Protein AF-0000000079577811 (afdb_homodimer)

Solvent-accessible surface area (backbone atoms only — not comparable to full-atom values): 55862 Å² total; per-residue (Å²): 125,81,58,55,40,40,35,63,62,43,53,41,36,73,71,44,50,74,67,53,28,61,52,52,49,64,52,37,44,44,54,39,81,89,76,44,30,31,45,31,40,34,39,44,51,80,65,70,75,74,71,61,54,90,79,41,47,75,33,75,42,78,91,44,27,31,43,36,37,31,42,59,88,42,51,70,65,54,53,67,38,86,37,43,50,36,36,37,56,31,44,69,38,28,72,26,69,38,92,63,82,84,59,81,75,65,59,61,61,78,60,49,88,80,84,55,35,6,49,80,18,35,40,33,38,52,35,51,27,41,40,75,80,33,52,30,45,34,43,96,87,63,39,57,39,43,52,37,39,35,32,41,65,44,74,87,45,36,49,91,76,51,90,59,5,25,51,41,46,34,69,54,50,34,51,17,58,72,57,34,70,77,59,9,37,71,74,49,65,76,62,19,86,80,22,58,19,24,22,32,48,21,38,16,29,10,42,9,57,75,54,79,48,57,57,20,14,42,10,34,50,28,39,32,36,41,25,17,51,26,42,91,44,91,95,46,55,34,35,46,63,44,50,55,51,38,52,43,49,52,54,50,49,30,58,75,67,70,40,39,32,16,31,37,36,40,45,26,28,52,86,70,88,63,63,32,75,49,70,68,21,44,48,52,38,54,51,42,52,49,73,50,23,38,48,25,22,12,14,22,57,42,16,70,43,37,41,26,36,68,53,70,45,49,55,72,38,71,48,78,44,47,34,32,35,26,82,80,29,46,48,53,48,40,41,38,36,32,51,63,48,37,39,60,44,40,31,43,29,42,60,86,65,55,69,49,64,63,62,67,92,44,79,52,78,42,80,48,77,56,89,49,21,33,36,46,30,35,37,48,63,47,17,32,82,33,52,55,19,44,38,38,39,34,41,24,30,63,74,71,32,29,69,51,38,53,29,33,44,34,40,33,25,58,52,38,56,64,25,50,38,39,36,35,33,72,52,73,78,70,58,53,82,71,42,28,38,72,74,44,37,45,62,59,24,45,13,45,53,32,43,16,79,67,49,42,15,18,11,20,21,28,69,90,74,49,35,80,36,64,38,28,12,13,21,37,89,85,31,57,58,85,26,24,42,24,18,26,58,13,49,31,34,61,24,37,35,54,95,52,61,69,44,73,45,25,18,10,26,56,5,19,19,48,53,22,9,33,48,20,28,49,27,20,50,12,42,69,68,58,74,32,76,53,40,23,21,32,21,40,50,36,50,49,40,43,48,24,38,80,50,73,94,63,90,65,40,60,36,40,64,40,12,39,14,31,61,51,64,55,86,67,140,126,82,59,55,42,39,34,64,62,44,52,39,37,73,71,44,51,74,66,53,28,62,51,53,49,64,52,37,45,46,51,39,80,90,77,43,30,31,43,32,39,36,40,44,52,82,66,69,76,76,72,60,53,90,78,40,46,76,33,74,42,78,93,45,27,30,45,36,38,29,43,61,89,42,50,69,65,56,54,67,38,84,37,43,48,36,36,37,57,33,44,69,39,29,71,25,70,36,93,64,82,84,60,81,76,64,60,62,61,79,60,48,89,79,85,56,35,7,50,79,18,35,40,33,37,53,36,51,27,41,38,75,80,32,50,30,46,35,42,97,88,63,38,60,38,42,54,36,39,35,31,41,66,44,75,85,45,35,49,93,76,50,89,59,5,26,52,42,45,35,71,54,50,34,51,19,58,73,57,33,72,78,59,10,38,72,75,49,62,74,62,18,85,78,22,56,19,24,22,32,48,21,38,15,30,10,42,9,57,74,54,78,48,57,57,21,14,43,10,35,52,29,41,32,37,41,26,16,52,25,41,91,44,91,95,47,55,34,34,46,64,44,50,54,50,39,53,46,50,50,54,51,48,30,58,75,68,71,39,40,32,16,31,36,36,39,45,26,28,50,87,68,87,66,63,32,76,48,71,66,21,45,50,51,37,55,51,41,52,49,71,51,22,39,48,25,22,10,13,22,57,39,17,70,44,38,41,28,36,68,52,70,44,47,56,73,39,71,47,78,44,47,33,31,34,28,81,79,30,46,48,54,48,40,41,37,36,32,52,62,47,36,39,60,43,40,32,43,29,42,59,87,64,55,69,50,64,64,61,69,90,42,77,53,78,42,79,46,76,54,90,50,20,32,37,45,28,35,36,48,63,47,16,33,84,32,52,56,19,42,37,39,40,34,41,24,31,63,72,72,32,29,69,51,40,54,29,34,44,34,40,33,25,58,52,39,56,64,26,49,39,38,35,35,33,72,51,75,79,71,56,53,82,71,42,27,38,73,73,45,39,44,61,59,25,45,13,46,54,31,44,16,80,66,47,41,14,18,11,20,21,28,66,91,74,48,35,79,36,65,39,27,11,12,22,40,89,83,32,55,58,86,26,24,44,24,18,25,58,12,51,32,34,63,23,37,34,54,95,52,64,67,43,75,44,26,18,10,26,54,5,19,18,48,53,24,10,31,50,20,28,48,27,20,49,12,40,69,69,58,73,31,76,53,41,21,21,32,21,41,50,36,51,50,41,45,52,24,38,80,48,74,94,62,91,64,39,61,38,40,62,39,11,39,14,32,63,54,62,52,94,67,139

Nearest PDB structures (foldseek):
  4i0w-assembly2_D  TM=9.413E-01  e=2.186E-52  Clostridium perfringens
  4i0w-assembly1_B  TM=9.505E-01  e=6.531E-51  Clostridium perfringens
  6mw4-assembly1_A  TM=8.827E-01  e=2.215E-47  Clostridioides difficile R20291
  7bj3-assembly1_A  TM=4.393E-01  e=8.704E-12  Streptococcus pyogenes
  7yzx-assembly1_A  TM=4.176E-01  e=1.179E-11  Streptococcus pyogenes

Sequence (1146 aa):
MPDQKIDNLLNLAMDATPQERRKSGNLNIGYDPATRLWDVIIKYSGPESGLAGNGIQVVPLLGSYAVVTLPESEIDEYSHRVQVEFMEKPKRLYFELFQAKGASCIRTVQTGRNGLTGKGILTGVVDSGVDYFHPDFRNADGSSRILRLWDQSIQGNPPQGYVTGTEYTKEQIDEALALGENQGRRLVPSSDYSGHGTSVLGIAAGNGRASDGVNQGVAYESDLLVVKMGIPRENSFPRTTELIQGIDYLVRQALTMGRPMAINLSFGNNYGSHKGDSLLETYIDMVSSTGRLAICTGTGNNGNQPLHEGGTLKQGQTRQIELSVSSREPTLNVQLWKSYEDEMSIYIENPSGNRIGPLDEKLGPQRYRLGNTDLLIYYGKPGPYHLTQEIYIDFLPGKTYVDSGDWKIILSGKKVRGGEYYLWLPGGNTLNRGTGFYEPRAYGTLTIPATARRVIAVGAYDSLVDSYADFSGRGSRMLPYLKPDLVAPGVNIVAPVPGGGYRTVTGTSFATPFVSGSAALLMQWGIVNGNDPYLYGEKVKAYLRKGARPLPGYEEYPNEEVGWGEDVIIRLHMPDQKIDNLLNLAMDATPQERRKSGNLNIGYDPATRLWDVIIKYSGPESGLAGNGIQVVPLLGSYAVVTLPESEIDEYSHRVQVEFMEKPKRLYFELFQAKGASCIRTVQTGRNGLTGKGILTGVVDSGVDYFHPDFRNADGSSRILRLWDQSIQGNPPQGYVTGTEYTKEQIDEALALGENQGRRLVPSSDYSGHGTSVLGIAAGNGRASDGVNQGVAYESDLLVVKMGIPRENSFPRTTELIQGIDYLVRQALTMGRPMAINLSFGNNYGSHKGDSLLETYIDMVSSTGRLAICTGTGNNGNQPLHEGGTLKQGQTRQIELSVSSREPTLNVQLWKSYEDEMSIYIENPSGNRIGPLDEKLGPQRYRLGNTDLLIYYGKPGPYHLTQEIYIDFLPGKTYVDSGDWKIILSGKKVRGGEYYLWLPGGNTLNRGTGFYEPRAYGTLTIPATARRVIAVGAYDSLVDSYADFSGRGSRMLPYLKPDLVAPGVNIVAPVPGGGYRTVTGTSFATPFVSGSAALLMQWGIVNGNDPYLYGEKVKAYLRKGARPLPGYEEYPNEEVGWGEDVIIRLH

Organism: NCBI:txid418240

pLDDT: mean 91.26, std 11.41, range [27.91, 98.88]

Radius of gyration: 29.78 Å; Cα contacts (8 Å, |Δi|>4): 3255; chains: 2; bounding box: 72×90×72 Å

Secondary structure (DSSP, 8-state):
---TTB-HHHHHHHHS-HHHHHHHSGGGTTEETTTTEEEEEEEE-S-GGGG-BTTBEEEEETTTEEEEEEEGGGHHHHHTSTTEEEEE---B-EE-----------B-----SSS---TT-EEEEEES---TTSGGGB-TTS-BSEEEEEETTS-SBPPTT--SSEEEEHHHHHHHHHH-HHHHHHHS----SS-HHHHHHHHHH---GGGTTTT--TTTT-EEEEEE---SSTT---BHHHHHHHHHHHHHHHHHHT--EEEEE-EEB--S-SSS-SHHHHHHHHHTTSSSEEEEEE--S-TTSS-EEEEE--TT-EEEEEEEE-TT---EEEEEEEETTS-EEEEEE-TTS-EE-SPP-SSSEEEEEETTEEEEEEE---BTTB-EEEEEEEEEESSSSPPPEEEEEEEEESS-SS-EEEEE---TT-S-TT-EESS--SBT-PPBTTT-SSSEEEEEEETTTTEE-TTS-B--TTSSS----EEEE-SSEEEE-TTSSEEEE-SHHHHHHHHHHHHHHHHIIIIISSS-TT-SHHHHHHHHHHH-BPPTT--SSSBTTTBT-B---S---/---TTB-HHHHHHHHS-HHHHHHHSGGGTTEETTTTEEEEEEEE-S-GGGG-BTTBEEEEETTTEEEEEEEGGGHHHHHTSTTEEEEE---B-EE--------S--B-----SSS---TT-EEEEEES---TTSGGGB-TTS-BSEEEEEETTS-SBPPTT--SSEEEEHHHHHHHHHH-HHHHHHHS----SS-HHHHHHHHHH---GGGTTTT--TTTT-EEEEEE---SSTT---BHHHHHHHHHHHHHHHHHHT--EEEEE-EEB--S-SSS-SHHHHHHHHHTTSSSEEEEEE--S-TTSS-EEEEE--TT-EEEEEEEE-TT---EEEEEEEETTS-EEEEEE-TTS-EE-SPP-SSSEEEEEETTEEEEEEE---BTTB-EEEEEEEEEESSSSPPPEEEEEEEEESS-SS-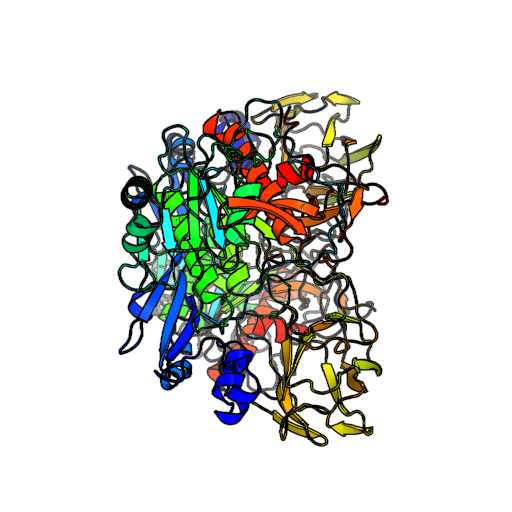EEEEE---TT-S-TT-EESS--SBT-PPBTTT-SSSEEEEEEETTTTEE-TTS-B--TTSSS----EEEE-SSEEEE-TTSSEEEE-SHHHHHHHHHHHHHHHHIIIIISSS-TT-STHHHHHHHHHH-BPPTT--SSSBTTTBT-B---S---

Structure (mmCIF, N/CA/C/O backbone):
data_AF-0000000079577811-model_v1
#
loop_
_entity.id
_entity.type
_entity.pdbx_description
1 polymer 'S8 family serine peptidase'
#
loop_
_atom_site.group_PDB
_atom_site.id
_atom_site.type_symbol
_atom_site.label_atom_id
_atom_site.label_alt_id
_atom_site.label_comp_id
_atom_site.label_asym_id
_atom_site.label_entity_id
_atom_site.label_seq_id
_atom_site.pdbx_PDB_ins_code
_atom_site.Cartn_x
_atom_site.Cartn_y
_atom_site.Cartn_z
_atom_site.occupancy
_atom_site.B_iso_or_equiv
_atom_site.auth_seq_id
_atom_site.auth_comp_id
_atom_site.auth_asym_id
_atom_site.auth_atom_id
_atom_site.pdbx_PDB_model_num
ATOM 1 N N . MET A 1 1 ? 30.406 -0.569 1.021 1 59.19 1 MET A N 1
ATOM 2 C CA . MET A 1 1 ? 29.328 -0.281 0.086 1 59.19 1 MET A CA 1
ATOM 3 C C . MET A 1 1 ? 28.141 0.345 0.808 1 59.19 1 MET A C 1
ATOM 5 O O . MET A 1 1 ? 27.828 -0.029 1.939 1 59.19 1 MET A O 1
ATOM 9 N N . PRO A 1 2 ? 27.703 1.404 0.211 1 72.06 2 PRO A N 1
ATOM 10 C CA . PRO A 1 2 ? 26.562 2.021 0.877 1 72.06 2 PRO A CA 1
ATOM 11 C C . PRO A 1 2 ? 25.406 1.045 1.088 1 72.06 2 PRO A C 1
ATOM 13 O O . PRO A 1 2 ? 25.141 0.199 0.229 1 72.06 2 PRO A O 1
ATOM 16 N N . ASP A 1 3 ? 24.906 1.1 2.258 1 79.81 3 ASP A N 1
ATOM 17 C CA . ASP A 1 3 ? 23.812 0.221 2.678 1 79.81 3 ASP A CA 1
ATOM 18 C C . ASP A 1 3 ? 22.484 0.662 2.066 1 79.81 3 ASP A C 1
ATOM 20 O O . ASP A 1 3 ? 22.016 1.774 2.322 1 79.81 3 ASP A O 1
ATOM 24 N N . GLN A 1 4 ? 21.938 -0.196 1.231 1 85.38 4 GLN A N 1
ATOM 25 C CA . GLN A 1 4 ? 20.734 0.181 0.492 1 85.38 4 GLN A CA 1
ATOM 26 C C . GLN A 1 4 ? 19.469 -0.095 1.309 1 85.38 4 GLN A C 1
ATOM 28 O O . GLN A 1 4 ? 18.359 0.061 0.81 1 85.38 4 GLN A O 1
ATOM 33 N N . LYS A 1 5 ? 19.688 -0.459 2.611 1 88.56 5 LYS A N 1
ATOM 34 C CA . LYS A 1 5 ? 18.578 -0.432 3.568 1 88.56 5 LYS A CA 1
ATOM 35 C C . LYS A 1 5 ? 18.453 0.942 4.219 1 88.56 5 LYS A C 1
ATOM 37 O O . LYS A 1 5 ? 17.484 1.205 4.941 1 88.56 5 LYS A O 1
ATOM 42 N N . ILE A 1 6 ? 19.469 1.737 3.979 1 91.06 6 ILE A N 1
ATOM 43 C CA . ILE A 1 6 ? 19.469 3.113 4.465 1 91.06 6 ILE A CA 1
ATOM 44 C C . ILE A 1 6 ? 19.078 4.062 3.332 1 91.06 6 ILE A C 1
ATOM 46 O O . ILE A 1 6 ? 19.531 3.9 2.197 1 91.06 6 ILE A O 1
ATOM 50 N N . ASP A 1 7 ? 18.203 5.027 3.662 1 90 7 ASP A N 1
ATOM 51 C CA . ASP A 1 7 ? 17.781 5.938 2.6 1 90 7 ASP A CA 1
ATOM 52 C C . ASP A 1 7 ? 18.969 6.758 2.088 1 90 7 ASP A C 1
ATOM 54 O O . ASP A 1 7 ? 20 6.852 2.754 1 90 7 ASP A O 1
ATOM 58 N N . ASN A 1 8 ? 18.875 7.336 0.952 1 89.81 8 ASN A N 1
ATOM 59 C CA . ASN A 1 8 ? 19.953 8 0.229 1 89.81 8 ASN A CA 1
ATOM 60 C C . ASN A 1 8 ? 20.5 9.188 1.01 1 89.81 8 ASN A C 1
ATOM 62 O O . ASN A 1 8 ? 21.719 9.391 1.073 1 89.81 8 ASN A O 1
ATOM 66 N N . LEU A 1 9 ? 19.625 9.945 1.602 1 92.19 9 LEU A N 1
ATOM 67 C CA . LEU A 1 9 ? 20.062 11.156 2.291 1 92.19 9 LEU A CA 1
ATOM 68 C C . LEU A 1 9 ? 20.859 10.797 3.549 1 92.19 9 LEU A C 1
ATOM 70 O O . LEU A 1 9 ? 21.812 11.492 3.898 1 92.19 9 LEU A O 1
ATOM 74 N N . LEU A 1 10 ? 20.391 9.789 4.234 1 92.38 10 LEU A N 1
ATOM 75 C CA . LEU A 1 10 ? 21.141 9.344 5.402 1 92.38 10 LEU A CA 1
ATOM 76 C C . LEU A 1 10 ? 22.5 8.789 4.996 1 92.38 10 LEU A C 1
ATOM 78 O O . LEU A 1 10 ? 23.516 9.062 5.652 1 92.38 10 LEU A O 1
ATOM 82 N N . ASN A 1 11 ? 22.578 7.969 3.914 1 91.94 11 ASN A N 1
ATOM 83 C CA . ASN A 1 11 ? 23.844 7.492 3.387 1 91.94 11 ASN A CA 1
ATOM 84 C C . ASN A 1 11 ? 24.797 8.648 3.066 1 91.94 11 ASN A C 1
ATOM 86 O O . ASN A 1 11 ? 25.969 8.609 3.424 1 91.94 11 ASN A O 1
ATOM 90 N N . LEU A 1 12 ? 24.234 9.648 2.406 1 92.06 12 LEU A N 1
ATOM 91 C CA . LEU A 1 12 ? 25.047 10.797 2.041 1 92.06 12 LEU A CA 1
ATOM 92 C C . LEU A 1 12 ? 25.516 11.555 3.285 1 92.06 12 LEU A C 1
ATOM 94 O O . LEU A 1 12 ? 26.656 12.008 3.35 1 92.06 12 LEU A O 1
ATOM 98 N N . ALA A 1 13 ? 24.641 11.734 4.234 1 93.38 13 ALA A N 1
ATOM 99 C CA . ALA A 1 13 ? 24.984 12.398 5.48 1 93.38 13 ALA A CA 1
ATOM 100 C C . ALA A 1 13 ? 26.125 11.672 6.195 1 93.38 13 ALA A C 1
ATOM 102 O O . ALA A 1 13 ? 27.031 12.305 6.742 1 93.38 13 ALA A O 1
ATOM 103 N N . MET A 1 14 ? 26.062 10.367 6.203 1 92.19 14 MET A N 1
ATOM 104 C CA . MET A 1 14 ? 27.078 9.555 6.875 1 92.19 14 MET A CA 1
ATOM 105 C C . MET A 1 14 ? 28.422 9.68 6.184 1 92.19 14 MET A C 1
ATOM 107 O O . MET A 1 14 ? 29.469 9.586 6.832 1 92.19 14 MET A O 1
ATOM 111 N N . ASP A 1 15 ? 28.406 9.969 4.902 1 92.06 15 ASP A N 1
ATOM 112 C CA . ASP A 1 15 ? 29.641 10.062 4.129 1 92.06 15 ASP A CA 1
ATOM 113 C C . ASP A 1 15 ? 30.156 11.5 4.07 1 92.06 15 ASP A C 1
ATOM 115 O O . ASP A 1 15 ? 31.312 11.742 3.715 1 92.06 15 ASP A O 1
ATOM 119 N N . ALA A 1 16 ? 29.297 12.453 4.383 1 92.81 16 ALA A N 1
ATOM 120 C CA . ALA A 1 16 ? 29.656 13.867 4.328 1 92.81 16 ALA A CA 1
ATOM 121 C C . ALA A 1 16 ? 30.562 14.25 5.492 1 92.81 16 ALA A C 1
ATOM 123 O O . ALA A 1 16 ? 30.484 13.664 6.574 1 92.81 16 ALA A O 1
ATOM 124 N N . THR A 1 17 ? 31.469 15.258 5.27 1 92.88 17 THR A N 1
ATOM 125 C CA . THR A 1 17 ? 32.25 15.828 6.371 1 92.88 17 THR A CA 1
ATOM 126 C C . THR A 1 17 ? 31.359 16.672 7.277 1 92.88 17 THR A C 1
ATOM 128 O O . THR A 1 17 ? 30.281 17.125 6.867 1 92.88 17 THR A O 1
ATOM 131 N N . PRO A 1 18 ? 31.812 16.828 8.516 1 90.25 18 PRO A N 1
ATOM 132 C CA . PRO A 1 18 ? 31.031 17.703 9.398 1 90.25 18 PRO A CA 1
ATOM 133 C C . PRO A 1 18 ? 30.797 19.094 8.789 1 90.25 18 PRO A C 1
ATOM 135 O O . PRO A 1 18 ? 29.734 19.672 8.977 1 90.25 18 PRO A O 1
ATOM 138 N N . GLN A 1 19 ? 31.781 19.578 8.062 1 91 19 GLN A N 1
ATOM 139 C CA . GLN A 1 19 ? 31.641 20.891 7.438 1 91 19 GLN A CA 1
ATOM 140 C C . GLN A 1 19 ? 30.594 20.875 6.328 1 91 19 GLN A C 1
ATOM 142 O O . GLN A 1 19 ? 29.781 21.797 6.211 1 91 19 GLN A O 1
ATOM 147 N N . GLU A 1 20 ? 30.594 19.859 5.562 1 92.12 20 GLU A N 1
ATOM 148 C CA . GLU A 1 20 ? 29.609 19.703 4.504 1 92.12 20 GLU A CA 1
ATOM 149 C C . GLU A 1 20 ? 28.188 19.641 5.074 1 92.12 20 GLU A C 1
ATOM 151 O O . GLU A 1 20 ? 27.266 20.266 4.539 1 92.12 20 GLU A O 1
ATOM 156 N N . ARG A 1 21 ? 28 18.906 6.109 1 91.06 21 ARG A N 1
ATOM 157 C CA . ARG A 1 21 ? 26.688 18.75 6.719 1 91.06 21 ARG A CA 1
ATOM 158 C C . ARG A 1 21 ? 26.188 20.078 7.277 1 91.06 21 ARG A C 1
ATOM 160 O O . ARG A 1 21 ? 25 20.391 7.168 1 91.06 21 ARG A O 1
ATOM 167 N N . ARG A 1 22 ? 27.109 20.781 7.898 1 87.44 22 ARG A N 1
ATOM 168 C CA . ARG A 1 22 ? 26.734 22.078 8.445 1 87.44 22 ARG A CA 1
ATOM 169 C C . ARG A 1 22 ? 26.297 23.031 7.34 1 87.44 22 ARG A C 1
ATOM 171 O O . ARG A 1 22 ? 25.312 23.75 7.488 1 87.44 22 ARG A O 1
ATOM 178 N N . LYS A 1 23 ? 27.031 23 6.262 1 88.81 23 LYS A N 1
ATOM 179 C CA . LYS A 1 23 ? 26.703 23.875 5.133 1 88.81 23 LYS A CA 1
ATOM 180 C C . LYS A 1 23 ? 25.391 23.453 4.48 1 88.81 23 LYS A C 1
ATOM 182 O O . LYS A 1 23 ? 24.625 24.312 4.012 1 88.81 23 LYS A O 1
ATOM 187 N N . SER A 1 24 ? 25.109 22.172 4.422 1 89.25 24 SER A N 1
ATOM 188 C CA . SER A 1 24 ? 23.891 21.656 3.832 1 89.25 24 SER A CA 1
ATOM 189 C C . SER A 1 24 ? 22.672 22.016 4.676 1 89.25 24 SER A C 1
ATOM 191 O O . SER A 1 24 ? 21.609 22.375 4.137 1 89.25 24 SER A O 1
ATOM 193 N N . GLY A 1 25 ? 22.797 21.922 5.93 1 81.56 25 GLY A N 1
ATOM 194 C CA . GLY A 1 25 ? 21.688 22.062 6.844 1 81.56 25 GLY A CA 1
ATOM 195 C C . GLY A 1 25 ? 20.734 20.891 6.805 1 81.56 25 GLY A C 1
ATOM 196 O O . GLY A 1 25 ? 20.406 20.312 7.844 1 81.56 25 GLY A O 1
ATOM 197 N N . ASN A 1 26 ? 20.297 20.469 5.594 1 87.94 26 ASN A N 1
ATOM 198 C CA . ASN A 1 26 ? 19.344 19.375 5.441 1 87.94 26 ASN A CA 1
ATOM 199 C C . ASN A 1 26 ? 19.953 18.047 5.867 1 87.94 26 ASN A C 1
ATOM 201 O O . ASN A 1 26 ? 19.266 17.219 6.465 1 87.94 26 ASN A O 1
ATOM 205 N N . LEU A 1 27 ? 21.219 17.828 5.566 1 91.94 27 LEU A N 1
ATOM 206 C CA . LEU A 1 27 ? 21.859 16.531 5.832 1 91.94 27 LEU A CA 1
ATOM 207 C C . LEU A 1 27 ? 22.031 16.328 7.332 1 91.94 27 LEU A C 1
ATOM 209 O O . LEU A 1 27 ? 22.281 15.195 7.773 1 91.94 27 LEU A O 1
ATOM 213 N N . ASN A 1 28 ? 21.844 17.359 8.102 1 89 28 ASN A N 1
ATOM 214 C CA . ASN A 1 28 ? 22.016 17.25 9.547 1 89 28 ASN A CA 1
ATOM 215 C C . ASN A 1 28 ? 20.688 17.047 10.25 1 89 28 ASN A C 1
ATOM 217 O O . ASN A 1 28 ? 20.641 16.875 11.469 1 89 28 ASN A O 1
ATOM 221 N N . ILE A 1 29 ? 19.656 17.125 9.5 1 87.88 29 ILE A N 1
ATOM 222 C CA . ILE A 1 29 ? 18.359 16.984 10.141 1 87.88 29 ILE A CA 1
ATOM 223 C C . ILE A 1 29 ? 18.234 15.586 10.758 1 87.88 29 ILE A C 1
ATOM 225 O O . ILE A 1 29 ? 18.375 14.578 10.055 1 87.88 29 ILE A O 1
ATOM 229 N N . GLY A 1 30 ? 17.969 15.531 12.086 1 89.56 30 GLY A N 1
ATOM 230 C CA . GLY A 1 30 ? 17.859 14.281 12.82 1 89.56 30 GLY A CA 1
ATOM 231 C C . GLY A 1 30 ? 19.094 13.953 13.633 1 89.56 30 GLY A C 1
ATOM 232 O O . GLY A 1 30 ? 19.094 13.023 14.438 1 89.56 30 GLY A O 1
ATOM 233 N N . TYR A 1 31 ? 20.188 14.781 13.422 1 91.62 31 TYR A N 1
ATOM 234 C CA . TYR A 1 31 ? 21.453 14.57 14.117 1 91.62 31 TYR A CA 1
ATOM 235 C C . TYR A 1 31 ? 21.641 15.594 15.227 1 91.62 31 TYR A C 1
ATOM 237 O O . TYR A 1 31 ? 21.344 16.781 15.047 1 91.62 31 TYR A O 1
ATOM 245 N N . ASP A 1 32 ? 22.062 15.172 16.359 1 88.38 32 ASP A N 1
ATOM 246 C CA . ASP A 1 32 ? 22.484 16.031 17.453 1 88.38 32 ASP A CA 1
ATOM 247 C C . ASP A 1 32 ? 24 16.047 17.594 1 88.38 32 ASP A C 1
ATOM 249 O O . ASP A 1 32 ? 24.594 15.117 18.141 1 88.38 32 ASP A O 1
ATOM 253 N N . PRO A 1 33 ? 24.641 17.125 17.219 1 88.12 33 PRO A N 1
ATOM 254 C CA . PRO A 1 33 ? 26.109 17.156 17.234 1 88.12 33 PRO A CA 1
ATOM 255 C C . PRO A 1 33 ? 26.688 17.094 18.641 1 88.12 33 PRO A C 1
ATOM 257 O O . PRO A 1 33 ? 27.812 16.656 18.828 1 88.12 33 PRO A O 1
ATOM 260 N N . ALA A 1 34 ? 25.922 17.531 19.562 1 87.94 34 ALA A N 1
ATOM 261 C CA . ALA A 1 34 ? 26.406 17.531 20.938 1 87.94 34 ALA A CA 1
ATOM 262 C C . ALA A 1 34 ? 26.547 16.109 21.484 1 87.94 34 ALA A C 1
ATOM 264 O O . ALA A 1 34 ? 27.531 15.805 22.172 1 87.94 34 ALA A O 1
ATOM 265 N N . THR A 1 35 ? 25.609 15.289 21.109 1 90.5 35 THR A N 1
ATOM 266 C CA . THR A 1 35 ? 25.609 13.93 21.641 1 90.5 35 THR A CA 1
ATOM 267 C C . THR A 1 35 ? 26.078 12.93 20.594 1 90.5 35 THR A C 1
ATOM 269 O O . THR A 1 35 ? 26.375 11.773 20.906 1 90.5 35 THR A O 1
ATOM 272 N N . ARG A 1 36 ? 26.219 13.367 19.375 1 93.5 36 ARG A N 1
ATOM 273 C CA . ARG A 1 36 ? 26.594 12.555 18.234 1 93.5 36 ARG A CA 1
ATOM 274 C C . ARG A 1 36 ? 25.609 11.406 18.031 1 93.5 36 ARG A C 1
ATOM 276 O O . ARG A 1 36 ? 26 10.281 17.719 1 93.5 36 ARG A O 1
ATOM 283 N N . LEU A 1 37 ? 24.297 11.75 18.328 1 94.5 37 LEU A N 1
ATOM 284 C CA . LEU A 1 37 ? 23.219 10.773 18.141 1 94.5 37 LEU A CA 1
ATOM 285 C C . LEU A 1 37 ? 22.359 11.125 16.938 1 94.5 37 LEU A C 1
ATOM 287 O O . LEU A 1 37 ? 22.188 12.297 16.609 1 94.5 37 LEU A O 1
ATOM 291 N N . TRP A 1 38 ? 21.906 10.07 16.266 1 94.38 38 TRP A N 1
ATOM 292 C CA . TRP A 1 38 ? 20.906 10.195 15.219 1 94.38 38 TRP A CA 1
ATOM 293 C C . TRP A 1 38 ? 19.547 9.727 15.719 1 94.38 38 TRP A C 1
ATOM 295 O O . TRP A 1 38 ? 19.453 8.727 16.438 1 94.38 38 TRP A O 1
ATOM 305 N N . ASP A 1 39 ? 18.484 10.453 15.414 1 94.12 39 ASP A N 1
ATOM 306 C CA . ASP A 1 39 ? 17.125 9.914 15.398 1 94.12 39 ASP A CA 1
ATOM 307 C C . ASP A 1 39 ? 16.75 9.445 14 1 94.12 39 ASP A C 1
ATOM 309 O O . ASP A 1 39 ? 16.812 10.211 13.031 1 94.12 39 ASP A O 1
ATOM 313 N N . VAL A 1 40 ? 16.375 8.203 13.859 1 95.81 40 VAL A N 1
ATOM 314 C CA . VAL A 1 40 ? 15.977 7.695 12.555 1 95.81 40 VAL A CA 1
ATOM 315 C C . VAL A 1 40 ? 14.648 6.949 12.672 1 95.81 40 VAL A C 1
ATOM 317 O O . VAL A 1 40 ? 14.234 6.582 13.773 1 95.81 40 VAL A O 1
ATOM 320 N N . ILE A 1 41 ? 13.93 6.809 11.633 1 95.81 41 ILE A N 1
ATOM 321 C CA . ILE A 1 41 ? 12.734 5.984 11.547 1 95.81 41 ILE A CA 1
ATOM 322 C C . ILE A 1 41 ? 13.062 4.656 10.867 1 95.81 41 ILE A C 1
ATOM 324 O O . ILE A 1 41 ? 13.758 4.633 9.852 1 95.81 41 ILE A O 1
ATOM 328 N N . ILE A 1 42 ? 12.578 3.547 11.422 1 95.69 42 ILE A N 1
ATOM 329 C CA . ILE A 1 42 ? 12.852 2.266 10.781 1 95.69 42 ILE A CA 1
ATOM 330 C C . ILE A 1 42 ? 11.555 1.475 10.633 1 95.69 42 ILE A C 1
ATOM 332 O O . ILE A 1 42 ? 10.602 1.687 11.383 1 95.69 42 ILE A O 1
ATOM 336 N N . LYS A 1 43 ? 11.422 0.711 9.609 1 93.44 43 LYS A N 1
ATOM 337 C CA . LYS A 1 43 ? 10.516 -0.426 9.484 1 93.44 43 LYS A CA 1
ATOM 338 C C . LYS A 1 43 ? 11.234 -1.736 9.805 1 93.44 43 LYS A C 1
ATOM 340 O O . LYS A 1 43 ? 12.375 -1.938 9.398 1 93.44 43 LYS A O 1
ATOM 345 N N . TYR A 1 44 ? 10.617 -2.6 10.656 1 91.44 44 TYR A N 1
ATOM 346 C CA . TYR A 1 44 ? 11.305 -3.824 11.07 1 91.44 44 TYR A CA 1
ATOM 347 C C . TYR A 1 44 ? 10.344 -5.008 11.078 1 91.44 44 TYR A C 1
ATOM 349 O O . TYR A 1 44 ? 9.133 -4.836 10.875 1 91.44 44 TYR A O 1
ATOM 357 N N . SER A 1 45 ? 10.891 -6.184 11.102 1 85.69 45 SER A N 1
ATOM 358 C CA . SER A 1 45 ? 10.148 -7.422 11.297 1 85.69 45 SER A CA 1
ATOM 359 C C . SER A 1 45 ? 10.734 -8.25 12.43 1 85.69 45 SER A C 1
ATOM 361 O O . SER A 1 45 ? 11.883 -8.047 12.82 1 85.69 45 SER A O 1
ATOM 363 N N . GLY A 1 46 ? 9.891 -9.109 13.023 1 80.56 46 GLY A N 1
ATOM 364 C CA . GLY A 1 46 ? 10.375 -9.945 14.109 1 80.56 46 GLY A CA 1
ATOM 365 C C . GLY A 1 46 ? 10.227 -9.289 15.469 1 80.56 46 GLY A C 1
ATOM 366 O O . GLY A 1 46 ? 9.531 -8.281 15.609 1 80.56 46 GLY A O 1
ATOM 367 N N . PRO A 1 47 ? 10.898 -9.914 16.422 1 83.69 47 PRO A N 1
ATOM 368 C CA . PRO A 1 47 ? 10.734 -9.398 17.781 1 83.69 47 PRO A CA 1
ATOM 369 C C . PRO A 1 47 ? 11.484 -8.094 18.016 1 83.69 47 PRO A C 1
ATOM 371 O O . PRO A 1 47 ? 12.578 -7.902 17.484 1 83.69 47 PRO A O 1
ATOM 374 N N . GLU A 1 48 ? 10.953 -7.258 18.812 1 87.81 48 GLU A N 1
ATOM 375 C CA . GLU A 1 48 ? 11.523 -5.957 19.141 1 87.81 48 GLU A CA 1
ATOM 376 C C . GLU A 1 48 ? 12.859 -6.102 19.859 1 87.81 48 GLU A C 1
ATOM 378 O O . GLU A 1 48 ? 13.695 -5.195 19.828 1 87.81 48 GLU A O 1
ATOM 383 N N . SER A 1 49 ? 13.023 -7.207 20.562 1 89.38 49 SER A N 1
ATOM 384 C CA . SER A 1 49 ? 14.25 -7.438 21.312 1 89.38 49 SER A CA 1
ATOM 385 C C . SER A 1 49 ? 15.469 -7.398 20.406 1 89.38 49 SER A C 1
ATOM 387 O O . SER A 1 49 ? 16.578 -7.059 20.844 1 89.38 49 SER A O 1
ATOM 389 N N . GLY A 1 50 ? 15.258 -7.652 19.203 1 90.44 50 GLY A N 1
ATOM 390 C CA . GLY A 1 50 ? 16.359 -7.625 18.25 1 90.44 50 GLY A CA 1
ATOM 391 C C . GLY A 1 50 ? 16.797 -6.223 17.891 1 90.44 50 GLY A C 1
ATOM 392 O O . GLY A 1 50 ? 17.859 -6.031 17.297 1 90.44 50 GLY A O 1
ATOM 393 N N . LEU A 1 51 ? 16.078 -5.238 18.281 1 94.12 51 LEU A N 1
ATOM 394 C CA . LEU A 1 51 ? 16.391 -3.848 17.953 1 94.12 51 LEU A CA 1
ATOM 395 C C . LEU A 1 51 ? 17.188 -3.189 19.062 1 94.12 51 LEU A C 1
ATOM 397 O O . LEU A 1 51 ? 17.781 -2.125 18.859 1 94.12 51 LEU A O 1
ATOM 401 N N . ALA A 1 52 ? 17.25 -3.816 20.234 1 92.75 52 ALA A N 1
ATOM 402 C CA . ALA A 1 52 ? 17.891 -3.223 21.406 1 92.75 52 ALA A CA 1
ATOM 403 C C . ALA A 1 52 ? 19.406 -3.285 21.312 1 92.75 52 ALA A C 1
ATOM 405 O O . ALA A 1 52 ? 19.953 -4.035 20.5 1 92.75 52 ALA A O 1
ATOM 406 N N . GLY A 1 53 ? 20.109 -2.41 22.031 1 91.88 53 GLY A N 1
ATOM 407 C CA . GLY A 1 53 ? 21.562 -2.342 22.094 1 91.88 53 GLY A CA 1
ATOM 408 C C . GLY A 1 53 ? 22.062 -1.253 23.031 1 91.88 53 GLY A C 1
ATOM 409 O O . GLY A 1 53 ? 21.281 -0.396 23.469 1 91.88 53 GLY A O 1
ATOM 410 N N . ASN A 1 54 ? 23.375 -1.298 23.312 1 89.75 54 ASN A N 1
ATOM 411 C CA . ASN A 1 54 ? 23.969 -0.291 24.172 1 89.75 54 ASN A CA 1
ATOM 412 C C . ASN A 1 54 ? 23.922 1.098 23.547 1 89.75 54 ASN A C 1
ATOM 414 O O . ASN A 1 54 ? 24.375 1.287 22.422 1 89.75 54 ASN A O 1
ATOM 418 N N . GLY A 1 55 ? 23.375 1.995 24.297 1 92.88 55 GLY A N 1
ATOM 419 C CA . GLY A 1 55 ? 23.297 3.367 23.812 1 92.88 55 GLY A CA 1
ATOM 420 C C . GLY A 1 55 ? 22.234 3.574 22.766 1 92.88 55 GLY A C 1
ATOM 421 O O . GLY A 1 55 ? 22.188 4.625 22.125 1 92.88 55 GLY A O 1
ATOM 422 N N . ILE A 1 56 ? 21.484 2.531 22.562 1 96.12 56 ILE A N 1
ATOM 423 C CA . ILE A 1 56 ? 20.422 2.604 21.562 1 96.12 56 ILE A CA 1
ATOM 424 C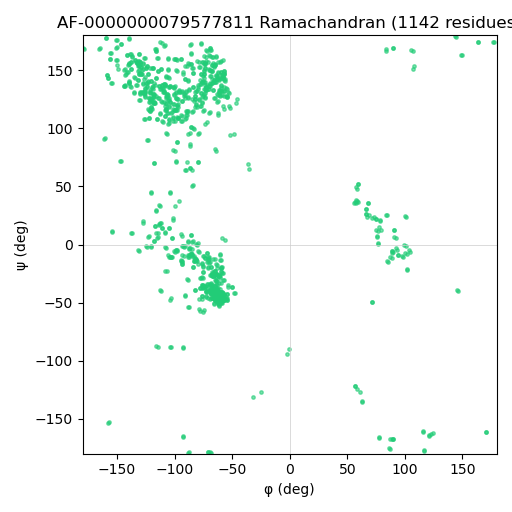 C . ILE A 1 56 ? 19.062 2.666 22.234 1 96.12 56 ILE A C 1
ATOM 426 O O . ILE A 1 56 ? 18.75 1.832 23.094 1 96.12 56 ILE A O 1
ATOM 430 N N . GLN A 1 57 ? 18.344 3.711 21.938 1 95.31 57 GLN A N 1
ATOM 431 C CA . GLN A 1 57 ? 16.984 3.869 22.438 1 95.31 57 GLN A CA 1
ATOM 432 C C . GLN A 1 57 ? 15.961 3.609 21.344 1 95.31 57 GLN A C 1
ATOM 434 O O . GLN A 1 57 ? 16.031 4.199 20.25 1 95.31 57 GLN A O 1
ATOM 439 N N . VAL A 1 58 ? 15.039 2.666 21.594 1 96.38 58 VAL A N 1
ATOM 440 C CA . VAL A 1 58 ? 14.031 2.293 20.609 1 96.38 58 VAL A CA 1
ATOM 441 C C . VAL A 1 58 ? 12.641 2.691 21.109 1 96.38 58 VAL A C 1
ATOM 443 O O . VAL A 1 58 ? 12.258 2.361 22.234 1 96.38 58 VAL A O 1
ATOM 446 N N . VAL A 1 59 ? 11.906 3.424 20.359 1 96.25 59 VAL A N 1
ATOM 447 C CA . VAL A 1 59 ? 10.484 3.689 20.578 1 96.25 59 VAL A CA 1
ATOM 448 C C . VAL A 1 59 ? 9.648 2.924 19.562 1 96.25 59 VAL A C 1
ATOM 450 O O . VAL A 1 59 ? 9.445 3.395 18.438 1 96.25 59 VAL A O 1
ATOM 453 N N . PRO A 1 60 ? 9.172 1.748 19.953 1 94.75 60 PRO A N 1
ATOM 454 C CA . PRO A 1 60 ? 8.344 0.974 19.031 1 94.75 60 PRO A CA 1
ATOM 455 C C . PRO A 1 60 ? 7.004 1.648 18.734 1 94.75 60 PRO A C 1
ATOM 457 O O . PRO A 1 60 ? 6.367 2.189 19.641 1 94.75 60 PRO A O 1
ATOM 460 N N . LEU A 1 61 ? 6.668 1.714 17.516 1 95 61 LEU A N 1
ATOM 461 C CA . LEU A 1 61 ? 5.383 2.238 17.062 1 95 61 LEU A CA 1
ATOM 462 C C . LEU A 1 61 ? 4.492 1.115 16.547 1 95 61 LEU A C 1
ATOM 464 O O . LEU A 1 61 ? 4.934 -0.031 16.438 1 95 61 LEU A O 1
ATOM 468 N N . LEU A 1 62 ? 3.277 1.42 16.281 1 91.06 62 LEU A N 1
ATOM 469 C CA . LEU A 1 62 ? 2.35 0.444 15.727 1 91.06 62 LEU A CA 1
ATOM 470 C C . LEU A 1 62 ? 2.852 -0.078 14.391 1 91.06 62 LEU A C 1
ATOM 472 O O . LEU A 1 62 ? 3.49 0.657 13.633 1 91.06 62 LEU A O 1
ATOM 476 N N . GLY A 1 63 ? 2.549 -1.359 14.062 1 88.06 63 GLY A N 1
ATOM 477 C CA . GLY A 1 63 ? 2.789 -1.922 12.742 1 88.06 63 GLY A CA 1
ATOM 478 C C . GLY A 1 63 ? 4.254 -2.227 12.477 1 88.06 63 GLY A C 1
ATOM 479 O O . GLY A 1 63 ? 4.707 -2.178 11.336 1 88.06 63 GLY A O 1
ATOM 480 N N . SER A 1 64 ? 5.098 -2.395 13.484 1 91.06 64 SER A N 1
ATOM 481 C CA . SER A 1 64 ? 6.512 -2.734 13.383 1 91.06 64 SER A CA 1
ATOM 482 C C . SER A 1 64 ? 7.312 -1.591 12.766 1 91.06 64 SER A C 1
ATOM 484 O O . SER A 1 64 ? 8.172 -1.817 11.914 1 91.06 64 SER A O 1
ATOM 486 N N . TYR A 1 65 ? 6.934 -0.433 13.062 1 93.5 65 TYR A N 1
ATOM 487 C CA . TYR A 1 65 ? 7.734 0.771 12.875 1 93.5 65 TYR A CA 1
ATOM 488 C C . TYR A 1 65 ? 8.383 1.204 14.18 1 93.5 65 TYR A C 1
ATOM 490 O O . TYR A 1 65 ? 7.949 0.798 15.266 1 93.5 65 TYR A O 1
ATOM 498 N N . ALA A 1 66 ? 9.445 2.01 14.109 1 96.75 66 ALA A N 1
ATOM 499 C CA . ALA A 1 66 ? 10.07 2.512 15.336 1 96.75 66 ALA A CA 1
ATOM 500 C C . ALA A 1 66 ? 10.883 3.775 15.055 1 96.75 66 ALA A C 1
ATOM 502 O O . ALA A 1 66 ? 11.328 4 13.93 1 96.75 66 ALA A O 1
ATOM 503 N N . VAL A 1 67 ? 10.914 4.637 15.961 1 96.06 67 VAL A N 1
ATOM 504 C CA . VAL A 1 67 ? 11.945 5.676 16.016 1 96.06 67 VAL A CA 1
ATOM 505 C C . VAL A 1 67 ? 13.117 5.195 16.859 1 96.06 67 VAL A C 1
ATOM 507 O O . VAL A 1 67 ? 12.93 4.742 18 1 96.06 67 VAL A O 1
ATOM 510 N N . VAL A 1 68 ? 14.312 5.254 16.359 1 96.75 68 VAL A N 1
ATOM 511 C CA . VAL A 1 68 ? 15.5 4.762 17.047 1 96.75 68 VAL A CA 1
ATOM 512 C C . VAL A 1 68 ? 16.516 5.891 17.203 1 96.75 68 VAL A C 1
ATOM 514 O O . VAL A 1 68 ? 16.828 6.59 16.234 1 96.75 68 VAL A O 1
ATOM 517 N N . THR A 1 69 ? 16.891 6.16 18.359 1 95.88 69 THR A N 1
ATOM 518 C CA . THR A 1 69 ? 18 7.051 18.656 1 95.88 69 THR A CA 1
ATOM 519 C C . THR A 1 69 ? 19.281 6.258 18.922 1 95.88 69 THR A C 1
ATOM 521 O O . THR A 1 69 ? 19.328 5.41 19.812 1 95.88 69 THR A O 1
ATOM 524 N N . LEU A 1 70 ? 20.312 6.48 18.141 1 96.88 70 LEU A N 1
ATOM 525 C CA . LEU A 1 70 ? 21.531 5.672 18.25 1 96.88 70 LEU A CA 1
ATOM 526 C C . LEU A 1 70 ? 22.766 6.48 17.859 1 96.88 70 LEU A C 1
ATOM 528 O O . LEU A 1 70 ? 22.641 7.469 17.125 1 96.88 70 LEU A O 1
ATOM 532 N N . PRO A 1 71 ? 23.922 6.047 18.297 1 96.31 71 PRO A N 1
ATOM 533 C CA . PRO A 1 71 ? 25.156 6.742 17.906 1 96.31 71 PRO A CA 1
ATOM 534 C C . PRO A 1 71 ? 25.422 6.684 16.406 1 96.31 71 PRO A C 1
ATOM 536 O O . PRO A 1 71 ? 25.156 5.66 15.773 1 96.31 71 PRO A O 1
ATOM 539 N N . GLU A 1 72 ? 25.922 7.777 15.922 1 95.12 72 GLU A N 1
ATOM 540 C CA . GLU A 1 72 ? 26.266 7.863 14.516 1 95.12 72 GLU A CA 1
ATOM 541 C C . GLU A 1 72 ? 27.125 6.676 14.086 1 95.12 72 GLU A C 1
ATOM 543 O O . GLU A 1 72 ? 26.953 6.137 12.992 1 95.12 72 GLU A O 1
ATOM 548 N N . SER A 1 73 ? 28.016 6.195 14.945 1 94.19 73 SER A N 1
ATOM 549 C CA . SER A 1 73 ? 28.953 5.125 14.641 1 94.19 73 SER A CA 1
ATOM 550 C C . SER A 1 73 ? 28.25 3.785 14.484 1 94.19 73 SER A C 1
ATOM 552 O O . SER A 1 73 ? 28.797 2.836 13.93 1 94.19 73 SER A O 1
ATOM 554 N N . GLU A 1 74 ? 27.016 3.732 14.93 1 94.94 74 GLU A N 1
ATOM 555 C CA . GLU A 1 74 ? 26.297 2.459 14.945 1 94.94 74 GLU A CA 1
ATOM 556 C C . GLU A 1 74 ? 25.359 2.34 13.758 1 94.94 74 GLU A C 1
ATOM 558 O O . GLU A 1 74 ? 24.797 1.267 13.5 1 94.94 74 GLU A O 1
ATOM 563 N N . ILE A 1 75 ? 25.188 3.33 12.977 1 94.69 75 ILE A N 1
ATOM 564 C CA . ILE A 1 75 ? 24.156 3.391 11.938 1 94.69 75 ILE A CA 1
ATOM 565 C C . ILE A 1 75 ? 24.359 2.242 10.953 1 94.69 75 ILE A C 1
ATOM 567 O O . ILE A 1 75 ? 23.422 1.51 10.641 1 94.69 75 ILE A O 1
ATOM 571 N N . ASP A 1 76 ? 25.562 2.086 10.477 1 91.56 76 ASP A N 1
ATOM 572 C CA . ASP A 1 76 ? 25.844 1.065 9.477 1 91.56 76 ASP A CA 1
ATOM 573 C C . ASP A 1 76 ? 25.578 -0.334 10.023 1 91.56 76 ASP A C 1
ATOM 575 O O . ASP A 1 76 ? 24.828 -1.105 9.422 1 91.56 76 ASP A O 1
ATOM 579 N N . GLU A 1 77 ? 26.125 -0.633 11.172 1 92.12 77 GLU A N 1
ATOM 580 C CA . GLU A 1 77 ? 25.953 -1.951 11.773 1 92.12 77 GLU A CA 1
ATOM 581 C C . GLU A 1 77 ? 24.484 -2.217 12.102 1 92.12 77 GLU A C 1
ATOM 583 O O . GLU A 1 77 ? 24 -3.336 11.93 1 92.12 77 GLU A O 1
ATOM 588 N N . TYR A 1 78 ? 23.797 -1.226 12.602 1 94.38 78 TYR A N 1
ATOM 589 C CA . TYR A 1 78 ? 22.406 -1.357 12.984 1 94.38 78 TYR A CA 1
ATOM 590 C C . TYR A 1 78 ? 21.531 -1.706 11.781 1 94.38 78 TYR A C 1
ATOM 592 O O . TYR A 1 78 ? 20.609 -2.523 11.883 1 94.38 78 TYR A O 1
ATOM 600 N N . SER A 1 79 ? 21.844 -1.141 10.625 1 91.56 79 SER A N 1
ATOM 601 C CA . SER A 1 79 ? 21.062 -1.381 9.422 1 91.56 79 SER A CA 1
ATOM 602 C C . SER A 1 79 ? 21.219 -2.818 8.938 1 91.56 79 SER A C 1
ATOM 604 O O . SER A 1 79 ? 20.375 -3.33 8.203 1 91.56 79 SER A O 1
ATOM 606 N N . HIS A 1 80 ? 22.234 -3.514 9.344 1 88.19 80 HIS A N 1
ATOM 607 C CA . HIS A 1 80 ? 22.516 -4.871 8.883 1 88.19 80 HIS A CA 1
ATOM 608 C C . HIS A 1 80 ? 21.781 -5.902 9.742 1 88.19 80 HIS A C 1
ATOM 610 O O . HIS A 1 80 ? 21.766 -7.086 9.406 1 88.19 80 HIS A O 1
ATOM 616 N N . ARG A 1 81 ? 21.203 -5.441 10.812 1 89.12 81 ARG A N 1
ATOM 617 C CA . ARG A 1 81 ? 20.406 -6.367 11.609 1 89.12 81 ARG A CA 1
ATOM 618 C C . ARG A 1 81 ? 19.281 -6.98 10.766 1 89.12 81 ARG A C 1
ATOM 620 O O . ARG A 1 81 ? 18.672 -6.297 9.945 1 89.12 81 ARG A O 1
ATOM 627 N N . VAL A 1 82 ? 18.984 -8.25 11.023 1 83.31 82 VAL A N 1
ATOM 628 C CA . VAL A 1 82 ? 18.031 -9.008 10.227 1 83.31 82 VAL A CA 1
ATOM 629 C C . VAL A 1 82 ? 16.625 -8.422 10.398 1 83.31 82 VAL A C 1
ATOM 631 O O . VAL A 1 82 ? 15.82 -8.43 9.469 1 83.31 82 VAL A O 1
ATOM 634 N N . GLN A 1 83 ? 16.406 -7.801 11.508 1 87.94 83 GLN A N 1
ATOM 635 C CA . GLN A 1 83 ? 15.078 -7.262 11.812 1 87.94 83 GLN A CA 1
ATOM 636 C C . GLN A 1 83 ? 14.812 -5.98 11.023 1 87.94 83 GLN A C 1
ATOM 638 O O . GLN A 1 83 ? 13.656 -5.648 10.734 1 87.94 83 GLN A O 1
ATOM 643 N N . VAL A 1 84 ? 15.883 -5.289 10.719 1 91.25 84 VAL A N 1
ATOM 644 C CA . VAL A 1 84 ? 15.695 -3.977 10.109 1 91.25 84 VAL A CA 1
ATOM 645 C C . VAL A 1 84 ? 15.438 -4.133 8.609 1 91.25 84 VAL A C 1
ATOM 647 O O . VAL A 1 84 ? 16.266 -4.676 7.883 1 91.25 84 VAL A O 1
ATOM 650 N N . GLU A 1 85 ? 14.312 -3.662 8.148 1 89.19 85 GLU A N 1
ATOM 651 C CA . GLU A 1 85 ? 13.945 -3.713 6.738 1 89.19 85 GLU A CA 1
ATOM 652 C C . GLU A 1 85 ? 14.391 -2.453 6.004 1 89.19 85 GLU A C 1
ATOM 654 O O . GLU A 1 85 ? 14.844 -2.523 4.859 1 89.19 85 GLU A O 1
ATOM 659 N N . PHE A 1 86 ? 14.195 -1.342 6.562 1 92.38 86 PHE A N 1
ATOM 660 C CA . PHE A 1 86 ? 14.531 -0.06 5.953 1 92.38 86 PHE A CA 1
ATOM 661 C C . PHE A 1 86 ? 14.703 1.017 7.02 1 92.38 86 PHE A C 1
ATOM 663 O O . PHE A 1 86 ? 14 1.008 8.039 1 92.38 86 PHE A O 1
ATOM 670 N N . MET A 1 87 ? 15.625 1.882 6.812 1 93.81 87 MET A N 1
ATOM 671 C CA . MET A 1 87 ? 15.938 2.986 7.719 1 93.81 87 MET A CA 1
ATOM 672 C C . MET A 1 87 ? 15.906 4.32 6.977 1 93.81 87 MET A C 1
ATOM 674 O O . MET A 1 87 ? 16.516 4.457 5.914 1 93.81 87 MET A O 1
ATOM 678 N N . GLU A 1 88 ? 15.219 5.297 7.547 1 94.19 88 GLU A N 1
ATOM 679 C CA . GLU A 1 88 ? 15.047 6.582 6.875 1 94.19 88 GLU A CA 1
ATOM 680 C C . GLU A 1 88 ? 15.461 7.738 7.781 1 94.19 88 GLU A C 1
ATOM 682 O O . GLU A 1 88 ? 15.156 7.742 8.977 1 94.19 88 GLU A O 1
ATOM 687 N N . LYS A 1 89 ? 16.156 8.695 7.145 1 93.75 89 LYS A N 1
ATOM 688 C CA . LYS A 1 89 ? 16.484 9.953 7.805 1 93.75 89 LYS A CA 1
ATOM 689 C C . LYS A 1 89 ? 15.219 10.781 8.07 1 93.75 89 LYS A C 1
ATOM 691 O O . LYS A 1 89 ? 14.32 10.836 7.227 1 93.75 89 LYS A O 1
ATOM 696 N N . PRO A 1 90 ? 15.195 11.391 9.258 1 91.31 90 PRO A N 1
ATOM 697 C CA . PRO A 1 90 ? 14.086 12.328 9.445 1 91.31 90 PRO A CA 1
ATOM 698 C C . PRO A 1 90 ? 14.125 13.492 8.469 1 91.31 90 PRO A C 1
ATOM 700 O O . PRO A 1 90 ? 15.211 13.898 8.023 1 91.31 90 PRO A O 1
ATOM 703 N N . LYS A 1 91 ? 12.992 13.938 8.133 1 90.62 91 LYS A N 1
ATOM 704 C CA . LYS A 1 91 ? 12.852 15.102 7.262 1 90.62 91 LYS A CA 1
ATOM 705 C C . LYS A 1 91 ? 12.211 16.266 8 1 90.62 91 LYS A C 1
ATOM 707 O O . LYS A 1 91 ? 11.359 16.062 8.867 1 90.62 91 LYS A O 1
ATOM 712 N N . ARG A 1 92 ? 12.609 17.406 7.578 1 86.38 92 ARG A N 1
ATOM 713 C CA . ARG A 1 92 ? 12.023 18.625 8.141 1 86.38 92 ARG A CA 1
ATOM 714 C C . ARG A 1 92 ? 10.609 18.844 7.617 1 86.38 92 ARG A C 1
ATOM 716 O O . ARG A 1 92 ? 10.336 18.594 6.438 1 86.38 92 ARG A O 1
ATOM 723 N N . LEU A 1 93 ? 9.766 19.281 8.539 1 85.31 93 LEU A N 1
ATOM 724 C CA . LEU A 1 93 ? 8.383 19.594 8.188 1 85.31 93 LEU A CA 1
ATOM 725 C C . LEU A 1 93 ? 8.117 21.094 8.289 1 85.31 93 LEU A C 1
ATOM 727 O O . LEU A 1 93 ? 8.766 21.781 9.078 1 85.31 93 LEU A O 1
ATOM 731 N N . TYR A 1 94 ? 7.195 21.516 7.488 1 81.38 94 TYR A N 1
ATOM 732 C CA . TYR A 1 94 ? 6.789 22.906 7.535 1 81.38 94 TYR A CA 1
ATOM 733 C C . TYR A 1 94 ? 5.273 23.031 7.637 1 81.38 94 TYR A C 1
ATOM 735 O O . TYR A 1 94 ? 4.539 22.203 7.094 1 81.38 94 TYR A O 1
ATOM 743 N N . PHE A 1 95 ? 4.863 24.094 8.367 1 75.75 95 PHE A N 1
ATOM 744 C CA . PHE A 1 95 ? 3.439 24.406 8.414 1 75.75 95 PHE A CA 1
ATOM 745 C C . PHE A 1 95 ? 2.943 24.906 7.066 1 75.75 95 PHE A C 1
ATOM 747 O O . PHE A 1 95 ? 3.639 25.656 6.383 1 75.75 95 PHE A O 1
ATOM 754 N N . GLU A 1 96 ? 1.857 24.516 6.66 1 76.56 96 GLU A N 1
ATOM 755 C CA . GLU A 1 96 ? 1.3 24.875 5.359 1 76.56 96 GLU A CA 1
ATOM 756 C C . GLU A 1 96 ? 0.449 26.141 5.449 1 76.56 96 GLU A C 1
ATOM 758 O O . GLU A 1 96 ? -0.743 26.109 5.137 1 76.56 96 GLU A O 1
ATOM 763 N N . LEU A 1 97 ? 1.145 27.219 5.793 1 70.44 97 LEU A N 1
ATOM 764 C CA . LEU A 1 97 ? 0.536 28.547 5.906 1 70.44 97 LEU A CA 1
ATOM 765 C C . LEU A 1 97 ? 0.792 29.375 4.652 1 70.44 97 LEU A C 1
ATOM 767 O O . LEU A 1 97 ? 1.864 29.266 4.047 1 70.44 97 LEU A O 1
ATOM 771 N N . PHE A 1 98 ? -0.332 29.922 4.18 1 66.25 98 PHE A N 1
ATOM 772 C CA . PHE A 1 98 ? -0.162 30.844 3.062 1 66.25 98 PHE A CA 1
ATOM 773 C C . PHE A 1 98 ? -0.331 32.281 3.52 1 66.25 98 PHE A C 1
ATOM 775 O O . PHE A 1 98 ? -1.361 32.656 4.094 1 66.25 98 PHE A O 1
ATOM 782 N N . GLN A 1 99 ? 0.687 33.031 3.652 1 48.25 99 GLN A N 1
ATOM 783 C CA . GLN A 1 99 ? 0.616 34.438 4.078 1 48.25 99 GLN A CA 1
ATOM 784 C C . GLN A 1 99 ? -0.121 35.281 3.053 1 48.25 99 GLN A C 1
ATOM 786 O O . GLN A 1 99 ? 0.363 35.5 1.935 1 48.25 99 GLN A O 1
ATOM 791 N N . ALA A 1 100 ? -1.619 35.219 3.18 1 48.34 100 ALA A N 1
ATOM 792 C CA . ALA A 1 100 ? -2.393 36.094 2.299 1 48.34 100 ALA A CA 1
ATOM 793 C C . ALA A 1 100 ? -2.441 37.5 2.84 1 48.34 100 ALA A C 1
ATOM 795 O O . ALA A 1 100 ? -2.383 37.719 4.055 1 48.34 100 ALA A O 1
ATOM 796 N N . LYS A 1 101 ? -2.158 38.469 1.973 1 39.06 101 LYS A N 1
ATOM 797 C CA . LYS A 1 101 ? -2.6 39.844 2.273 1 39.06 101 LYS A CA 1
ATOM 798 C C . LYS A 1 101 ? -4.09 39.875 2.594 1 39.06 101 LYS A C 1
ATOM 800 O O . LYS A 1 101 ? -4.879 39.125 1.99 1 39.06 101 LYS A O 1
ATOM 805 N N . GLY A 1 102 ? -4.496 40.25 3.725 1 35.19 102 GLY A N 1
ATOM 806 C CA . GLY A 1 102 ? -5.719 40.375 4.504 1 35.19 102 GLY A CA 1
ATOM 807 C C . GLY A 1 102 ? -6.926 40.75 3.664 1 35.19 102 GLY A C 1
ATOM 808 O O . GLY A 1 102 ? -7 41.844 3.125 1 35.19 102 GLY A O 1
ATOM 809 N N . ALA A 1 103 ? -7.402 39.938 2.748 1 33.78 103 ALA A N 1
ATOM 810 C CA . ALA A 1 103 ? -8.703 40.469 2.324 1 33.78 103 ALA A CA 1
ATOM 811 C C . ALA A 1 103 ? -9.789 40.094 3.336 1 33.78 103 ALA A C 1
ATOM 813 O O . ALA A 1 103 ? -9.711 39.094 4.016 1 33.78 103 ALA A O 1
ATOM 814 N N . SER A 1 104 ? -10.641 41.094 3.662 1 33.56 104 SER A N 1
ATOM 815 C CA . SER A 1 104 ? -11.656 41.281 4.688 1 33.56 104 SER A CA 1
ATOM 816 C C . SER A 1 104 ? -12.797 40.281 4.543 1 33.56 104 SER A C 1
ATOM 818 O O . SER A 1 104 ? -13.781 40.344 5.281 1 33.56 104 SER A O 1
ATOM 820 N N . CYS A 1 105 ? -13.047 39.656 3.461 1 34.75 105 CYS A N 1
ATOM 821 C CA . CYS A 1 105 ? -14.359 39.031 3.529 1 34.75 105 CYS A CA 1
ATOM 822 C C . CYS A 1 105 ? -14.258 37.656 4.176 1 34.75 105 CYS A C 1
ATOM 824 O O . CYS A 1 105 ? -13.609 36.75 3.643 1 34.75 105 CYS A O 1
ATOM 826 N N . ILE A 1 106 ? -14.531 37.562 5.562 1 42.94 106 ILE A N 1
ATOM 827 C CA . ILE A 1 106 ? -14.359 36.531 6.57 1 42.94 106 ILE A CA 1
ATOM 828 C C . ILE A 1 106 ? -15.539 35.562 6.516 1 42.94 106 ILE A C 1
ATOM 830 O O . ILE A 1 106 ? -16.703 35.969 6.559 1 42.94 106 ILE A O 1
ATOM 834 N N . ARG A 1 107 ? -15.445 34.406 5.891 1 45.16 107 ARG A N 1
ATOM 835 C CA . ARG A 1 107 ? -16.562 33.438 5.996 1 45.16 107 ARG A CA 1
ATOM 836 C C . ARG A 1 107 ? -16.453 32.625 7.266 1 45.16 107 ARG A C 1
ATOM 838 O O . ARG A 1 107 ? -15.367 32.125 7.602 1 45.16 107 ARG A O 1
ATOM 845 N N . THR A 1 108 ? -17.516 32.656 8.094 1 42.72 108 THR A N 1
ATOM 846 C CA . THR A 1 108 ? -17.672 31.844 9.297 1 42.72 108 THR A CA 1
ATOM 847 C C . THR A 1 108 ? -18.062 30.406 8.922 1 42.72 108 THR A C 1
ATOM 849 O O . THR A 1 108 ? -18.766 30.188 7.938 1 42.72 108 THR A O 1
ATOM 852 N N . VAL A 1 109 ? -17.438 29.375 9.414 1 45.41 109 VAL A N 1
ATOM 853 C CA . VAL A 1 109 ? -17.703 27.953 9.281 1 45.41 109 VAL A CA 1
ATOM 854 C C . VAL A 1 109 ? -19.172 27.672 9.633 1 45.41 109 VAL A C 1
ATOM 856 O O . VAL A 1 109 ? -19.641 28.047 10.719 1 45.41 109 VAL A O 1
ATOM 859 N N . GLN A 1 110 ? -20.125 27.609 8.695 1 44.5 110 GLN A N 1
ATOM 860 C CA . GLN A 1 110 ? -21.516 27.312 9.008 1 44.5 110 GLN A CA 1
ATOM 861 C C . GLN A 1 110 ? -21.688 25.844 9.398 1 44.5 110 GLN A C 1
ATOM 863 O O . GLN A 1 110 ? -21.188 24.953 8.719 1 44.5 110 GLN A O 1
ATOM 868 N N . THR A 1 111 ? -21.875 25.516 10.695 1 48.69 111 THR A N 1
ATOM 869 C CA . THR A 1 111 ? -22.141 24.25 11.344 1 48.69 111 THR A CA 1
ATOM 870 C C . THR A 1 111 ? -23.406 23.609 10.805 1 48.69 111 THR A C 1
ATOM 872 O O . THR A 1 111 ? -24.344 24.312 10.398 1 48.69 111 THR A O 1
ATOM 875 N N . GLY A 1 112 ? -23.266 22.531 10.281 1 48.91 112 GLY A N 1
ATOM 876 C CA . GLY A 1 112 ? -24.312 21.688 9.742 1 48.91 112 GLY A CA 1
ATOM 877 C C . GLY A 1 112 ? -25.5 21.531 10.664 1 48.91 112 GLY A C 1
ATOM 878 O O . GLY A 1 112 ? -25.359 21.594 11.891 1 48.91 112 GLY A O 1
ATOM 879 N N . ARG A 1 113 ? -26.812 21.891 10.273 1 51.5 113 ARG A N 1
ATOM 880 C CA . ARG A 1 113 ? -28.203 21.922 10.742 1 51.5 113 ARG A CA 1
ATOM 881 C C . ARG A 1 113 ? -28.672 20.547 11.172 1 51.5 113 ARG A C 1
ATOM 883 O O . ARG A 1 113 ? -29.797 20.391 11.664 1 51.5 113 ARG A O 1
ATOM 890 N N . ASN A 1 114 ? -27.875 19.422 11.211 1 63.31 114 ASN A N 1
ATOM 891 C CA . ASN A 1 114 ? -28.641 18.188 11.422 1 63.31 114 ASN A CA 1
ATOM 892 C C . ASN A 1 114 ? -28.312 17.547 12.773 1 63.31 114 ASN A C 1
ATOM 894 O O . ASN A 1 114 ? -28.359 16.328 12.914 1 63.31 114 ASN A O 1
ATOM 898 N N . GLY A 1 115 ? -28.016 18.453 13.805 1 81.94 115 GLY A N 1
ATOM 899 C CA . GLY A 1 115 ? -27.812 17.906 15.141 1 81.94 115 GLY A CA 1
ATOM 900 C C . GLY A 1 115 ? -26.453 17.25 15.32 1 81.94 115 GLY A C 1
ATOM 901 O O . GLY A 1 115 ? -26.156 16.688 16.375 1 81.94 115 GLY A O 1
ATOM 902 N N . LEU A 1 116 ? -25.656 17.234 14.391 1 90.31 116 LEU A N 1
ATOM 903 C CA . LEU A 1 116 ? -24.312 16.688 14.516 1 90.31 116 LEU A CA 1
ATOM 904 C C . LEU A 1 116 ? -23.344 17.75 15 1 90.31 116 LEU A C 1
ATOM 906 O O . LEU A 1 116 ? -23.234 18.828 14.398 1 90.31 116 LEU A O 1
ATOM 910 N N . THR A 1 117 ? -22.641 17.438 16.062 1 93.38 117 THR A N 1
ATOM 911 C CA . THR A 1 117 ? -21.797 18.422 16.719 1 93.38 117 THR A CA 1
ATOM 912 C C . THR A 1 117 ? -20.391 17.875 16.969 1 93.38 117 THR A C 1
ATOM 914 O O . THR A 1 117 ? -19.531 18.562 17.516 1 93.38 117 THR A O 1
ATOM 917 N N . GLY A 1 118 ? -20.188 16.641 16.688 1 95.56 118 GLY A N 1
ATOM 918 C CA . GLY A 1 118 ? -18.938 15.953 16.969 1 95.56 118 GLY A CA 1
ATOM 919 C C . GLY A 1 118 ? -18.938 15.266 18.328 1 95.56 118 GLY A C 1
ATOM 920 O O . GLY A 1 118 ? -17.906 14.727 18.75 1 95.56 118 GLY A O 1
ATOM 921 N N . LYS A 1 119 ? -20.141 15.32 18.953 1 96 119 LYS A N 1
ATOM 922 C CA . LYS A 1 119 ? -20.266 14.688 20.266 1 96 119 LYS A CA 1
ATOM 923 C C . LYS A 1 119 ? -19.922 13.203 20.203 1 96 119 LYS A C 1
ATOM 925 O O . LYS A 1 119 ? -20.406 12.492 19.312 1 96 119 LYS A O 1
ATOM 930 N N . GLY A 1 120 ? -19.125 12.797 21.109 1 97.56 120 GLY A N 1
ATOM 931 C CA . GLY A 1 120 ? -18.766 11.391 21.188 1 97.56 120 GLY A CA 1
ATOM 932 C C . GLY A 1 120 ? -17.562 11.039 20.344 1 97.56 120 GLY A C 1
ATOM 933 O O . GLY A 1 120 ? -17.062 9.914 20.391 1 97.56 120 GLY A O 1
ATOM 934 N N . ILE A 1 121 ? -17.062 11.961 19.578 1 98.12 121 ILE A N 1
ATOM 935 C CA . ILE A 1 121 ? -15.914 11.742 18.719 1 98.12 121 ILE A CA 1
ATOM 936 C C . ILE A 1 121 ? -14.703 12.5 19.266 1 98.12 121 ILE A C 1
ATOM 938 O O . ILE A 1 121 ? -14.836 13.633 19.734 1 98.12 121 ILE A O 1
ATOM 942 N N . LEU A 1 122 ? -13.547 11.836 19.219 1 98.81 122 LEU A N 1
ATOM 943 C CA . LEU A 1 122 ? -12.305 12.523 19.547 1 98.81 122 LEU A CA 1
ATOM 944 C C . LEU A 1 122 ? -11.766 13.273 18.328 1 98.81 122 LEU A C 1
ATOM 946 O O . LEU A 1 122 ? -11.844 12.781 17.203 1 98.81 122 LEU A O 1
ATOM 950 N N . THR A 1 123 ? -11.344 14.477 18.516 1 98.69 123 THR A N 1
ATOM 951 C CA . THR A 1 123 ? -10.562 15.203 17.531 1 98.69 123 THR A CA 1
ATOM 952 C C . THR A 1 123 ? -9.109 15.336 17.969 1 98.69 123 THR A C 1
ATOM 954 O O . THR A 1 123 ? -8.828 15.898 19.031 1 98.69 123 THR A O 1
ATOM 957 N N . GLY A 1 124 ? -8.203 14.734 17.219 1 98.81 124 GLY A N 1
ATOM 958 C CA . GLY A 1 124 ? -6.777 14.781 17.5 1 98.81 124 GLY A CA 1
ATOM 959 C C . GLY A 1 124 ? -6.004 15.641 16.516 1 98.81 124 GLY A C 1
ATOM 960 O O . GLY A 1 124 ? -6.258 15.594 15.312 1 98.81 124 GLY A O 1
ATOM 961 N N . VAL A 1 125 ? -5.043 16.469 17.062 1 98.31 125 VAL A N 1
ATOM 962 C CA . VAL A 1 125 ? -4.188 17.281 16.203 1 98.31 125 VAL A CA 1
ATOM 963 C C . VAL A 1 125 ? -2.727 17.094 16.594 1 98.31 125 VAL A C 1
ATOM 965 O O . VAL A 1 125 ? -2.406 17 17.781 1 98.31 125 VAL A O 1
ATOM 968 N N . VAL A 1 126 ? -1.864 16.844 15.68 1 97.81 126 VAL A N 1
ATOM 969 C CA . VAL A 1 126 ? -0.419 16.984 15.82 1 97.81 126 VAL A CA 1
ATOM 970 C C . VAL A 1 126 ? 0.049 18.281 15.156 1 97.81 126 VAL A C 1
ATOM 972 O O . VAL A 1 126 ? -0.001 18.406 13.93 1 97.81 126 VAL A O 1
ATOM 975 N N . ASP A 1 127 ? 0.447 19.203 15.969 1 96.5 127 ASP A N 1
ATOM 976 C CA . ASP A 1 127 ? 0.677 20.562 15.453 1 96.5 127 ASP A CA 1
ATOM 977 C C . ASP A 1 127 ? 1.626 21.344 16.359 1 96.5 127 ASP A C 1
ATOM 979 O O . ASP A 1 127 ? 2.535 20.766 16.953 1 96.5 127 ASP A O 1
ATOM 983 N N . SER A 1 128 ? 1.467 22.688 16.312 1 94.31 128 SER A N 1
ATOM 984 C CA . SER A 1 128 ? 2.363 23.562 17.062 1 94.31 128 SER A CA 1
ATOM 985 C C . SER A 1 128 ? 1.904 23.719 18.5 1 94.31 128 SER A C 1
ATOM 987 O O . SER A 1 128 ? 2.543 24.422 19.281 1 94.31 128 SER A O 1
ATOM 989 N N . GLY A 1 129 ? 0.861 23.047 18.875 1 96.31 129 GLY A N 1
ATOM 990 C CA . GLY A 1 129 ? 0.332 23.141 20.219 1 96.31 129 GLY A CA 1
ATOM 991 C C . GLY A 1 129 ? -1.062 23.734 20.281 1 96.31 129 GLY A C 1
ATOM 992 O O . GLY A 1 129 ? -1.839 23.594 19.328 1 96.31 129 GLY A O 1
ATOM 993 N N . VAL A 1 130 ? -1.41 24.203 21.453 1 98.19 130 VAL A N 1
ATOM 994 C CA . VAL A 1 130 ? -2.711 24.828 21.672 1 98.19 130 VAL A CA 1
ATOM 995 C C . VAL A 1 130 ? -2.629 25.781 22.844 1 98.19 130 VAL A C 1
ATOM 997 O O . VAL A 1 130 ? -1.892 25.547 23.812 1 98.19 130 VAL A O 1
ATOM 1000 N N . ASP A 1 131 ? -3.279 26.922 22.672 1 98.19 131 ASP A N 1
ATOM 1001 C CA . ASP A 1 131 ? -3.533 27.75 23.844 1 98.19 131 ASP A CA 1
ATOM 1002 C C . ASP A 1 131 ? -4.723 27.234 24.641 1 98.19 131 ASP A C 1
ATOM 1004 O O . ASP A 1 131 ? -5.855 27.656 24.438 1 98.19 131 ASP A O 1
ATOM 1008 N N . TYR A 1 132 ? -4.379 26.406 25.688 1 98.31 132 TYR A N 1
ATOM 1009 C CA . TYR A 1 132 ? -5.441 25.734 26.422 1 98.31 132 TYR A CA 1
ATOM 1010 C C . TYR A 1 132 ? -6.215 26.719 27.281 1 98.31 132 TYR A C 1
ATOM 1012 O O . TYR A 1 132 ? -7.277 26.375 27.812 1 98.31 132 TYR A O 1
ATOM 1020 N N . PHE A 1 133 ? -5.801 27.984 27.406 1 97.81 133 PHE A N 1
ATOM 1021 C CA . PHE A 1 133 ? -6.543 29.016 28.141 1 97.81 133 PHE A CA 1
ATOM 1022 C C . PHE A 1 133 ? -7.609 29.641 27.25 1 97.81 133 PHE A C 1
ATOM 1024 O O . PHE A 1 133 ? -8.5 30.344 27.734 1 97.81 133 PHE A O 1
ATOM 1031 N N . HIS A 1 134 ? -7.488 29.516 25.953 1 97.81 134 HIS A N 1
ATOM 1032 C CA . HIS A 1 134 ? -8.469 30.109 25.047 1 97.81 134 HIS A CA 1
ATOM 1033 C C . HIS A 1 134 ? -9.867 29.594 25.344 1 97.81 134 HIS A C 1
ATOM 1035 O O . HIS A 1 134 ? -10.078 28.375 25.406 1 97.81 134 HIS A O 1
ATOM 1041 N N . PRO A 1 135 ? -10.914 30.406 25.391 1 97.56 135 PRO A N 1
ATOM 1042 C CA . PRO A 1 135 ? -12.258 29.969 25.781 1 97.56 135 PRO A CA 1
ATOM 1043 C C . PRO A 1 135 ? -12.844 28.938 24.812 1 97.56 135 PRO A C 1
ATOM 1045 O O . PRO A 1 135 ? -13.664 28.109 25.203 1 97.56 135 PRO A O 1
ATOM 1048 N N . ASP A 1 136 ? -12.414 28.938 23.578 1 97.69 136 ASP A N 1
ATOM 1049 C CA . ASP A 1 136 ? -12.961 28.047 22.562 1 97.69 136 ASP A CA 1
ATOM 1050 C C . ASP A 1 136 ? -12.672 26.578 22.906 1 97.69 136 ASP A C 1
ATOM 1052 O O . ASP A 1 136 ? -13.273 25.672 22.328 1 97.69 136 ASP A O 1
ATOM 1056 N N . PHE A 1 137 ? -11.727 26.312 23.812 1 98.56 137 PHE A N 1
ATOM 1057 C CA . PHE A 1 137 ? -11.328 24.938 24.125 1 98.56 137 PHE A CA 1
ATOM 1058 C C . PHE A 1 137 ? -11.719 24.578 25.547 1 98.56 137 PHE A C 1
ATOM 1060 O O . PHE A 1 137 ? -11.188 23.625 26.125 1 98.56 137 PHE A O 1
ATOM 1067 N N . ARG A 1 138 ? -12.609 25.359 26.109 1 97.94 138 ARG A N 1
ATOM 1068 C CA . ARG A 1 138 ? -13.094 25.156 27.469 1 97.94 138 ARG A CA 1
ATOM 1069 C C . ARG A 1 138 ? -14.602 24.891 27.484 1 97.94 138 ARG A C 1
ATOM 1071 O O . ARG A 1 138 ? -15.328 25.391 26.609 1 97.94 138 ARG A O 1
ATOM 1078 N N . ASN A 1 139 ? -15 24.156 28.484 1 97.25 139 ASN A N 1
ATOM 1079 C CA . ASN A 1 139 ? -16.422 23.938 28.688 1 97.25 139 ASN A CA 1
ATOM 1080 C C . ASN A 1 139 ? -17.094 25.172 29.312 1 97.25 139 ASN A C 1
ATOM 1082 O O . ASN A 1 139 ? -16.406 26.125 29.703 1 97.25 139 ASN A O 1
ATOM 1086 N N . ALA A 1 140 ? -18.438 25.078 29.391 1 94.81 140 ALA A N 1
ATOM 1087 C CA . ALA A 1 140 ? -19.203 26.188 29.953 1 94.81 140 ALA A CA 1
ATOM 1088 C C . ALA A 1 140 ? -18.828 26.438 31.406 1 94.81 140 ALA A C 1
ATOM 1090 O O . ALA A 1 140 ? -18.844 27.594 31.859 1 94.81 140 ALA A O 1
ATOM 1091 N N . ASP A 1 141 ? -18.375 25.422 32.125 1 96.62 141 ASP A N 1
ATOM 1092 C CA . ASP A 1 141 ? -18.031 25.547 33.531 1 96.62 141 ASP A CA 1
ATOM 1093 C C . ASP A 1 141 ? -16.578 25.969 33.688 1 96.62 141 ASP A C 1
ATOM 1095 O O . ASP A 1 141 ? -16.078 26.031 34.812 1 96.62 141 ASP A O 1
ATOM 1099 N N . GLY A 1 142 ? -15.922 26.203 32.625 1 95.62 142 GLY A N 1
ATOM 1100 C CA . GLY A 1 142 ? -14.547 26.672 32.656 1 95.62 142 GLY A CA 1
ATOM 1101 C C . GLY A 1 142 ? -13.523 25.562 32.562 1 95.62 142 GLY A C 1
ATOM 1102 O O . GLY A 1 142 ? -12.344 25.812 32.344 1 95.62 142 GLY A O 1
ATOM 1103 N N . SER A 1 143 ? -14 24.344 32.656 1 97.81 143 SER A N 1
ATOM 1104 C CA . SER A 1 143 ? -13.086 23.219 32.594 1 97.81 143 SER A CA 1
ATOM 1105 C C . SER A 1 143 ? -12.602 23 31.156 1 97.81 143 SER A C 1
ATOM 1107 O O . SER A 1 143 ? -13.203 23.516 30.203 1 97.81 143 SER A O 1
ATOM 1109 N N . SER A 1 144 ? -11.547 22.281 31.031 1 98.5 144 SER A N 1
ATOM 1110 C CA . SER A 1 144 ? -10.93 22.047 29.719 1 98.5 144 SER A CA 1
ATOM 1111 C C . SER A 1 144 ? -11.711 21.016 28.922 1 98.5 144 SER A C 1
ATOM 1113 O O . SER A 1 144 ? -12.234 20.062 29.469 1 98.5 144 SER A O 1
ATOM 1115 N N . ARG A 1 145 ? -11.727 21.203 27.625 1 98.44 145 ARG A N 1
ATOM 1116 C CA . ARG A 1 145 ? -12.195 20.172 26.703 1 98.44 145 ARG A CA 1
ATOM 1117 C C . ARG A 1 145 ? -11.039 19.297 26.219 1 98.44 145 ARG A C 1
ATOM 1119 O O . ARG A 1 145 ? -11.258 18.297 25.531 1 98.44 145 ARG A O 1
ATOM 1126 N N . ILE A 1 146 ? -9.844 19.672 26.5 1 98.81 146 ILE A N 1
ATOM 1127 C CA . ILE A 1 146 ? -8.656 18.906 26.141 1 98.81 146 ILE A CA 1
ATOM 1128 C C . ILE A 1 146 ? -8.438 17.766 27.141 1 98.81 146 ILE A C 1
ATOM 1130 O O . ILE A 1 146 ? -8.172 18.016 28.312 1 98.81 146 ILE A O 1
ATOM 1134 N N . LEU A 1 147 ? -8.492 16.562 26.625 1 98.81 147 LEU A N 1
ATOM 1135 C CA . LEU A 1 147 ? -8.359 15.383 27.469 1 98.81 147 LEU A CA 1
ATOM 1136 C C . LEU A 1 147 ? -6.891 15.078 27.75 1 98.81 147 LEU A C 1
ATOM 1138 O O . LEU A 1 147 ? -6.547 14.57 28.812 1 98.81 147 LEU A O 1
ATOM 1142 N N . ARG A 1 148 ? -6.066 15.25 26.734 1 98.75 148 ARG A N 1
ATOM 1143 C CA . ARG A 1 148 ? -4.625 15.039 26.828 1 98.75 148 ARG A CA 1
ATOM 1144 C C . ARG A 1 148 ? -3.871 16.047 25.969 1 98.75 148 ARG A C 1
ATOM 1146 O O . ARG A 1 148 ? -4.305 16.391 24.859 1 98.75 148 ARG A O 1
ATOM 1153 N N . LEU A 1 149 ? -2.838 16.562 26.531 1 98.75 149 LEU A N 1
ATOM 1154 C CA . LEU A 1 149 ? -1.886 17.422 25.828 1 98.75 149 LEU A CA 1
ATOM 1155 C C . LEU A 1 149 ? -0.465 16.891 25.984 1 98.75 149 LEU A C 1
ATOM 1157 O O . LEU A 1 149 ? 0.091 16.891 27.078 1 98.75 149 LEU A O 1
ATOM 1161 N N . TRP A 1 150 ? 0.079 16.344 24.922 1 98.75 150 TRP A N 1
ATOM 1162 C CA . TRP A 1 150 ? 1.479 15.938 24.906 1 98.75 150 TRP A CA 1
ATOM 1163 C C . TRP A 1 150 ? 2.355 17 24.266 1 98.75 150 TRP A C 1
ATOM 1165 O O . TRP A 1 150 ? 2.26 17.25 23.062 1 98.75 150 TRP A O 1
ATOM 1175 N N . ASP A 1 151 ? 3.145 17.672 25.031 1 98 151 ASP A N 1
ATOM 1176 C CA . ASP A 1 151 ? 4.133 18.625 24.531 1 98 151 ASP A CA 1
ATOM 1177 C C . ASP A 1 151 ? 5.512 17.969 24.422 1 98 151 ASP A C 1
ATOM 1179 O O . ASP A 1 151 ? 6.188 17.766 25.438 1 98 151 ASP A O 1
ATOM 1183 N N . GLN A 1 152 ? 5.93 17.75 23.203 1 96.06 152 GLN A N 1
ATOM 1184 C CA . GLN A 1 152 ? 7.18 17.047 22.969 1 96.06 152 GLN A CA 1
ATOM 1185 C C . GLN A 1 152 ? 8.383 17.922 23.281 1 96.06 152 GLN A C 1
ATOM 1187 O O . GLN A 1 152 ? 9.508 17.438 23.391 1 96.06 152 GLN A O 1
ATOM 1192 N N . SER A 1 153 ? 8.148 19.219 23.484 1 93.25 153 SER A N 1
ATOM 1193 C CA . SER A 1 153 ? 9.25 20.172 23.641 1 93.25 153 SER A CA 1
ATOM 1194 C C . SER A 1 153 ? 9.594 20.375 25.109 1 93.25 153 SER A C 1
ATOM 1196 O O . SER A 1 153 ? 10.641 20.938 25.438 1 93.25 153 SER A O 1
ATOM 1198 N N . ILE A 1 154 ? 8.742 19.953 25.969 1 94.44 154 ILE A N 1
ATOM 1199 C CA . ILE A 1 154 ? 8.977 20.078 27.406 1 94.44 154 ILE A CA 1
ATOM 1200 C C . ILE A 1 154 ? 9.312 18.703 28 1 94.44 154 ILE A C 1
ATOM 1202 O O . ILE A 1 154 ? 8.43 17.844 28.125 1 94.44 154 ILE A O 1
ATOM 1206 N N . GLN A 1 155 ? 10.555 18.578 28.453 1 92.62 155 GLN A N 1
ATOM 1207 C CA . GLN A 1 155 ? 11 17.281 28.922 1 92.62 155 GLN A CA 1
ATOM 1208 C C . GLN A 1 155 ? 10.617 17.062 30.391 1 92.62 155 GLN A C 1
ATOM 1210 O O . GLN A 1 155 ? 10.484 18.031 31.141 1 92.62 155 GLN A O 1
ATOM 1215 N N . GLY A 1 156 ? 10.43 15.75 30.719 1 92.56 156 GLY A N 1
ATOM 1216 C CA . GLY A 1 156 ? 10.273 15.484 32.156 1 92.56 156 GLY A CA 1
ATOM 1217 C C . GLY A 1 156 ? 9.328 14.336 32.438 1 92.56 156 GLY A C 1
ATOM 1218 O O . GLY A 1 156 ? 9.562 13.539 33.344 1 92.56 156 GLY A O 1
ATOM 1219 N N . ASN A 1 157 ? 8.281 14.266 31.719 1 96.62 157 ASN A N 1
ATOM 1220 C CA . ASN A 1 157 ? 7.273 13.25 31.984 1 96.62 157 ASN A CA 1
ATOM 1221 C C . ASN A 1 157 ? 6.598 12.773 30.703 1 96.62 157 ASN A C 1
ATOM 1223 O O . ASN A 1 157 ? 5.402 12.992 30.516 1 96.62 157 ASN A O 1
ATOM 1227 N N . PRO A 1 158 ? 7.293 12.016 29.875 1 97.12 158 PRO A N 1
ATOM 1228 C CA . PRO A 1 158 ? 6.711 11.539 28.609 1 97.12 158 PRO A CA 1
ATOM 1229 C C . PRO A 1 158 ? 5.555 10.562 28.828 1 97.12 158 PRO A C 1
ATOM 1231 O O . PRO A 1 158 ? 5.465 9.938 29.891 1 97.12 158 PRO A O 1
ATOM 1234 N N . PRO A 1 159 ? 4.602 10.484 27.844 1 97.56 159 PRO A N 1
ATOM 1235 C CA . PRO A 1 159 ? 3.58 9.438 27.953 1 97.56 159 PRO A CA 1
ATOM 1236 C C . PRO A 1 159 ? 4.176 8.039 27.984 1 97.56 159 PRO A C 1
ATOM 1238 O O . PRO A 1 159 ? 5.316 7.832 27.562 1 97.56 159 PRO A O 1
ATOM 1241 N N . GLN A 1 160 ? 3.414 7.051 28.531 1 95.38 160 GLN A N 1
ATOM 1242 C CA . GLN A 1 160 ? 3.863 5.66 28.578 1 95.38 160 GLN A CA 1
ATOM 1243 C C . GLN A 1 160 ? 4.254 5.168 27.188 1 95.38 160 GLN A C 1
ATOM 1245 O O . GLN A 1 160 ? 3.506 5.348 26.219 1 95.38 160 GLN A O 1
ATOM 1250 N N . GLY A 1 161 ? 5.406 4.645 27.062 1 93.88 161 GLY A N 1
ATOM 1251 C CA . GLY A 1 161 ? 5.863 4.078 25.812 1 93.88 161 GLY A CA 1
ATOM 1252 C C . GLY A 1 161 ? 6.73 5.027 25 1 93.88 161 GLY A C 1
ATOM 1253 O O . GLY A 1 161 ? 7.332 4.633 24 1 93.88 161 GLY A O 1
ATOM 1254 N N . TYR A 1 162 ? 6.75 6.254 25.453 1 96.25 162 TYR A N 1
ATOM 1255 C CA . TYR A 1 162 ? 7.566 7.258 24.781 1 96.25 162 TYR A CA 1
ATOM 1256 C C . TYR A 1 162 ? 8.672 7.77 25.688 1 96.25 162 TYR A C 1
ATOM 1258 O O . TYR A 1 162 ? 8.672 7.488 26.891 1 96.25 162 TYR A O 1
ATOM 1266 N N . VAL A 1 163 ? 9.695 8.516 25.094 1 94.5 163 VAL A N 1
ATOM 1267 C CA . VAL A 1 163 ? 10.875 8.828 25.906 1 94.5 163 VAL A CA 1
ATOM 1268 C C . VAL A 1 163 ? 11.102 10.336 25.922 1 94.5 163 VAL A C 1
ATOM 1270 O O . VAL A 1 163 ? 11.992 10.828 26.625 1 94.5 163 VAL A O 1
ATOM 1273 N N . THR A 1 164 ? 10.273 11.094 25.219 1 92.69 164 THR A N 1
ATOM 1274 C CA . THR A 1 164 ? 10.461 12.539 25.156 1 92.69 164 THR A CA 1
ATOM 1275 C C . THR A 1 164 ? 9.164 13.273 25.484 1 92.69 164 THR A C 1
ATOM 1277 O O . THR A 1 164 ? 8.078 12.711 25.344 1 92.69 164 THR A O 1
ATOM 1280 N N . GLY A 1 165 ? 9.336 14.469 25.984 1 96.25 165 GLY A N 1
ATOM 1281 C CA . GLY A 1 165 ? 8.188 15.344 26.188 1 96.25 165 GLY A CA 1
ATOM 1282 C C . GLY A 1 165 ? 7.492 15.125 27.516 1 96.25 165 GLY A C 1
ATOM 1283 O O . GLY A 1 165 ? 8.023 14.445 28.391 1 96.25 165 GLY A O 1
ATOM 1284 N N . THR A 1 166 ? 6.453 15.812 27.656 1 97.81 166 THR A N 1
ATOM 1285 C CA . THR A 1 166 ? 5.605 15.727 28.844 1 97.81 166 THR A CA 1
ATOM 1286 C C . THR A 1 166 ? 4.133 15.672 28.453 1 97.81 166 THR A C 1
ATOM 1288 O O . THR A 1 166 ? 3.674 16.453 27.625 1 97.81 166 THR A O 1
ATOM 1291 N N . GLU A 1 167 ? 3.447 14.727 29.031 1 98.56 167 GLU A N 1
ATOM 1292 C CA . GLU A 1 167 ? 2.002 14.625 28.844 1 98.56 167 GLU A CA 1
ATOM 1293 C C . GLU A 1 167 ? 1.25 15.289 29.984 1 98.56 167 GLU A C 1
ATOM 1295 O O . GLU A 1 167 ? 1.559 15.055 31.156 1 98.56 167 GLU A O 1
ATOM 1300 N N . TYR A 1 168 ? 0.331 16.094 29.719 1 98.69 168 TYR A N 1
ATOM 1301 C CA . TYR A 1 168 ? -0.56 16.719 30.688 1 98.69 168 TYR A CA 1
ATOM 1302 C C . TYR A 1 168 ? -1.971 16.156 30.578 1 98.69 168 TYR A C 1
ATOM 1304 O O . TYR A 1 168 ? -2.521 16.062 29.469 1 98.69 168 TYR A O 1
ATOM 1312 N N . THR A 1 169 ? -2.557 15.773 31.734 1 98.25 169 THR A N 1
ATOM 1313 C CA . THR A 1 169 ? -3.912 15.234 31.781 1 98.25 169 THR A CA 1
ATOM 1314 C C . THR A 1 169 ? -4.938 16.359 31.875 1 98.25 169 THR A C 1
ATOM 1316 O O . THR A 1 169 ? -4.586 17.5 32.156 1 98.25 169 THR A O 1
ATOM 1319 N N . LYS A 1 170 ? -6.16 15.992 31.609 1 98.56 170 LYS A N 1
ATOM 1320 C CA . LYS A 1 170 ? -7.242 16.969 31.766 1 98.56 170 LYS A CA 1
ATOM 1321 C C . LYS A 1 170 ? -7.25 17.562 33.156 1 98.56 170 LYS A C 1
ATOM 1323 O O . LYS A 1 170 ? -7.484 18.766 33.344 1 98.56 170 LYS A O 1
ATOM 1328 N N . GLU A 1 171 ? -7.055 16.719 34.219 1 98.31 171 GLU A N 1
ATOM 1329 C CA . GLU A 1 171 ? -7.062 17.172 35.594 1 98.31 171 GLU A CA 1
ATOM 1330 C C . GLU A 1 171 ? -5.996 18.234 35.844 1 98.31 171 GLU A C 1
ATOM 1332 O O . GLU A 1 171 ? -6.254 19.234 36.5 1 98.31 171 GLU A O 1
ATOM 1337 N N . GLN A 1 172 ? -4.875 18.016 35.281 1 98.31 172 GLN A N 1
ATOM 1338 C CA . GLN A 1 172 ? -3.787 18.969 35.438 1 98.31 172 GLN A CA 1
ATOM 1339 C C . GLN A 1 172 ? -4.113 20.281 34.719 1 98.31 172 GLN A C 1
ATOM 1341 O O . GLN A 1 172 ? -3.824 21.359 35.219 1 98.31 172 GLN A O 1
ATOM 1346 N N . ILE A 1 173 ? -4.672 20.172 33.531 1 98.75 173 ILE A N 1
ATOM 1347 C CA . ILE A 1 173 ? -5.039 21.359 32.781 1 98.75 173 ILE A CA 1
ATOM 1348 C C . ILE A 1 173 ? -6.133 22.125 33.5 1 98.75 173 ILE A C 1
ATOM 1350 O O . ILE A 1 173 ? -6.082 23.359 33.594 1 98.75 173 ILE A O 1
ATOM 1354 N N . ASP A 1 174 ? -7.094 21.422 34.094 1 98.62 174 ASP A N 1
ATOM 1355 C CA . ASP A 1 174 ? -8.156 22.062 34.844 1 98.62 174 ASP A CA 1
ATOM 1356 C C . ASP A 1 174 ? -7.586 22.797 36.062 1 98.62 174 ASP A C 1
ATOM 1358 O O . ASP A 1 174 ? -8.031 23.906 36.406 1 98.62 174 ASP A O 1
ATOM 1362 N N . GLU A 1 175 ? -6.695 22.156 36.688 1 98.44 175 GLU A N 1
ATOM 1363 C CA . GLU A 1 175 ? -6.047 22.812 37.812 1 98.44 175 GLU A CA 1
ATOM 1364 C C . GLU A 1 175 ? -5.336 24.094 37.375 1 98.44 175 GLU A C 1
ATOM 1366 O O . GLU A 1 175 ? -5.414 25.109 38.062 1 98.44 175 GLU A O 1
ATOM 1371 N N . ALA A 1 176 ? -4.633 24.016 36.312 1 98.5 176 ALA A N 1
ATOM 1372 C CA . ALA A 1 176 ? -3.943 25.188 35.781 1 98.5 176 ALA A CA 1
ATOM 1373 C C . ALA A 1 176 ? -4.934 26.297 35.438 1 98.5 176 ALA A C 1
ATOM 1375 O O . ALA A 1 176 ? -4.668 27.484 35.719 1 98.5 176 ALA A O 1
ATOM 1376 N N . LEU A 1 177 ? -6.004 25.953 34.812 1 97.94 177 LEU A N 1
ATOM 1377 C CA . LEU A 1 177 ? -7.039 26.922 34.438 1 97.94 177 LEU A CA 1
ATOM 1378 C C . LEU A 1 177 ? -7.594 27.609 35.688 1 97.94 177 LEU A C 1
ATOM 1380 O O . LEU A 1 177 ? -7.836 28.812 35.688 1 97.94 177 LEU A O 1
ATOM 1384 N N . ALA A 1 178 ? -7.809 26.875 36.719 1 97.06 178 ALA A N 1
ATOM 1385 C CA . ALA A 1 178 ? -8.375 27.391 37.969 1 97.06 178 ALA A CA 1
ATOM 1386 C C . ALA A 1 178 ? -7.418 28.375 38.656 1 97.06 178 ALA A C 1
ATOM 1388 O O . ALA A 1 178 ? -7.852 29.312 39.312 1 97.06 178 ALA A O 1
ATOM 1389 N N . LEU A 1 179 ? -6.164 28.234 38.438 1 96.69 179 LEU A N 1
ATOM 1390 C CA . LEU A 1 179 ? -5.141 29.062 39.062 1 96.69 179 LEU A CA 1
ATOM 1391 C C . LEU A 1 179 ? -4.953 30.375 38.312 1 96.69 179 LEU A C 1
ATOM 1393 O O . LEU A 1 179 ? -4.316 31.297 38.812 1 96.69 179 LEU A O 1
ATOM 1397 N N . GLY A 1 180 ? -5.543 30.5 37.156 1 94 180 GLY A N 1
ATOM 1398 C CA . GLY A 1 180 ? -5.293 31.672 36.312 1 94 180 GLY A CA 1
ATOM 1399 C C . GLY A 1 180 ? -4.043 31.531 35.469 1 94 180 GLY A C 1
ATOM 1400 O O . GLY A 1 180 ? -3.232 30.625 35.688 1 94 180 GLY A O 1
ATOM 1401 N N . GLU A 1 181 ? -3.863 32.375 34.5 1 91.81 181 GLU A N 1
ATOM 1402 C CA . GLU A 1 181 ? -2.859 32.188 33.469 1 91.81 181 GLU A CA 1
ATOM 1403 C C . GLU A 1 181 ? -1.448 32.219 34.031 1 91.81 181 GLU A C 1
ATOM 1405 O O . GLU A 1 181 ? -0.624 31.359 33.719 1 91.81 181 GLU A O 1
ATOM 1410 N N . ASN A 1 182 ? -1.111 33.188 34.875 1 92.31 182 ASN A N 1
ATOM 1411 C CA . ASN A 1 182 ? 0.239 33.312 35.406 1 92.31 182 ASN A CA 1
ATOM 1412 C C . ASN A 1 182 ? 0.643 32.094 36.219 1 92.31 182 ASN A C 1
ATOM 1414 O O . ASN A 1 182 ? 1.652 31.438 35.938 1 92.31 182 ASN A O 1
ATOM 1418 N N . GLN A 1 183 ? -0.154 31.672 37.188 1 95.06 183 GLN A N 1
ATOM 1419 C CA . GLN A 1 183 ? 0.139 30.516 38.031 1 95.06 183 GLN A CA 1
ATOM 1420 C C . GLN A 1 183 ? -0.128 29.203 37.281 1 95.06 183 GLN A C 1
ATOM 1422 O O . GLN A 1 183 ? 0.578 28.219 37.5 1 95.06 183 GLN A O 1
ATOM 1427 N N . GLY A 1 184 ? -1.078 29.219 36.5 1 96.25 184 GLY A N 1
ATOM 1428 C CA . GLY A 1 184 ? -1.416 28.031 35.719 1 96.25 184 GLY A CA 1
ATOM 1429 C C . GLY A 1 184 ? -0.312 27.609 34.781 1 96.25 184 GLY A C 1
ATOM 1430 O O . GLY A 1 184 ? -0.057 26.406 34.625 1 96.25 184 GLY A O 1
ATOM 1431 N N . ARG A 1 185 ? 0.329 28.562 34.156 1 95.19 185 ARG A N 1
ATOM 1432 C CA . ARG A 1 185 ? 1.391 28.281 33.219 1 95.19 185 ARG A CA 1
ATOM 1433 C C . ARG A 1 185 ? 2.637 27.75 33.906 1 95.19 185 ARG A C 1
ATOM 1435 O O . ARG A 1 185 ? 3.518 27.172 33.281 1 95.19 185 ARG A O 1
ATOM 1442 N N . ARG A 1 186 ? 2.748 27.891 35.156 1 95.31 186 ARG A N 1
ATOM 1443 C CA . ARG A 1 186 ? 3.822 27.266 35.906 1 95.31 186 ARG A CA 1
ATOM 1444 C C . ARG A 1 186 ? 3.564 25.766 36.094 1 95.31 186 ARG A C 1
ATOM 1446 O O . ARG A 1 186 ? 4.5 24.969 36.094 1 95.31 186 ARG A O 1
ATOM 1453 N N . LEU A 1 187 ? 2.264 25.438 36.25 1 96.06 187 LEU A N 1
ATOM 1454 C CA . LEU A 1 187 ? 1.864 24.047 36.438 1 96.06 187 LEU A CA 1
ATOM 1455 C C . LEU A 1 187 ? 1.867 23.328 35.094 1 96.06 187 LEU A C 1
ATOM 1457 O O . LEU A 1 187 ? 2.361 22.203 34.969 1 96.06 187 LEU A O 1
ATOM 1461 N N . VAL A 1 188 ? 1.304 23.922 34.094 1 98.06 188 VAL A N 1
ATOM 1462 C CA . VAL A 1 188 ? 1.273 23.438 32.719 1 98.06 188 VAL A CA 1
ATOM 1463 C C . VAL A 1 188 ? 1.874 24.469 31.781 1 98.06 188 VAL A C 1
ATOM 1465 O O . VAL A 1 188 ? 1.149 25.281 31.203 1 98.06 188 VAL A O 1
ATOM 1468 N N . PRO A 1 189 ? 3.119 24.391 31.578 1 97.12 189 PRO A N 1
ATOM 1469 C CA . PRO A 1 189 ? 3.814 25.469 30.875 1 97.12 189 PRO A CA 1
ATOM 1470 C C . PRO A 1 189 ? 3.672 25.375 29.359 1 97.12 189 PRO A C 1
ATOM 1472 O O . PRO A 1 189 ? 4.199 26.219 28.625 1 97.12 189 PRO A O 1
ATOM 1475 N N . SER A 1 190 ? 2.99 24.422 28.844 1 96.25 190 SER A N 1
ATOM 1476 C CA . SER A 1 190 ? 2.836 24.281 27.391 1 96.25 190 SER A CA 1
ATOM 1477 C C . SER A 1 190 ? 2.131 25.484 26.781 1 96.25 190 SER A C 1
ATOM 1479 O O . SER A 1 190 ? 1.125 25.953 27.312 1 96.25 190 SER A O 1
ATOM 1481 N N . SER A 1 191 ? 2.709 26.031 25.703 1 94.44 191 SER A N 1
ATOM 1482 C CA . SER A 1 191 ? 2.145 27.172 24.984 1 94.44 191 SER A CA 1
ATOM 1483 C C . SER A 1 191 ? 2.322 27 23.469 1 94.44 191 SER A C 1
ATOM 1485 O O . SER A 1 191 ? 3.248 26.328 23.031 1 94.44 191 SER A O 1
ATOM 1487 N N . ASP A 1 192 ? 1.391 27.531 22.766 1 95 192 ASP A N 1
ATOM 1488 C CA . ASP A 1 192 ? 1.455 27.516 21.297 1 95 192 ASP A CA 1
ATOM 1489 C C . ASP A 1 192 ? 1.995 28.844 20.766 1 95 192 ASP A C 1
ATOM 1491 O O . ASP A 1 192 ? 1.232 29.672 20.266 1 95 192 ASP A O 1
ATOM 1495 N N . TYR A 1 193 ? 3.256 28.969 20.641 1 89.19 193 TYR A N 1
ATOM 1496 C CA . TYR A 1 193 ? 3.891 30.234 20.25 1 89.19 193 TYR A CA 1
ATOM 1497 C C . TYR A 1 193 ? 3.623 30.547 18.781 1 89.19 193 TYR A C 1
ATOM 1499 O O . TYR A 1 193 ? 3.469 31.703 18.406 1 89.19 193 TYR A O 1
ATOM 1507 N N . SER A 1 194 ? 3.547 29.547 17.969 1 88 194 SER A N 1
ATOM 1508 C CA . SER A 1 194 ? 3.268 29.75 16.547 1 88 194 SER A CA 1
ATOM 1509 C C . SER A 1 194 ? 1.812 30.141 16.328 1 88 194 SER A C 1
ATOM 1511 O O . SER A 1 194 ? 1.516 30.953 15.438 1 88 194 SER A O 1
ATOM 1513 N N . GLY A 1 195 ? 0.966 29.578 17.109 1 94 195 GLY A N 1
ATOM 1514 C CA . GLY A 1 195 ? -0.462 29.828 16.969 1 94 195 GLY A CA 1
ATOM 1515 C C . GLY A 1 195 ? -1.129 28.938 15.945 1 94 195 GLY A C 1
ATOM 1516 O O . GLY A 1 195 ? -2.357 28.844 15.906 1 94 195 GLY A O 1
ATOM 1517 N N . HIS A 1 196 ? -0.308 28.281 15.109 1 93.38 196 HIS A N 1
ATOM 1518 C CA . HIS A 1 196 ? -0.841 27.438 14.039 1 93.38 196 HIS A CA 1
ATOM 1519 C C . HIS A 1 196 ? -1.768 26.359 14.586 1 93.38 196 HIS A C 1
ATOM 1521 O O . HIS A 1 196 ? -2.887 26.188 14.102 1 93.38 196 HIS A O 1
ATOM 1527 N N . GLY A 1 197 ? -1.369 25.641 15.641 1 96.75 197 GLY A N 1
ATOM 1528 C CA . GLY A 1 197 ? -2.156 24.578 16.234 1 96.75 197 GLY A CA 1
ATOM 1529 C C . GLY A 1 197 ? -3.457 25.062 16.844 1 96.75 197 GLY A C 1
ATOM 1530 O O . GLY A 1 197 ? -4.488 24.391 16.734 1 96.75 197 GLY A O 1
ATOM 1531 N N . THR A 1 198 ? -3.391 26.219 17.5 1 97.44 198 THR A N 1
ATOM 1532 C CA . THR A 1 198 ? -4.586 26.812 18.078 1 97.44 198 THR A CA 1
ATOM 1533 C C . THR A 1 198 ? -5.617 27.125 17 1 97.44 198 THR A C 1
ATOM 1535 O O . THR A 1 198 ? -6.801 26.797 17.141 1 97.44 198 THR A O 1
ATOM 1538 N N . SER A 1 199 ? -5.156 27.672 15.898 1 95.81 199 SER A N 1
ATOM 1539 C CA . SER A 1 199 ? -6.047 28.016 14.797 1 95.81 199 SER A CA 1
ATOM 1540 C C . SER A 1 199 ? -6.645 26.766 14.156 1 95.81 199 SER A C 1
ATOM 1542 O O . SER A 1 199 ? -7.852 26.703 13.914 1 95.81 199 SER A O 1
ATOM 1544 N N . VAL A 1 200 ? -5.82 25.812 13.914 1 96.75 200 VAL A N 1
ATOM 1545 C CA . VAL A 1 200 ? -6.234 24.578 13.273 1 96.75 200 VAL A CA 1
ATOM 1546 C C . VAL A 1 200 ? -7.273 23.875 14.141 1 96.75 200 VAL A C 1
ATOM 1548 O O . VAL A 1 200 ? -8.336 23.469 13.656 1 96.75 200 VAL A O 1
ATOM 1551 N N . LEU A 1 201 ? -6.945 23.734 15.406 1 98.12 201 LEU A N 1
ATOM 1552 C CA . LEU A 1 201 ? -7.855 23.062 16.328 1 98.12 201 LEU A CA 1
ATOM 1553 C C . LEU A 1 201 ? -9.18 23.828 16.422 1 98.12 201 LEU A C 1
ATOM 1555 O O . LEU A 1 201 ? -10.242 23.203 16.516 1 98.12 201 LEU A O 1
ATOM 1559 N N . GLY A 1 202 ? -9.117 25.141 16.453 1 96.38 202 GLY A N 1
ATOM 1560 C CA . GLY A 1 202 ? -10.312 25.953 16.516 1 96.38 202 GLY A CA 1
ATOM 1561 C C . GLY A 1 202 ? -11.242 25.75 15.336 1 96.38 202 GLY A C 1
ATOM 1562 O O . GLY A 1 202 ? -12.461 25.656 15.508 1 96.38 202 GLY A O 1
ATOM 1563 N N . ILE A 1 203 ? -10.703 25.688 14.148 1 93.31 203 ILE A N 1
ATOM 1564 C CA . ILE A 1 203 ? -11.508 25.469 12.945 1 93.31 203 ILE A CA 1
ATOM 1565 C C . ILE A 1 203 ? -12.125 24.078 12.977 1 93.31 203 ILE A C 1
ATOM 1567 O O . ILE A 1 203 ? -13.305 23.906 12.648 1 93.31 203 ILE A O 1
ATOM 1571 N N . ALA A 1 204 ? -11.375 23.109 13.438 1 95.62 204 ALA A N 1
ATOM 1572 C CA . ALA A 1 204 ? -11.859 21.719 13.445 1 95.62 204 ALA A CA 1
ATOM 1573 C C . ALA A 1 204 ? -12.93 21.531 14.516 1 95.62 204 ALA A C 1
ATOM 1575 O O . ALA A 1 204 ? -13.953 20.875 14.273 1 95.62 204 ALA A O 1
ATOM 1576 N N . ALA A 1 205 ? -12.664 22.203 15.75 1 96.62 205 ALA A N 1
ATOM 1577 C CA . ALA A 1 205 ? -13.516 21.734 16.844 1 96.62 205 ALA A CA 1
ATOM 1578 C C . ALA A 1 205 ? -13.672 22.812 17.906 1 96.62 205 ALA A C 1
ATOM 1580 O O . ALA A 1 205 ? -14.148 22.547 19.016 1 96.62 205 ALA A O 1
ATOM 1581 N N . GLY A 1 206 ? -13.281 24.047 17.672 1 96.19 206 GLY A N 1
ATOM 1582 C CA . GLY A 1 206 ? -13.555 25.094 18.625 1 96.19 206 GLY A CA 1
ATOM 1583 C C . GLY A 1 206 ? -15.039 25.312 18.859 1 96.19 206 GLY A C 1
ATOM 1584 O O . GLY A 1 206 ? -15.836 25.266 17.922 1 96.19 206 GLY A O 1
ATOM 1585 N N . ASN A 1 207 ? -15.383 25.594 20.141 1 95.25 207 ASN A N 1
ATOM 1586 C CA . ASN A 1 207 ? -16.812 25.703 20.406 1 95.25 207 ASN A CA 1
ATOM 1587 C C . ASN A 1 207 ? -17.297 27.141 20.25 1 95.25 207 ASN A C 1
ATOM 1589 O O . ASN A 1 207 ? -18.484 27.422 20.406 1 95.25 207 ASN A O 1
ATOM 1593 N N . GLY A 1 208 ? -16.422 28.078 19.953 1 93.38 208 GLY A N 1
ATOM 1594 C CA . GLY A 1 208 ? -16.781 29.438 19.594 1 93.38 208 GLY A CA 1
ATOM 1595 C C . GLY A 1 208 ? -17.156 30.281 20.797 1 93.38 208 GLY A C 1
ATOM 1596 O O . GLY A 1 208 ? -17.734 31.359 20.641 1 93.38 208 GLY A O 1
ATOM 1597 N N . ARG A 1 209 ? -16.844 29.859 21.969 1 94.69 209 ARG A N 1
ATOM 1598 C CA . ARG A 1 209 ? -17.25 30.562 23.188 1 94.69 209 ARG A CA 1
ATOM 1599 C C . ARG A 1 209 ? -16.672 31.969 23.234 1 94.69 209 ARG A C 1
ATOM 1601 O O . ARG A 1 209 ? -17.297 32.906 23.75 1 94.69 209 ARG A O 1
ATOM 1608 N N . ALA A 1 210 ? -15.516 32.125 22.703 1 95.25 210 ALA A N 1
ATOM 1609 C CA . ALA A 1 210 ? -14.859 33.438 22.734 1 95.25 210 ALA A CA 1
ATOM 1610 C C . ALA A 1 210 ? -15.562 34.438 21.797 1 95.25 210 ALA A C 1
ATOM 1612 O O . ALA A 1 210 ? -15.328 35.625 21.875 1 95.25 210 ALA A O 1
ATOM 1613 N N . SER A 1 211 ? -16.438 34.031 20.969 1 92.31 211 SER A N 1
ATOM 1614 C CA . SER A 1 211 ? -17.141 34.875 20 1 92.31 211 SER A CA 1
ATOM 1615 C C . SER A 1 211 ? -18.656 34.688 20.125 1 92.31 211 SER A C 1
ATOM 1617 O O . SER A 1 211 ? -19.375 34.906 19.156 1 92.31 211 SER A O 1
ATOM 1619 N N . ASP A 1 212 ? -19.109 34.188 21.172 1 91.31 212 ASP A N 1
ATOM 1620 C CA . ASP A 1 212 ? -20.531 33.938 21.422 1 91.31 212 ASP A CA 1
ATOM 1621 C C . ASP A 1 212 ? -21.125 33.031 20.328 1 91.31 212 ASP A C 1
ATOM 1623 O O . ASP A 1 212 ? -22.219 33.312 19.828 1 91.31 212 ASP A O 1
ATOM 1627 N N . GLY A 1 213 ? -20.297 32.094 19.891 1 87.62 213 GLY A N 1
ATOM 1628 C CA . GLY A 1 213 ? -20.781 31.078 18.984 1 87.62 213 GLY A CA 1
ATOM 1629 C C . GLY A 1 213 ? -20.594 31.453 17.516 1 87.62 213 GLY A C 1
ATOM 1630 O O . GLY A 1 213 ? -20.812 30.625 16.641 1 87.62 213 GLY A O 1
ATOM 1631 N N . VAL A 1 214 ? -20.109 32.594 17.156 1 86.75 214 VAL A N 1
ATOM 1632 C CA . VAL A 1 214 ? -20 33.094 15.789 1 86.75 214 VAL A CA 1
ATOM 1633 C C . VAL A 1 214 ? -18.922 32.312 15.055 1 86.75 214 VAL A C 1
ATOM 1635 O O . VAL A 1 214 ? -19.109 31.891 13.906 1 86.75 214 VAL A O 1
ATOM 1638 N N . ASN A 1 215 ? -17.781 32.094 15.641 1 90 215 ASN A N 1
ATOM 1639 C CA . ASN A 1 215 ? -16.656 31.422 15.008 1 90 215 ASN A CA 1
ATOM 1640 C C . ASN A 1 215 ? -16.5 29.984 15.516 1 90 215 ASN A C 1
ATOM 1642 O O . ASN A 1 215 ? -15.398 29.562 15.859 1 90 215 ASN A O 1
ATOM 1646 N N . GLN A 1 216 ? -17.641 29.359 15.586 1 91.19 216 GLN A N 1
ATOM 1647 C CA . GLN A 1 216 ? -17.656 27.969 16.031 1 91.19 216 GLN A CA 1
ATOM 1648 C C . GLN A 1 216 ? -17.047 27.047 14.992 1 91.19 216 GLN A C 1
ATOM 1650 O O . GLN A 1 216 ? -17.281 27.203 13.789 1 91.19 216 GLN A O 1
ATOM 1655 N N . GLY A 1 217 ? -16.172 26.141 15.438 1 92.88 217 GLY A N 1
ATOM 1656 C CA . GLY A 1 217 ? -15.625 25.125 14.555 1 92.88 217 GLY A CA 1
ATOM 1657 C C . GLY A 1 217 ? -16.641 24.094 14.125 1 92.88 217 GLY A C 1
ATOM 1658 O O . GLY A 1 217 ? -17.812 24.188 14.5 1 92.88 217 GLY A O 1
ATOM 1659 N N . VAL A 1 218 ? -16.188 23.141 13.352 1 91.88 218 VAL A N 1
ATOM 1660 C CA . VAL A 1 218 ? -17.078 22.203 12.711 1 91.88 218 VAL A CA 1
ATOM 1661 C C . VAL A 1 218 ? -17.594 21.188 13.734 1 91.88 218 VAL A C 1
ATOM 1663 O O . VAL A 1 218 ? -18.797 21.062 13.953 1 91.88 218 VAL A O 1
ATOM 1666 N N . ALA A 1 219 ? -16.688 20.469 14.391 1 94.25 219 ALA A N 1
ATOM 1667 C CA . ALA A 1 219 ? -17.047 19.484 15.406 1 94.25 219 ALA A CA 1
ATOM 1668 C C . ALA A 1 219 ? -16.906 20.078 16.812 1 94.25 219 ALA A C 1
ATOM 1670 O O . ALA A 1 219 ? -16.109 19.578 17.625 1 94.25 219 ALA A O 1
ATOM 1671 N N . TYR A 1 220 ? -17.797 20.984 17.188 1 93.88 220 TYR A N 1
ATOM 1672 C CA . TYR A 1 220 ? -17.594 21.906 18.297 1 93.88 220 TYR A CA 1
ATOM 1673 C C . TYR A 1 220 ? -17.844 21.219 19.641 1 93.88 220 TYR A C 1
ATOM 1675 O O . TYR A 1 220 ? -17.578 21.797 20.703 1 93.88 220 TYR A O 1
ATOM 1683 N N . GLU A 1 221 ? -18.328 19.953 19.641 1 95.81 221 GLU A N 1
ATOM 1684 C CA . GLU A 1 221 ? -18.516 19.25 20.906 1 95.81 221 GLU A CA 1
ATOM 1685 C C . GLU A 1 221 ? -17.578 18.047 21 1 95.81 221 GLU A C 1
ATOM 1687 O O . GLU A 1 221 ? -17.672 17.234 21.938 1 95.81 221 GLU A O 1
ATOM 1692 N N . SER A 1 222 ? -16.688 17.875 20.062 1 97.56 222 SER A N 1
ATOM 1693 C CA . SER A 1 222 ? -15.688 16.812 20.156 1 97.56 222 SER A CA 1
ATOM 1694 C C . SER A 1 222 ? -14.773 17.031 21.359 1 97.56 222 SER A C 1
ATOM 1696 O O . SER A 1 222 ? -14.438 18.156 21.703 1 97.56 222 SER A O 1
ATOM 1698 N N . ASP A 1 223 ? -14.375 15.922 21.969 1 98.31 223 ASP A N 1
ATOM 1699 C CA . ASP A 1 223 ? -13.273 15.984 22.922 1 98.31 223 ASP A CA 1
ATOM 1700 C C . ASP A 1 223 ? -11.922 16.062 22.203 1 98.31 223 ASP A C 1
ATOM 1702 O O . ASP A 1 223 ? -11.789 15.602 21.062 1 98.31 223 ASP A O 1
ATOM 1706 N N . LEU A 1 224 ? -10.977 16.672 22.922 1 98.88 224 LEU A N 1
ATOM 1707 C CA . LEU A 1 224 ? -9.797 17.094 22.172 1 98.88 224 LEU A CA 1
ATOM 1708 C C . LEU A 1 224 ? -8.547 16.406 22.719 1 98.88 224 LEU A C 1
ATOM 1710 O O . LEU A 1 224 ? -8.398 16.234 23.922 1 98.88 224 LEU A O 1
ATOM 1714 N N . LEU A 1 225 ? -7.684 15.906 21.844 1 98.88 225 LEU A N 1
ATOM 1715 C CA . LEU A 1 225 ? -6.316 15.492 22.141 1 98.88 225 LEU A CA 1
ATOM 1716 C C . LEU A 1 225 ? -5.32 16.266 21.281 1 98.88 225 LEU A C 1
ATOM 1718 O O . LEU A 1 225 ? -5.504 16.391 20.062 1 98.88 225 LEU A O 1
ATOM 1722 N N . VAL A 1 226 ? -4.273 16.812 21.938 1 98.81 226 VAL A N 1
ATOM 1723 C CA . VAL A 1 226 ? -3.328 17.656 21.234 1 98.81 226 VAL A CA 1
ATOM 1724 C C . VAL A 1 226 ? -1.905 17.156 21.453 1 98.81 226 VAL A C 1
ATOM 1726 O O . VAL A 1 226 ? -1.517 16.844 22.578 1 98.81 226 VAL A O 1
ATOM 1729 N N . VAL A 1 227 ? -1.186 17.016 20.359 1 98.62 227 VAL A N 1
ATOM 1730 C CA . VAL A 1 227 ? 0.252 16.766 20.406 1 98.62 227 VAL A CA 1
ATOM 1731 C C . VAL A 1 227 ? 1.001 17.969 19.844 1 98.62 227 VAL A C 1
ATOM 1733 O O . VAL A 1 227 ? 0.832 18.328 18.672 1 98.62 227 VAL A O 1
ATOM 1736 N N . LYS A 1 228 ? 1.71 18.641 20.672 1 97.19 228 LYS A N 1
ATOM 1737 C CA . LYS A 1 228 ? 2.633 19.672 20.219 1 97.19 228 LYS A CA 1
ATOM 1738 C C . LYS A 1 228 ? 3.975 19.078 19.812 1 97.19 228 LYS A C 1
ATOM 1740 O O . LYS A 1 228 ? 4.723 18.578 20.656 1 97.19 228 LYS A O 1
ATOM 1745 N N . MET A 1 229 ? 4.246 19.203 18.594 1 93.31 229 MET A N 1
ATOM 1746 C CA . MET A 1 229 ? 5.48 18.609 18.078 1 93.31 229 MET A CA 1
ATOM 1747 C C . MET A 1 229 ? 6.699 19.328 18.656 1 93.31 229 MET A C 1
ATOM 1749 O O . MET A 1 229 ? 6.695 20.547 18.812 1 93.31 229 MET A O 1
ATOM 1753 N N . GLY A 1 230 ? 7.68 18.516 18.922 1 85.81 230 GLY A N 1
ATOM 1754 C CA . GLY A 1 230 ? 8.93 19.062 19.438 1 85.81 230 GLY A CA 1
ATOM 1755 C C . GLY A 1 230 ? 9.758 19.75 18.359 1 85.81 230 GLY A C 1
ATOM 1756 O O . GLY A 1 230 ? 9.625 19.438 17.172 1 85.81 230 GLY A O 1
ATOM 1757 N N . ILE A 1 231 ? 10.359 20.734 18.828 1 69.81 231 ILE A N 1
ATOM 1758 C CA . ILE A 1 231 ? 11.359 21.391 17.984 1 69.81 231 ILE A CA 1
ATOM 1759 C C . ILE A 1 231 ? 12.75 21.141 18.562 1 69.81 231 ILE A C 1
ATOM 1761 O O . ILE A 1 231 ? 13.047 21.516 19.688 1 69.81 231 ILE A O 1
ATOM 1765 N N . PRO A 1 232 ? 13.539 20.234 17.875 1 51.66 232 PRO A N 1
ATOM 1766 C CA . PRO A 1 232 ? 14.805 19.797 18.469 1 51.66 232 PRO A CA 1
ATOM 1767 C C . PRO A 1 232 ? 15.656 20.953 18.984 1 51.66 232 PRO A C 1
ATOM 1769 O O . PRO A 1 232 ? 16.375 20.812 19.969 1 51.66 232 PRO A O 1
ATOM 1772 N N . ARG A 1 233 ? 15.719 22.047 18.219 1 55.06 233 ARG A N 1
ATOM 1773 C CA . ARG A 1 233 ? 16.469 23.219 18.641 1 55.06 233 ARG A CA 1
ATOM 1774 C C . ARG A 1 233 ? 15.656 24.5 18.406 1 55.06 233 ARG A C 1
ATOM 1776 O O . ARG A 1 233 ? 14.641 24.484 17.703 1 55.06 233 ARG A O 1
ATOM 1783 N N . GLU A 1 234 ? 16.094 25.469 19.156 1 48.34 234 GLU A N 1
ATOM 1784 C CA . GLU A 1 234 ? 15.43 26.766 18.984 1 48.34 234 GLU A CA 1
ATOM 1785 C C . GLU A 1 234 ? 15.43 27.172 17.516 1 48.34 234 GLU A C 1
ATOM 1787 O O . GLU A 1 234 ? 16.438 27.016 16.812 1 48.34 234 GLU A O 1
ATOM 1792 N N . ASN A 1 235 ? 14.344 27.578 16.906 1 46.44 235 ASN A N 1
ATOM 1793 C CA . ASN A 1 235 ? 14.164 28.047 15.539 1 46.44 235 ASN A CA 1
ATOM 1794 C C . ASN A 1 235 ? 14.25 26.891 14.547 1 46.44 235 ASN A C 1
ATOM 1796 O O . ASN A 1 235 ? 14.789 27.062 13.445 1 46.44 235 ASN A O 1
ATOM 1800 N N . SER A 1 236 ? 13.961 25.75 15.164 1 64.31 236 SER A N 1
ATOM 1801 C CA . SER A 1 236 ? 13.992 24.609 14.25 1 64.31 236 SER A CA 1
ATOM 1802 C C . SER A 1 236 ? 12.586 24.125 13.914 1 64.31 236 SER A C 1
ATOM 1804 O O . SER A 1 236 ? 11.602 24.703 14.383 1 64.31 236 SER A O 1
ATOM 1806 N N . PHE A 1 237 ? 12.469 23.469 12.922 1 71.62 237 PHE A N 1
ATOM 1807 C CA . PHE A 1 237 ? 11.219 22.891 12.43 1 71.62 237 PHE A CA 1
ATOM 1808 C C . PHE A 1 237 ? 11.039 21.469 12.938 1 71.62 237 PHE A C 1
ATOM 1810 O O . PHE A 1 237 ? 12.016 20.781 13.227 1 71.62 237 PHE A O 1
ATOM 1817 N N . PRO A 1 238 ? 9.75 21.203 13.102 1 81.25 238 PRO A N 1
ATOM 1818 C CA . PRO A 1 238 ? 9.508 19.812 13.461 1 81.25 238 PRO A CA 1
ATOM 1819 C C . PRO A 1 238 ? 9.969 18.828 12.383 1 81.25 238 PRO A C 1
ATOM 1821 O O . PRO A 1 238 ? 10.188 19.234 11.234 1 81.25 238 PRO A O 1
ATOM 1824 N N . ARG A 1 239 ? 10.203 17.656 12.875 1 88.56 239 ARG A N 1
ATOM 1825 C CA . ARG A 1 239 ? 10.68 16.609 11.977 1 88.56 239 ARG A CA 1
ATOM 1826 C C . ARG A 1 239 ? 9.672 15.469 11.875 1 88.56 239 ARG A C 1
ATOM 1828 O O . ARG A 1 239 ? 8.719 15.406 12.648 1 88.56 239 ARG A O 1
ATOM 1835 N N . THR A 1 240 ? 9.906 14.586 10.883 1 92.88 240 THR A N 1
ATOM 1836 C CA . THR A 1 240 ? 9.023 13.445 10.68 1 92.88 240 THR A CA 1
ATOM 1837 C C . THR A 1 240 ? 9.07 12.5 11.875 1 92.88 240 THR A C 1
ATOM 1839 O O . THR A 1 240 ? 8.094 11.812 12.164 1 92.88 240 THR A O 1
ATOM 1842 N N . THR A 1 241 ? 10.156 12.461 12.664 1 93.06 241 THR A N 1
ATOM 1843 C CA . THR A 1 241 ? 10.242 11.602 13.844 1 93.06 241 THR A CA 1
ATOM 1844 C C . THR A 1 241 ? 9.242 12.039 14.906 1 93.06 241 THR A C 1
ATOM 1846 O O . THR A 1 241 ? 8.594 11.203 15.539 1 93.06 241 THR A O 1
ATOM 1849 N N . GLU A 1 242 ? 9.133 13.328 15.109 1 93.75 242 GLU A N 1
ATOM 1850 C CA . GLU A 1 242 ? 8.156 13.844 16.078 1 93.75 242 GLU A CA 1
ATOM 1851 C C . GLU A 1 242 ? 6.73 13.617 15.586 1 93.75 242 GLU A C 1
ATOM 1853 O O . GLU A 1 242 ? 5.855 13.25 16.375 1 93.75 242 GLU A O 1
ATOM 1858 N N . LEU A 1 243 ? 6.543 13.828 14.305 1 95 243 LEU A N 1
ATOM 1859 C CA . LEU A 1 243 ? 5.207 13.68 13.727 1 95 243 LEU A CA 1
ATOM 1860 C C . LEU A 1 243 ? 4.719 12.242 13.852 1 95 243 LEU A C 1
ATOM 1862 O O . LEU A 1 243 ? 3.592 12 14.281 1 95 243 LEU A O 1
ATOM 1866 N N . ILE A 1 244 ? 5.559 11.281 13.461 1 96.5 244 ILE A N 1
ATOM 1867 C CA . ILE A 1 244 ? 5.141 9.883 13.43 1 96.5 244 ILE A CA 1
ATOM 1868 C C . ILE A 1 244 ? 4.809 9.414 14.844 1 96.5 244 ILE A C 1
ATOM 1870 O O . ILE A 1 244 ? 3.855 8.656 15.039 1 96.5 244 ILE A O 1
ATOM 1874 N N . GLN A 1 245 ? 5.562 9.852 15.836 1 96.88 245 GLN A N 1
ATOM 1875 C CA . GLN A 1 245 ? 5.27 9.516 17.219 1 96.88 245 GLN A CA 1
ATOM 1876 C C . GLN A 1 245 ? 3.963 10.148 17.688 1 96.88 245 GLN A C 1
ATOM 1878 O O . GLN A 1 245 ? 3.189 9.531 18.422 1 96.88 245 GLN A O 1
ATOM 1883 N N . GLY A 1 246 ? 3.801 11.367 17.281 1 98.19 246 GLY A N 1
ATOM 1884 C CA . GLY A 1 246 ? 2.555 12.031 17.625 1 98.19 246 GLY A CA 1
ATOM 1885 C C . GLY A 1 246 ? 1.328 11.312 17.094 1 98.19 246 GLY A C 1
ATOM 1886 O O . GLY A 1 246 ? 0.332 11.164 17.797 1 98.19 246 GLY A O 1
ATOM 1887 N N . ILE A 1 247 ? 1.38 10.891 15.836 1 98.19 247 ILE A N 1
ATOM 1888 C CA . ILE A 1 247 ? 0.288 10.133 15.234 1 98.19 247 ILE A CA 1
ATOM 1889 C C . ILE A 1 247 ? 0.073 8.836 16.016 1 98.19 247 ILE A C 1
ATOM 1891 O O . ILE A 1 247 ? -1.062 8.484 16.344 1 98.19 247 ILE A O 1
ATOM 1895 N N . ASP A 1 248 ? 1.175 8.133 16.297 1 98.12 248 ASP A N 1
ATOM 1896 C CA . ASP A 1 248 ? 1.109 6.879 17.031 1 98.12 248 ASP A CA 1
ATOM 1897 C C . ASP A 1 248 ? 0.402 7.066 18.375 1 98.12 248 ASP A C 1
ATOM 1899 O O . ASP A 1 248 ? -0.465 6.273 18.75 1 98.12 248 ASP A O 1
ATOM 1903 N N . TYR A 1 249 ? 0.794 8.094 19.078 1 98.25 249 TYR A N 1
ATOM 1904 C CA . TYR A 1 249 ? 0.228 8.414 20.391 1 98.25 249 TYR A CA 1
ATOM 1905 C C . TYR A 1 249 ? -1.278 8.625 20.297 1 98.25 249 TYR A C 1
ATOM 1907 O O . TYR A 1 249 ? -2.041 8.07 21.078 1 98.25 249 TYR A O 1
ATOM 1915 N N . LEU A 1 250 ? -1.697 9.422 19.328 1 98.56 250 LEU A N 1
ATOM 1916 C CA . LEU A 1 250 ? -3.121 9.695 19.172 1 98.56 250 LEU A CA 1
ATOM 1917 C C . LEU A 1 250 ? -3.893 8.414 18.875 1 98.56 250 LEU A C 1
ATOM 1919 O O . LEU A 1 250 ? -4.953 8.18 19.469 1 98.56 250 LEU A O 1
ATOM 1923 N N . VAL A 1 251 ? -3.391 7.602 17.984 1 97.25 251 VAL A N 1
ATOM 1924 C CA . VAL A 1 251 ? -4.062 6.359 17.625 1 97.25 251 VAL A CA 1
ATOM 1925 C C . VAL A 1 251 ? -4.172 5.449 18.844 1 97.25 251 VAL A C 1
ATOM 1927 O O . VAL A 1 251 ? -5.23 4.875 19.109 1 97.25 251 VAL A O 1
ATOM 1930 N N . ARG A 1 252 ? -3.123 5.332 19.625 1 95.88 252 ARG A N 1
ATOM 1931 C CA . ARG A 1 252 ? -3.143 4.504 20.812 1 95.88 252 ARG A CA 1
ATOM 1932 C C . ARG A 1 252 ? -4.141 5.035 21.844 1 95.88 252 ARG A C 1
ATOM 1934 O O . ARG A 1 252 ? -4.816 4.262 22.516 1 95.88 252 ARG A O 1
ATOM 1941 N N . GLN A 1 253 ? -4.16 6.348 21.984 1 97.19 253 GLN A N 1
ATOM 1942 C CA . GLN A 1 253 ? -5.137 6.941 22.891 1 97.19 253 GLN A CA 1
ATOM 1943 C C . GLN A 1 253 ? -6.562 6.602 22.453 1 97.19 253 GLN A C 1
ATOM 1945 O O . GLN A 1 253 ? -7.406 6.273 23.297 1 97.19 253 GLN A O 1
ATOM 1950 N N . ALA A 1 254 ? -6.844 6.75 21.156 1 96.5 254 ALA A N 1
ATOM 1951 C CA . ALA A 1 254 ? -8.164 6.406 20.641 1 96.5 254 ALA A CA 1
ATOM 1952 C C . ALA A 1 254 ? -8.516 4.953 20.953 1 96.5 254 ALA A C 1
ATOM 1954 O O . ALA A 1 254 ? -9.641 4.652 21.359 1 96.5 254 ALA A O 1
ATOM 1955 N N . LEU A 1 255 ? -7.578 4.078 20.766 1 93.06 255 LEU A N 1
ATOM 1956 C CA . LEU A 1 255 ? -7.785 2.66 21.031 1 93.06 255 LEU A CA 1
ATOM 1957 C C . LEU A 1 255 ? -8.047 2.418 22.516 1 93.06 255 LEU A C 1
ATOM 1959 O O . LEU A 1 255 ? -8.961 1.672 22.875 1 93.06 255 LEU A O 1
ATOM 1963 N N . THR A 1 256 ? -7.25 3.027 23.359 1 93.5 256 THR A N 1
ATOM 1964 C CA . THR A 1 256 ? -7.371 2.855 24.797 1 93.5 256 THR A CA 1
ATOM 1965 C C . THR A 1 256 ? -8.719 3.385 25.297 1 93.5 256 THR A C 1
ATOM 1967 O O . THR A 1 256 ? -9.359 2.764 26.141 1 93.5 256 THR A O 1
ATOM 1970 N N . MET A 1 257 ? -9.141 4.504 24.719 1 95.5 257 MET A N 1
ATOM 1971 C CA . MET A 1 257 ? -10.398 5.121 25.125 1 95.5 257 MET A CA 1
ATOM 1972 C C . MET A 1 257 ? -11.586 4.441 24.469 1 95.5 257 MET A C 1
ATOM 1974 O O . MET A 1 257 ? -12.734 4.648 24.875 1 95.5 257 MET A O 1
ATOM 1978 N N . GLY A 1 258 ? -11.344 3.635 23.453 1 93.12 258 GLY A N 1
ATOM 1979 C CA . GLY A 1 258 ? -12.406 2.947 22.734 1 93.12 258 GLY A CA 1
ATOM 1980 C C . GLY A 1 258 ? -13.312 3.891 21.969 1 93.12 258 GLY A C 1
ATOM 1981 O O . GLY A 1 258 ? -14.516 3.652 21.859 1 93.12 258 GLY A O 1
ATOM 1982 N N . ARG A 1 259 ? -12.805 5 21.5 1 96.56 259 ARG A N 1
ATOM 1983 C CA . ARG A 1 259 ? -13.594 6.02 20.812 1 96.56 259 ARG A CA 1
ATOM 1984 C C . ARG A 1 259 ? -13.047 6.293 19.422 1 96.56 259 ARG A C 1
ATOM 1986 O O . ARG A 1 259 ? -11.836 6.195 19.188 1 96.56 259 ARG A O 1
ATOM 1993 N N . PRO A 1 260 ? -13.992 6.609 18.484 1 97.12 260 PRO A N 1
ATOM 1994 C CA . PRO A 1 260 ? -13.516 7.043 17.172 1 97.12 260 PRO A CA 1
ATOM 1995 C C . PRO A 1 260 ? -12.805 8.398 17.219 1 97.12 260 PRO A C 1
ATOM 1997 O O . PRO A 1 260 ? -13.078 9.211 18.094 1 97.12 260 PRO A O 1
ATOM 2000 N N . MET A 1 261 ? -11.914 8.57 16.219 1 98.38 261 MET A N 1
ATOM 2001 C CA . MET A 1 261 ? -11.141 9.805 16.25 1 98.38 261 MET A CA 1
ATOM 2002 C C . MET A 1 261 ? -10.898 10.328 14.836 1 98.38 261 MET A C 1
ATOM 2004 O O . MET A 1 261 ? -10.617 9.547 13.922 1 98.38 261 MET A O 1
ATOM 2008 N N . ALA A 1 262 ? -11.055 11.602 14.656 1 98.44 262 ALA A N 1
ATOM 2009 C CA . ALA A 1 262 ? -10.547 12.312 13.492 1 98.44 262 ALA A CA 1
ATOM 2010 C C . ALA A 1 262 ? -9.203 12.977 13.805 1 98.44 262 ALA A C 1
ATOM 2012 O O . ALA A 1 262 ? -9.086 13.734 14.773 1 98.44 262 ALA A O 1
ATOM 2013 N N . ILE A 1 263 ? -8.188 12.688 13 1 98.81 263 ILE A N 1
ATOM 2014 C CA . ILE A 1 263 ? -6.859 13.25 13.211 1 98.81 263 ILE A CA 1
ATOM 2015 C C . ILE A 1 263 ? -6.551 14.266 12.109 1 98.81 263 ILE A C 1
ATOM 2017 O O . ILE A 1 263 ? -6.758 13.992 10.93 1 98.81 263 ILE A O 1
ATOM 2021 N N . ASN A 1 264 ? -6.082 15.453 12.5 1 98.44 264 ASN A N 1
ATOM 2022 C CA . ASN A 1 264 ? -5.707 16.516 11.57 1 98.44 264 ASN A CA 1
ATOM 2023 C C . ASN A 1 264 ? -4.195 16.688 11.484 1 98.44 264 ASN A C 1
ATOM 2025 O O . ASN A 1 264 ? -3.518 16.797 12.508 1 98.44 264 ASN A O 1
ATOM 2029 N N . LEU A 1 265 ? -3.674 16.656 10.273 1 97.75 265 LEU A N 1
ATOM 2030 C CA . LEU A 1 265 ? -2.27 16.906 9.977 1 97.75 265 LEU A CA 1
ATOM 2031 C C . LEU A 1 265 ? -2.121 18.062 8.992 1 97.75 265 LEU A C 1
ATOM 2033 O O . LEU A 1 265 ? -2.504 17.938 7.828 1 97.75 265 LEU A O 1
ATOM 2037 N N . SER A 1 266 ? -1.504 19.156 9.43 1 95.81 266 SER A N 1
ATOM 2038 C CA . SER A 1 266 ? -1.39 20.328 8.578 1 95.81 266 SER A CA 1
ATOM 2039 C C . SER A 1 266 ? 0.071 20.703 8.336 1 95.81 266 SER A C 1
ATOM 2041 O O . SER A 1 266 ? 0.45 21.859 8.461 1 95.81 266 SER A O 1
ATOM 2043 N N . PHE A 1 267 ? 0.901 19.625 8.016 1 90.94 267 PHE A N 1
ATOM 2044 C CA . PHE A 1 267 ? 2.32 19.75 7.711 1 90.94 267 PHE A CA 1
ATOM 2045 C C . PHE A 1 267 ? 2.668 19.016 6.426 1 90.94 267 PHE A C 1
ATOM 2047 O O . PHE A 1 267 ? 1.92 18.141 5.98 1 90.94 267 PHE A O 1
ATOM 2054 N N . GLY A 1 268 ? 3.734 19.453 5.867 1 92.06 268 GLY A N 1
ATOM 2055 C CA . GLY A 1 268 ? 4.23 18.719 4.719 1 92.06 268 GLY A CA 1
ATOM 2056 C C . GLY A 1 268 ? 5.652 19.094 4.344 1 92.06 268 GLY A C 1
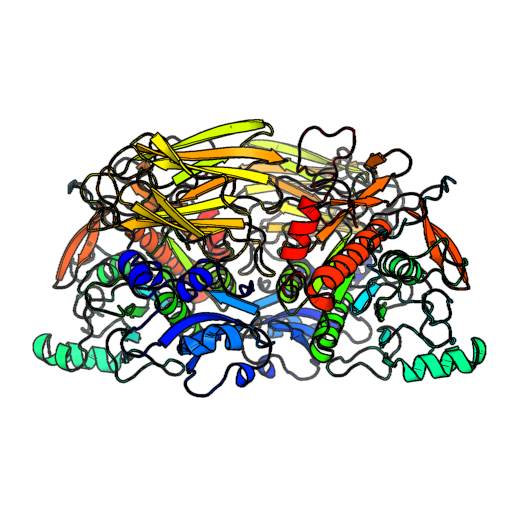ATOM 2057 O O . GLY A 1 268 ? 6.234 20.016 4.918 1 92.06 268 GLY A O 1
ATOM 2058 N N . ASN A 1 269 ? 6.27 18.328 3.486 1 92.94 269 ASN A N 1
ATOM 2059 C CA . ASN A 1 269 ? 7.57 18.609 2.898 1 92.94 269 ASN A CA 1
ATOM 2060 C C . ASN A 1 269 ? 7.699 18.016 1.497 1 92.94 269 ASN A C 1
ATOM 2062 O O . ASN A 1 269 ? 6.762 17.406 0.995 1 92.94 269 ASN A O 1
ATOM 2066 N N . ASN A 1 270 ? 8.812 18.297 0.864 1 94.19 270 ASN A N 1
ATOM 2067 C CA . ASN A 1 270 ? 9.008 17.828 -0.504 1 94.19 270 ASN A CA 1
ATOM 2068 C C . ASN A 1 270 ? 10.039 16.703 -0.572 1 94.19 270 ASN A C 1
ATOM 2070 O O . ASN A 1 270 ? 10.523 16.375 -1.652 1 94.19 270 ASN A O 1
ATOM 2074 N N . TYR A 1 271 ? 10.43 16.172 0.521 1 92.94 271 TYR A N 1
ATOM 2075 C CA . TYR A 1 271 ? 11.5 15.188 0.505 1 92.94 271 TYR A CA 1
ATOM 2076 C C . TYR A 1 271 ? 10.938 13.773 0.368 1 92.94 271 TYR A C 1
ATOM 2078 O O . TYR A 1 271 ? 10.508 13.172 1.354 1 92.94 271 TYR A O 1
ATOM 2086 N N . GLY A 1 272 ? 11.109 13.211 -0.738 1 91.94 272 GLY A N 1
ATOM 2087 C CA . GLY A 1 272 ? 10.609 11.891 -1.1 1 91.94 272 GLY A CA 1
ATOM 2088 C C . GLY A 1 272 ? 10.188 11.789 -2.553 1 91.94 272 GLY A C 1
ATOM 2089 O O . GLY A 1 272 ? 10.227 12.781 -3.287 1 91.94 272 GLY A O 1
ATOM 2090 N N . SER A 1 273 ? 9.758 10.625 -2.975 1 91.94 273 SER A N 1
ATOM 2091 C CA . SER A 1 273 ? 9.422 10.383 -4.375 1 91.94 273 SER A CA 1
ATOM 2092 C C . SER A 1 273 ? 8.023 10.898 -4.707 1 91.94 273 SER A C 1
ATOM 2094 O O . SER A 1 273 ? 7.656 10.992 -5.879 1 91.94 273 SER A O 1
ATOM 2096 N N . HIS A 1 274 ? 7.234 11.227 -3.697 1 93.38 274 HIS A N 1
ATOM 2097 C CA . HIS A 1 274 ? 5.859 11.695 -3.832 1 93.38 274 HIS A CA 1
ATOM 2098 C C . HIS A 1 274 ? 4.953 10.594 -4.359 1 93.38 274 HIS A C 1
ATOM 2100 O O . HIS A 1 274 ? 3.92 10.867 -4.973 1 93.38 274 HIS A O 1
ATOM 2106 N N . LYS A 1 275 ? 5.328 9.352 -4.168 1 90.56 275 LYS A N 1
ATOM 2107 C CA . LYS A 1 275 ? 4.527 8.242 -4.668 1 90.56 275 LYS A CA 1
ATOM 2108 C C . LYS A 1 275 ? 3.949 7.422 -3.516 1 90.56 275 LYS A C 1
ATOM 2110 O O . LYS A 1 275 ? 3.504 6.289 -3.715 1 90.56 275 LYS A O 1
ATOM 2115 N N . GLY A 1 276 ? 4.078 7.93 -2.326 1 91 276 GLY A N 1
ATOM 2116 C CA . GLY A 1 276 ? 3.455 7.301 -1.176 1 91 276 GLY A CA 1
ATOM 2117 C C . GLY A 1 276 ? 4.293 6.184 -0.58 1 91 276 GLY A C 1
ATOM 2118 O O . GLY A 1 276 ? 3.764 5.281 0.073 1 91 276 GLY A O 1
ATOM 2119 N N . ASP A 1 277 ? 5.641 6.207 -0.762 1 88.75 277 ASP A N 1
ATOM 2120 C CA . ASP A 1 277 ? 6.422 5.027 -0.402 1 88.75 277 ASP A CA 1
ATOM 2121 C C . ASP A 1 277 ? 7.418 5.348 0.709 1 88.75 277 ASP A C 1
ATOM 2123 O O . ASP A 1 277 ? 8.195 4.484 1.119 1 88.75 277 ASP A O 1
ATOM 2127 N N . SER A 1 278 ? 7.434 6.621 1.265 1 91.69 278 SER A N 1
ATOM 2128 C CA . SER A 1 278 ? 8.281 6.898 2.416 1 91.69 278 SER A CA 1
ATOM 2129 C C . SER A 1 278 ? 7.77 6.195 3.668 1 91.69 278 SER A C 1
ATOM 2131 O O . SER A 1 278 ? 6.625 5.746 3.705 1 91.69 278 SER A O 1
ATOM 2133 N N . LEU A 1 279 ? 8.617 6.066 4.664 1 92.19 279 LEU A N 1
ATOM 2134 C CA . LEU A 1 279 ? 8.203 5.391 5.891 1 92.19 279 LEU A CA 1
ATOM 2135 C C . LEU A 1 279 ? 7.078 6.152 6.578 1 92.19 279 LEU A C 1
ATOM 2137 O O . LEU A 1 279 ? 6.18 5.547 7.164 1 92.19 279 LEU A O 1
ATOM 2141 N N . LEU A 1 280 ? 7.137 7.473 6.469 1 94.12 280 LEU A N 1
ATOM 2142 C CA . LEU A 1 280 ? 6.043 8.242 7.043 1 94.12 280 LEU A CA 1
ATOM 2143 C C . LEU A 1 280 ? 4.73 7.941 6.324 1 94.12 280 LEU A C 1
ATOM 2145 O O . LEU A 1 280 ? 3.707 7.695 6.969 1 94.12 280 LEU A O 1
ATOM 2149 N N . GLU A 1 281 ? 4.758 7.961 5.043 1 94.19 281 GLU A N 1
ATOM 2150 C CA . GLU A 1 281 ? 3.551 7.727 4.254 1 94.19 281 GLU A CA 1
ATOM 2151 C C . GLU A 1 281 ? 3.01 6.316 4.477 1 94.19 281 GLU A C 1
ATOM 2153 O O . GLU A 1 281 ? 1.807 6.133 4.672 1 94.19 281 GLU A O 1
ATOM 2158 N N . THR A 1 282 ? 3.859 5.293 4.438 1 92.88 282 THR A N 1
ATOM 2159 C CA . THR A 1 282 ? 3.402 3.918 4.613 1 92.88 282 THR A CA 1
ATOM 2160 C C . THR A 1 282 ? 2.926 3.684 6.043 1 92.88 282 THR A C 1
ATOM 2162 O O . THR A 1 282 ? 2.004 2.898 6.273 1 92.88 282 THR A O 1
ATOM 2165 N N . TYR A 1 283 ? 3.551 4.348 7.043 1 95.62 283 TYR A N 1
ATOM 2166 C CA . TYR A 1 283 ? 3.072 4.27 8.414 1 95.62 283 TYR A CA 1
ATOM 2167 C C . TYR A 1 283 ? 1.651 4.809 8.531 1 95.62 283 TYR A C 1
ATOM 2169 O O . TYR A 1 283 ? 0.789 4.176 9.148 1 95.62 283 TYR A O 1
ATOM 2177 N N . ILE A 1 284 ? 1.445 5.984 7.949 1 97.19 284 ILE A N 1
ATOM 2178 C CA . ILE A 1 284 ? 0.126 6.609 7.988 1 97.19 284 ILE A CA 1
ATOM 2179 C C . ILE A 1 284 ? -0.895 5.695 7.312 1 97.19 284 ILE A C 1
ATOM 2181 O O . ILE A 1 284 ? -2.008 5.52 7.816 1 97.19 284 ILE A O 1
ATOM 2185 N N . ASP A 1 285 ? -0.545 5.109 6.191 1 93.81 285 ASP A N 1
ATOM 2186 C CA . ASP A 1 285 ? -1.433 4.156 5.527 1 93.81 285 ASP A CA 1
ATOM 2187 C C . ASP A 1 285 ? -1.782 2.994 6.453 1 93.81 285 ASP A C 1
ATOM 2189 O O . ASP A 1 285 ? -2.938 2.57 6.52 1 93.81 285 ASP A O 1
ATOM 2193 N N . MET A 1 286 ? -0.782 2.498 7.133 1 91.31 286 MET A N 1
ATOM 2194 C CA . MET A 1 286 ? -0.975 1.358 8.023 1 91.31 286 MET A CA 1
ATOM 2195 C C . MET A 1 286 ? -1.899 1.722 9.18 1 91.31 286 MET A C 1
ATOM 2197 O O . MET A 1 286 ? -2.873 1.016 9.445 1 91.31 286 MET A O 1
ATOM 2201 N N . VAL A 1 287 ? -1.71 2.814 9.844 1 94.75 287 VAL A N 1
ATOM 2202 C CA . VAL A 1 287 ? -2.479 3.141 11.039 1 94.75 287 VAL A CA 1
ATOM 2203 C C . VAL A 1 287 ? -3.883 3.594 10.648 1 94.75 287 VAL A C 1
ATOM 2205 O O . VAL A 1 287 ? -4.812 3.531 11.453 1 94.75 287 VAL A O 1
ATOM 2208 N N . SER A 1 288 ? -4.043 4.074 9.438 1 93.88 288 SER A N 1
ATOM 2209 C CA . SER A 1 288 ? -5.367 4.453 8.961 1 93.88 288 SER A CA 1
ATOM 2210 C C . SER A 1 288 ? -6.324 3.268 8.992 1 93.88 288 SER A C 1
ATOM 2212 O O . SER A 1 288 ? -7.547 3.445 8.992 1 93.88 288 SER A O 1
ATOM 2214 N N . SER A 1 289 ? -5.82 2.1 9.031 1 87.69 289 SER A N 1
ATOM 2215 C CA . SER A 1 289 ? -6.652 0.901 9.07 1 87.69 289 SER A CA 1
ATOM 2216 C C . SER A 1 289 ? -6.711 0.317 10.477 1 87.69 289 SER A C 1
ATOM 2218 O O . SER A 1 289 ? -7.254 -0.771 10.68 1 87.69 289 SER A O 1
ATOM 2220 N N . THR A 1 290 ? -6.102 1.083 11.383 1 89 290 THR A N 1
ATOM 2221 C CA . THR A 1 290 ? -6.066 0.628 12.773 1 89 290 THR A CA 1
ATOM 2222 C C . THR A 1 290 ? -7.094 1.38 13.609 1 89 290 THR A C 1
ATOM 2224 O O . THR A 1 290 ? -7.066 2.609 13.688 1 89 290 THR A O 1
ATOM 2227 N N . GLY A 1 291 ? -8.141 0.699 14.125 1 89.69 291 GLY A N 1
ATOM 2228 C CA . GLY A 1 291 ? -9.164 1.354 14.93 1 89.69 291 GLY A CA 1
ATOM 2229 C C . GLY A 1 291 ? -10.164 2.141 14.102 1 89.69 291 GLY A C 1
ATOM 2230 O O . GLY A 1 291 ? -10.312 1.893 12.906 1 89.69 291 GLY A O 1
ATOM 2231 N N . ARG A 1 292 ? -10.938 2.992 14.789 1 94.12 292 ARG A N 1
ATOM 2232 C CA . ARG A 1 292 ? -11.961 3.799 14.133 1 94.12 292 ARG A CA 1
ATOM 2233 C C . ARG A 1 292 ? -11.477 5.227 13.922 1 94.12 292 ARG A C 1
ATOM 2235 O O . ARG A 1 292 ? -11.82 6.129 14.688 1 94.12 292 ARG A O 1
ATOM 2242 N N . LEU A 1 293 ? -10.656 5.355 12.789 1 96.81 293 LEU A N 1
ATOM 2243 C CA . LEU A 1 293 ? -9.945 6.609 12.578 1 96.81 293 LEU A CA 1
ATOM 2244 C C . LEU A 1 293 ? -10.258 7.188 11.203 1 96.81 293 LEU A C 1
ATOM 2246 O O . LEU A 1 293 ? -10.617 6.453 10.281 1 96.81 293 LEU A O 1
ATOM 2250 N N . ALA A 1 294 ? -10.18 8.445 11.094 1 97.31 294 ALA A N 1
ATOM 2251 C CA . ALA A 1 294 ? -10.031 9.188 9.844 1 97.31 294 ALA A CA 1
ATOM 2252 C C . ALA A 1 294 ? -8.906 10.211 9.953 1 97.31 294 ALA A C 1
ATOM 2254 O O . ALA A 1 294 ? -8.891 11.039 10.859 1 97.31 294 ALA A O 1
ATOM 2255 N N . ILE A 1 295 ? -7.93 10.141 9.039 1 98.5 295 ILE A N 1
ATOM 2256 C CA . ILE A 1 295 ? -6.793 11.047 9.07 1 98.5 295 ILE A CA 1
ATOM 2257 C C . ILE A 1 295 ? -6.859 12 7.875 1 98.5 295 ILE A C 1
ATOM 2259 O O . ILE A 1 295 ? -6.914 11.562 6.723 1 98.5 295 ILE A O 1
ATOM 2263 N N . CYS A 1 296 ? -6.871 13.289 8.141 1 98.12 296 CYS A N 1
ATOM 2264 C CA . CYS A 1 296 ? -6.918 14.32 7.117 1 98.12 296 CYS A CA 1
ATOM 2265 C C . CYS A 1 296 ? -5.598 15.078 7.051 1 98.12 296 CYS A C 1
ATOM 2267 O O . CYS A 1 296 ? -5.004 15.398 8.086 1 98.12 296 CYS A O 1
ATOM 2269 N N . THR A 1 297 ? -5.121 15.352 5.836 1 97.94 297 THR A N 1
ATOM 2270 C CA . THR A 1 297 ? -3.877 16.078 5.629 1 97.94 297 THR A CA 1
ATOM 2271 C C . THR A 1 297 ? -4.043 17.141 4.547 1 97.94 297 THR A C 1
ATOM 2273 O O . THR A 1 297 ? -4.77 16.938 3.572 1 97.94 297 THR A O 1
ATOM 2276 N N . GLY A 1 298 ? -3.363 18.281 4.75 1 97.12 298 GLY A N 1
ATOM 2277 C CA . GLY A 1 298 ? -3.34 19.297 3.709 1 97.12 298 GLY A CA 1
ATOM 2278 C C . GLY A 1 298 ? -2.467 18.922 2.527 1 97.12 298 GLY A C 1
ATOM 2279 O O . GLY A 1 298 ? -1.514 18.156 2.672 1 97.12 298 GLY A O 1
ATOM 2280 N N . THR A 1 299 ? -2.756 19.531 1.33 1 97.06 299 THR A N 1
ATOM 2281 C CA . THR A 1 299 ? -2.043 19.203 0.101 1 97.06 299 THR A CA 1
ATOM 2282 C C . THR A 1 299 ? -0.765 20.031 -0.02 1 97.06 299 THR A C 1
ATOM 2284 O O . THR A 1 299 ? 0.03 19.828 -0.938 1 97.06 299 THR A O 1
ATOM 2287 N N . GLY A 1 300 ? -0.573 20.984 0.868 1 95.75 300 GLY A N 1
ATOM 2288 C CA . GLY A 1 300 ? 0.548 21.906 0.771 1 95.75 300 GLY A CA 1
ATOM 2289 C C . GLY A 1 300 ? 0.232 23.141 -0.043 1 95.75 300 GLY A C 1
ATOM 2290 O O . GLY A 1 300 ? -0.815 23.219 -0.69 1 95.75 300 GLY A O 1
ATOM 2291 N N . ASN A 1 301 ? 1.108 24.125 -0.001 1 94.31 301 ASN A N 1
ATOM 2292 C CA . ASN A 1 301 ? 0.889 25.406 -0.647 1 94.31 301 ASN A CA 1
ATOM 2293 C C . ASN A 1 301 ? 1.904 25.656 -1.759 1 94.31 301 ASN A C 1
ATOM 2295 O O . ASN A 1 301 ? 2.312 26.797 -1.988 1 94.31 301 ASN A O 1
ATOM 2299 N N . ASN A 1 302 ? 2.357 24.609 -2.355 1 94.69 302 ASN A N 1
ATOM 2300 C CA . ASN A 1 302 ? 3.43 24.75 -3.334 1 94.69 302 ASN A CA 1
ATOM 2301 C C . ASN A 1 302 ? 2.883 24.859 -4.754 1 94.69 302 ASN A C 1
ATOM 2303 O O . ASN A 1 302 ? 3.645 24.844 -5.723 1 94.69 302 ASN A O 1
ATOM 2307 N N . GLY A 1 303 ? 1.585 25 -4.91 1 95.69 303 GLY A N 1
ATOM 2308 C CA . GLY A 1 303 ? 0.945 24.906 -6.211 1 95.69 303 GLY A CA 1
ATOM 2309 C C . GLY A 1 303 ? 1.387 26 -7.168 1 95.69 303 GLY A C 1
ATOM 2310 O O . GLY A 1 303 ? 1.407 25.797 -8.383 1 95.69 303 GLY A O 1
ATOM 2311 N N . ASN A 1 304 ? 1.712 27.141 -6.68 1 94.31 304 ASN A N 1
ATOM 2312 C CA . ASN A 1 304 ? 2.109 28.25 -7.539 1 94.31 304 ASN A CA 1
ATOM 2313 C C . ASN A 1 304 ? 3.555 28.672 -7.281 1 94.31 304 ASN A C 1
ATOM 2315 O O . ASN A 1 304 ? 3.938 29.812 -7.562 1 94.31 304 ASN A O 1
ATOM 2319 N N . GLN A 1 305 ? 4.285 27.859 -6.645 1 94.75 305 GLN A N 1
ATOM 2320 C CA . GLN A 1 305 ? 5.703 28.109 -6.398 1 94.75 305 GLN A CA 1
ATOM 2321 C C . GLN A 1 305 ? 6.57 27.359 -7.41 1 94.75 305 GLN A C 1
ATOM 2323 O O . GLN A 1 305 ? 6.168 26.312 -7.934 1 94.75 305 GLN A O 1
ATOM 2328 N N . PRO A 1 306 ? 7.715 27.875 -7.734 1 97.06 306 PRO A N 1
ATOM 2329 C CA . PRO A 1 306 ? 8.57 27.25 -8.75 1 97.06 306 PRO A CA 1
ATOM 2330 C C . PRO A 1 306 ? 9.453 26.141 -8.18 1 97.06 306 PRO A C 1
ATOM 2332 O O . PRO A 1 306 ? 10.656 26.094 -8.469 1 97.06 306 PRO A O 1
ATOM 2335 N N . LEU A 1 307 ? 8.891 25.219 -7.465 1 97.5 307 LEU A N 1
ATOM 2336 C CA . LEU A 1 307 ? 9.672 24.281 -6.668 1 97.5 307 LEU A CA 1
ATOM 2337 C C . LEU A 1 307 ? 9.664 22.891 -7.301 1 97.5 307 LEU A C 1
ATOM 2339 O O . LEU A 1 307 ? 10.32 21.969 -6.801 1 97.5 307 LEU A O 1
ATOM 2343 N N . HIS A 1 308 ? 8.914 22.734 -8.43 1 97.56 308 HIS A N 1
ATOM 2344 C CA . HIS A 1 308 ? 8.789 21.422 -9.055 1 97.56 308 HIS A CA 1
ATOM 2345 C C . HIS A 1 308 ? 8.891 21.516 -10.57 1 97.56 308 HIS A C 1
ATOM 2347 O O . HIS A 1 308 ? 8.359 22.453 -11.172 1 97.56 308 HIS A O 1
ATOM 2353 N N . GLU A 1 309 ? 9.633 20.625 -11.109 1 97.44 309 GLU A N 1
ATOM 2354 C CA . GLU A 1 309 ? 9.727 20.438 -12.555 1 97.44 309 GLU A CA 1
ATOM 2355 C C . GLU A 1 309 ? 9.758 18.953 -12.914 1 97.44 309 GLU A C 1
ATOM 2357 O O . GLU A 1 309 ? 10.07 18.109 -12.078 1 97.44 309 GLU A O 1
ATOM 2362 N N . GLY A 1 310 ? 9.359 18.609 -14.125 1 95.81 310 GLY A N 1
ATOM 2363 C CA . GLY A 1 310 ? 9.383 17.234 -14.562 1 95.81 310 GLY A CA 1
ATOM 2364 C C . GLY A 1 310 ? 8.812 17.031 -15.953 1 95.81 310 GLY A C 1
ATOM 2365 O O . GLY A 1 310 ? 8.352 17.984 -16.578 1 95.81 310 GLY A O 1
ATOM 2366 N N . GLY A 1 311 ? 8.922 15.828 -16.438 1 93.81 311 GLY A N 1
ATOM 2367 C CA . GLY A 1 311 ? 8.445 15.484 -17.766 1 93.81 311 GLY A CA 1
ATOM 2368 C C . GLY A 1 311 ? 8.875 14.102 -18.219 1 93.81 311 GLY A C 1
ATOM 2369 O O . GLY A 1 311 ? 9.062 13.203 -17.391 1 93.81 311 GLY A O 1
ATOM 2370 N N . THR A 1 312 ? 8.789 13.922 -19.578 1 93.88 312 THR A N 1
ATOM 2371 C CA . THR A 1 312 ? 9.234 12.68 -20.203 1 93.88 312 THR A CA 1
ATOM 2372 C C . THR A 1 312 ? 10.367 12.953 -21.188 1 93.88 312 THR A C 1
ATOM 2374 O O . THR A 1 312 ? 10.328 13.938 -21.922 1 93.88 312 THR A O 1
ATOM 2377 N N . LEU A 1 313 ? 11.352 12.148 -21.078 1 95.88 313 LEU A N 1
ATOM 2378 C CA . LEU A 1 313 ? 12.508 12.227 -21.969 1 95.88 313 LEU A CA 1
ATOM 2379 C C . LEU A 1 313 ? 12.547 11.031 -22.906 1 95.88 313 LEU A C 1
ATOM 2381 O O . LEU A 1 313 ? 12.367 9.883 -22.484 1 95.88 313 LEU A O 1
ATOM 2385 N N . LYS A 1 314 ? 12.789 11.281 -24.234 1 94.56 314 LYS A N 1
ATOM 2386 C CA . LYS A 1 314 ? 12.914 10.195 -25.203 1 94.56 314 LYS A CA 1
ATOM 2387 C C . LYS A 1 314 ? 14.367 9.805 -25.406 1 94.56 314 LYS A C 1
ATOM 2389 O O . LYS A 1 314 ? 15.273 10.57 -25.078 1 94.56 314 LYS A O 1
ATOM 2394 N N . GLN A 1 315 ? 14.508 8.594 -25.922 1 93.44 315 GLN A N 1
ATOM 2395 C CA . GLN A 1 315 ? 15.852 8.141 -26.25 1 93.44 315 GLN A CA 1
ATOM 2396 C C . GLN A 1 315 ? 16.531 9.094 -27.234 1 93.44 315 GLN A C 1
ATOM 2398 O O . GLN A 1 315 ? 15.914 9.492 -28.234 1 93.44 315 GLN A O 1
ATOM 2403 N N . GLY A 1 316 ? 17.703 9.547 -26.938 1 95.56 316 GLY A N 1
ATOM 2404 C CA . GLY A 1 316 ? 18.469 10.43 -27.812 1 95.56 316 GLY A CA 1
ATOM 2405 C C . GLY A 1 316 ? 18.172 11.898 -27.578 1 95.56 316 GLY A C 1
ATOM 2406 O O . GLY A 1 316 ? 18.891 12.773 -28.078 1 95.56 316 GLY A O 1
ATOM 2407 N N . GLN A 1 317 ? 17.156 12.148 -26.844 1 97.19 317 GLN A N 1
ATOM 2408 C CA . GLN A 1 317 ? 16.766 13.531 -26.578 1 97.19 317 GLN A CA 1
ATOM 2409 C C . GLN A 1 317 ? 17.562 14.117 -25.422 1 97.19 317 GLN A C 1
ATOM 2411 O O . GLN A 1 317 ? 17.969 13.391 -24.5 1 97.19 317 GLN A O 1
ATOM 2416 N N . THR A 1 318 ? 17.797 15.414 -25.531 1 97.94 318 THR A N 1
ATOM 2417 C CA . THR A 1 318 ? 18.422 16.141 -24.422 1 97.94 318 THR A CA 1
ATOM 2418 C C . THR A 1 318 ? 17.484 17.234 -23.906 1 97.94 318 THR A C 1
ATOM 2420 O O . THR A 1 318 ? 16.859 17.953 -24.703 1 97.94 318 THR A O 1
ATOM 2423 N N . ARG A 1 319 ? 17.297 17.25 -22.625 1 97.81 319 ARG A N 1
ATOM 2424 C CA . ARG A 1 319 ? 16.484 18.266 -21.969 1 97.81 319 ARG A CA 1
ATOM 2425 C C . ARG A 1 319 ? 17.328 19.109 -21.016 1 97.81 319 ARG A C 1
ATOM 2427 O O . ARG A 1 319 ? 18.078 18.562 -20.203 1 97.81 319 ARG A O 1
ATOM 2434 N N . GLN A 1 320 ? 17.25 20.438 -21.172 1 98.12 320 GLN A N 1
ATOM 2435 C CA . GLN A 1 320 ? 17.906 21.359 -20.25 1 98.12 320 GLN A CA 1
ATOM 2436 C C . GLN A 1 320 ? 16.906 21.922 -19.25 1 98.12 320 GLN A C 1
ATOM 2438 O O . GLN A 1 320 ? 15.938 22.594 -19.641 1 98.12 320 GLN A O 1
ATOM 2443 N N . ILE A 1 321 ? 17.078 21.625 -18.016 1 98.44 321 ILE A N 1
ATOM 2444 C CA . ILE A 1 321 ? 16.25 22.156 -16.938 1 98.44 321 ILE A CA 1
ATOM 2445 C C . ILE A 1 321 ? 16.969 23.344 -16.281 1 98.44 321 ILE A C 1
ATOM 2447 O O . ILE A 1 321 ? 18.016 23.156 -15.656 1 98.44 321 ILE A O 1
ATOM 2451 N N . GLU A 1 322 ? 16.391 24.484 -16.391 1 98.38 322 GLU A N 1
ATOM 2452 C CA . GLU A 1 322 ? 17.016 25.688 -15.867 1 98.38 322 GLU A CA 1
ATOM 2453 C C . GLU A 1 322 ? 16.547 26 -14.453 1 98.38 322 GLU A C 1
ATOM 2455 O O . GLU A 1 322 ? 15.352 25.906 -14.156 1 98.38 322 GLU A O 1
ATOM 2460 N N . LEU A 1 323 ? 17.469 26.25 -13.625 1 98.38 323 LEU A N 1
ATOM 2461 C CA . LEU A 1 323 ? 17.25 26.609 -12.219 1 98.38 323 LEU A CA 1
ATOM 2462 C C . LEU A 1 323 ? 17.859 27.969 -11.914 1 98.38 323 LEU A C 1
ATOM 2464 O O . LEU A 1 323 ? 19.078 28.156 -11.977 1 98.38 323 LEU A O 1
ATOM 2468 N N . SER A 1 324 ? 16.969 28.906 -11.586 1 98.12 324 SER A N 1
ATOM 2469 C CA . SER A 1 324 ? 17.438 30.234 -11.188 1 98.12 324 SER A CA 1
ATOM 2470 C C . SER A 1 324 ? 17.844 30.266 -9.719 1 98.12 324 SER A C 1
ATOM 2472 O O . SER A 1 324 ? 17.094 29.781 -8.859 1 98.12 324 SER A O 1
ATOM 2474 N N . VAL A 1 325 ? 19 30.797 -9.43 1 97.69 325 VAL A N 1
ATOM 2475 C CA . VAL A 1 325 ? 19.469 30.969 -8.055 1 97.69 325 VAL A CA 1
ATOM 2476 C C . VAL A 1 325 ? 19.641 32.438 -7.746 1 97.69 325 VAL A C 1
ATOM 2478 O O . VAL A 1 325 ? 20.406 33.156 -8.422 1 97.69 325 VAL A O 1
ATOM 2481 N N . SER A 1 326 ? 18.969 32.875 -6.777 1 96.62 326 SER A N 1
ATOM 2482 C CA . SER A 1 326 ? 19 34.281 -6.383 1 96.62 326 SER A CA 1
ATOM 2483 C C . SER A 1 326 ? 20.328 34.656 -5.707 1 96.62 326 SER A C 1
ATOM 2485 O O . SER A 1 326 ? 21.094 33.75 -5.328 1 96.62 326 SER A O 1
ATOM 2487 N N . SER A 1 327 ? 20.516 36 -5.578 1 94.06 327 SER A N 1
ATOM 2488 C CA . SER A 1 327 ? 21.688 36.5 -4.84 1 94.06 327 SER A CA 1
ATOM 2489 C C . SER A 1 327 ? 21.594 36.125 -3.363 1 94.06 327 SER A C 1
ATOM 2491 O O . SER A 1 327 ? 20.5 36.094 -2.785 1 94.06 327 SER A O 1
ATOM 2493 N N . ARG A 1 328 ? 22.766 35.719 -2.775 1 94.06 328 ARG A N 1
ATOM 2494 C CA . ARG A 1 328 ? 22.938 35.469 -1.352 1 94.06 328 ARG A CA 1
ATOM 2495 C C . ARG A 1 328 ? 22.156 34.219 -0.939 1 94.06 328 ARG A C 1
ATOM 2497 O O . ARG A 1 328 ? 21.578 34.156 0.147 1 94.06 328 ARG A O 1
ATOM 2504 N N . GLU A 1 329 ? 21.906 33.312 -1.863 1 95.5 329 GLU A N 1
ATOM 2505 C CA . GLU A 1 329 ? 21.359 32 -1.513 1 95.5 329 GLU A CA 1
ATOM 2506 C C . GLU A 1 329 ? 22.391 31.172 -0.753 1 95.5 329 GLU A C 1
ATOM 2508 O O . GLU A 1 329 ? 23.438 30.812 -1.304 1 95.5 329 GLU A O 1
ATOM 2513 N N . PRO A 1 330 ? 22.141 30.891 0.48 1 93.25 330 PRO A N 1
ATOM 2514 C CA . PRO A 1 330 ? 23.156 30.172 1.258 1 93.25 330 PRO A CA 1
ATOM 2515 C C . PRO A 1 330 ? 23.391 28.75 0.75 1 93.25 330 PRO A C 1
ATOM 2517 O O . PRO A 1 330 ? 24.547 28.328 0.625 1 93.25 330 PRO A O 1
ATOM 2520 N N . THR A 1 331 ? 22.344 27.969 0.571 1 94.19 331 THR A N 1
ATOM 2521 C CA . THR A 1 331 ? 22.406 26.594 0.093 1 94.19 331 THR A CA 1
ATOM 2522 C C . THR A 1 331 ? 21.078 26.188 -0.543 1 94.19 331 THR A C 1
ATOM 2524 O O . THR A 1 331 ? 20.062 26.891 -0.379 1 94.19 331 THR A O 1
ATOM 2527 N N . LEU A 1 332 ? 21.094 25.219 -1.329 1 94.88 332 LEU A N 1
ATOM 2528 C CA . LEU A 1 332 ? 19.891 24.562 -1.844 1 94.88 332 LEU A CA 1
ATOM 2529 C C . LEU A 1 332 ? 20.203 23.125 -2.256 1 94.88 332 LEU A C 1
ATOM 2531 O O . LEU A 1 332 ? 21.359 22.734 -2.32 1 94.88 332 LEU A O 1
ATOM 2535 N N . ASN A 1 333 ? 19.203 22.359 -2.428 1 96.31 333 ASN A N 1
ATOM 2536 C CA . ASN A 1 333 ? 19.359 21 -2.943 1 96.31 333 ASN A CA 1
ATOM 2537 C C . ASN A 1 333 ? 18.25 20.656 -3.934 1 96.31 333 ASN A C 1
ATOM 2539 O O . ASN A 1 333 ? 17.203 21.281 -3.936 1 96.31 333 ASN A O 1
ATOM 2543 N N . VAL A 1 334 ? 18.516 19.75 -4.781 1 97.75 334 VAL A N 1
ATOM 2544 C CA . VAL A 1 334 ? 17.594 19.25 -5.789 1 97.75 334 VAL A CA 1
ATOM 2545 C C . VAL A 1 334 ? 17.469 17.734 -5.68 1 97.75 334 VAL A C 1
ATOM 2547 O O . VAL A 1 334 ? 18.484 17.031 -5.602 1 97.75 334 VAL A O 1
ATOM 2550 N N . GLN A 1 335 ? 16.266 17.281 -5.582 1 97.31 335 GLN A N 1
ATOM 2551 C CA . GLN A 1 335 ? 15.984 15.852 -5.715 1 97.31 335 GLN A CA 1
ATOM 2552 C C . GLN A 1 335 ? 15.523 15.516 -7.133 1 97.31 335 GLN A C 1
ATOM 2554 O O . GLN A 1 335 ? 14.539 16.078 -7.617 1 97.31 335 GLN A O 1
ATOM 2559 N N . LEU A 1 336 ? 16.25 14.719 -7.781 1 97.88 336 LEU A N 1
ATOM 2560 C CA . LEU A 1 336 ? 15.828 14.18 -9.07 1 97.88 336 LEU A CA 1
ATOM 2561 C C . LEU A 1 336 ? 15.383 12.727 -8.922 1 97.88 336 LEU A C 1
ATOM 2563 O O . LEU A 1 336 ? 16.156 11.875 -8.477 1 97.88 336 LEU A O 1
ATOM 2567 N N . TRP A 1 337 ? 14.148 12.461 -9.234 1 95.94 337 TRP A N 1
ATOM 2568 C CA . TRP A 1 337 ? 13.578 11.117 -9.188 1 95.94 337 TRP A CA 1
ATOM 2569 C C . TRP A 1 337 ? 13.25 10.617 -10.594 1 95.94 337 TRP A C 1
ATOM 2571 O O . TRP A 1 337 ? 12.641 11.336 -11.391 1 95.94 337 TRP A O 1
ATOM 2581 N N . LYS A 1 338 ? 13.617 9.391 -10.891 1 94.81 338 LYS A N 1
ATOM 2582 C CA . LYS A 1 338 ? 13.328 8.758 -12.18 1 94.81 338 LYS A CA 1
ATOM 2583 C C . LYS A 1 338 ? 13.195 7.242 -12.031 1 94.81 338 LYS A C 1
ATOM 2585 O O . LYS A 1 338 ? 13.5 6.691 -10.969 1 94.81 338 LYS A O 1
ATOM 2590 N N . SER A 1 339 ? 12.711 6.57 -13.109 1 90.69 339 SER A N 1
ATOM 2591 C CA . SER A 1 339 ? 12.68 5.109 -13.125 1 90.69 339 SER A CA 1
ATOM 2592 C C . SER A 1 339 ? 14.07 4.531 -13.367 1 90.69 339 SER A C 1
ATOM 2594 O O . SER A 1 339 ? 14.844 5.062 -14.172 1 90.69 339 SER A O 1
ATOM 2596 N N . TYR A 1 340 ? 14.438 3.473 -12.703 1 91.44 340 TYR A N 1
ATOM 2597 C CA . TYR A 1 340 ? 15.773 2.893 -12.781 1 91.44 340 TYR A CA 1
ATOM 2598 C C . TYR A 1 340 ? 16.062 2.369 -14.188 1 91.44 340 TYR A C 1
ATOM 2600 O O . TYR A 1 340 ? 17.203 2.406 -14.648 1 91.44 340 TYR A O 1
ATOM 2608 N N . GLU A 1 341 ? 14.984 1.938 -14.836 1 90.56 341 GLU A N 1
ATOM 2609 C CA . GLU A 1 341 ? 15.148 1.323 -16.156 1 90.56 341 GLU A CA 1
ATOM 2610 C C . GLU A 1 341 ? 15.531 2.361 -17.203 1 90.56 341 GLU A C 1
ATOM 2612 O O . GLU A 1 341 ? 15.984 2.01 -18.297 1 90.56 341 GLU A O 1
ATOM 2617 N N . ASP A 1 342 ? 15.289 3.615 -16.922 1 93.38 342 ASP A N 1
ATOM 2618 C CA . ASP A 1 342 ? 15.656 4.676 -17.859 1 93.38 342 ASP A CA 1
ATOM 2619 C C . ASP A 1 342 ? 17.078 5.172 -17.609 1 93.38 342 ASP A C 1
ATOM 2621 O O . ASP A 1 342 ? 17.359 5.773 -16.562 1 93.38 342 ASP A O 1
ATOM 2625 N N . GLU A 1 343 ? 17.906 4.945 -18.562 1 93.75 343 GLU A N 1
ATOM 2626 C CA . GLU A 1 343 ? 19.281 5.406 -18.484 1 93.75 343 GLU A CA 1
ATOM 2627 C C . GLU A 1 343 ? 19.438 6.809 -19.062 1 93.75 343 GLU A C 1
ATOM 2629 O O . GLU A 1 343 ? 19.234 7.016 -20.266 1 93.75 343 GLU A O 1
ATOM 2634 N N . MET A 1 344 ? 19.766 7.707 -18.156 1 96.06 344 MET A N 1
ATOM 2635 C CA . MET A 1 344 ? 19.953 9.102 -18.547 1 96.06 344 MET A CA 1
ATOM 2636 C C . MET A 1 344 ? 21.297 9.625 -18.062 1 96.06 344 MET A C 1
ATOM 2638 O O . MET A 1 344 ? 21.688 9.391 -16.922 1 96.06 344 MET A O 1
ATOM 2642 N N . SER A 1 345 ? 22.047 10.281 -19.016 1 97.75 345 SER A N 1
ATOM 2643 C CA . SER A 1 345 ? 23.219 11.031 -18.562 1 97.75 345 SER A CA 1
ATOM 2644 C C . SER A 1 345 ? 22.812 12.367 -17.938 1 97.75 345 SER A C 1
ATOM 2646 O O . SER A 1 345 ? 21.906 13.031 -18.438 1 97.75 345 SER A O 1
ATOM 2648 N N . ILE A 1 346 ? 23.438 12.695 -16.859 1 98.44 346 ILE A N 1
ATOM 2649 C CA . ILE A 1 346 ? 23.094 13.914 -16.141 1 98.44 346 ILE A CA 1
ATOM 2650 C C . ILE A 1 346 ? 24.312 14.844 -16.094 1 98.44 346 ILE A C 1
ATOM 2652 O O . ILE A 1 346 ? 25.391 14.445 -15.648 1 98.44 346 ILE A O 1
ATOM 2656 N N . TYR A 1 347 ? 24.141 16.047 -16.516 1 98.5 347 TYR A N 1
ATOM 2657 C CA . TYR A 1 347 ? 25.156 17.094 -16.453 1 98.5 347 TYR A CA 1
ATOM 2658 C C . TYR A 1 347 ? 24.656 18.281 -15.648 1 98.5 347 TYR A C 1
ATOM 2660 O O . TYR A 1 347 ? 23.453 18.5 -15.523 1 98.5 347 TYR A O 1
ATOM 2668 N N . ILE A 1 348 ? 25.547 18.984 -15.047 1 98.62 348 ILE A N 1
ATOM 2669 C CA . ILE A 1 348 ? 25.234 20.219 -14.336 1 98.62 348 ILE A CA 1
ATOM 2670 C C . ILE A 1 348 ? 26.109 21.359 -14.867 1 98.62 348 ILE A C 1
ATOM 2672 O O . ILE A 1 348 ? 27.328 21.188 -15.016 1 98.62 348 ILE A O 1
ATOM 2676 N N . GLU A 1 349 ? 25.5 22.422 -15.172 1 98.62 349 GLU A N 1
ATOM 2677 C CA . GLU A 1 349 ? 26.203 23.609 -15.688 1 98.62 349 GLU A CA 1
ATOM 2678 C C . GLU A 1 349 ? 25.969 24.828 -14.797 1 98.62 349 GLU A C 1
ATOM 2680 O O . GLU A 1 349 ? 24.828 25.109 -14.422 1 98.62 349 GLU A O 1
ATOM 2685 N N . ASN A 1 350 ? 27.047 25.5 -14.461 1 98.12 350 ASN A N 1
ATOM 2686 C CA . ASN A 1 350 ? 26.891 26.703 -13.625 1 98.12 350 ASN A CA 1
ATOM 2687 C C . ASN A 1 350 ? 26.594 27.938 -14.469 1 98.12 350 ASN A C 1
ATOM 2689 O O . ASN A 1 350 ? 26.594 27.875 -15.703 1 98.12 350 ASN A O 1
ATOM 2693 N N . PRO A 1 351 ? 26.281 29.047 -13.836 1 97.5 351 PRO A N 1
ATOM 2694 C CA . PRO A 1 351 ? 25.906 30.266 -14.57 1 97.5 351 PRO A CA 1
ATOM 2695 C C . PRO A 1 351 ? 27 30.766 -15.5 1 97.5 351 PRO A C 1
ATOM 2697 O O . PRO A 1 351 ? 26.719 31.438 -16.5 1 97.5 351 PRO A O 1
ATOM 2700 N N . SER A 1 352 ? 28.234 30.406 -15.219 1 97.06 352 SER A N 1
ATOM 2701 C CA . SER A 1 352 ? 29.359 30.859 -16.047 1 97.06 352 SER A CA 1
ATOM 2702 C C . SER A 1 352 ? 29.562 29.938 -17.234 1 97.06 352 SER A C 1
ATOM 2704 O O . SER A 1 352 ? 30.438 30.188 -18.078 1 97.06 352 SER A O 1
ATOM 2706 N N . GLY A 1 353 ? 28.891 28.859 -17.297 1 96.62 353 GLY A N 1
ATOM 2707 C CA . GLY A 1 353 ? 28.953 27.984 -18.453 1 96.62 353 GLY A CA 1
ATOM 2708 C C . GLY A 1 353 ? 29.844 26.781 -18.25 1 96.62 353 GLY A C 1
ATOM 2709 O O . GLY A 1 353 ? 29.984 25.938 -19.141 1 96.62 353 GLY A O 1
ATOM 2710 N N . ASN A 1 354 ? 30.469 26.688 -17.062 1 97.5 354 ASN A N 1
ATOM 2711 C CA . ASN A 1 354 ? 31.25 25.484 -16.766 1 97.5 354 ASN A CA 1
ATOM 2712 C C . ASN A 1 354 ? 30.359 24.281 -16.5 1 97.5 354 ASN A C 1
ATOM 2714 O O . ASN A 1 354 ? 29.359 24.391 -15.797 1 97.5 354 ASN A O 1
ATOM 2718 N N . ARG A 1 355 ? 30.734 23.172 -17.078 1 97.44 355 ARG A N 1
ATOM 2719 C CA . ARG A 1 355 ? 29.875 22 -17.016 1 97.44 355 ARG A CA 1
ATOM 2720 C C . ARG A 1 355 ? 30.625 20.812 -16.438 1 97.44 355 ARG A C 1
ATOM 2722 O O . ARG A 1 355 ? 31.812 20.594 -16.734 1 97.44 355 ARG A O 1
ATOM 2729 N N . ILE A 1 356 ? 29.969 20.078 -15.602 1 97.5 356 ILE A N 1
ATOM 2730 C CA . ILE A 1 356 ? 30.453 18.781 -15.148 1 97.5 356 ILE A CA 1
ATOM 2731 C C . ILE A 1 356 ? 29.516 17.672 -15.633 1 97.5 356 ILE A C 1
ATOM 2733 O O . ILE A 1 356 ? 28.359 17.938 -15.969 1 97.5 356 ILE A O 1
ATOM 2737 N N . GLY A 1 357 ? 30.141 16.375 -15.609 1 92 357 GLY A N 1
ATOM 2738 C CA . GLY A 1 357 ? 29.375 15.203 -16.016 1 92 357 GLY A CA 1
ATOM 2739 C C . GLY A 1 357 ? 29.922 14.523 -17.25 1 92 357 GLY A C 1
ATOM 2740 O O . GLY A 1 357 ? 30.906 14.977 -17.828 1 92 357 GLY A O 1
ATOM 2741 N N . PRO A 1 358 ? 29.188 13.547 -17.609 1 96.94 358 PRO A N 1
ATOM 2742 C CA . PRO A 1 358 ? 28.047 12.93 -16.922 1 96.94 358 PRO A CA 1
ATOM 2743 C C . PRO A 1 358 ? 28.406 12.438 -15.523 1 96.94 358 PRO A C 1
ATOM 2745 O O . PRO A 1 358 ? 29.531 11.992 -15.281 1 96.94 358 PRO A O 1
ATOM 2748 N N . LEU A 1 359 ? 27.453 12.602 -14.617 1 97.44 359 LEU A N 1
ATOM 2749 C CA . LEU A 1 359 ? 27.641 12.094 -13.258 1 97.44 359 LEU A CA 1
ATOM 2750 C C . LEU A 1 359 ? 27.891 10.586 -13.273 1 97.44 359 LEU A C 1
ATOM 2752 O O . LEU A 1 359 ? 27.328 9.867 -14.102 1 97.44 359 LEU A O 1
ATOM 2756 N N . ASP A 1 360 ? 28.703 10.164 -12.344 1 93.75 360 ASP A N 1
ATOM 2757 C CA . ASP A 1 360 ? 29.016 8.734 -12.266 1 93.75 360 ASP A CA 1
ATOM 2758 C C . ASP A 1 360 ? 27.844 7.949 -11.695 1 93.75 360 ASP A C 1
ATOM 2760 O O . ASP A 1 360 ? 27.25 8.344 -10.695 1 93.75 360 ASP A O 1
ATOM 2764 N N . GLU A 1 361 ? 27.578 6.883 -12.359 1 91.12 361 GLU A N 1
ATOM 2765 C CA . GLU A 1 361 ? 26.5 6.012 -11.875 1 91.12 361 GLU A CA 1
ATOM 2766 C C . GLU A 1 361 ? 27.031 5.012 -10.844 1 91.12 361 GLU A C 1
ATOM 2768 O O . GLU A 1 361 ? 26.984 3.801 -11.07 1 91.12 361 GLU A O 1
ATOM 2773 N N . LYS A 1 362 ? 27.422 5.484 -9.805 1 88.38 362 LYS A N 1
ATOM 2774 C CA . LYS A 1 362 ? 27.938 4.668 -8.703 1 88.38 362 LYS A CA 1
ATOM 2775 C C . LYS A 1 362 ? 27.422 5.164 -7.359 1 88.38 362 LYS A C 1
ATOM 2777 O O . LYS A 1 362 ? 27.156 6.355 -7.191 1 88.38 362 LYS A O 1
ATOM 2782 N N . LEU A 1 363 ? 27.328 4.207 -6.484 1 87.31 363 LEU A N 1
ATOM 2783 C CA . LEU A 1 363 ? 26.906 4.574 -5.141 1 87.31 363 LEU A CA 1
ATOM 2784 C C . LEU A 1 363 ? 28.031 5.293 -4.395 1 87.31 363 LEU A C 1
ATOM 2786 O O . LEU A 1 363 ? 29.203 5.105 -4.711 1 87.31 363 LEU A O 1
ATOM 2790 N N . GLY A 1 364 ? 27.672 6.082 -3.439 1 88.38 364 GLY A N 1
ATOM 2791 C CA . GLY A 1 364 ? 28.625 6.867 -2.68 1 88.38 364 GLY A CA 1
ATOM 2792 C C . GLY A 1 364 ? 28.609 8.344 -3.039 1 88.38 364 GLY A C 1
ATOM 2793 O O . GLY A 1 364 ? 28.016 8.734 -4.051 1 88.38 364 GLY A O 1
ATOM 2794 N N . PRO A 1 365 ? 29.25 9.125 -2.232 1 92.19 365 PRO A N 1
ATOM 2795 C CA . PRO A 1 365 ? 29.266 10.562 -2.479 1 92.19 365 PRO A CA 1
ATOM 2796 C C . PRO A 1 365 ? 30.125 10.961 -3.668 1 92.19 365 PRO A C 1
ATOM 2798 O O . PRO A 1 365 ? 31.188 10.367 -3.881 1 92.19 365 PRO A O 1
ATOM 2801 N N . GLN A 1 366 ? 29.656 11.828 -4.449 1 95.62 366 GLN A N 1
ATOM 2802 C CA . GLN A 1 366 ? 30.438 12.492 -5.492 1 95.62 366 GLN A CA 1
ATOM 2803 C C . GLN A 1 366 ? 30.594 13.977 -5.195 1 95.62 366 GLN A C 1
ATOM 2805 O O . GLN A 1 366 ? 29.641 14.633 -4.75 1 95.62 366 GLN A O 1
ATOM 2810 N N . ARG A 1 367 ? 31.828 14.484 -5.395 1 96.75 367 ARG A N 1
ATOM 2811 C CA . ARG A 1 367 ? 32.125 15.883 -5.109 1 96.75 367 ARG A CA 1
ATOM 2812 C C . ARG A 1 367 ? 32.656 16.594 -6.352 1 96.75 367 ARG A C 1
ATOM 2814 O O . ARG A 1 367 ? 33.531 16.062 -7.055 1 96.75 367 ARG A O 1
ATOM 2821 N N . TYR A 1 368 ? 32.031 17.609 -6.621 1 97 368 TYR A N 1
ATOM 2822 C CA . TYR A 1 368 ? 32.469 18.484 -7.703 1 97 368 TYR A CA 1
ATOM 2823 C C . TYR A 1 368 ? 32.5 19.938 -7.258 1 97 368 TYR A C 1
ATOM 2825 O O . TYR A 1 368 ? 31.828 20.312 -6.293 1 97 368 TYR A O 1
ATOM 2833 N N . ARG A 1 369 ? 33.375 20.703 -7.941 1 96.44 369 ARG A N 1
ATOM 2834 C CA . ARG A 1 369 ? 33.375 22.141 -7.727 1 96.44 369 ARG A CA 1
ATOM 2835 C C . ARG A 1 369 ? 33.094 22.891 -9.023 1 96.44 369 ARG A C 1
ATOM 2837 O O . ARG A 1 369 ? 33.75 22.641 -10.047 1 96.44 369 ARG A O 1
ATOM 2844 N N . LEU A 1 370 ? 32.125 23.703 -9.008 1 97.19 370 LEU A N 1
ATOM 2845 C CA . LEU A 1 370 ? 31.797 24.625 -10.094 1 97.19 370 LEU A CA 1
ATOM 2846 C C . LEU A 1 370 ? 31.797 26.062 -9.602 1 97.19 370 LEU A C 1
ATOM 2848 O O . LEU A 1 370 ? 30.906 26.469 -8.859 1 97.19 370 LEU A O 1
ATOM 2852 N N . GLY A 1 371 ? 32.812 26.812 -10.031 1 96.06 371 GLY A N 1
ATOM 2853 C CA . GLY A 1 371 ? 32.969 28.156 -9.469 1 96.06 371 GLY A CA 1
ATOM 2854 C C . GLY A 1 371 ? 33.125 28.156 -7.965 1 96.06 371 GLY A C 1
ATOM 2855 O O . GLY A 1 371 ? 34.031 27.469 -7.441 1 96.06 371 GLY A O 1
ATOM 2856 N N . ASN A 1 372 ? 32.25 28.906 -7.312 1 96.06 372 ASN A N 1
ATOM 2857 C CA . ASN A 1 372 ? 32.344 28.984 -5.859 1 96.06 372 ASN A CA 1
ATOM 2858 C C . ASN A 1 372 ? 31.297 28.094 -5.184 1 96.06 372 ASN A C 1
ATOM 2860 O O . ASN A 1 372 ? 30.859 28.375 -4.066 1 96.06 372 ASN A O 1
ATOM 2864 N N . THR A 1 373 ? 30.844 27.141 -5.871 1 97.62 373 THR A N 1
ATOM 2865 C CA . THR A 1 373 ? 29.844 26.219 -5.344 1 97.62 373 THR A CA 1
ATOM 2866 C C . THR A 1 373 ? 30.359 24.797 -5.352 1 97.62 373 THR A C 1
ATOM 2868 O O . THR A 1 373 ? 30.828 24.297 -6.383 1 97.62 373 THR A O 1
ATOM 2871 N N . ASP A 1 374 ? 30.297 24.172 -4.215 1 96.94 374 ASP A N 1
ATOM 2872 C CA . ASP A 1 374 ? 30.594 22.75 -4.113 1 96.94 374 ASP A CA 1
ATOM 2873 C C . ASP A 1 374 ? 29.328 21.922 -4.262 1 96.94 374 ASP A C 1
ATOM 2875 O O . ASP A 1 374 ? 28.312 22.219 -3.643 1 96.94 374 ASP A O 1
ATOM 2879 N N . LEU A 1 375 ? 29.422 20.938 -5.152 1 97.44 375 LEU A N 1
ATOM 2880 C CA . LEU A 1 375 ? 28.312 20 -5.312 1 97.44 375 LEU A CA 1
ATOM 2881 C C . LEU A 1 375 ? 28.594 18.688 -4.598 1 97.44 375 LEU A C 1
ATOM 2883 O O . LEU A 1 375 ? 29.641 18.078 -4.816 1 97.44 375 LEU A O 1
ATOM 2887 N N . LEU A 1 376 ? 27.734 18.391 -3.697 1 96.69 376 LEU A N 1
ATOM 2888 C CA . LEU A 1 376 ? 27.75 17.094 -3.049 1 96.69 376 LEU A CA 1
ATOM 2889 C C . LEU A 1 376 ? 26.578 16.234 -3.537 1 96.69 376 LEU A C 1
ATOM 2891 O O . LEU A 1 376 ? 25.422 16.562 -3.301 1 96.69 376 LEU A O 1
ATOM 2895 N N . ILE A 1 377 ? 26.891 15.078 -4.219 1 96.12 377 ILE A N 1
ATOM 2896 C CA . ILE A 1 377 ? 25.891 14.344 -4.977 1 96.12 377 ILE A CA 1
ATOM 2897 C C . ILE A 1 377 ? 25.828 12.898 -4.484 1 96.12 377 ILE A C 1
ATOM 2899 O O . ILE A 1 377 ? 26.859 12.289 -4.203 1 96.12 377 ILE A O 1
ATOM 2903 N N . TYR A 1 378 ? 24.641 12.414 -4.32 1 94.5 378 TYR A N 1
ATOM 2904 C CA . TYR A 1 378 ? 24.391 10.992 -4.121 1 94.5 378 TYR A CA 1
ATOM 2905 C C . TYR A 1 378 ? 23.594 10.406 -5.281 1 94.5 378 TYR A C 1
ATOM 2907 O O . TYR A 1 378 ? 22.422 10.766 -5.48 1 94.5 378 TYR A O 1
ATOM 2915 N N . TYR A 1 379 ? 24.234 9.625 -6.074 1 94.5 379 TYR A N 1
ATOM 2916 C CA . TYR A 1 379 ? 23.609 8.945 -7.199 1 94.5 379 TYR A CA 1
ATOM 2917 C C . TYR A 1 379 ? 22.984 7.625 -6.762 1 94.5 379 TYR A C 1
ATOM 2919 O O . TYR A 1 379 ? 23.578 6.559 -6.949 1 94.5 379 TYR A O 1
ATOM 2927 N N . GLY A 1 380 ? 21.781 7.691 -6.266 1 91.75 380 GLY A N 1
ATOM 2928 C CA . GLY A 1 380 ? 21.141 6.547 -5.645 1 91.75 380 GLY A CA 1
ATOM 2929 C C . GLY A 1 380 ? 20.797 5.445 -6.629 1 91.75 380 GLY A C 1
ATOM 2930 O O . GLY A 1 380 ? 20.906 5.633 -7.84 1 91.75 380 GLY A O 1
ATOM 2931 N N . LYS A 1 381 ? 20.438 4.258 -6.113 1 90.19 381 LYS A N 1
ATOM 2932 C CA . LYS A 1 381 ? 19.859 3.1 -6.789 1 90.19 381 LYS A CA 1
ATOM 2933 C C . LYS A 1 381 ? 18.578 2.65 -6.105 1 90.19 381 LYS A C 1
ATOM 2935 O O . LYS A 1 381 ? 18.312 3.033 -4.965 1 90.19 381 LYS A O 1
ATOM 2940 N N . PRO A 1 382 ? 17.797 1.892 -6.867 1 88.75 382 PRO A N 1
ATOM 2941 C CA . PRO A 1 382 ? 16.703 1.268 -6.121 1 88.75 382 PRO A CA 1
ATOM 2942 C C . PRO A 1 382 ? 17.188 0.411 -4.957 1 88.75 382 PRO A C 1
ATOM 2944 O O . PRO A 1 382 ? 18.359 -0.009 -4.945 1 88.75 382 PRO A O 1
ATOM 2947 N N . GLY A 1 383 ? 16.453 0.318 -3.945 1 86.56 383 GLY A N 1
ATOM 2948 C CA . GLY A 1 383 ? 16.688 -0.583 -2.83 1 86.56 383 GLY A CA 1
ATOM 2949 C C . GLY A 1 383 ? 15.672 -1.697 -2.729 1 86.56 383 GLY A C 1
ATOM 2950 O O . GLY A 1 383 ? 14.727 -1.76 -3.523 1 86.56 383 GLY A O 1
ATOM 2951 N N . PRO A 1 384 ? 15.938 -2.592 -1.815 1 87 384 PRO A N 1
ATOM 2952 C CA . PRO A 1 384 ? 14.969 -3.684 -1.651 1 87 384 PRO A CA 1
ATOM 2953 C C . PRO A 1 384 ? 13.578 -3.188 -1.29 1 87 384 PRO A C 1
ATOM 2955 O O . PRO A 1 384 ? 12.586 -3.871 -1.56 1 87 384 PRO A O 1
ATOM 2958 N N . TYR A 1 385 ? 13.531 -1.93 -0.771 1 82.75 385 TYR A N 1
ATOM 2959 C CA . TYR A 1 385 ? 12.266 -1.402 -0.278 1 82.75 385 TYR A CA 1
ATOM 2960 C C . TYR A 1 385 ? 11.664 -0.413 -1.269 1 82.75 385 TYR A C 1
ATOM 2962 O O . TYR A 1 385 ? 10.492 -0.048 -1.155 1 82.75 385 TYR A O 1
ATOM 2970 N N . HIS A 1 386 ? 12.477 -0.012 -2.291 1 84.56 386 HIS A N 1
ATOM 2971 C CA . HIS A 1 386 ? 12.039 1.057 -3.182 1 84.56 386 HIS A CA 1
ATOM 2972 C C . HIS A 1 386 ? 12.406 0.752 -4.629 1 84.56 386 HIS A C 1
ATOM 2974 O O . HIS A 1 386 ? 13.539 0.36 -4.918 1 84.56 386 HIS A O 1
ATOM 2980 N N . LEU A 1 387 ? 11.414 1.081 -5.523 1 85.62 387 LEU A N 1
ATOM 2981 C CA . LEU A 1 387 ? 11.617 0.816 -6.941 1 85.62 387 LEU A CA 1
ATOM 2982 C C . LEU A 1 387 ? 12.281 2.006 -7.625 1 85.62 387 LEU A C 1
ATOM 2984 O O . LEU A 1 387 ? 12.992 1.839 -8.617 1 85.62 387 LEU A O 1
ATOM 2988 N N . THR A 1 388 ? 12.055 3.209 -7.16 1 82.56 388 THR A N 1
ATOM 2989 C CA . THR A 1 388 ? 12.461 4.414 -7.871 1 82.56 388 THR A CA 1
ATOM 2990 C C . THR A 1 388 ? 13.898 4.797 -7.508 1 82.56 388 THR A C 1
ATOM 2992 O O . THR A 1 388 ? 14.406 4.391 -6.461 1 82.56 388 THR A O 1
ATOM 2995 N N . GLN A 1 389 ? 14.516 5.504 -8.391 1 92.81 389 GLN A N 1
ATOM 2996 C CA . GLN A 1 389 ? 15.891 5.957 -8.219 1 92.81 389 GLN A CA 1
ATOM 2997 C C . GLN A 1 389 ? 15.938 7.457 -7.926 1 92.81 389 GLN A C 1
ATOM 2999 O O . GLN A 1 389 ? 15.344 8.258 -8.648 1 92.81 389 GLN A O 1
ATOM 3004 N N . GLU A 1 390 ? 16.609 7.789 -6.898 1 95 390 GLU A N 1
ATOM 3005 C CA . GLU A 1 390 ? 16.828 9.18 -6.516 1 95 390 GLU A CA 1
ATOM 3006 C C . GLU A 1 390 ? 18.266 9.625 -6.812 1 95 390 GLU A C 1
ATOM 3008 O O . GLU A 1 390 ? 19.219 8.891 -6.523 1 95 390 GLU A O 1
ATOM 3013 N N . ILE A 1 391 ? 18.453 10.727 -7.492 1 97.12 391 ILE A N 1
ATOM 3014 C CA . ILE A 1 391 ? 19.703 11.453 -7.539 1 97.12 391 ILE A CA 1
ATOM 3015 C C . ILE A 1 391 ? 19.578 12.75 -6.738 1 97.12 391 ILE A C 1
ATOM 3017 O O . ILE A 1 391 ? 18.812 13.641 -7.098 1 97.12 391 ILE A O 1
ATOM 3021 N N . TYR A 1 392 ? 20.266 12.773 -5.637 1 96.62 392 TYR A N 1
ATOM 3022 C CA . TYR A 1 392 ? 20.234 13.938 -4.75 1 96.62 392 TYR A CA 1
ATOM 3023 C C . TYR A 1 392 ? 21.453 14.828 -4.98 1 96.62 392 TYR A C 1
ATOM 3025 O O . TYR A 1 392 ? 22.594 14.367 -4.941 1 96.62 392 TYR A O 1
ATOM 3033 N N . ILE A 1 393 ? 21.219 16.109 -5.234 1 97.44 393 ILE A N 1
ATOM 3034 C CA . ILE A 1 393 ? 22.281 17.078 -5.492 1 97.44 393 ILE A CA 1
ATOM 3035 C C . ILE A 1 393 ? 22.219 18.188 -4.449 1 97.44 393 ILE A C 1
ATOM 3037 O O . ILE A 1 393 ? 21.25 18.953 -4.398 1 97.44 393 ILE A O 1
ATOM 3041 N N . ASP A 1 394 ? 23.219 18.312 -3.676 1 96.56 394 ASP A N 1
ATOM 3042 C CA . ASP A 1 394 ? 23.328 19.375 -2.682 1 96.56 394 ASP A CA 1
ATOM 3043 C C . ASP A 1 394 ? 24.297 20.469 -3.146 1 96.56 394 ASP A C 1
ATOM 3045 O O . ASP A 1 394 ? 25.453 20.188 -3.492 1 96.56 394 ASP A O 1
ATOM 3049 N N . PHE A 1 395 ? 23.828 21.703 -3.219 1 97.44 395 PHE A N 1
ATOM 3050 C CA . PHE A 1 395 ? 24.641 22.859 -3.551 1 97.44 395 PHE A CA 1
ATOM 3051 C C . PHE A 1 395 ? 25.172 23.531 -2.285 1 97.44 395 PHE A C 1
ATOM 3053 O O . PHE A 1 395 ? 24.406 24.125 -1.528 1 97.44 395 PHE A O 1
ATOM 3060 N N . LEU A 1 396 ? 26.453 23.422 -2.082 1 96.31 396 LEU A N 1
ATOM 3061 C CA . LEU A 1 396 ? 27.094 23.984 -0.899 1 96.31 396 LEU A CA 1
ATOM 3062 C C . LEU A 1 396 ? 27.938 25.203 -1.265 1 96.31 396 LEU A C 1
ATOM 3064 O O . LEU A 1 396 ? 28.656 25.188 -2.264 1 96.31 396 LEU A O 1
ATOM 3068 N N . PRO A 1 397 ? 27.844 26.219 -0.454 1 95.25 397 PRO A N 1
ATOM 3069 C CA . PRO A 1 397 ? 28.656 27.406 -0.751 1 95.25 397 PRO A CA 1
ATOM 3070 C C . PRO A 1 397 ? 30.141 27.188 -0.467 1 95.25 397 PRO A C 1
ATOM 3072 O O . PRO A 1 397 ? 30.5 26.625 0.577 1 95.25 397 PRO A O 1
ATOM 3075 N N . GLY A 1 398 ? 30.969 27.578 -1.401 1 91.19 398 GLY A N 1
ATOM 3076 C CA . GLY A 1 398 ? 32.406 27.578 -1.121 1 91.19 398 GLY A CA 1
ATOM 3077 C C . GLY A 1 398 ? 32.781 28.484 0.036 1 91.19 398 GLY A C 1
ATOM 3078 O O . GLY A 1 398 ? 33.594 28.109 0.875 1 91.19 398 GLY A O 1
ATOM 3079 N N . LYS A 1 399 ? 32.188 29.562 -0.02 1 90.75 399 LYS A N 1
ATOM 3080 C CA . LYS A 1 399 ? 32.406 30.5 1.081 1 90.75 399 LYS A CA 1
ATOM 3081 C C . LYS A 1 399 ? 31.094 30.75 1.836 1 90.75 399 LYS A C 1
ATOM 3083 O O . LYS A 1 399 ? 30.719 29.953 2.699 1 90.75 399 LYS A O 1
ATOM 3088 N N . THR A 1 400 ? 30.297 31.781 1.312 1 91.56 400 THR A N 1
ATOM 3089 C CA . THR A 1 400 ? 29.109 32.125 2.08 1 91.56 400 THR A CA 1
ATOM 3090 C C . THR A 1 400 ? 27.844 31.75 1.323 1 91.56 400 THR A C 1
ATOM 3092 O O . THR A 1 400 ? 26.844 31.359 1.932 1 91.56 400 THR A O 1
ATOM 3095 N N . TYR A 1 401 ? 27.859 31.953 0.024 1 95.75 401 TYR A N 1
ATOM 3096 C CA . TYR A 1 401 ? 26.656 31.734 -0.771 1 95.75 401 TYR A CA 1
ATOM 3097 C C . TYR A 1 401 ? 26.969 30.875 -1.995 1 95.75 401 TYR A C 1
ATOM 3099 O O . TYR A 1 401 ? 28.109 30.828 -2.455 1 95.75 401 TYR A O 1
ATOM 3107 N N . VAL A 1 402 ? 25.953 30.188 -2.477 1 96.5 402 VAL A N 1
ATOM 3108 C CA . VAL A 1 402 ? 26.031 29.5 -3.766 1 96.5 402 VAL A CA 1
ATOM 3109 C C . VAL A 1 402 ? 26.062 30.547 -4.891 1 96.5 402 VAL A C 1
ATOM 3111 O O . VAL A 1 402 ? 25.5 31.625 -4.75 1 96.5 402 VAL A O 1
ATOM 3114 N N . ASP A 1 403 ? 26.734 30.156 -6.004 1 97.06 403 ASP A N 1
ATOM 3115 C CA . ASP A 1 403 ? 26.812 31.078 -7.129 1 97.06 403 ASP A CA 1
ATOM 3116 C C . ASP A 1 403 ? 25.406 31.422 -7.648 1 97.06 403 A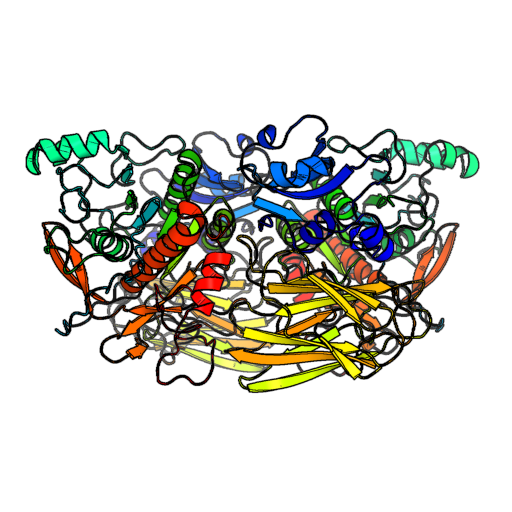SP A C 1
ATOM 3118 O O . ASP A 1 403 ? 24.625 30.531 -7.953 1 97.06 403 ASP A O 1
ATOM 3122 N N . SER A 1 404 ? 25.141 32.719 -7.746 1 97.62 404 SER A N 1
ATOM 3123 C CA . SER A 1 404 ? 23.859 33.188 -8.281 1 97.62 404 SER A CA 1
ATOM 3124 C C . SER A 1 404 ? 23.844 33.125 -9.805 1 97.62 404 SER A C 1
ATOM 3126 O O . SER A 1 404 ? 24.891 33.156 -10.438 1 97.62 404 SER A O 1
ATOM 3128 N N . GLY A 1 405 ? 22.609 33.062 -10.336 1 97.75 405 GLY A N 1
ATOM 3129 C CA . GLY A 1 405 ? 22.422 33 -11.773 1 97.75 405 GLY A CA 1
ATOM 3130 C C . GLY A 1 405 ? 21.672 31.75 -12.227 1 97.75 405 GLY A C 1
ATOM 3131 O O . GLY A 1 405 ? 20.984 31.109 -11.43 1 97.75 405 GLY A O 1
ATOM 3132 N N . ASP A 1 406 ? 21.797 31.516 -13.531 1 97.75 406 ASP A N 1
ATOM 3133 C CA . ASP A 1 406 ? 21.031 30.422 -14.125 1 97.75 406 ASP A CA 1
ATOM 3134 C C . ASP A 1 406 ? 21.859 29.141 -14.188 1 97.75 406 ASP A C 1
ATOM 3136 O O . ASP A 1 406 ? 22.797 29.047 -14.992 1 97.75 406 ASP A O 1
ATOM 3140 N N . TRP A 1 407 ? 21.5 28.25 -13.305 1 98.56 407 TRP A N 1
ATOM 3141 C CA . TRP A 1 407 ? 22.078 26.906 -13.352 1 98.56 407 TRP A CA 1
ATOM 3142 C C . TRP A 1 407 ? 21.297 26.016 -14.305 1 98.56 407 TRP A C 1
ATOM 3144 O O . TRP A 1 407 ? 20.141 26.297 -14.617 1 98.56 407 TRP A O 1
ATOM 3154 N N . LYS A 1 408 ? 21.938 24.984 -14.836 1 98.62 408 LYS A N 1
ATOM 3155 C CA . LYS A 1 408 ? 21.25 24.031 -15.695 1 98.62 408 LYS A CA 1
ATOM 3156 C C . LYS A 1 408 ? 21.516 22.594 -15.242 1 98.62 408 LYS A C 1
ATOM 3158 O O . LYS A 1 408 ? 22.656 22.25 -14.922 1 98.62 408 LYS A O 1
ATOM 3163 N N . ILE A 1 409 ? 20.531 21.844 -15.094 1 98.62 409 ILE A N 1
ATOM 3164 C CA . ILE A 1 409 ? 20.609 20.391 -15.023 1 98.62 409 ILE A CA 1
ATOM 3165 C C . ILE A 1 409 ? 20.234 19.781 -16.375 1 98.62 409 ILE A C 1
ATOM 3167 O O . ILE A 1 409 ? 19.094 19.969 -16.844 1 98.62 409 ILE A O 1
ATOM 3171 N N . ILE A 1 410 ? 21.125 19.141 -17 1 98.62 410 ILE A N 1
ATOM 3172 C CA . ILE A 1 410 ? 20.938 18.641 -18.359 1 98.62 410 ILE A CA 1
ATOM 3173 C C . ILE A 1 410 ? 20.781 17.125 -18.328 1 98.62 410 ILE A C 1
ATOM 3175 O O . ILE A 1 410 ? 21.656 16.406 -17.828 1 98.62 410 ILE A O 1
ATOM 3179 N N . LEU A 1 411 ? 19.688 16.641 -18.812 1 98.44 411 LEU A N 1
ATOM 3180 C CA . LEU A 1 411 ? 19.422 15.219 -18.922 1 98.44 411 LEU A CA 1
ATOM 3181 C C . LEU A 1 411 ? 19.5 14.766 -20.375 1 98.44 411 LEU A C 1
ATOM 3183 O O . LEU A 1 411 ? 18.922 15.391 -21.266 1 98.44 411 LEU A O 1
ATOM 3187 N N . SER A 1 412 ? 20.297 13.773 -20.609 1 98 412 SER A N 1
ATOM 3188 C CA . SER A 1 412 ? 20.391 13.18 -21.938 1 98 412 SER A CA 1
ATOM 3189 C C . SER A 1 412 ? 19.969 11.719 -21.938 1 98 412 SER A C 1
ATOM 3191 O O . SER A 1 412 ? 20.562 10.898 -21.234 1 98 412 SER A O 1
ATOM 3193 N N . GLY A 1 413 ? 18.953 11.422 -22.766 1 96.69 413 GLY A N 1
ATOM 3194 C CA . GLY A 1 413 ? 18.422 10.062 -22.781 1 96.69 413 GLY A CA 1
ATOM 3195 C C . GLY A 1 413 ? 19.297 9.086 -23.531 1 96.69 413 GLY A C 1
ATOM 3196 O O . GLY A 1 413 ? 19.516 9.234 -24.75 1 96.69 413 GLY A O 1
ATOM 3197 N N . LYS A 1 414 ? 19.781 8.086 -22.844 1 95.06 414 LYS A N 1
ATOM 3198 C CA . LYS A 1 414 ? 20.531 7 -23.469 1 95.06 414 LYS A CA 1
ATOM 3199 C C . LYS A 1 414 ? 19.594 5.848 -23.844 1 95.06 414 LYS A C 1
ATOM 3201 O O . LYS A 1 414 ? 18.984 5.863 -24.906 1 95.06 414 LYS A O 1
ATOM 3206 N N . LYS A 1 415 ? 19.359 4.949 -22.984 1 91.5 415 LYS A N 1
ATOM 3207 C CA . LYS A 1 415 ? 18.328 3.938 -23.109 1 91.5 415 LYS A CA 1
ATOM 3208 C C . LYS A 1 415 ? 17.094 4.301 -22.266 1 91.5 415 LYS A C 1
ATOM 3210 O O . LYS A 1 415 ? 17.141 4.242 -21.047 1 91.5 415 LYS A O 1
ATOM 3215 N N . VAL A 1 416 ? 16.078 4.707 -23.047 1 92.44 416 VAL A N 1
ATOM 3216 C CA . VAL A 1 416 ? 14.922 5.23 -22.344 1 92.44 416 VAL A CA 1
ATOM 3217 C C . VAL A 1 416 ? 13.664 4.488 -22.781 1 92.44 416 VAL A C 1
ATOM 3219 O O . VAL A 1 416 ? 13.469 4.25 -23.984 1 92.44 416 VAL A O 1
ATOM 3222 N N . ARG A 1 417 ? 12.867 4.102 -21.891 1 89.69 417 ARG A N 1
ATOM 3223 C CA . ARG A 1 417 ? 11.547 3.514 -22.141 1 89.69 417 ARG A CA 1
ATOM 3224 C C . ARG A 1 417 ? 10.438 4.523 -21.859 1 89.69 417 ARG A C 1
ATOM 3226 O O . ARG A 1 417 ? 10.172 5.398 -22.688 1 89.69 417 ARG A O 1
ATOM 3233 N N . GLY A 1 418 ? 9.945 4.617 -20.641 1 87.56 418 GLY A N 1
ATOM 3234 C CA . GLY A 1 418 ? 8.945 5.609 -20.297 1 87.56 418 GLY A CA 1
ATOM 3235 C C . GLY A 1 418 ? 9.5 7.016 -20.188 1 87.56 418 GLY A C 1
ATOM 3236 O O . GLY A 1 418 ? 8.836 7.984 -20.562 1 87.56 418 GLY A O 1
ATOM 3237 N N . GLY A 1 419 ? 10.703 7.113 -19.688 1 93.12 419 GLY A N 1
ATOM 3238 C CA . GLY A 1 419 ? 11.484 8.336 -19.719 1 93.12 419 GLY A CA 1
ATOM 3239 C C . GLY A 1 419 ? 11.039 9.352 -18.688 1 93.12 419 GLY A C 1
ATOM 3240 O O . GLY A 1 419 ? 11.445 10.516 -18.734 1 93.12 419 GLY A O 1
ATOM 3241 N N . GLU A 1 420 ? 10.18 9.016 -17.703 1 92.62 420 GLU A N 1
ATOM 3242 C CA . GLU A 1 420 ? 9.664 9.969 -16.719 1 92.62 420 GLU A CA 1
ATOM 3243 C C . GLU A 1 420 ? 10.758 10.43 -15.766 1 92.62 420 GLU A C 1
ATOM 3245 O O . GLU A 1 420 ? 11.586 9.625 -15.336 1 92.62 420 GLU A O 1
ATOM 3250 N N . TYR A 1 421 ? 10.812 11.727 -15.477 1 95.75 421 TYR A N 1
ATOM 3251 C CA . TYR A 1 421 ? 11.688 12.312 -14.469 1 95.75 421 TYR A CA 1
ATOM 3252 C C . TYR A 1 421 ? 10.992 13.453 -13.734 1 95.75 421 TYR A C 1
ATOM 3254 O O . TYR A 1 421 ? 10.188 14.18 -14.328 1 95.75 421 TYR A O 1
ATOM 3262 N N . TYR A 1 422 ? 11.305 13.602 -12.445 1 96.5 422 TYR A N 1
ATOM 3263 C CA . TYR A 1 422 ? 10.734 14.664 -11.625 1 96.5 422 TYR A CA 1
ATOM 3264 C C . TYR A 1 422 ? 11.781 15.273 -10.703 1 96.5 422 TYR A C 1
ATOM 3266 O O . TYR A 1 422 ? 12.633 14.555 -10.164 1 96.5 422 TYR A O 1
ATOM 3274 N N . LEU A 1 423 ? 11.719 16.547 -10.586 1 98 423 LEU A N 1
ATOM 3275 C CA . LEU A 1 423 ? 12.625 17.266 -9.703 1 98 423 LEU A CA 1
ATOM 3276 C C . LEU A 1 423 ? 11.844 18.094 -8.68 1 98 423 LEU A C 1
ATOM 3278 O O . LEU A 1 423 ? 10.82 18.703 -9.008 1 98 423 LEU A O 1
ATOM 3282 N N . TRP A 1 424 ? 12.312 18.109 -7.469 1 97.31 424 TRP A N 1
ATOM 3283 C CA . TRP A 1 424 ? 11.727 18.953 -6.43 1 97.31 424 TRP A CA 1
ATOM 3284 C C . TRP A 1 424 ? 12.812 19.734 -5.691 1 97.31 424 TRP A C 1
ATOM 3286 O O . TRP A 1 424 ? 13.906 19.219 -5.449 1 97.31 424 TRP A O 1
ATOM 3296 N N . LEU A 1 425 ? 12.516 20.953 -5.367 1 97.25 425 LEU A N 1
ATOM 3297 C CA . LEU A 1 425 ? 13.266 21.797 -4.445 1 97.25 425 LEU A CA 1
ATOM 3298 C C . LEU A 1 425 ? 12.641 21.781 -3.057 1 97.25 425 LEU A C 1
ATOM 3300 O O . LEU A 1 425 ? 11.492 21.359 -2.895 1 97.25 425 LEU A O 1
ATOM 3304 N N . PRO A 1 426 ? 13.445 22.125 -2.059 1 91.94 426 PRO A N 1
ATOM 3305 C CA . PRO A 1 426 ? 12.852 22.203 -0.722 1 91.94 426 PRO A CA 1
ATOM 3306 C C . PRO A 1 426 ? 11.695 23.203 -0.646 1 91.94 426 PRO A C 1
ATOM 3308 O O . PRO A 1 426 ? 11.742 24.266 -1.271 1 91.94 426 PRO A O 1
ATOM 3311 N N . GLY A 1 427 ? 10.695 22.828 0.135 1 87.12 427 GLY A N 1
ATOM 3312 C CA . GLY A 1 427 ? 9.586 23.734 0.401 1 87.12 427 GLY A CA 1
ATOM 3313 C C . GLY A 1 427 ? 9.781 24.562 1.658 1 87.12 427 GLY A C 1
ATOM 3314 O O . GLY A 1 427 ? 10.914 24.75 2.115 1 87.12 427 GLY A O 1
ATOM 3315 N N . GLY A 1 428 ? 8.703 25.172 2.141 1 78.19 428 GLY A N 1
ATOM 3316 C CA . GLY A 1 428 ? 8.68 25.859 3.424 1 78.19 428 GLY A CA 1
ATOM 3317 C C . GLY A 1 428 ? 9.32 27.234 3.385 1 78.19 428 GLY A C 1
ATOM 3318 O O . GLY A 1 428 ? 9.844 27.703 4.395 1 78.19 428 GLY A O 1
ATOM 3319 N N . ASN A 1 429 ? 9.406 27.75 2.219 1 78.19 429 ASN A N 1
ATOM 3320 C CA . ASN A 1 429 ? 10.016 29.062 2.061 1 78.19 429 ASN A CA 1
ATOM 3321 C C . ASN A 1 429 ? 11.453 29.094 2.58 1 78.19 429 ASN A C 1
ATOM 3323 O O . ASN A 1 429 ? 11.852 30.016 3.279 1 78.19 429 ASN A O 1
ATOM 3327 N N . THR A 1 430 ? 12.117 28.031 2.346 1 82.44 430 THR A N 1
ATOM 3328 C CA . THR A 1 430 ? 13.508 27.922 2.777 1 82.44 430 THR A CA 1
ATOM 3329 C C . THR A 1 430 ? 14.445 28.578 1.771 1 82.44 430 THR A C 1
ATOM 3331 O O . THR A 1 430 ? 15.609 28.844 2.076 1 82.44 430 THR A O 1
ATOM 3334 N N . LEU A 1 431 ? 13.922 28.844 0.628 1 90.81 431 LEU A N 1
ATOM 3335 C CA . LEU A 1 431 ? 14.719 29.438 -0.441 1 90.81 431 LEU A CA 1
ATOM 3336 C C . LEU A 1 431 ? 14.383 30.906 -0.624 1 90.81 431 LEU A C 1
ATOM 3338 O O . LEU A 1 431 ? 13.258 31.328 -0.357 1 90.81 431 LEU A O 1
ATOM 3342 N N . ASN A 1 432 ? 15.398 31.625 -1.065 1 92.88 432 ASN A N 1
ATOM 3343 C CA . ASN A 1 432 ? 15.172 33.031 -1.367 1 92.88 432 ASN A CA 1
ATOM 3344 C C . ASN A 1 432 ? 14.203 33.219 -2.531 1 92.88 432 ASN A C 1
ATOM 3346 O O . ASN A 1 432 ? 14.125 32.344 -3.414 1 92.88 432 ASN A O 1
ATOM 3350 N N . ARG A 1 433 ? 13.609 34.406 -2.445 1 90.5 433 ARG A N 1
ATOM 3351 C CA . ARG A 1 433 ? 12.734 34.75 -3.561 1 90.5 433 ARG A CA 1
ATOM 3352 C C . ARG A 1 433 ? 13.5 34.781 -4.875 1 90.5 433 ARG A C 1
ATOM 3354 O O . ARG A 1 433 ? 14.617 35.312 -4.938 1 90.5 433 ARG A O 1
ATOM 3361 N N . GLY A 1 434 ? 13.086 34.25 -5.828 1 93.19 434 GLY A N 1
ATOM 3362 C CA . GLY A 1 434 ? 13.727 34.219 -7.133 1 93.19 434 GLY A CA 1
ATOM 3363 C C . GLY A 1 434 ? 14.43 32.906 -7.418 1 93.19 434 GLY A C 1
ATOM 3364 O O . GLY A 1 434 ? 14.758 32.625 -8.57 1 93.19 434 GLY A O 1
ATOM 3365 N N . THR A 1 435 ? 14.742 32.219 -6.344 1 97.06 435 THR A N 1
ATOM 3366 C CA . THR A 1 435 ? 15.336 30.891 -6.547 1 97.06 435 THR A CA 1
ATOM 3367 C C . THR A 1 435 ? 14.258 29.859 -6.895 1 97.06 435 THR A C 1
ATOM 3369 O O . THR A 1 435 ? 13.266 29.734 -6.18 1 97.06 435 THR A O 1
ATOM 3372 N N . GLY A 1 436 ? 14.398 29.188 -7.953 1 97.88 436 GLY A N 1
ATOM 3373 C CA . GLY A 1 436 ? 13.43 28.203 -8.398 1 97.88 436 GLY A CA 1
ATOM 3374 C C . GLY A 1 436 ? 13.602 27.812 -9.859 1 97.88 436 GLY A C 1
ATOM 3375 O O . GLY A 1 436 ? 14.438 28.375 -10.562 1 97.88 436 GLY A O 1
ATOM 3376 N N . PHE A 1 437 ? 12.844 26.859 -10.258 1 98.5 437 PHE A N 1
ATOM 3377 C CA . PHE A 1 437 ? 12.906 26.438 -11.648 1 98.5 437 PHE A CA 1
ATOM 3378 C C . PHE A 1 437 ? 12.344 27.5 -12.57 1 98.5 437 PHE A C 1
ATOM 3380 O O . PHE A 1 437 ? 11.359 28.172 -12.242 1 98.5 437 PHE A O 1
ATOM 3387 N N . TYR A 1 438 ? 12.906 27.625 -13.719 1 96.62 438 TYR A N 1
ATOM 3388 C CA . TYR A 1 438 ? 12.477 28.625 -14.695 1 96.62 438 TYR A CA 1
ATOM 3389 C C . TYR A 1 438 ? 11.141 28.234 -15.312 1 96.62 438 TYR A C 1
ATOM 3391 O O . TYR A 1 438 ? 10.305 29.094 -15.602 1 96.62 438 TYR A O 1
ATOM 3399 N N . GLU A 1 439 ? 10.945 27 -15.586 1 96.75 439 GLU A N 1
ATOM 3400 C CA . GLU A 1 439 ? 9.695 26.453 -16.125 1 96.75 439 GLU A CA 1
ATOM 3401 C C . GLU A 1 439 ? 9.078 25.438 -15.164 1 96.75 439 GLU A C 1
ATOM 3403 O O . GLU A 1 439 ? 8.953 24.266 -15.492 1 96.75 439 GLU A O 1
ATOM 3408 N N . PRO A 1 440 ? 8.578 25.938 -14.039 1 97.31 440 PRO A N 1
ATOM 3409 C CA . PRO A 1 440 ? 8.016 25.016 -13.047 1 97.31 440 PRO A CA 1
ATOM 3410 C C . PRO A 1 440 ? 6.719 24.359 -13.523 1 97.31 440 PRO A C 1
ATOM 3412 O O . PRO A 1 440 ? 6.004 24.922 -14.352 1 97.31 440 PRO A O 1
ATOM 3415 N N . ARG A 1 441 ? 6.48 23.188 -13.078 1 95.25 441 ARG A N 1
ATOM 3416 C CA . ARG A 1 441 ? 5.25 22.438 -13.297 1 95.25 441 ARG A CA 1
ATOM 3417 C C . ARG A 1 441 ? 4.336 22.5 -12.078 1 95.25 441 ARG A C 1
ATOM 3419 O O . ARG A 1 441 ? 4.762 22.203 -10.961 1 95.25 441 ARG A O 1
ATOM 3426 N N . ALA A 1 442 ? 3.102 22.859 -12.305 1 95.19 442 ALA A N 1
ATOM 3427 C CA . ALA A 1 442 ? 2.164 22.984 -11.188 1 95.19 442 ALA A CA 1
ATOM 3428 C C . ALA A 1 442 ? 1.671 21.609 -10.727 1 95.19 442 ALA A C 1
ATOM 3430 O O . ALA A 1 442 ? 1.406 21.422 -9.539 1 95.19 442 ALA A O 1
ATOM 3431 N N . TYR A 1 443 ? 1.464 20.688 -11.664 1 96.5 443 TYR A N 1
ATOM 3432 C CA . TYR A 1 443 ? 1.007 19.344 -11.312 1 96.5 443 TYR A CA 1
ATOM 3433 C C . TYR A 1 443 ? 2.133 18.531 -10.688 1 96.5 443 TYR A C 1
ATOM 3435 O O . TYR A 1 443 ? 3.256 18.516 -11.195 1 96.5 443 TYR A O 1
ATOM 3443 N N . GLY A 1 444 ? 1.843 17.922 -9.539 1 96.56 444 GLY A N 1
ATOM 3444 C CA . GLY A 1 444 ? 2.846 17.172 -8.805 1 96.56 444 GLY A CA 1
ATOM 3445 C C . GLY A 1 444 ? 3.42 17.938 -7.625 1 96.56 444 GLY A C 1
ATOM 3446 O O . GLY A 1 444 ? 4.539 17.656 -7.184 1 96.56 444 GLY A O 1
ATOM 3447 N N . THR A 1 445 ? 2.641 18.938 -7.102 1 97.06 445 THR A N 1
ATOM 3448 C CA . THR A 1 445 ? 3.154 19.812 -6.055 1 97.06 445 THR A CA 1
ATOM 3449 C C . THR A 1 445 ? 2.557 19.438 -4.699 1 97.06 445 THR A C 1
ATOM 3451 O O . THR A 1 445 ? 2.631 20.219 -3.746 1 97.06 445 THR A O 1
ATOM 3454 N N . LEU A 1 446 ? 1.92 18.25 -4.594 1 97.06 446 LEU A N 1
ATOM 3455 C CA . LEU A 1 446 ? 1.518 17.766 -3.279 1 97.06 446 LEU A CA 1
ATOM 3456 C C . LEU A 1 446 ? 2.727 17.609 -2.361 1 97.06 446 LEU A C 1
ATOM 3458 O O . LEU A 1 446 ? 3.783 17.141 -2.793 1 97.06 44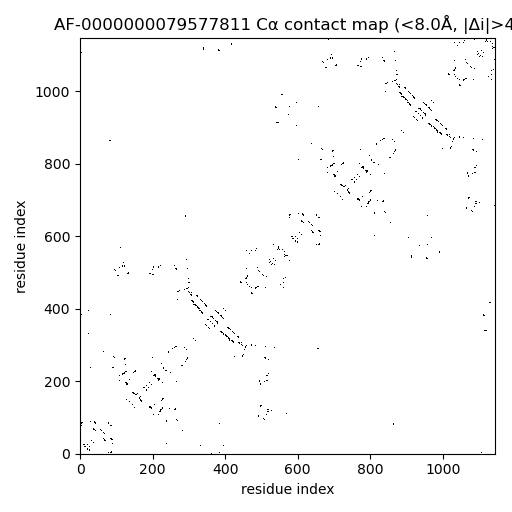6 LEU A O 1
ATOM 3462 N N . THR A 1 447 ? 2.543 18.031 -1.173 1 96.06 447 THR A N 1
ATOM 3463 C CA . THR A 1 447 ? 3.598 17.781 -0.199 1 96.06 447 THR A CA 1
ATOM 3464 C C . THR A 1 447 ? 3.363 16.453 0.515 1 96.06 447 THR A C 1
ATOM 3466 O O . THR A 1 447 ? 2.236 15.953 0.556 1 96.06 447 THR A O 1
ATOM 3469 N N . ILE A 1 448 ? 4.387 15.867 0.964 1 94.62 448 ILE A N 1
ATOM 3470 C CA . ILE A 1 448 ? 4.316 14.664 1.78 1 94.62 448 ILE A CA 1
ATOM 3471 C C . ILE A 1 448 ? 3.898 15.023 3.203 1 94.62 448 ILE A C 1
ATOM 3473 O O . ILE A 1 448 ? 4.477 15.922 3.816 1 94.62 448 ILE A O 1
ATOM 3477 N N . PRO A 1 449 ? 2.832 14.484 3.729 1 95.69 449 PRO A N 1
ATOM 3478 C CA . PRO A 1 449 ? 2.352 13.141 3.426 1 95.69 449 PRO A CA 1
ATOM 3479 C C . PRO A 1 449 ? 1.03 13.141 2.66 1 95.69 449 PRO A C 1
ATOM 3481 O O . PRO A 1 449 ? 0.303 12.141 2.678 1 95.69 449 PRO A O 1
ATOM 3484 N N . ALA A 1 450 ? 0.637 14.195 2.043 1 97 450 ALA A N 1
ATOM 3485 C CA . ALA A 1 450 ? -0.621 14.227 1.303 1 97 450 ALA A CA 1
ATOM 3486 C C . ALA A 1 450 ? -0.625 13.188 0.186 1 97 450 ALA A C 1
ATOM 3488 O O . ALA A 1 450 ? -1.676 12.883 -0.382 1 97 450 ALA A O 1
ATOM 3489 N N . THR A 1 451 ? 0.524 12.625 -0.126 1 95.75 451 THR A N 1
ATOM 3490 C CA . THR A 1 451 ? 0.686 11.641 -1.19 1 95.75 451 THR A CA 1
ATOM 3491 C C . THR A 1 451 ? 0.423 10.227 -0.668 1 95.75 451 THR A C 1
ATOM 3493 O O . THR A 1 451 ? 0.404 9.266 -1.44 1 95.75 451 THR A O 1
ATOM 3496 N N . ALA A 1 452 ? 0.168 10.055 0.623 1 95.06 452 ALA A N 1
ATOM 3497 C CA . ALA A 1 452 ? -0.165 8.742 1.177 1 95.06 452 ALA A CA 1
ATOM 3498 C C . ALA A 1 452 ? -1.516 8.258 0.661 1 95.06 452 ALA A C 1
ATOM 3500 O O . ALA A 1 452 ? -2.434 9.055 0.455 1 95.06 452 ALA A O 1
ATOM 3501 N N . ARG A 1 453 ? -1.669 6.98 0.539 1 92.5 453 ARG A N 1
ATOM 3502 C CA . ARG A 1 453 ? -2.822 6.383 -0.125 1 92.5 453 ARG A CA 1
ATOM 3503 C C . ARG A 1 453 ? -4.098 6.605 0.682 1 92.5 453 ARG A C 1
ATOM 3505 O O . ARG A 1 453 ? -5.109 7.047 0.141 1 92.5 453 ARG A O 1
ATOM 3512 N N . ARG A 1 454 ? -4.023 6.371 1.973 1 95.19 454 ARG A N 1
ATOM 3513 C CA . ARG A 1 454 ? -5.262 6.215 2.73 1 95.19 454 ARG A CA 1
ATOM 3514 C C . ARG A 1 454 ? -5.637 7.516 3.436 1 95.19 454 ARG A C 1
ATOM 3516 O O . ARG A 1 454 ? -6.738 7.637 3.979 1 95.19 454 ARG A O 1
ATOM 3523 N N . VAL A 1 455 ? -4.797 8.555 3.383 1 97 455 VAL A N 1
ATOM 3524 C CA . VAL A 1 455 ? -5.164 9.828 3.984 1 97 455 VAL A CA 1
ATOM 3525 C C . VAL A 1 455 ? -6.223 10.516 3.125 1 97 455 VAL A C 1
ATOM 3527 O O . VAL A 1 455 ? -6.34 10.234 1.93 1 97 455 VAL A O 1
ATOM 3530 N N . ILE A 1 456 ? -7.016 11.297 3.773 1 97.5 456 ILE A N 1
ATOM 3531 C CA . ILE A 1 456 ? -7.875 12.242 3.064 1 97.5 456 ILE A CA 1
ATOM 3532 C C . ILE A 1 456 ? -7.113 13.531 2.789 1 97.5 456 ILE A C 1
ATOM 3534 O O . ILE A 1 456 ? -6.895 14.336 3.699 1 97.5 456 ILE A O 1
ATOM 3538 N N . ALA A 1 457 ? -6.652 13.688 1.596 1 97.81 457 ALA A N 1
ATOM 3539 C CA . ALA A 1 457 ? -5.887 14.867 1.201 1 97.81 457 ALA A CA 1
ATOM 3540 C C . ALA A 1 457 ? -6.812 16.031 0.852 1 97.81 457 ALA A C 1
ATOM 3542 O O . ALA A 1 457 ? -7.707 15.891 0.012 1 97.81 457 ALA A O 1
ATOM 3543 N N . VAL A 1 458 ? -6.574 17.188 1.459 1 97.19 458 VAL A N 1
ATOM 3544 C CA . VAL A 1 458 ? -7.508 18.297 1.362 1 97.19 458 VAL A CA 1
ATOM 3545 C C . VAL A 1 458 ? -6.801 19.516 0.743 1 97.19 458 VAL A C 1
ATOM 3547 O O . VAL A 1 458 ? -5.832 20.031 1.305 1 97.19 458 VAL A O 1
ATOM 3550 N N . GLY A 1 459 ? -7.293 19.938 -0.402 1 96.94 459 GLY A N 1
ATOM 3551 C CA . GLY A 1 459 ? -6.855 21.203 -0.979 1 96.94 459 GLY A CA 1
ATOM 3552 C C . GLY A 1 459 ? -7.66 22.391 -0.494 1 96.94 459 GLY A C 1
ATOM 3553 O O . GLY A 1 459 ? -8.555 22.25 0.341 1 96.94 459 GLY A O 1
ATOM 3554 N N . ALA A 1 460 ? -7.289 23.609 -1.043 1 95.31 460 ALA A N 1
ATOM 3555 C CA . ALA A 1 460 ? -7.934 24.844 -0.595 1 95.31 460 ALA A CA 1
ATOM 3556 C C . ALA A 1 460 ? -8.625 25.547 -1.756 1 95.31 460 ALA A C 1
ATOM 3558 O O . ALA A 1 460 ? -8.109 25.562 -2.879 1 95.31 460 ALA A O 1
ATOM 3559 N N . TYR A 1 461 ? -9.758 26.078 -1.455 1 91.94 461 TYR A N 1
ATOM 3560 C CA . TYR A 1 461 ? -10.391 27.016 -2.383 1 91.94 461 TYR A CA 1
ATOM 3561 C C . TYR A 1 461 ? -10.844 28.281 -1.665 1 91.94 461 TYR A C 1
ATOM 3563 O O . TYR A 1 461 ? -10.828 28.344 -0.433 1 91.94 461 TYR A O 1
ATOM 3571 N N . ASP A 1 462 ? -11.125 29.297 -2.43 1 90.5 462 ASP A N 1
ATOM 3572 C CA . ASP A 1 462 ? -11.672 30.562 -1.923 1 90.5 462 ASP A CA 1
ATOM 3573 C C . ASP A 1 462 ? -13.195 30.531 -1.924 1 90.5 462 ASP A C 1
ATOM 3575 O O . ASP A 1 462 ? -13.82 30.609 -2.982 1 90.5 462 ASP A O 1
ATOM 3579 N N . SER A 1 463 ? -13.719 30.516 -0.804 1 85.12 463 SER A N 1
ATOM 3580 C CA . SER A 1 463 ? -15.164 30.344 -0.686 1 85.12 463 SER A CA 1
ATOM 3581 C C . SER A 1 463 ? -15.906 31.625 -1.049 1 85.12 463 SER A C 1
ATOM 3583 O O . SER A 1 463 ? -17.109 31.594 -1.303 1 85.12 463 SER A O 1
ATOM 3585 N N . LEU A 1 464 ? -15.258 32.719 -1.04 1 82.19 464 LEU A N 1
ATOM 3586 C CA . LEU A 1 464 ? -15.891 33.969 -1.405 1 82.19 464 LEU A CA 1
ATOM 3587 C C . LEU A 1 464 ? -16.219 34.031 -2.893 1 82.19 464 LEU A C 1
ATOM 3589 O O . LEU A 1 464 ? -17.25 34.562 -3.293 1 82.19 464 LEU A O 1
ATOM 3593 N N . VAL A 1 465 ? -15.352 33.406 -3.641 1 86.88 465 VAL A N 1
ATOM 3594 C CA . VAL A 1 465 ? -15.547 33.5 -5.082 1 86.88 465 VAL A CA 1
ATOM 3595 C C . VAL A 1 465 ? -15.727 32.094 -5.648 1 86.88 465 VAL A C 1
ATOM 3597 O O . VAL A 1 465 ? -15.844 31.906 -6.863 1 86.88 465 VAL A O 1
ATOM 3600 N N . ASP A 1 466 ? -15.641 31.109 -4.812 1 87 466 ASP A N 1
ATOM 3601 C CA . ASP A 1 466 ? -15.805 29.703 -5.184 1 87 466 ASP A CA 1
ATOM 3602 C C . ASP A 1 466 ? -14.805 29.297 -6.262 1 87 466 ASP A C 1
ATOM 3604 O O . ASP A 1 466 ? -15.18 28.75 -7.297 1 87 466 ASP A O 1
ATOM 3608 N N . SER A 1 467 ? -13.617 29.641 -5.98 1 91.31 467 SER A N 1
ATOM 3609 C CA . SER A 1 467 ? -12.547 29.328 -6.922 1 91.31 467 SER A CA 1
ATOM 3610 C C . SER A 1 467 ? -11.391 28.625 -6.23 1 91.31 467 SER A C 1
ATOM 3612 O O . SER A 1 467 ? -11.094 28.906 -5.066 1 91.31 467 SER A O 1
ATOM 3614 N N . TYR A 1 468 ? -10.812 27.766 -7.008 1 93.44 468 TYR A N 1
ATOM 3615 C CA . TYR A 1 468 ? -9.633 27.047 -6.543 1 93.44 468 TYR A CA 1
ATOM 3616 C C . TYR A 1 468 ? -8.531 28 -6.137 1 93.44 468 TYR A C 1
ATOM 3618 O O . TYR A 1 468 ? -8.305 29.016 -6.797 1 93.44 468 TYR A O 1
ATOM 3626 N N . ALA A 1 469 ? -7.91 27.812 -4.98 1 94.06 469 ALA A N 1
ATOM 3627 C CA . ALA A 1 469 ? -6.77 28.625 -4.559 1 94.06 469 ALA A CA 1
ATOM 3628 C C . ALA A 1 469 ? -5.5 28.219 -5.297 1 94.06 469 ALA A C 1
ATOM 3630 O O . ALA A 1 469 ? -5.047 27.078 -5.18 1 94.06 469 ALA A O 1
ATOM 3631 N N . ASP A 1 470 ? -4.832 29.078 -5.887 1 94.88 470 ASP A N 1
ATOM 3632 C CA . ASP A 1 470 ? -3.727 28.766 -6.789 1 94.88 470 ASP A CA 1
ATOM 3633 C C . ASP A 1 470 ? -2.539 28.188 -6.023 1 94.88 470 ASP A C 1
ATOM 3635 O O . ASP A 1 470 ? -1.715 27.469 -6.594 1 94.88 470 ASP A O 1
ATOM 3639 N N . PHE A 1 471 ? -2.414 28.531 -4.75 1 94.62 471 PHE A N 1
ATOM 3640 C CA . PHE A 1 471 ? -1.295 28.016 -3.961 1 94.62 471 PHE A CA 1
ATOM 3641 C C . PHE A 1 471 ? -1.518 26.562 -3.574 1 94.62 471 PHE A C 1
ATOM 3643 O O . PHE A 1 471 ? -0.587 25.891 -3.137 1 94.62 471 PHE A O 1
ATOM 3650 N N . SER A 1 472 ? -2.732 26.062 -3.666 1 96.81 472 SER A N 1
ATOM 3651 C CA . SER A 1 472 ? -3.051 24.703 -3.248 1 96.81 472 SER A CA 1
ATOM 3652 C C . SER A 1 472 ? -2.285 23.672 -4.078 1 96.81 472 SER A C 1
ATOM 3654 O O . SER A 1 472 ? -2.264 23.75 -5.309 1 96.81 472 SER A O 1
ATOM 3656 N N . GLY A 1 473 ? -1.623 22.75 -3.318 1 97.38 473 GLY A N 1
ATOM 3657 C CA . GLY A 1 473 ? -0.896 21.703 -4.027 1 97.38 473 GLY A CA 1
ATOM 3658 C C . GLY A 1 473 ? -1.775 20.891 -4.961 1 97.38 473 GLY A C 1
ATOM 3659 O O . GLY A 1 473 ? -2.945 20.641 -4.66 1 97.38 473 GLY A O 1
ATOM 3660 N N . ARG A 1 474 ? -1.155 20.469 -6.066 1 97.75 474 ARG A N 1
ATOM 3661 C CA . ARG A 1 474 ? -1.899 19.75 -7.098 1 97.75 474 ARG A CA 1
ATOM 3662 C C . ARG A 1 474 ? -1.382 18.328 -7.258 1 97.75 474 ARG A C 1
ATOM 3664 O O . ARG A 1 474 ? -0.179 18.078 -7.145 1 97.75 474 ARG A O 1
ATOM 3671 N N . GLY A 1 475 ? -2.332 17.391 -7.512 1 96.81 475 GLY A N 1
ATOM 3672 C CA . GLY A 1 475 ? -1.953 16.031 -7.859 1 96.81 475 GLY A CA 1
ATOM 3673 C C . GLY A 1 475 ? -1.339 15.922 -9.242 1 96.81 475 GLY A C 1
ATOM 3674 O O . GLY A 1 475 ? -0.998 16.938 -9.859 1 96.81 475 GLY A O 1
ATOM 3675 N N . SER A 1 476 ? -1.011 14.664 -9.578 1 92.25 476 SER A N 1
ATOM 3676 C CA . SER A 1 476 ? -0.476 14.375 -10.898 1 92.25 476 SER A CA 1
ATOM 3677 C C . SER A 1 476 ? -0.856 12.969 -11.352 1 92.25 476 SER A C 1
ATOM 3679 O O . SER A 1 476 ? -1.045 12.07 -10.523 1 92.25 476 SER A O 1
ATOM 3681 N N . ARG A 1 477 ? -0.981 12.734 -12.625 1 79.44 477 ARG A N 1
ATOM 3682 C CA . ARG A 1 477 ? -1.305 11.422 -13.188 1 79.44 477 ARG A CA 1
ATOM 3683 C C . ARG A 1 477 ? -0.19 10.422 -12.914 1 79.44 477 ARG A C 1
ATOM 3685 O O . ARG A 1 477 ? -0.388 9.211 -13.055 1 79.44 477 ARG A O 1
ATOM 3692 N N . MET A 1 478 ? 0.875 10.953 -12.5 1 76.44 478 MET A N 1
ATOM 3693 C CA . MET A 1 478 ? 2.014 10.078 -12.234 1 76.44 478 MET A CA 1
ATOM 3694 C C . MET A 1 478 ? 1.896 9.445 -10.852 1 76.44 478 MET A C 1
ATOM 3696 O O . MET A 1 478 ? 2.598 8.477 -10.555 1 76.44 478 MET A O 1
ATOM 3700 N N . LEU A 1 479 ? 1.001 10 -10.062 1 78.81 479 LEU A N 1
ATOM 3701 C CA . LEU A 1 479 ? 0.762 9.406 -8.75 1 78.81 479 LEU A CA 1
ATOM 3702 C C . LEU A 1 479 ? -0.12 8.164 -8.867 1 78.81 479 LEU A C 1
ATOM 3704 O O . LEU A 1 479 ? -0.996 8.102 -9.734 1 78.81 479 LEU A O 1
ATOM 3708 N N . PRO A 1 480 ? 0.189 7.176 -8.078 1 80.81 480 PRO A N 1
ATOM 3709 C CA . PRO A 1 480 ? -0.614 5.953 -8.164 1 80.81 480 PRO A CA 1
ATOM 3710 C C . PRO A 1 480 ? -2.086 6.188 -7.828 1 80.81 480 PRO A C 1
ATOM 3712 O O . PRO A 1 480 ? -2.959 5.484 -8.336 1 80.81 480 PRO A O 1
ATOM 3715 N N . TYR A 1 481 ? -2.322 7.195 -7.027 1 87.25 481 TYR A N 1
ATOM 3716 C CA . TYR A 1 481 ? -3.689 7.496 -6.613 1 87.25 481 TYR A CA 1
ATOM 3717 C C . TYR A 1 481 ? -4.043 8.945 -6.906 1 87.25 481 TYR A C 1
ATOM 3719 O O . TYR A 1 481 ? -3.209 9.844 -6.742 1 87.25 481 TYR A O 1
ATOM 3727 N N . LEU A 1 482 ? -5.227 9.125 -7.293 1 91.38 482 LEU A N 1
ATOM 3728 C CA . LEU A 1 482 ? -5.664 10.484 -7.605 1 91.38 482 LEU A CA 1
ATOM 3729 C C . LEU A 1 482 ? -5.848 11.297 -6.332 1 91.38 482 LEU A C 1
ATOM 3731 O O . LEU A 1 482 ? -6.527 10.859 -5.402 1 91.38 482 LEU A O 1
ATOM 3735 N N . LYS A 1 483 ? -5.254 12.398 -6.223 1 95.75 483 LYS A N 1
ATOM 3736 C CA . LYS A 1 483 ? -5.316 13.391 -5.16 1 95.75 483 LYS A CA 1
ATOM 3737 C C . LYS A 1 483 ? -5.375 14.805 -5.734 1 95.75 483 LYS A C 1
ATOM 3739 O O . LYS A 1 483 ? -4.883 15.055 -6.84 1 95.75 483 LYS A O 1
ATOM 3744 N N . PRO A 1 484 ? -5.895 15.82 -4.98 1 97.31 484 PRO A N 1
ATOM 3745 C CA . PRO A 1 484 ? -6.488 15.664 -3.65 1 97.31 484 PRO A CA 1
ATOM 3746 C C . PRO A 1 484 ? -7.816 14.914 -3.676 1 97.31 484 PRO A C 1
ATOM 3748 O O . PRO A 1 484 ? -8.328 14.602 -4.754 1 97.31 484 PRO A O 1
ATOM 3751 N N . ASP A 1 485 ? -8.266 14.555 -2.51 1 96.38 485 ASP A N 1
ATOM 3752 C CA . ASP A 1 485 ? -9.594 13.953 -2.422 1 96.38 485 ASP A CA 1
ATOM 3753 C C . ASP A 1 485 ? -10.688 15.008 -2.561 1 96.38 485 ASP A C 1
ATOM 3755 O O . ASP A 1 485 ? -11.68 14.789 -3.26 1 96.38 485 ASP A O 1
ATOM 3759 N N . LEU A 1 486 ? -10.523 16.062 -1.923 1 95.12 486 LEU A N 1
ATOM 3760 C CA . LEU A 1 486 ? -11.477 17.172 -2.01 1 95.12 486 LEU A CA 1
ATOM 3761 C C . LEU A 1 486 ? -10.836 18.469 -1.564 1 95.12 486 LEU A C 1
ATOM 3763 O O . LEU A 1 486 ? -9.656 18.5 -1.201 1 95.12 486 LEU A O 1
ATOM 3767 N N . VAL A 1 487 ? -11.633 19.594 -1.661 1 95.19 487 VAL A N 1
ATOM 3768 C CA . VAL A 1 487 ? -11.141 20.906 -1.235 1 95.19 487 VAL A CA 1
ATOM 3769 C C . VAL A 1 487 ? -12.086 21.5 -0.191 1 95.19 487 VAL A C 1
ATOM 3771 O O . VAL A 1 487 ? -13.258 21.109 -0.111 1 95.19 487 VAL A O 1
ATOM 3774 N N . ALA A 1 488 ? -11.609 22.312 0.614 1 93.75 488 ALA A N 1
ATOM 3775 C CA . ALA A 1 488 ? -12.352 23.062 1.627 1 93.75 488 ALA A CA 1
ATOM 3776 C C . ALA A 1 488 ? -11.883 24.516 1.687 1 93.75 488 ALA A C 1
ATOM 3778 O O . ALA A 1 488 ? -10.867 24.875 1.087 1 93.75 488 ALA A O 1
ATOM 3779 N N . PRO A 1 489 ? -12.695 25.422 2.277 1 90.44 489 PRO A N 1
ATOM 3780 C CA . PRO A 1 489 ? -12.266 26.828 2.361 1 90.44 489 PRO A CA 1
ATOM 3781 C C . PRO A 1 489 ? -10.906 26.984 3.033 1 90.44 489 PRO A C 1
ATOM 3783 O O . PRO A 1 489 ? -10.688 26.453 4.125 1 90.44 489 PRO A O 1
ATOM 3786 N N . GLY A 1 490 ? -10.023 27.672 2.369 1 92.88 490 GLY A N 1
ATOM 3787 C CA . GLY A 1 490 ? -8.688 27.859 2.912 1 92.88 490 GLY A CA 1
ATOM 3788 C C . GLY A 1 490 ? -8.164 29.281 2.738 1 92.88 490 GLY A C 1
ATOM 3789 O O . GLY A 1 490 ? -6.996 29.547 3.014 1 92.88 490 GLY A O 1
ATOM 3790 N N . VAL A 1 491 ? -9.062 30.203 2.314 1 91.88 491 VAL A N 1
ATOM 3791 C CA . VAL A 1 491 ? -8.672 31.594 2.08 1 91.88 491 VAL A CA 1
ATOM 3792 C C . VAL A 1 491 ? -9.438 32.5 3.025 1 91.88 491 VAL A C 1
ATOM 3794 O O . VAL A 1 491 ? -10.672 32.469 3.072 1 91.88 491 VAL A O 1
ATOM 3797 N N . ASN A 1 492 ? -8.703 33.25 3.795 1 90 492 ASN A N 1
ATOM 3798 C CA . ASN A 1 492 ? -9.266 34.25 4.707 1 90 492 ASN A CA 1
ATOM 3799 C C . ASN A 1 492 ? -10.211 33.625 5.715 1 90 492 ASN A C 1
ATOM 3801 O O . ASN A 1 492 ? -11.352 34.062 5.867 1 90 492 ASN A O 1
ATOM 3805 N N . ILE A 1 493 ? -9.711 32.625 6.348 1 89.88 493 ILE A N 1
ATOM 3806 C CA . ILE A 1 493 ? -10.5 31.922 7.348 1 89.88 493 ILE A CA 1
ATOM 3807 C C . ILE A 1 493 ? -10.289 32.562 8.719 1 89.88 493 ILE A C 1
ATOM 3809 O O . ILE A 1 493 ? -9.156 32.812 9.125 1 89.88 493 ILE A O 1
ATOM 3813 N N . VAL A 1 494 ? -11.367 32.844 9.453 1 90 494 VAL A N 1
ATOM 3814 C CA . VAL A 1 494 ? -11.266 33.375 10.805 1 90 494 VAL A CA 1
ATOM 3815 C C . VAL A 1 494 ? -11.039 32.219 11.797 1 90 494 VAL A C 1
ATOM 3817 O O . VAL A 1 494 ? -11.828 31.281 11.844 1 90 494 VAL A O 1
ATOM 3820 N N . ALA A 1 495 ? -9.953 32.312 12.609 1 92.69 495 ALA A N 1
ATOM 3821 C CA . ALA A 1 495 ? -9.609 31.234 13.547 1 92.69 495 ALA A CA 1
ATOM 3822 C C . ALA A 1 495 ? -9.055 31.812 14.844 1 92.69 495 ALA A C 1
ATOM 3824 O O . ALA A 1 495 ? -8.484 32.906 14.867 1 92.69 495 ALA A O 1
ATOM 3825 N N . PRO A 1 496 ? -9.266 31.094 15.922 1 95.56 496 PRO A N 1
ATOM 3826 C CA . PRO A 1 496 ? -8.719 31.578 17.188 1 95.56 496 PRO A CA 1
ATOM 3827 C C . PRO A 1 496 ? -7.191 31.594 17.203 1 95.56 496 PRO A C 1
ATOM 3829 O O . PRO A 1 496 ? -6.551 30.797 16.516 1 95.56 496 PRO A O 1
ATOM 3832 N N . VAL A 1 497 ? -6.641 32.469 18.031 1 95.81 497 VAL A N 1
ATOM 3833 C CA . VAL A 1 497 ? -5.191 32.625 18.172 1 95.81 497 VAL A CA 1
ATOM 3834 C C . VAL A 1 497 ? -4.812 32.625 19.656 1 95.81 497 VAL A C 1
ATOM 3836 O O . VAL A 1 497 ? -5.645 32.906 20.516 1 95.81 497 VAL A O 1
ATOM 3839 N N . PRO A 1 498 ? -3.562 32.25 19.906 1 95.5 498 PRO A N 1
ATOM 3840 C CA . PRO A 1 498 ? -3.121 32.344 21.297 1 95.5 498 PRO A CA 1
ATOM 3841 C C . PRO A 1 498 ? -3.248 33.75 21.891 1 95.5 498 PRO A C 1
ATOM 3843 O O . PRO A 1 498 ? -3.02 34.719 21.188 1 95.5 498 PRO A O 1
ATOM 3846 N N . GLY A 1 499 ? -3.527 33.844 23.125 1 93.25 499 GLY A N 1
ATOM 3847 C CA . GLY A 1 499 ? -3.688 35.125 23.797 1 93.25 499 GLY A CA 1
ATOM 3848 C C . GLY A 1 499 ? -5.109 35.656 23.734 1 93.25 499 GLY A C 1
ATOM 3849 O O . GLY A 1 499 ? -5.418 36.688 24.344 1 93.25 499 GLY A O 1
ATOM 3850 N N . GLY A 1 500 ? -5.934 35 23.031 1 91.5 500 GLY A N 1
ATOM 3851 C CA . GLY A 1 500 ? -7.336 35.375 22.938 1 91.5 500 GLY A CA 1
ATOM 3852 C C . GLY A 1 500 ? -7.715 36 21.609 1 91.5 500 GLY A C 1
ATOM 3853 O O . GLY A 1 500 ? -6.863 36.562 20.922 1 91.5 500 GLY A O 1
ATOM 3854 N N . GLY A 1 501 ? -8.953 35.812 21.25 1 93.38 501 GLY A N 1
ATOM 3855 C CA . GLY A 1 501 ? -9.477 36.438 20.047 1 93.38 501 GLY A CA 1
ATOM 3856 C C . GLY A 1 501 ? -9.273 35.594 18.797 1 93.38 501 GLY A C 1
ATOM 3857 O O . GLY A 1 501 ? -9.133 34.375 18.891 1 93.38 501 GLY A O 1
ATOM 3858 N N . TYR A 1 502 ? -9.484 36.219 17.672 1 93.69 502 TYR A N 1
ATOM 3859 C CA . TYR A 1 502 ? -9.453 35.531 16.375 1 93.69 502 TYR A CA 1
ATOM 3860 C C . TYR A 1 502 ? -8.617 36.344 15.383 1 93.69 502 TYR A C 1
ATOM 3862 O O . TYR A 1 502 ? -8.406 37.531 15.562 1 93.69 502 TYR A O 1
ATOM 3870 N N . ARG A 1 503 ? -8.102 35.688 14.375 1 92.56 503 ARG A N 1
ATOM 3871 C CA . ARG A 1 503 ? -7.445 36.312 13.234 1 92.56 503 ARG A CA 1
ATOM 3872 C C . ARG A 1 503 ? -7.785 35.594 11.938 1 92.56 503 ARG A C 1
ATOM 3874 O O . ARG A 1 503 ? -8.328 34.469 11.977 1 92.56 503 ARG A O 1
ATOM 3881 N N . THR A 1 504 ? -7.523 36.281 10.852 1 90.81 504 THR A N 1
ATOM 3882 C CA . THR A 1 504 ? -7.719 35.656 9.539 1 90.81 504 THR A CA 1
ATOM 3883 C C . THR A 1 504 ? -6.465 34.906 9.109 1 90.81 504 THR A C 1
ATOM 3885 O O . THR A 1 504 ? -5.348 35.438 9.242 1 90.81 504 THR A O 1
ATOM 3888 N N . VAL A 1 505 ? -6.652 33.656 8.617 1 90.94 505 VAL A N 1
ATOM 3889 C CA . VAL A 1 505 ? -5.551 32.812 8.195 1 90.94 505 VAL A CA 1
ATOM 3890 C C . VAL A 1 505 ? -5.855 32.219 6.812 1 90.94 505 VAL A C 1
ATOM 3892 O O . VAL A 1 505 ? -7.02 32.094 6.434 1 90.94 505 VAL A O 1
ATOM 3895 N N . THR A 1 506 ? -4.836 31.969 6.023 1 91.88 506 THR A N 1
ATOM 3896 C CA . THR A 1 506 ? -4.957 31.422 4.676 1 91.88 506 THR A CA 1
ATOM 3897 C C . THR A 1 506 ? -3.971 30.281 4.469 1 91.88 506 THR A C 1
ATOM 3899 O O . THR A 1 506 ? -2.82 30.359 4.906 1 91.88 506 THR A O 1
ATOM 3902 N N . GLY A 1 507 ? -4.406 29.172 3.83 1 93.06 507 GLY A N 1
ATOM 3903 C CA . GLY A 1 507 ? -3.568 28.031 3.523 1 93.06 507 GLY A CA 1
ATOM 3904 C C . GLY A 1 507 ? -4.332 26.719 3.512 1 93.06 507 GLY A C 1
ATOM 3905 O O . GLY A 1 507 ? -5.438 26.641 4.051 1 93.06 507 GLY A O 1
ATOM 3906 N N . THR A 1 508 ? -3.691 25.719 2.904 1 92.44 508 THR A N 1
ATOM 3907 C CA . THR A 1 508 ? -4.305 24.391 2.953 1 92.44 508 THR A CA 1
ATOM 3908 C C . THR A 1 508 ? -4.34 23.875 4.383 1 92.44 508 THR A C 1
ATOM 3910 O O . THR A 1 508 ? -5.18 23.031 4.723 1 92.44 508 THR A O 1
ATOM 3913 N N . SER A 1 509 ? -3.488 24.375 5.227 1 94.88 509 SER A N 1
ATOM 3914 C CA . SER A 1 509 ? -3.463 24.031 6.645 1 94.88 509 SER A CA 1
ATOM 3915 C C . SER A 1 509 ? -4.801 24.344 7.309 1 94.88 509 SER A C 1
ATOM 3917 O O . SER A 1 509 ? -5.168 23.703 8.297 1 94.88 509 SER A O 1
ATOM 3919 N N . PHE A 1 510 ? -5.426 25.328 6.777 1 93.25 510 PHE A N 1
ATOM 3920 C CA . PHE A 1 510 ? -6.645 25.797 7.434 1 93.25 510 PHE A CA 1
ATOM 3921 C C . PHE A 1 510 ? -7.883 25.297 6.699 1 93.25 510 PHE A C 1
ATOM 3923 O O . PHE A 1 510 ? -8.992 25.359 7.227 1 93.25 510 PHE A O 1
ATOM 3930 N N . ALA A 1 511 ? -7.688 24.75 5.52 1 94 511 ALA A N 1
ATOM 3931 C CA . ALA A 1 511 ? -8.742 24 4.836 1 94 511 ALA A CA 1
ATOM 3932 C C . ALA A 1 511 ? -8.938 22.625 5.453 1 94 511 ALA A C 1
ATOM 3934 O O . ALA A 1 511 ? -10.07 22.172 5.629 1 94 511 ALA A O 1
ATOM 3935 N N . THR A 1 512 ? -7.883 21.984 5.859 1 96.25 512 THR A N 1
ATOM 3936 C CA . THR A 1 512 ? -7.84 20.609 6.312 1 96.25 512 THR A CA 1
ATOM 3937 C C . THR A 1 512 ? -8.711 20.406 7.551 1 96.25 512 THR A C 1
ATOM 3939 O O . THR A 1 512 ? -9.477 19.438 7.637 1 96.25 512 THR A O 1
ATOM 3942 N N . PRO A 1 513 ? -8.664 21.312 8.508 1 96.06 513 PRO A N 1
ATOM 3943 C CA . PRO A 1 513 ? -9.453 21.078 9.719 1 96.06 513 PRO A CA 1
ATOM 3944 C C . PRO A 1 513 ? -10.961 21.141 9.469 1 96.06 513 PRO A C 1
ATOM 3946 O O . PRO A 1 513 ? -11.742 20.547 10.211 1 96.06 513 PRO A O 1
ATOM 3949 N N . PHE A 1 514 ? -11.445 21.828 8.406 1 92.88 514 PHE A N 1
ATOM 3950 C CA . PHE A 1 514 ? -12.859 21.734 8.047 1 92.88 514 PHE A CA 1
ATOM 3951 C C . PHE A 1 514 ? -13.242 20.297 7.754 1 92.88 514 PHE A C 1
ATOM 3953 O O . PHE A 1 514 ? -14.289 19.812 8.211 1 92.88 514 PHE A O 1
ATOM 3960 N N . VAL A 1 515 ? -12.398 19.641 7.027 1 95.5 515 VAL A N 1
ATOM 3961 C CA . VAL A 1 515 ? -12.688 18.266 6.617 1 95.5 515 VAL A CA 1
ATOM 3962 C C . VAL A 1 515 ? -12.492 17.328 7.801 1 95.5 515 VAL A C 1
ATOM 3964 O O . VAL A 1 515 ? -13.227 16.344 7.941 1 95.5 515 VAL A O 1
ATOM 3967 N N . SER A 1 516 ? -11.5 17.609 8.656 1 96.62 516 SER A N 1
ATOM 3968 C CA . SER A 1 516 ? -11.359 16.828 9.875 1 96.62 516 SER A CA 1
ATOM 3969 C C . SER A 1 516 ? -12.625 16.891 10.727 1 96.62 516 SER A C 1
ATOM 3971 O O . SER A 1 516 ? -13.07 15.883 11.266 1 96.62 516 SER A O 1
ATOM 3973 N N . GLY A 1 517 ? -13.133 18.094 10.883 1 94.81 517 GLY A N 1
ATOM 3974 C CA . GLY A 1 517 ? -14.398 18.234 11.586 1 94.81 517 GLY A CA 1
ATOM 3975 C C . GLY A 1 517 ? -15.547 17.5 10.922 1 94.81 517 GLY A C 1
ATOM 3976 O O . GLY A 1 517 ? -16.359 16.859 11.594 1 94.81 517 GLY A O 1
ATOM 3977 N N . SER A 1 518 ? -15.586 17.594 9.602 1 93.75 518 SER A N 1
ATOM 3978 C CA . SER A 1 518 ? -16.625 16.875 8.852 1 93.75 518 SER A CA 1
ATOM 3979 C C . SER A 1 518 ? -16.516 15.367 9.062 1 93.75 518 SER A C 1
ATOM 3981 O O . SER A 1 518 ? -17.531 14.68 9.18 1 93.75 518 SER A O 1
ATOM 3983 N N . ALA A 1 519 ? -15.297 14.891 9.055 1 95.44 519 ALA A N 1
ATOM 3984 C CA . ALA A 1 519 ? -15.078 13.477 9.32 1 95.44 519 ALA A CA 1
ATOM 3985 C C . ALA A 1 519 ? -15.602 13.086 10.695 1 95.44 519 ALA A C 1
ATOM 3987 O O . ALA A 1 519 ? -16.219 12.039 10.859 1 95.44 519 ALA A O 1
ATOM 3988 N N . ALA A 1 520 ? -15.375 13.945 11.664 1 96.25 520 ALA A N 1
ATOM 3989 C CA . ALA A 1 520 ? -15.883 13.711 13.016 1 96.25 520 ALA A CA 1
ATOM 3990 C C . ALA A 1 520 ? -17.406 13.648 13.016 1 96.25 520 ALA A C 1
ATOM 3992 O O . ALA A 1 520 ? -18 12.781 13.672 1 96.25 520 ALA A O 1
ATOM 3993 N N . LEU A 1 521 ? -18.062 14.555 12.305 1 94.12 521 LEU A N 1
ATOM 3994 C CA . LEU A 1 521 ? -19.516 14.57 12.242 1 94.12 521 LEU A CA 1
ATOM 3995 C C . LEU A 1 521 ? -20.047 13.289 11.586 1 94.12 521 LEU A C 1
ATOM 3997 O O . LEU A 1 521 ? -21.031 12.719 12.039 1 94.12 521 LEU A O 1
ATOM 4001 N N . LEU A 1 522 ? -19.375 12.867 10.523 1 93.31 522 LEU A N 1
ATOM 4002 C CA . LEU A 1 522 ? -19.781 11.625 9.867 1 93.31 522 LEU A CA 1
ATOM 4003 C C . LEU A 1 522 ? -19.656 10.438 10.812 1 93.31 522 LEU A C 1
ATOM 4005 O O . LEU A 1 522 ? -20.547 9.586 10.875 1 93.31 522 LEU A O 1
ATOM 4009 N N . MET A 1 523 ? -18.578 10.422 11.523 1 95.94 523 MET A N 1
ATOM 4010 C CA . MET A 1 523 ? -18.375 9.32 12.461 1 95.94 523 MET A CA 1
ATOM 4011 C C . MET A 1 523 ? -19.406 9.375 13.594 1 95.94 523 MET A C 1
ATOM 4013 O O . MET A 1 523 ? -19.844 8.328 14.078 1 95.94 523 MET A O 1
ATOM 4017 N N . GLN A 1 524 ? -19.766 10.633 14.016 1 95.06 524 GLN A N 1
ATOM 4018 C CA . GLN A 1 524 ? -20.844 10.727 14.984 1 95.06 524 GLN A CA 1
ATOM 4019 C C . GLN A 1 524 ? -22.141 10.125 14.43 1 95.06 524 GLN A C 1
ATOM 4021 O O . GLN A 1 524 ? -22.781 9.297 15.086 1 95.06 524 GLN A O 1
ATOM 4026 N N . TRP A 1 525 ? -22.484 10.531 13.25 1 92.31 525 TRP A N 1
ATOM 4027 C CA . TRP A 1 525 ? -23.719 10.047 12.625 1 92.31 525 TRP A CA 1
ATOM 4028 C C . TRP A 1 525 ? -23.703 8.531 12.508 1 92.31 525 TRP A C 1
ATOM 4030 O O . TRP A 1 525 ? -24.703 7.871 12.828 1 92.31 525 TRP A O 1
ATOM 4040 N N . GLY A 1 526 ? -22.625 8.078 12.125 1 92.75 526 GLY A N 1
ATOM 4041 C CA . GLY A 1 526 ? -22.531 6.648 11.898 1 92.75 526 GLY A CA 1
ATOM 4042 C C . GLY A 1 526 ? -22.391 5.852 13.18 1 92.75 526 GLY A C 1
ATOM 4043 O O . GLY A 1 526 ? -23.234 5.023 13.5 1 92.75 526 GLY A O 1
ATOM 4044 N N . ILE A 1 527 ? -21.406 6.16 13.922 1 94.12 527 ILE A N 1
ATOM 4045 C CA . ILE A 1 527 ? -20.969 5.312 15.031 1 94.12 527 ILE A CA 1
ATOM 4046 C C . ILE A 1 527 ? -21.75 5.672 16.297 1 94.12 527 ILE A C 1
ATOM 4048 O O . ILE A 1 527 ? -22.453 4.828 16.859 1 94.12 527 ILE A O 1
ATOM 4052 N N . VAL A 1 528 ? -21.734 6.898 16.641 1 94.38 528 VAL A N 1
ATOM 4053 C CA . VAL A 1 528 ? -22.312 7.32 17.906 1 94.38 528 VAL A CA 1
ATOM 4054 C C . VAL A 1 528 ? -23.844 7.258 17.828 1 94.38 528 VAL A C 1
ATOM 4056 O O . VAL A 1 528 ? -24.5 6.734 18.734 1 94.38 528 VAL A O 1
ATOM 4059 N N . ASN A 1 529 ? -24.406 7.77 16.688 1 92.75 529 ASN A N 1
ATOM 4060 C CA . ASN A 1 529 ? -25.859 7.77 16.531 1 92.75 529 ASN A CA 1
ATOM 4061 C C . ASN A 1 529 ? -26.375 6.414 16.047 1 92.75 529 ASN A C 1
ATOM 4063 O O . ASN A 1 529 ? -27.578 6.199 15.961 1 92.75 529 ASN A O 1
ATOM 4067 N N . GLY A 1 530 ? -25.484 5.566 15.609 1 90.69 530 GLY A N 1
ATOM 4068 C CA . GLY A 1 530 ? -25.844 4.18 15.359 1 90.69 530 GLY A CA 1
ATOM 4069 C C . GLY A 1 530 ? -26.312 3.936 13.938 1 90.69 530 GLY A C 1
ATOM 4070 O O . GLY A 1 530 ? -26.812 2.854 13.617 1 90.69 530 GLY A O 1
ATOM 4071 N N . ASN A 1 531 ? -26.109 4.891 13.062 1 88.19 531 ASN A N 1
ATOM 4072 C CA . ASN A 1 531 ? -26.594 4.73 11.695 1 88.19 531 ASN A CA 1
ATOM 4073 C C . ASN A 1 531 ? -25.672 3.818 10.883 1 88.19 531 ASN A C 1
ATOM 4075 O O . ASN A 1 531 ? -26.125 3.176 9.93 1 88.19 531 ASN A O 1
ATOM 4079 N N . ASP A 1 532 ? -24.406 3.805 11.227 1 90.12 532 ASP A N 1
ATOM 4080 C CA . ASP A 1 532 ? -23.406 2.986 10.562 1 90.12 532 ASP A CA 1
ATOM 4081 C C . ASP A 1 532 ? -22.172 2.818 11.453 1 90.12 532 ASP A C 1
ATOM 4083 O O . ASP A 1 532 ? -21.219 3.596 11.352 1 90.12 532 ASP A O 1
ATOM 4087 N N . PRO A 1 533 ? -22.172 1.798 12.227 1 90.5 533 PRO A N 1
ATOM 4088 C CA . PRO A 1 533 ? -21.078 1.613 13.188 1 90.5 533 PRO A CA 1
ATOM 4089 C C . PRO A 1 533 ? -19.719 1.482 12.516 1 90.5 533 PRO A C 1
ATOM 4091 O O . PRO A 1 533 ? -18.688 1.536 13.195 1 90.5 533 PRO A O 1
ATOM 4094 N N . TYR A 1 534 ? -19.688 1.375 11.156 1 90.5 534 TYR A N 1
ATOM 4095 C CA . TYR A 1 534 ? -18.438 1.14 10.445 1 90.5 534 TYR A CA 1
ATOM 4096 C C . TYR A 1 534 ? -18.031 2.365 9.633 1 90.5 534 TYR A C 1
ATOM 4098 O O . TYR A 1 534 ? -17.141 2.285 8.773 1 90.5 534 TYR A O 1
ATOM 4106 N N . LEU A 1 535 ? -18.609 3.467 9.875 1 93.19 535 LEU A N 1
ATOM 4107 C CA . LEU A 1 535 ? -18.328 4.695 9.141 1 93.19 535 LEU A CA 1
ATOM 4108 C C . LEU A 1 535 ? -17.062 5.355 9.648 1 93.19 535 LEU A C 1
ATOM 4110 O O . LEU A 1 535 ? -17.109 6.375 10.344 1 93.19 535 LEU A O 1
ATOM 4114 N N . TYR A 1 536 ? -15.938 4.789 9.375 1 94.62 536 TYR A N 1
ATOM 4115 C CA . TYR A 1 536 ? -14.594 5.297 9.633 1 94.62 536 TYR A CA 1
ATOM 4116 C C . TYR A 1 536 ? -13.625 4.848 8.547 1 94.62 536 TYR A C 1
ATOM 4118 O O . TYR A 1 536 ? -14.023 4.168 7.598 1 94.62 536 TYR A O 1
ATOM 4126 N N . GLY A 1 537 ? -12.414 5.355 8.57 1 94.31 537 GLY A N 1
ATOM 4127 C CA . GLY A 1 537 ? -11.398 4.953 7.621 1 94.31 537 GLY A CA 1
ATOM 4128 C C . GLY A 1 537 ? -11.758 5.285 6.184 1 94.31 537 GLY A C 1
ATOM 4129 O O . GLY A 1 537 ? -12.203 6.395 5.895 1 94.31 537 GLY A O 1
ATOM 4130 N N . GLU A 1 538 ? -11.523 4.309 5.289 1 94.06 538 GLU A N 1
ATOM 4131 C CA . GLU A 1 538 ? -11.766 4.48 3.861 1 94.06 538 GLU A CA 1
ATOM 4132 C C . GLU A 1 538 ? -13.234 4.762 3.58 1 94.06 538 GLU A C 1
ATOM 4134 O O . GLU A 1 538 ? -13.57 5.438 2.604 1 94.06 538 GLU A O 1
ATOM 4139 N N . LYS A 1 539 ? -14.094 4.285 4.473 1 92.88 539 LYS A N 1
ATOM 4140 C CA . LYS A 1 539 ? -15.516 4.531 4.258 1 92.88 539 LYS A CA 1
ATOM 4141 C C . LYS A 1 539 ? -15.852 6.008 4.426 1 92.88 539 LYS A C 1
ATOM 4143 O O . LYS A 1 539 ? -16.656 6.559 3.672 1 92.88 539 LYS A O 1
ATOM 4148 N N . VAL A 1 540 ? -15.266 6.625 5.453 1 94.62 540 VAL A N 1
ATOM 4149 C CA . VAL A 1 540 ? -15.453 8.062 5.605 1 94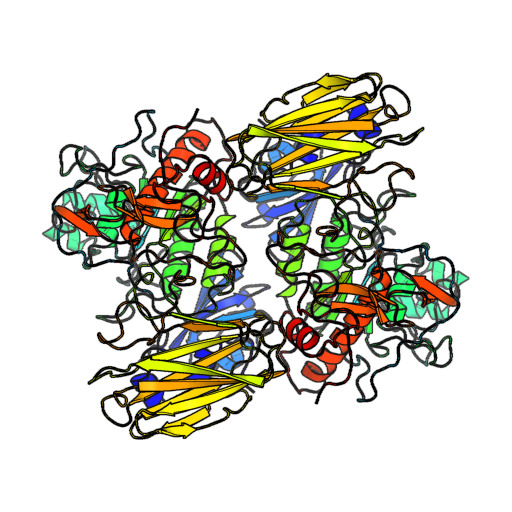.62 540 VAL A CA 1
ATOM 4150 C C . VAL A 1 540 ? -14.984 8.781 4.34 1 94.62 540 VAL A C 1
ATOM 4152 O O . VAL A 1 540 ? -15.656 9.695 3.854 1 94.62 540 VAL A O 1
ATOM 4155 N N . LYS A 1 541 ? -13.844 8.461 3.85 1 96.06 541 LYS A N 1
ATOM 4156 C CA . LYS A 1 541 ? -13.32 9.039 2.617 1 96.06 541 LYS A CA 1
ATOM 4157 C C . LYS A 1 541 ? -14.305 8.875 1.468 1 96.06 541 LYS A C 1
ATOM 4159 O O . LYS A 1 541 ? -14.555 9.828 0.717 1 96.06 541 LYS A O 1
ATOM 4164 N N . ALA A 1 542 ? -14.828 7.688 1.296 1 92.62 542 ALA A N 1
ATOM 4165 C CA . ALA A 1 542 ? -15.797 7.414 0.236 1 92.62 542 ALA A CA 1
ATOM 4166 C C . ALA A 1 542 ? -17.016 8.312 0.363 1 92.62 542 ALA A C 1
ATOM 4168 O O . ALA A 1 542 ? -17.516 8.836 -0.635 1 92.62 542 ALA A O 1
ATOM 4169 N N . TYR A 1 543 ? -17.516 8.469 1.572 1 91.62 543 TYR A N 1
ATOM 4170 C CA . TYR A 1 543 ? -18.688 9.289 1.819 1 91.62 543 TYR A CA 1
ATOM 4171 C C . TYR A 1 543 ? -18.406 10.758 1.541 1 91.62 543 TYR A C 1
ATOM 4173 O O . TYR A 1 543 ? -19.25 11.469 1.001 1 91.62 543 TYR A O 1
ATOM 4181 N N . LEU A 1 544 ? -17.234 11.188 1.934 1 93.19 544 LEU A N 1
ATOM 4182 C CA . LEU A 1 544 ? -16.844 12.57 1.663 1 93.19 544 LEU A CA 1
ATOM 4183 C C . LEU A 1 544 ? -16.75 12.828 0.162 1 93.19 544 LEU A C 1
ATOM 4185 O O . LEU A 1 544 ? -17.234 13.852 -0.327 1 93.19 544 LEU A O 1
ATOM 4189 N N . ARG A 1 545 ? -16.125 11.945 -0.557 1 92.06 545 ARG A N 1
ATOM 4190 C CA . ARG A 1 545 ? -16.031 12.062 -2.008 1 92.06 545 ARG A CA 1
ATOM 4191 C C . ARG A 1 545 ? -17.406 12.094 -2.652 1 92.06 545 ARG A C 1
ATOM 4193 O O . ARG A 1 545 ? -17.672 12.906 -3.547 1 92.06 545 ARG A O 1
ATOM 4200 N N . LYS A 1 546 ? -18.281 11.234 -2.191 1 90 546 LYS A N 1
ATOM 4201 C CA . LYS A 1 546 ? -19.625 11.156 -2.736 1 90 546 LYS A CA 1
ATOM 4202 C C . LYS A 1 546 ? -20.406 12.445 -2.473 1 90 546 LYS A C 1
ATOM 4204 O O . LYS A 1 546 ? -21.172 12.898 -3.324 1 90 546 LYS A O 1
ATOM 4209 N N . GLY A 1 547 ? -20.156 13.031 -1.322 1 87.94 547 GLY A N 1
ATOM 4210 C CA . GLY A 1 547 ? -20.906 14.211 -0.909 1 87.94 547 GLY A CA 1
ATOM 4211 C C . GLY A 1 547 ? -20.312 15.508 -1.436 1 87.94 547 GLY A C 1
ATOM 4212 O O . GLY A 1 547 ? -20.922 16.562 -1.306 1 87.94 547 GLY A O 1
ATOM 4213 N N . ALA A 1 548 ? -19.156 15.453 -2.02 1 90.25 548 ALA A N 1
ATOM 4214 C CA . ALA A 1 548 ? -18.484 16.656 -2.498 1 90.25 548 ALA A CA 1
ATOM 4215 C C . ALA A 1 548 ? -19.281 17.328 -3.611 1 90.25 548 ALA A C 1
ATOM 4217 O O . ALA A 1 548 ? -19.938 16.656 -4.402 1 90.25 548 ALA A O 1
ATOM 4218 N N . ARG A 1 549 ? -19.219 18.641 -3.643 1 88.81 549 ARG A N 1
ATOM 4219 C CA . ARG A 1 549 ? -19.922 19.422 -4.66 1 88.81 549 ARG A CA 1
ATOM 4220 C C . ARG A 1 549 ? -18.953 19.969 -5.695 1 88.81 549 ARG A C 1
ATOM 4222 O O . ARG A 1 549 ? -17.859 20.422 -5.352 1 88.81 549 ARG A O 1
ATOM 4229 N N . PRO A 1 550 ? -19.391 20.016 -6.938 1 89.25 550 PRO A N 1
ATOM 4230 C CA . PRO A 1 550 ? -18.531 20.594 -7.977 1 89.25 550 PRO A CA 1
ATOM 4231 C C . PRO A 1 550 ? -18.266 22.078 -7.762 1 89.25 550 PRO A C 1
ATOM 4233 O O . PRO A 1 550 ? -19.156 22.812 -7.336 1 89.25 550 PRO A O 1
ATOM 4236 N N . LEU A 1 551 ? -17.078 22.438 -8.016 1 90.06 551 LEU A N 1
ATOM 4237 C CA . LEU A 1 551 ? -16.703 23.844 -8.047 1 90.06 551 LEU A CA 1
ATOM 4238 C C . LEU A 1 551 ? -16.844 24.422 -9.453 1 90.06 551 LEU A C 1
ATOM 4240 O O . LEU A 1 551 ? -16.562 23.734 -10.438 1 90.06 551 LEU A O 1
ATOM 4244 N N . PRO A 1 552 ? -17.281 25.641 -9.57 1 90.06 552 PRO A N 1
ATOM 4245 C CA . PRO A 1 552 ? -17.375 26.234 -10.906 1 90.06 552 PRO A CA 1
ATOM 4246 C C . PRO A 1 552 ? -16.031 26.234 -11.641 1 90.06 552 PRO A C 1
ATOM 4248 O O . PRO A 1 552 ? -14.977 26.391 -11.008 1 90.06 552 PRO A O 1
ATOM 4251 N N . GLY A 1 553 ? -16.094 25.984 -12.898 1 91.38 553 GLY A N 1
ATOM 4252 C CA . GLY A 1 553 ? -14.906 26.078 -13.719 1 91.38 553 GLY A CA 1
ATOM 4253 C C . GLY A 1 553 ? -14.312 24.719 -14.07 1 91.38 553 GLY A C 1
ATOM 4254 O O . GLY A 1 553 ? -13.352 24.641 -14.836 1 91.38 553 GLY A O 1
ATOM 4255 N N . TYR A 1 554 ? -14.867 23.719 -13.539 1 92.19 554 TYR A N 1
ATOM 4256 C CA . TYR A 1 554 ? -14.367 22.375 -13.836 1 92.19 554 TYR A CA 1
ATOM 4257 C C . TYR A 1 554 ? -15.438 21.547 -14.523 1 92.19 554 TYR A C 1
ATOM 4259 O O . TYR A 1 554 ? -16.594 21.516 -14.094 1 92.19 554 TYR A O 1
ATOM 4267 N N . GLU A 1 555 ? -15.031 20.75 -15.57 1 89.12 555 GLU A N 1
ATOM 4268 C CA . GLU A 1 555 ? -15.969 19.922 -16.312 1 89.12 555 GLU A CA 1
ATOM 4269 C C . GLU A 1 555 ? -15.773 18.438 -15.984 1 89.12 555 GLU A C 1
ATOM 4271 O O . GLU A 1 555 ? -16.688 17.641 -16.156 1 89.12 555 GLU A O 1
ATOM 4276 N N . GLU A 1 556 ? -14.625 18.203 -15.555 1 91.19 556 GLU A N 1
ATOM 4277 C CA . GLU A 1 556 ? -14.297 16.797 -15.328 1 91.19 556 GLU A CA 1
ATOM 4278 C C . GLU A 1 556 ? -13.984 16.531 -13.859 1 91.19 556 GLU A C 1
ATOM 4280 O O . GLU A 1 556 ? -13.25 17.297 -13.227 1 91.19 556 GLU A O 1
ATOM 4285 N N . TYR A 1 557 ? -14.633 15.555 -13.367 1 92.12 557 TYR A N 1
ATOM 4286 C CA . TYR A 1 557 ? -14.359 15.062 -12.023 1 92.12 557 TYR A CA 1
ATOM 4287 C C . TYR A 1 557 ? -14.125 13.562 -12.031 1 92.12 557 TYR A C 1
ATOM 4289 O O . TYR A 1 557 ? -14.727 12.836 -12.836 1 92.12 557 TYR A O 1
ATOM 4297 N N . PRO A 1 558 ? -13.297 13.086 -11.078 1 92.69 558 PRO A N 1
ATOM 4298 C CA . PRO A 1 558 ? -12.344 13.852 -10.258 1 92.69 558 PRO A CA 1
ATOM 4299 C C . PRO A 1 558 ? -11.188 14.422 -11.078 1 92.69 558 PRO A C 1
ATOM 4301 O O . PRO A 1 558 ? -10.992 14.031 -12.227 1 92.69 558 PRO A O 1
ATOM 4304 N N . ASN A 1 559 ? -10.531 15.383 -10.547 1 95 559 ASN A N 1
ATOM 4305 C CA . ASN A 1 559 ? -9.359 15.945 -11.219 1 95 559 ASN A CA 1
ATOM 4306 C C . ASN A 1 559 ? -8.242 16.25 -10.227 1 95 559 ASN A C 1
ATOM 4308 O O . ASN A 1 559 ? -8.414 16.094 -9.023 1 95 559 ASN A O 1
ATOM 4312 N N . GLU A 1 560 ? -7.066 16.719 -10.695 1 96.44 560 GLU A N 1
ATOM 4313 C CA . GLU A 1 560 ? -5.836 16.828 -9.922 1 96.44 560 GLU A CA 1
ATOM 4314 C C . GLU A 1 560 ? -5.785 18.125 -9.125 1 96.44 560 GLU A C 1
ATOM 4316 O O . GLU A 1 560 ? -4.875 18.328 -8.32 1 96.44 560 GLU A O 1
ATOM 4321 N N . GLU A 1 561 ? -6.777 19.031 -9.266 1 96.69 561 GLU A N 1
ATOM 4322 C CA . GLU A 1 561 ? -6.785 20.312 -8.562 1 96.69 561 GLU A CA 1
ATOM 4323 C C . GLU A 1 561 ? -7.758 20.297 -7.387 1 96.69 561 GLU A C 1
ATOM 4325 O O . GLU A 1 561 ? -7.387 20.625 -6.258 1 96.69 561 GLU A O 1
ATOM 4330 N N . VAL A 1 562 ? -8.984 19.766 -7.684 1 96.19 562 VAL A N 1
ATOM 4331 C CA . VAL A 1 562 ? -10.016 19.891 -6.656 1 96.19 562 VAL A CA 1
ATOM 4332 C C . VAL A 1 562 ? -10.547 18.5 -6.297 1 96.19 562 VAL A C 1
ATOM 4334 O O . VAL A 1 562 ? -11.492 18.375 -5.516 1 96.19 562 VAL A O 1
ATOM 4337 N N . GLY A 1 563 ? -9.953 17.438 -6.812 1 95.88 563 GLY A N 1
ATOM 4338 C CA . GLY A 1 563 ? -10.43 16.094 -6.543 1 95.88 563 GLY A CA 1
ATOM 4339 C C . GLY A 1 563 ? -11.883 15.883 -6.922 1 95.88 563 GLY A C 1
ATOM 4340 O O . GLY A 1 563 ? -12.281 16.156 -8.055 1 95.88 563 GLY A O 1
ATOM 4341 N N . TRP A 1 564 ? -12.664 15.516 -5.977 1 93.75 564 TRP A N 1
ATOM 4342 C CA . TRP A 1 564 ? -14.07 15.227 -6.238 1 93.75 564 TRP A CA 1
ATOM 4343 C C . TRP A 1 564 ? -14.93 16.469 -6 1 93.75 564 TRP A C 1
ATOM 4345 O O . TRP A 1 564 ? -16.156 16.422 -6.176 1 93.75 564 TRP A O 1
ATOM 4355 N N . GLY A 1 565 ? -14.336 17.578 -5.578 1 92.81 565 GLY A N 1
ATOM 4356 C CA . GLY A 1 565 ? -15.062 18.828 -5.398 1 92.81 565 GLY A CA 1
ATOM 4357 C C . GLY A 1 565 ? -14.93 19.391 -3.996 1 92.81 565 GLY A C 1
ATOM 4358 O O . GLY A 1 565 ? -13.969 19.094 -3.283 1 92.81 565 GLY A O 1
ATOM 4359 N N . GLU A 1 566 ? -15.828 20.297 -3.67 1 89.94 566 GLU A N 1
ATOM 4360 C CA . GLU A 1 566 ? -15.734 20.969 -2.377 1 89.94 566 GLU A CA 1
ATOM 4361 C C . GLU A 1 566 ? -16.484 20.188 -1.296 1 89.94 566 GLU A C 1
ATOM 4363 O O . GLU A 1 566 ? -17.531 19.609 -1.558 1 89.94 566 GLU A O 1
ATOM 4368 N N . ASP A 1 567 ? -15.805 20.203 -0.146 1 79.31 567 ASP A N 1
ATOM 4369 C CA . ASP A 1 567 ? -16.422 19.578 1.023 1 79.31 567 ASP A CA 1
ATOM 4370 C C . ASP A 1 567 ? -17.719 20.281 1.397 1 79.31 567 ASP A C 1
ATOM 4372 O O . ASP A 1 567 ? -17.766 21.5 1.526 1 79.31 567 ASP A O 1
ATOM 4376 N N . VAL A 1 568 ? -18.781 19.438 1.194 1 66.56 568 VAL A N 1
ATOM 4377 C CA . VAL A 1 568 ? -20.078 20.016 1.562 1 66.56 568 VAL A CA 1
ATOM 4378 C C . VAL A 1 568 ? -20.484 19.5 2.943 1 66.56 568 VAL A C 1
ATOM 4380 O O . VAL A 1 568 ? -20.75 18.312 3.125 1 66.56 568 VAL A O 1
ATOM 4383 N N . ILE A 1 569 ? -19.531 19.281 3.756 1 53.97 569 ILE A N 1
ATOM 4384 C CA . ILE A 1 569 ? -19.656 18.641 5.059 1 53.97 569 ILE A CA 1
ATOM 4385 C C . ILE A 1 569 ? -21.109 18.281 5.32 1 53.97 569 ILE A C 1
ATOM 4387 O O . ILE A 1 569 ? -21.422 17.188 5.797 1 53.97 569 ILE A O 1
ATOM 4391 N N . ILE A 1 570 ? -22.484 18.828 5.949 1 39.28 570 ILE A N 1
ATOM 4392 C CA . ILE A 1 570 ? -23.703 18.125 6.363 1 39.28 570 ILE A CA 1
ATOM 4393 C C . ILE A 1 570 ? -24.562 17.812 5.141 1 39.28 570 ILE A C 1
ATOM 4395 O O . ILE A 1 570 ? -25.391 16.906 5.176 1 39.28 570 ILE A O 1
ATOM 4399 N N . ARG A 1 571 ? -24.859 17.781 3.941 1 39.78 571 ARG A N 1
ATOM 4400 C CA . ARG A 1 571 ? -26.156 17.219 3.533 1 39.78 571 ARG A CA 1
ATOM 4401 C C . ARG A 1 571 ? -26.078 15.703 3.395 1 39.78 571 ARG A C 1
ATOM 4403 O O . ARG A 1 571 ? -25.531 15.195 2.416 1 39.78 571 ARG A O 1
ATOM 4410 N N . LEU A 1 572 ? -25.797 14.812 4.539 1 32.62 572 LEU A N 1
ATOM 4411 C CA . LEU A 1 572 ? -26.156 13.414 4.734 1 32.62 572 LEU A CA 1
ATOM 4412 C C . LEU A 1 572 ? -27.484 13.094 4.051 1 32.62 572 LEU A C 1
ATOM 4414 O O . LEU A 1 572 ? -28.281 14 3.756 1 32.62 572 LEU A O 1
ATOM 4418 N N . HIS A 1 573 ? -28.844 12.289 4.66 1 28.12 573 HIS A N 1
ATOM 4419 C CA . HIS A 1 573 ? -29.969 11.984 3.795 1 28.12 573 HIS A CA 1
ATOM 4420 C C . HIS A 1 573 ? -30.516 13.242 3.133 1 28.12 573 HIS A C 1
ATOM 4422 O O . HIS A 1 573 ? -30.625 14.297 3.773 1 28.12 573 HIS A O 1
ATOM 4428 N N . MET B 1 1 ? -27.281 -5.406 11.383 1 59.56 1 MET B N 1
ATOM 4429 C CA . MET B 1 1 ? -26.656 -4.758 10.234 1 59.56 1 MET B CA 1
ATOM 4430 C C . MET B 1 1 ? -25.422 -5.523 9.781 1 59.56 1 MET B C 1
ATOM 4432 O O . MET B 1 1 ? -24.672 -6.059 10.609 1 59.56 1 MET B O 1
ATOM 4436 N N . PRO B 1 2 ? -25.406 -5.734 8.508 1 72.12 2 PRO B N 1
ATOM 4437 C CA . PRO B 1 2 ? -24.219 -6.457 8.047 1 72.12 2 PRO B CA 1
ATOM 4438 C C . PRO B 1 2 ? -22.906 -5.785 8.477 1 72.12 2 PRO B C 1
ATOM 4440 O O . PRO B 1 2 ? -22.828 -4.555 8.5 1 72.12 2 PRO B O 1
ATOM 4443 N N . ASP B 1 3 ? -22.047 -6.594 8.953 1 79.81 3 ASP B N 1
ATOM 4444 C CA . ASP B 1 3 ? -20.75 -6.148 9.461 1 79.81 3 ASP B CA 1
ATOM 4445 C C . ASP B 1 3 ? -19.797 -5.801 8.32 1 79.81 3 ASP B C 1
ATOM 4447 O O . ASP B 1 3 ? -19.453 -6.66 7.508 1 79.81 3 ASP B O 1
ATOM 4451 N N . GLN B 1 4 ? -19.438 -4.527 8.25 1 85.38 4 GLN B N 1
ATOM 4452 C CA . GLN B 1 4 ? -18.641 -4.059 7.125 1 85.38 4 GLN B CA 1
ATOM 4453 C C . GLN B 1 4 ? -17.156 -4.277 7.375 1 85.38 4 GLN B C 1
ATOM 4455 O O . GLN B 1 4 ? -16.312 -3.85 6.578 1 85.38 4 GLN B O 1
ATOM 4460 N N . LYS B 1 5 ? -16.828 -5.016 8.484 1 88.56 5 LYS B N 1
ATOM 4461 C CA . LYS B 1 5 ? -15.492 -5.562 8.648 1 88.56 5 LYS B CA 1
ATOM 4462 C C . LYS B 1 5 ? -15.367 -6.93 7.988 1 88.56 5 LYS B C 1
ATOM 4464 O O . LYS B 1 5 ? -14.266 -7.48 7.891 1 88.56 5 LYS B O 1
ATOM 4469 N N . ILE B 1 6 ? -16.516 -7.445 7.613 1 91.06 6 ILE B N 1
ATOM 4470 C CA . ILE B 1 6 ? -16.578 -8.719 6.902 1 91.06 6 ILE B CA 1
ATOM 4471 C C . ILE B 1 6 ? -16.766 -8.461 5.406 1 91.06 6 ILE B C 1
ATOM 4473 O O . ILE B 1 6 ? -17.547 -7.598 5.012 1 91.06 6 ILE B O 1
ATOM 4477 N N . ASP B 1 7 ? -15.992 -9.203 4.594 1 90.06 7 ASP B N 1
ATOM 4478 C CA . ASP B 1 7 ? -16.125 -8.969 3.158 1 90.06 7 ASP B CA 1
ATOM 4479 C C . ASP B 1 7 ? -17.516 -9.328 2.668 1 90.06 7 ASP B C 1
ATOM 4481 O O . ASP B 1 7 ? -18.266 -10.039 3.354 1 90.06 7 ASP B O 1
ATOM 4485 N N . ASN B 1 8 ? -17.922 -8.867 1.554 1 90 8 ASN B N 1
ATOM 4486 C CA . ASN B 1 8 ? -19.281 -8.945 1.024 1 90 8 ASN B CA 1
ATOM 4487 C C . ASN B 1 8 ? -19.703 -10.391 0.805 1 90 8 ASN B C 1
ATOM 4489 O O . ASN B 1 8 ? -20.844 -10.766 1.118 1 90 8 ASN B O 1
ATOM 4493 N N . LEU B 1 9 ? -18.812 -11.195 0.287 1 92.25 9 LEU B N 1
ATOM 4494 C CA . LEU B 1 9 ? -19.188 -12.57 -0.031 1 92.25 9 LEU B CA 1
ATOM 4495 C C . LEU B 1 9 ? -19.422 -13.375 1.241 1 92.25 9 LEU B C 1
ATOM 4497 O O . LEU B 1 9 ? -20.297 -14.234 1.281 1 92.25 9 LEU B O 1
ATOM 4501 N N . LEU B 1 10 ? -18.578 -13.141 2.225 1 92.44 10 LEU B N 1
ATOM 4502 C CA . LEU B 1 10 ? -18.797 -13.82 3.496 1 92.44 10 LEU B CA 1
ATOM 4503 C C . LEU B 1 10 ? -20.109 -13.367 4.137 1 92.44 10 LEU B C 1
ATOM 4505 O O . LEU B 1 10 ? -20.859 -14.188 4.672 1 92.44 10 LEU B O 1
ATOM 4509 N N . ASN B 1 11 ? -20.422 -12.031 4.121 1 92 11 ASN B N 1
ATOM 4510 C CA . ASN B 1 11 ? -21.703 -11.531 4.605 1 92 11 ASN B CA 1
ATOM 4511 C C . ASN B 1 11 ? -22.875 -12.219 3.902 1 92 11 ASN B C 1
ATOM 4513 O O . ASN B 1 11 ? -23.828 -12.633 4.551 1 92 11 ASN B O 1
ATOM 4517 N N . LEU B 1 12 ? -22.75 -12.312 2.58 1 92.25 12 LEU B N 1
ATOM 4518 C CA . LEU B 1 12 ? -23.812 -12.938 1.81 1 92.25 12 LEU B CA 1
ATOM 4519 C C . LEU B 1 12 ? -23.938 -14.422 2.156 1 92.25 12 LEU B C 1
ATOM 4521 O O . LEU B 1 12 ? -25.031 -14.953 2.26 1 92.25 12 LEU B O 1
ATOM 4525 N N . ALA B 1 13 ? -22.828 -15.102 2.281 1 93.44 13 ALA B N 1
ATOM 4526 C CA . ALA B 1 13 ? -22.828 -16.516 2.65 1 93.44 13 ALA B CA 1
ATOM 4527 C C . ALA B 1 13 ? -23.516 -16.734 3.998 1 93.44 13 ALA B C 1
ATOM 4529 O O . ALA B 1 13 ? -24.266 -17.688 4.172 1 93.44 13 ALA B O 1
ATOM 4530 N N . MET B 1 14 ? -23.234 -15.844 4.934 1 92.25 14 MET B N 1
ATOM 4531 C CA . MET B 1 14 ? -23.797 -15.961 6.273 1 92.25 14 MET B CA 1
ATOM 4532 C C . MET B 1 14 ? -25.312 -15.758 6.242 1 92.25 14 MET B C 1
ATOM 4534 O O . MET B 1 14 ? -26.031 -16.328 7.062 1 92.25 14 MET B O 1
ATOM 4538 N N . ASP B 1 15 ? -25.797 -15.008 5.273 1 92.12 15 ASP B N 1
ATOM 4539 C CA . ASP B 1 15 ? -27.219 -14.703 5.184 1 92.12 15 ASP B CA 1
ATOM 4540 C C . ASP B 1 15 ? -27.938 -15.695 4.273 1 92.12 15 ASP B C 1
ATOM 4542 O O . ASP B 1 15 ? -29.172 -15.781 4.289 1 92.12 15 ASP B O 1
ATOM 4546 N N . ALA B 1 16 ? -27.203 -16.422 3.463 1 92.88 16 ALA B N 1
ATOM 4547 C CA . ALA B 1 16 ? -27.781 -17.391 2.52 1 92.88 16 ALA B CA 1
ATOM 4548 C C . ALA B 1 16 ? -28.266 -18.641 3.24 1 92.88 16 ALA B C 1
ATOM 4550 O O . ALA B 1 16 ? -27.719 -19.016 4.273 1 92.88 16 ALA B O 1
ATOM 4551 N N . THR B 1 17 ? -29.328 -19.297 2.676 1 92.88 17 THR B N 1
ATOM 4552 C CA . THR B 1 17 ? -29.75 -20.594 3.182 1 92.88 17 THR B CA 1
ATOM 4553 C C . THR B 1 17 ? -28.75 -21.672 2.793 1 92.88 17 THR B C 1
ATOM 4555 O O . THR B 1 17 ? -27.969 -21.5 1.854 1 92.88 17 THR B O 1
ATOM 4558 N N . PRO B 1 18 ? -28.781 -22.75 3.551 1 90.25 18 PRO B N 1
ATOM 4559 C CA . PRO B 1 18 ? -27.906 -23.859 3.162 1 90.25 18 PRO B CA 1
ATOM 4560 C C . PRO B 1 18 ? -28.109 -24.297 1.717 1 90.25 18 PRO B C 1
ATOM 4562 O O . PRO B 1 18 ? -27.156 -24.656 1.027 1 90.25 18 PRO B O 1
ATOM 4565 N N . GLN B 1 19 ? -29.344 -24.266 1.273 1 91 19 GLN B N 1
ATOM 4566 C CA . GLN B 1 19 ? -29.656 -24.656 -0.098 1 91 19 GLN B CA 1
ATOM 4567 C C . GLN B 1 19 ? -29.062 -23.672 -1.098 1 91 19 GLN B C 1
ATOM 4569 O O . GLN B 1 19 ? -28.5 -24.062 -2.119 1 91 19 GLN B O 1
ATOM 4574 N N . GLU B 1 20 ? -29.172 -22.438 -0.808 1 92.19 20 GLU B N 1
ATOM 4575 C CA . GLU B 1 20 ? -28.594 -21.391 -1.66 1 92.19 20 GLU B CA 1
ATOM 4576 C C . GLU B 1 20 ? -27.078 -21.547 -1.774 1 92.19 20 GLU B C 1
ATOM 4578 O O . GLU B 1 20 ? -26.516 -21.438 -2.865 1 92.19 20 GLU B O 1
ATOM 4583 N N . ARG B 1 21 ? -26.422 -21.781 -0.69 1 91.12 21 ARG B N 1
ATOM 4584 C CA . ARG B 1 21 ? -24.969 -21.922 -0.67 1 91.12 21 ARG B CA 1
ATOM 4585 C C . ARG B 1 21 ? -24.516 -23.125 -1.479 1 91.12 21 ARG B C 1
ATOM 4587 O O . ARG B 1 21 ? -23.516 -23.062 -2.186 1 91.12 21 ARG B O 1
ATOM 4594 N N . ARG B 1 22 ? -25.266 -24.188 -1.314 1 87.44 22 ARG B N 1
ATOM 4595 C CA . ARG B 1 22 ? -24.953 -25.391 -2.068 1 87.44 22 ARG B CA 1
ATOM 4596 C C . ARG B 1 22 ? -25.078 -25.156 -3.568 1 87.44 22 ARG B C 1
ATOM 4598 O O . ARG B 1 22 ? -24.219 -25.578 -4.348 1 87.44 22 ARG B O 1
ATOM 4605 N N . LYS B 1 23 ? -26.109 -24.469 -3.932 1 88.75 23 LYS B N 1
ATOM 4606 C CA . LYS B 1 23 ? -26.344 -24.172 -5.344 1 88.75 23 LYS B CA 1
ATOM 4607 C C . LYS B 1 23 ? -25.281 -23.219 -5.883 1 88.75 23 LYS B C 1
ATOM 4609 O O . LYS B 1 23 ? -24.875 -23.312 -7.043 1 88.75 23 LYS B O 1
ATOM 4614 N N . SER B 1 24 ? -24.859 -22.266 -5.078 1 89.31 24 SER B N 1
ATOM 4615 C CA . SER B 1 24 ? -23.844 -21.297 -5.473 1 89.31 24 SER B CA 1
ATOM 4616 C C . SER B 1 24 ? -22.484 -21.953 -5.668 1 89.31 24 SER B C 1
ATOM 4618 O O . SER B 1 24 ? -21.75 -21.641 -6.613 1 89.31 24 SER B O 1
ATOM 4620 N N . GLY B 1 25 ? -22.156 -22.844 -4.805 1 81.56 25 GLY B N 1
ATOM 4621 C CA . GLY B 1 25 ? -20.828 -23.422 -4.762 1 81.56 25 GLY B CA 1
ATOM 4622 C C . GLY B 1 25 ? -19.781 -22.453 -4.254 1 81.56 25 GLY B C 1
ATOM 4623 O O . GLY B 1 25 ? -19.016 -22.781 -3.336 1 81.56 25 GLY B O 1
ATOM 4624 N N . ASN B 1 26 ? -19.734 -21.219 -4.801 1 88.12 26 ASN B N 1
ATOM 4625 C CA . ASN B 1 26 ? -18.734 -20.234 -4.422 1 88.12 26 ASN B CA 1
ATOM 4626 C C . ASN B 1 26 ? -18.922 -19.75 -2.986 1 88.12 26 ASN B C 1
ATOM 4628 O O . ASN B 1 26 ? -17.953 -19.547 -2.26 1 88.12 26 ASN B O 1
ATOM 4632 N N . LEU B 1 27 ? -20.172 -19.578 -2.57 1 92.06 27 LEU B N 1
ATOM 4633 C CA . LEU B 1 27 ? -20.453 -19.016 -1.256 1 92.06 27 LEU B CA 1
ATOM 4634 C C . LEU B 1 27 ? -20.078 -20 -0.149 1 92.06 27 LEU B C 1
ATOM 4636 O O . LEU B 1 27 ? -19.969 -19.609 1.018 1 92.06 27 LEU B O 1
ATOM 4640 N N . ASN B 1 28 ? -19.797 -21.219 -0.514 1 89.19 28 ASN B N 1
ATOM 4641 C CA . ASN B 1 28 ? -19.438 -22.219 0.48 1 89.19 28 ASN B CA 1
ATOM 4642 C C . ASN B 1 28 ? -17.922 -22.391 0.569 1 89.19 28 ASN B C 1
ATOM 4644 O O . ASN B 1 28 ? -17.438 -23.156 1.401 1 89.19 28 ASN B O 1
ATOM 4648 N N . ILE B 1 29 ? -17.25 -21.734 -0.275 1 88 29 ILE B N 1
ATOM 4649 C CA . ILE B 1 29 ? -15.805 -21.891 -0.249 1 88 29 ILE B CA 1
ATOM 4650 C C . ILE B 1 29 ? -15.258 -21.406 1.089 1 88 29 ILE B C 1
ATOM 4652 O O . ILE B 1 29 ? -15.461 -20.234 1.462 1 88 29 ILE B O 1
ATOM 4656 N N . GLY B 1 30 ? -14.523 -22.297 1.813 1 89.75 30 GLY B N 1
ATOM 4657 C CA . GLY B 1 30 ? -13.969 -21.984 3.121 1 89.75 30 GLY B CA 1
ATOM 4658 C C . GLY B 1 30 ? -14.789 -22.547 4.266 1 89.75 30 GLY B C 1
ATOM 4659 O O . GLY B 1 30 ? -14.359 -22.5 5.422 1 89.75 30 GLY B O 1
ATOM 4660 N N . TYR B 1 31 ? -16 -23.125 3.918 1 91.75 31 TYR B N 1
ATOM 4661 C CA . TYR B 1 31 ? -16.906 -23.688 4.922 1 91.75 31 TYR B CA 1
ATOM 4662 C C . TYR B 1 31 ? -16.859 -25.203 4.898 1 91.75 31 TYR B C 1
ATOM 4664 O O . TYR B 1 31 ? -16.844 -25.812 3.824 1 91.75 31 TYR B O 1
ATOM 4672 N N . ASP B 1 32 ? -16.797 -25.828 6.02 1 88.5 32 ASP B N 1
ATOM 4673 C CA . ASP B 1 32 ? -16.953 -27.266 6.18 1 88.5 32 ASP B CA 1
ATOM 4674 C C . ASP B 1 32 ? -18.312 -27.609 6.777 1 88.5 32 ASP B C 1
ATOM 4676 O O . ASP B 1 32 ? -18.516 -27.484 7.984 1 88.5 32 ASP B O 1
ATOM 4680 N N . PRO B 1 33 ? -19.203 -28.156 6 1 88.12 33 PRO B N 1
ATOM 4681 C CA . PRO B 1 33 ? -20.562 -28.422 6.492 1 88.12 33 PRO B CA 1
ATOM 4682 C C . PRO B 1 33 ? -20.594 -29.5 7.562 1 88.12 33 PRO B C 1
ATOM 4684 O O . PRO B 1 33 ? -21.516 -29.531 8.391 1 88.12 33 PRO B O 1
ATOM 4687 N N . ALA B 1 34 ? -19.641 -30.344 7.531 1 87.94 34 ALA B N 1
ATOM 4688 C CA . ALA B 1 34 ? -19.625 -31.438 8.5 1 87.94 34 ALA B CA 1
ATOM 4689 C C . ALA B 1 34 ? -19.344 -30.906 9.906 1 87.94 34 ALA B C 1
ATOM 4691 O O . ALA B 1 34 ? -19.969 -31.359 10.875 1 87.94 34 ALA B O 1
ATOM 4692 N N . THR B 1 35 ? -18.453 -29.938 9.969 1 90.62 35 THR B N 1
ATOM 4693 C CA . THR B 1 35 ? -18.062 -29.422 11.273 1 90.62 35 THR B CA 1
ATOM 4694 C C . THR B 1 35 ? -18.703 -28.062 11.539 1 90.62 35 THR B C 1
ATOM 4696 O O . THR B 1 35 ? -18.672 -27.578 12.672 1 90.62 35 THR B O 1
ATOM 4699 N N . ARG B 1 36 ? -19.297 -27.484 10.547 1 93.56 36 ARG B N 1
ATOM 4700 C CA . ARG B 1 36 ? -19.906 -26.156 10.594 1 93.56 36 ARG B CA 1
ATOM 4701 C C . ARG B 1 36 ? -18.891 -25.094 10.969 1 93.56 36 ARG B C 1
ATOM 4703 O O . ARG B 1 36 ? -19.172 -24.188 11.742 1 93.56 36 ARG B O 1
ATOM 4710 N N . LEU B 1 37 ? -17.641 -25.328 10.445 1 94.5 37 LEU B N 1
ATOM 4711 C CA . LEU B 1 37 ? -16.547 -24.391 10.688 1 94.5 37 LEU B CA 1
ATOM 4712 C C . LEU B 1 37 ? -16.219 -23.609 9.422 1 94.5 37 LEU B C 1
ATOM 4714 O O . LEU B 1 37 ? -16.359 -24.125 8.312 1 94.5 37 LEU B O 1
ATOM 4718 N N . TRP B 1 38 ? -15.867 -22.344 9.625 1 94.44 38 TRP B N 1
ATOM 4719 C CA . TRP B 1 38 ? -15.312 -21.5 8.57 1 94.44 38 TRP B CA 1
ATOM 4720 C C . TRP B 1 38 ? -13.805 -21.328 8.734 1 94.44 38 TRP B C 1
ATOM 4722 O O . TRP B 1 38 ? -13.312 -21.188 9.859 1 94.44 38 TRP B O 1
ATOM 4732 N N . ASP B 1 39 ? -13.055 -21.422 7.664 1 94.12 39 ASP B N 1
ATOM 4733 C CA . ASP B 1 39 ? -11.719 -20.844 7.57 1 94.12 39 ASP B CA 1
ATOM 4734 C C . ASP B 1 39 ? -11.773 -19.438 6.953 1 94.12 39 ASP B C 1
ATOM 4736 O O . ASP B 1 39 ? -12.297 -19.266 5.852 1 94.12 39 ASP B O 1
ATOM 4740 N N . VAL B 1 40 ? -11.273 -18.469 7.648 1 95.88 40 VAL B N 1
ATOM 4741 C CA . VAL B 1 40 ? -11.273 -17.109 7.113 1 95.88 40 VAL B CA 1
ATOM 4742 C C . VAL B 1 40 ? -9.883 -16.5 7.27 1 95.88 40 VAL B C 1
ATOM 4744 O O . VAL B 1 40 ? -9.062 -16.984 8.039 1 95.88 40 VAL B O 1
ATOM 4747 N N . ILE B 1 41 ? -9.562 -15.523 6.508 1 95.88 41 ILE B N 1
ATOM 4748 C CA . ILE B 1 41 ? -8.352 -14.727 6.648 1 95.88 41 ILE B CA 1
ATOM 4749 C C . ILE B 1 41 ? -8.68 -13.398 7.332 1 95.88 41 ILE B C 1
ATOM 4751 O O . ILE B 1 41 ? -9.672 -12.75 6.992 1 95.88 41 ILE B O 1
ATOM 4755 N N . ILE B 1 42 ? -7.863 -12.992 8.297 1 95.75 42 ILE B N 1
ATOM 4756 C CA . ILE B 1 42 ? -8.133 -11.711 8.953 1 95.75 42 ILE B CA 1
ATOM 4757 C C . ILE B 1 42 ? -6.855 -10.875 8.992 1 95.75 42 ILE B C 1
ATOM 4759 O O . ILE B 1 42 ? -5.75 -11.414 8.953 1 95.75 42 ILE B O 1
ATOM 4763 N N . LYS B 1 43 ? -6.965 -9.609 8.898 1 93.62 43 LYS B N 1
ATOM 4764 C CA . LYS B 1 43 ? -5.984 -8.617 9.344 1 93.62 43 LYS B CA 1
ATOM 4765 C C . LYS B 1 43 ? -6.324 -8.094 10.734 1 93.62 43 LYS B C 1
ATOM 4767 O O . LYS B 1 43 ? -7.492 -7.84 11.039 1 93.62 43 LYS B O 1
ATOM 4772 N N . TYR B 1 44 ? -5.328 -8.031 11.656 1 91.56 44 TYR B N 1
ATOM 4773 C CA . TYR B 1 44 ? -5.625 -7.625 13.031 1 91.56 44 TYR B CA 1
ATOM 4774 C C . TYR B 1 44 ? -4.543 -6.695 13.562 1 91.56 44 TYR B C 1
ATOM 4776 O O . TYR B 1 44 ? -3.523 -6.469 12.906 1 91.56 44 TYR B O 1
ATOM 4784 N N . SER B 1 45 ? -4.852 -6.016 14.625 1 85.44 45 SER B N 1
ATOM 4785 C CA . SER B 1 45 ? -3.898 -5.215 15.383 1 85.44 45 SER B CA 1
ATOM 4786 C C . SER B 1 45 ? -3.918 -5.586 16.859 1 85.44 45 SER B C 1
ATOM 4788 O O . SER B 1 45 ? -4.875 -6.199 17.344 1 85.44 45 SER B O 1
ATOM 4790 N N . GLY B 1 46 ? -2.795 -5.32 17.547 1 80.5 46 GLY B N 1
ATOM 4791 C CA . GLY B 1 46 ? -2.73 -5.641 18.969 1 80.5 46 GLY B CA 1
ATOM 4792 C C . GLY B 1 46 ? -2.225 -7.043 19.234 1 80.5 46 GLY B C 1
ATOM 4793 O O . GLY B 1 46 ? -1.687 -7.699 18.344 1 80.5 46 GLY B O 1
ATOM 4794 N N . PRO B 1 47 ? -2.42 -7.43 20.484 1 83.5 47 PRO B N 1
ATOM 4795 C CA . PRO B 1 47 ? -1.881 -8.742 20.859 1 83.5 47 PRO B CA 1
ATOM 4796 C C . PRO B 1 47 ? -2.699 -9.898 20.297 1 83.5 47 PRO B C 1
ATOM 4798 O O . PRO B 1 47 ? -3.928 -9.812 20.219 1 83.5 47 PRO B O 1
ATOM 4801 N N . GLU B 1 48 ? -2.061 -10.953 19.984 1 87.88 48 GLU B N 1
ATOM 4802 C CA . GLU B 1 48 ? -2.689 -12.148 19.422 1 87.88 48 GLU B CA 1
ATOM 4803 C C . GLU B 1 48 ? -3.643 -12.797 20.422 1 87.88 48 GLU B C 1
ATOM 4805 O O . GLU B 1 48 ? -4.57 -13.508 20.031 1 87.88 48 GLU B O 1
ATOM 4810 N N . SER B 1 49 ? -3.379 -12.578 21.688 1 89.38 49 SER B N 1
ATOM 4811 C CA . SER B 1 49 ? -4.215 -13.172 22.719 1 89.38 49 SER B CA 1
ATOM 4812 C C . SER B 1 49 ? -5.668 -12.727 22.578 1 89.38 49 SER B C 1
ATOM 4814 O O . SER B 1 49 ? -6.586 -13.453 22.984 1 89.38 49 SER B O 1
ATOM 4816 N N . GLY B 1 50 ? -5.852 -11.664 22 1 90.44 50 GLY B N 1
ATOM 4817 C CA . GLY B 1 50 ? -7.203 -11.164 21.797 1 90.44 50 GLY B CA 1
ATOM 4818 C C . GLY B 1 50 ? -7.961 -11.898 20.719 1 90.44 50 GLY B C 1
ATOM 4819 O O . GLY B 1 50 ? -9.18 -11.758 20.594 1 90.44 50 GLY B O 1
ATOM 4820 N N . LEU B 1 51 ? -7.324 -12.719 19.969 1 94.12 51 LEU B N 1
ATOM 4821 C CA . LEU B 1 51 ? -7.941 -13.445 18.875 1 94.12 51 LEU B CA 1
ATOM 4822 C C . LEU B 1 51 ? -8.406 -14.828 19.328 1 94.12 51 LEU B C 1
ATOM 4824 O O . LEU B 1 51 ? -9.195 -15.477 18.625 1 94.12 51 LEU B O 1
ATOM 4828 N N . ALA B 1 52 ? -7.961 -15.281 20.484 1 92.81 52 ALA B N 1
ATOM 4829 C CA . ALA B 1 52 ? -8.234 -16.641 20.969 1 92.81 52 ALA B CA 1
ATOM 4830 C C . ALA B 1 52 ? -9.664 -16.766 21.469 1 92.81 52 ALA B C 1
ATOM 4832 O O . ALA B 1 52 ? -10.328 -15.758 21.734 1 92.81 52 ALA B O 1
ATOM 4833 N N . GLY B 1 53 ? -10.203 -17.984 21.5 1 92 53 GLY B N 1
ATOM 4834 C CA . GLY B 1 53 ? -11.531 -18.312 22 1 92 53 GLY B CA 1
ATOM 4835 C C . GLY B 1 53 ? -11.852 -19.781 21.922 1 92 53 GLY B C 1
ATOM 4836 O O . GLY B 1 53 ? -11.125 -20.547 21.281 1 92 53 GLY B O 1
ATOM 4837 N N . ASN B 1 54 ? -12.953 -20.156 22.578 1 89.94 54 ASN B N 1
ATOM 4838 C CA . ASN B 1 54 ? -13.367 -21.562 22.562 1 89.94 54 ASN B CA 1
ATOM 4839 C C . ASN B 1 54 ? -13.766 -22.016 21.156 1 89.94 54 ASN B C 1
ATOM 4841 O O . ASN B 1 54 ? -14.609 -21.375 20.516 1 89.94 54 ASN B O 1
ATOM 4845 N N . GLY B 1 55 ? -13.156 -23.062 20.75 1 92.88 55 GLY B N 1
ATOM 4846 C CA . GLY B 1 55 ? -13.477 -23.625 19.453 1 92.88 55 GLY B CA 1
ATOM 4847 C C . GLY B 1 55 ? -12.883 -22.812 18.297 1 92.88 55 GLY B C 1
ATOM 4848 O O . GLY B 1 55 ? -13.227 -23.031 17.141 1 92.88 55 GLY B O 1
ATOM 4849 N N . ILE B 1 56 ? -12.078 -21.859 18.688 1 96.19 56 ILE B N 1
ATOM 4850 C CA . ILE B 1 56 ? -11.469 -21.016 17.672 1 96.19 56 ILE B CA 1
ATOM 4851 C C . ILE B 1 56 ? -9.984 -21.328 17.562 1 96.19 56 ILE B C 1
ATOM 4853 O O . ILE B 1 56 ? -9.266 -21.359 18.562 1 96.19 56 ILE B O 1
ATOM 4857 N N . GLN B 1 57 ? -9.586 -21.688 16.375 1 95.38 57 GLN B N 1
ATOM 4858 C CA . GLN B 1 57 ? -8.18 -21.938 16.078 1 95.38 57 GLN B CA 1
ATOM 4859 C C . GLN B 1 57 ? -7.57 -20.812 15.266 1 95.38 57 GLN B C 1
ATOM 4861 O O . GLN B 1 57 ? -8.109 -20.422 14.227 1 95.38 57 GLN B O 1
ATOM 4866 N N . VAL B 1 58 ? -6.477 -20.234 15.781 1 96.44 58 VAL B N 1
ATOM 4867 C CA . VAL B 1 58 ? -5.824 -19.094 15.125 1 96.44 58 VAL B CA 1
ATOM 4868 C C . VAL B 1 58 ? -4.434 -19.516 14.648 1 96.44 58 VAL B C 1
ATOM 4870 O O . VAL B 1 58 ? -3.641 -20.047 15.422 1 96.44 58 VAL B O 1
ATOM 4873 N N . VAL B 1 59 ? -4.129 -19.328 13.414 1 96.38 59 VAL B N 1
ATOM 4874 C CA . VAL B 1 59 ? -2.783 -19.438 12.859 1 96.38 59 VAL B CA 1
ATOM 4875 C C . VAL B 1 59 ? -2.242 -18.047 12.531 1 96.38 59 VAL B C 1
ATOM 4877 O O . VAL B 1 59 ? -2.52 -17.516 11.461 1 96.38 59 VAL B O 1
ATOM 4880 N N . PRO B 1 60 ? -1.473 -17.5 13.461 1 94.88 60 PRO B N 1
ATOM 4881 C CA . PRO B 1 60 ? -0.901 -16.172 13.188 1 94.88 60 PRO B CA 1
ATOM 4882 C C . PRO B 1 60 ? 0.123 -16.188 12.055 1 94.88 60 PRO B C 1
ATOM 4884 O O . PRO B 1 60 ? 0.944 -17.109 11.977 1 94.88 60 PRO B O 1
ATOM 4887 N N . LEU B 1 61 ? 0.003 -15.289 11.18 1 95.12 61 LEU B N 1
ATOM 4888 C CA . LEU B 1 61 ? 0.948 -15.102 10.086 1 95.12 61 LEU B CA 1
ATOM 4889 C C . LEU B 1 61 ? 1.77 -13.828 10.289 1 95.12 61 LEU B C 1
ATOM 4891 O O . LEU B 1 61 ? 1.509 -13.062 11.211 1 95.12 61 LEU B O 1
ATOM 4895 N N . LEU B 1 62 ? 2.758 -13.656 9.492 1 91.19 62 LEU B N 1
ATOM 4896 C CA . LEU B 1 62 ? 3.578 -12.453 9.555 1 91.19 62 LEU B CA 1
ATOM 4897 C C . LEU B 1 62 ? 2.734 -11.203 9.32 1 91.19 62 LEU B C 1
ATOM 4899 O O . LEU B 1 62 ? 1.766 -11.242 8.555 1 91.19 62 LEU B O 1
ATOM 4903 N N . GLY B 1 63 ? 3.111 -10.07 9.953 1 88.19 63 GLY B N 1
ATOM 4904 C CA . GLY B 1 63 ? 2.523 -8.766 9.672 1 88.19 63 GLY B CA 1
ATOM 4905 C C . GLY B 1 63 ? 1.129 -8.609 10.25 1 88.19 63 GLY B C 1
ATOM 4906 O O . GLY B 1 63 ? 0.304 -7.875 9.695 1 88.19 63 GLY B O 1
ATOM 4907 N N . SER B 1 64 ? 0.728 -9.359 11.258 1 91.19 64 SER B N 1
ATOM 4908 C CA . SER B 1 64 ? -0.561 -9.281 11.938 1 91.19 64 SER B CA 1
ATOM 4909 C C . SER B 1 64 ? -1.697 -9.727 11.016 1 91.19 64 SER B C 1
ATOM 4911 O O . SER B 1 64 ? -2.756 -9.094 10.984 1 91.19 64 SER B O 1
ATOM 4913 N N . TYR B 1 65 ? -1.438 -10.656 10.219 1 93.62 65 TYR B N 1
ATOM 4914 C CA . TYR B 1 65 ? -2.439 -11.445 9.508 1 93.62 65 TYR B CA 1
ATOM 4915 C C . TYR B 1 65 ? -2.656 -12.789 10.188 1 93.62 65 TYR B C 1
ATOM 4917 O O . TYR B 1 65 ? -1.815 -13.242 10.969 1 93.62 65 TYR B O 1
ATOM 4925 N N . ALA B 1 66 ? -3.789 -13.438 9.922 1 96.81 66 ALA B N 1
ATOM 4926 C CA . ALA B 1 66 ? -4.023 -14.766 10.492 1 96.81 66 ALA B CA 1
ATOM 4927 C C . ALA B 1 66 ? -5.07 -15.531 9.688 1 96.81 66 ALA B C 1
ATOM 4929 O O . ALA B 1 66 ? -5.902 -14.922 9.008 1 96.81 66 ALA B O 1
ATOM 4930 N N . VAL B 1 67 ? -4.93 -16.766 9.594 1 96.19 67 VAL B N 1
ATOM 4931 C CA . VAL B 1 67 ? -6.023 -17.672 9.227 1 96.19 67 VAL B CA 1
ATOM 4932 C C . VAL B 1 67 ? -6.742 -18.156 10.484 1 96.19 67 VAL B C 1
ATOM 4934 O O . VAL B 1 67 ? -6.102 -18.656 11.414 1 96.19 67 VAL B O 1
ATOM 4937 N N . VAL B 1 68 ? -8.023 -18 10.555 1 96.81 68 VAL B N 1
ATOM 4938 C CA . VAL B 1 68 ? -8.812 -18.359 11.734 1 96.81 68 VAL B CA 1
ATOM 4939 C C . VAL B 1 68 ? -9.875 -19.391 11.352 1 96.81 68 VAL B C 1
ATOM 4941 O O . VAL B 1 68 ? -10.609 -19.203 10.375 1 96.81 68 VAL B O 1
ATOM 4944 N N . THR B 1 69 ? -9.867 -20.484 11.977 1 96 69 THR B N 1
ATOM 4945 C CA . THR B 1 69 ? -10.938 -21.469 11.891 1 96 69 THR B CA 1
ATOM 4946 C C . THR B 1 69 ? -11.906 -21.328 13.062 1 96 69 THR B C 1
ATOM 4948 O O . THR B 1 69 ? -11.492 -21.422 14.219 1 96 69 THR B O 1
ATOM 4951 N N . LEU B 1 70 ? -13.172 -21.078 12.805 1 96.94 70 LEU B N 1
ATOM 4952 C CA . LEU B 1 70 ? -14.125 -20.812 13.875 1 96.94 70 LEU B CA 1
ATOM 4953 C C . LEU B 1 70 ? -15.531 -21.25 13.477 1 96.94 70 LEU B C 1
ATOM 4955 O O . LEU B 1 70 ? -15.836 -21.344 12.289 1 96.94 70 LEU B O 1
ATOM 4959 N N . PRO B 1 71 ? -16.391 -21.469 14.461 1 96.31 71 PRO B N 1
ATOM 4960 C CA . PRO B 1 71 ? -17.766 -21.844 14.156 1 96.31 71 PRO B CA 1
ATOM 4961 C C . PRO B 1 71 ? -18.516 -20.75 13.406 1 96.31 71 PRO B C 1
ATOM 4963 O O . PRO B 1 71 ? -18.328 -19.562 13.68 1 96.31 71 PRO B O 1
ATOM 4966 N N . GLU B 1 72 ? -19.328 -21.188 12.492 1 95.19 72 GLU B N 1
ATOM 4967 C CA . GLU B 1 72 ? -20.156 -20.281 11.719 1 95.19 72 GLU B CA 1
ATOM 4968 C C . GLU B 1 72 ? -20.906 -19.312 12.633 1 95.19 72 GLU B C 1
ATOM 4970 O O . GLU B 1 72 ? -21.031 -18.125 12.312 1 95.19 72 GLU B O 1
ATOM 4975 N N . SER B 1 73 ? -21.344 -19.75 13.797 1 94.12 73 SER B N 1
ATOM 4976 C CA . SER B 1 73 ? -22.156 -18.969 14.727 1 94.12 73 SER B CA 1
ATOM 4977 C C . SER B 1 73 ? -21.328 -17.859 15.367 1 94.12 73 SER B C 1
ATOM 4979 O O . SER B 1 73 ? -21.891 -16.906 15.938 1 94.12 73 SER B O 1
ATOM 4981 N N . GLU B 1 74 ? -20.031 -17.953 15.234 1 94.88 74 GLU B N 1
ATOM 4982 C CA . GLU B 1 74 ? -19.156 -17 15.93 1 94.88 74 GLU B CA 1
ATOM 4983 C C . GLU B 1 74 ? -18.672 -15.906 14.984 1 94.88 74 GLU B C 1
ATOM 4985 O O . GLU B 1 74 ? -18.078 -14.922 15.43 1 94.88 74 GLU B O 1
ATOM 4990 N N . ILE B 1 75 ? -18.938 -15.961 13.75 1 94.75 75 ILE B N 1
ATOM 4991 C CA . ILE B 1 75 ? -18.375 -15.078 12.734 1 94.75 75 ILE B CA 1
ATOM 4992 C C . ILE B 1 75 ? -18.719 -13.625 13.07 1 94.75 75 ILE B C 1
ATOM 4994 O O . ILE B 1 75 ? -17.828 -12.766 13.102 1 94.75 75 ILE B O 1
ATOM 4998 N N . ASP B 1 76 ? -19.953 -13.367 13.32 1 91.56 76 ASP B N 1
ATOM 4999 C CA . ASP B 1 76 ? -20.406 -12.008 13.578 1 91.56 76 ASP B CA 1
ATOM 5000 C C . ASP B 1 76 ? -19.75 -11.43 14.828 1 91.56 76 ASP B C 1
ATOM 5002 O O . ASP B 1 76 ? -19.141 -10.359 14.781 1 91.56 76 ASP B O 1
ATOM 5006 N N . GLU B 1 77 ? -19.812 -12.164 15.914 1 92.06 77 GLU B N 1
ATOM 5007 C CA . GLU B 1 77 ? -19.219 -11.703 17.172 1 92.06 77 GLU B CA 1
ATOM 5008 C C . GLU B 1 77 ? -17.719 -11.539 17.047 1 92.06 77 GLU B C 1
ATOM 5010 O O . GLU B 1 77 ? -17.141 -10.594 17.594 1 92.06 77 GLU B O 1
ATOM 5015 N N . TYR B 1 78 ? -17.062 -12.453 16.391 1 94.44 78 TYR B N 1
ATOM 5016 C CA . TYR B 1 78 ? -15.617 -12.422 16.219 1 94.44 78 TYR B CA 1
ATOM 5017 C C . TYR B 1 78 ? -15.18 -11.172 15.469 1 94.44 78 TYR B C 1
ATOM 5019 O O . TYR B 1 78 ? -14.164 -10.562 15.805 1 94.44 78 TYR B O 1
ATOM 5027 N N . SER B 1 79 ? -15.953 -10.75 14.477 1 91.56 79 SER B N 1
ATOM 5028 C CA . SER B 1 79 ? -15.609 -9.586 13.672 1 91.56 79 SER B CA 1
ATOM 5029 C C . SER B 1 79 ? -15.695 -8.305 14.492 1 91.56 79 SER B C 1
ATOM 5031 O O . SER B 1 79 ? -15.078 -7.293 14.141 1 91.56 79 SER B O 1
ATOM 5033 N N . HIS B 1 80 ? -16.375 -8.297 15.594 1 88.19 80 HIS B N 1
ATOM 5034 C CA . HIS B 1 80 ? -16.578 -7.105 16.406 1 88.19 80 HIS B CA 1
ATOM 5035 C C . HIS B 1 80 ? -15.438 -6.934 17.422 1 88.19 80 HIS B C 1
ATOM 5037 O O . HIS B 1 80 ? -15.344 -5.898 18.078 1 88.19 80 HIS B O 1
ATOM 5043 N N . ARG B 1 81 ? -14.609 -7.934 17.516 1 89.12 81 ARG B N 1
ATOM 5044 C CA . ARG B 1 81 ? -13.438 -7.77 18.391 1 89.12 81 ARG B CA 1
ATOM 5045 C C . ARG B 1 81 ? -12.602 -6.574 17.953 1 89.12 81 ARG B C 1
ATOM 5047 O O . ARG B 1 81 ? -12.43 -6.332 16.75 1 89.12 81 ARG B O 1
ATOM 5054 N N . VAL B 1 82 ? -12.023 -5.871 18.906 1 83.19 82 VAL B N 1
ATOM 5055 C CA . VAL B 1 82 ? -11.297 -4.633 18.656 1 83.19 82 VAL B CA 1
ATOM 5056 C C . VAL B 1 82 ? -10.039 -4.93 17.844 1 83.19 82 VAL B C 1
ATOM 5058 O O . VAL B 1 82 ? -9.617 -4.117 17.016 1 83.19 82 VAL B O 1
ATOM 5061 N N . GLN B 1 83 ? -9.547 -6.113 17.969 1 87.81 83 GLN B N 1
ATOM 5062 C CA . GLN B 1 83 ? -8.312 -6.484 17.297 1 87.81 83 GLN B CA 1
ATOM 5063 C C . GLN B 1 83 ? -8.539 -6.719 15.805 1 87.81 83 GLN B C 1
ATOM 5065 O O . GLN B 1 83 ? -7.629 -6.543 14.992 1 87.81 83 GLN B O 1
ATOM 5070 N N . VAL B 1 84 ? -9.742 -7.129 15.484 1 91.31 84 VAL B N 1
ATOM 5071 C CA . VAL B 1 84 ? -10 -7.527 14.102 1 91.31 84 VAL B CA 1
ATOM 5072 C C . VAL B 1 84 ? -10.25 -6.293 13.242 1 91.31 84 VAL B C 1
ATOM 5074 O O . VAL B 1 84 ? -11.188 -5.531 13.492 1 91.31 84 VAL B O 1
ATOM 5077 N N . GLU B 1 85 ? -9.445 -6.082 12.234 1 89.25 85 GLU B N 1
ATOM 5078 C CA . GLU B 1 85 ? -9.586 -4.961 11.312 1 89.25 85 GLU B CA 1
ATOM 5079 C C . GLU B 1 85 ? -10.453 -5.332 10.109 1 89.25 85 GLU B C 1
ATOM 5081 O O . GLU B 1 85 ? -11.25 -4.523 9.641 1 89.25 85 GLU B O 1
ATOM 5086 N N . PHE B 1 86 ? -10.25 -6.453 9.57 1 92.44 86 PHE B N 1
ATOM 5087 C CA . PHE B 1 86 ? -10.984 -6.914 8.391 1 92.44 86 PHE B CA 1
ATOM 5088 C C . PHE B 1 86 ? -10.938 -8.438 8.289 1 92.44 86 PHE B C 1
ATOM 5090 O O . PHE B 1 86 ? -9.938 -9.062 8.648 1 92.44 86 PHE B O 1
ATOM 5097 N N . MET B 1 87 ? -12.016 -9 7.859 1 93.88 87 MET B N 1
ATOM 5098 C CA . MET B 1 87 ? -12.164 -10.445 7.691 1 93.88 87 MET B CA 1
ATOM 5099 C C . MET B 1 87 ? -12.609 -10.789 6.273 1 93.88 87 MET B C 1
ATOM 5101 O O . MET B 1 87 ? -13.555 -10.195 5.758 1 93.88 87 MET B O 1
ATOM 5105 N N . GLU B 1 88 ? -11.93 -11.75 5.656 1 94.31 88 GLU B N 1
ATOM 5106 C CA . GLU B 1 88 ? -12.211 -12.086 4.262 1 94.31 88 GLU B CA 1
ATOM 5107 C C . GLU B 1 88 ? -12.469 -13.578 4.094 1 94.31 88 GLU B C 1
ATOM 5109 O O . GLU B 1 88 ? -11.766 -14.406 4.684 1 94.31 88 GLU B O 1
ATOM 5114 N N . LYS B 1 89 ? -13.477 -13.859 3.262 1 93.88 89 LYS B N 1
ATOM 5115 C CA . LYS B 1 89 ? -13.75 -15.234 2.844 1 93.88 89 LYS B CA 1
ATOM 5116 C C . LYS B 1 89 ? -12.633 -15.773 1.958 1 93.88 89 LYS B C 1
ATOM 5118 O O . LYS B 1 89 ? -12.102 -15.055 1.107 1 93.88 89 LYS B O 1
ATOM 5123 N N . PRO B 1 90 ? -12.281 -17.047 2.207 1 91.5 90 PRO B N 1
ATOM 5124 C CA . PRO B 1 90 ? -11.344 -17.625 1.25 1 91.5 90 PRO B CA 1
ATOM 5125 C C . PRO B 1 90 ? -11.906 -17.688 -0.166 1 91.5 90 PRO B C 1
ATOM 5127 O O . PRO B 1 90 ? -13.117 -17.828 -0.345 1 91.5 90 PRO B O 1
ATOM 5130 N N . LYS B 1 91 ? -11.039 -17.562 -1.084 1 90.88 91 LYS B N 1
ATOM 5131 C CA . LYS B 1 91 ? -11.398 -17.672 -2.496 1 90.88 91 LYS B CA 1
ATOM 5132 C C . LYS B 1 91 ? -10.742 -18.891 -3.135 1 90.88 91 LYS B C 1
ATOM 5134 O O . LYS B 1 91 ? -9.625 -19.25 -2.775 1 90.88 91 LYS B O 1
ATOM 5139 N N . ARG B 1 92 ? -11.445 -19.391 -4.078 1 86.75 92 ARG B N 1
ATOM 5140 C CA . ARG B 1 92 ? -10.906 -20.516 -4.836 1 86.75 92 ARG B CA 1
ATOM 5141 C C . ARG B 1 92 ? -9.805 -20.062 -5.789 1 86.75 92 ARG B C 1
ATOM 5143 O O . ARG B 1 92 ? -9.922 -19 -6.402 1 86.75 92 ARG B O 1
ATOM 5150 N N . LEU B 1 93 ? -8.789 -20.891 -5.863 1 85.75 93 LEU B N 1
ATOM 5151 C CA . LEU B 1 93 ? -7.68 -20.641 -6.773 1 85.75 93 LEU B CA 1
ATOM 5152 C C . LEU B 1 93 ? -7.645 -21.672 -7.898 1 85.75 93 LEU B C 1
ATOM 5154 O O . LEU B 1 93 ? -8.086 -22.797 -7.719 1 85.75 93 LEU B O 1
ATOM 5158 N N . TYR B 1 94 ? -7.133 -21.234 -9 1 81.81 94 TYR B N 1
ATOM 5159 C CA . TYR B 1 94 ? -6.957 -22.141 -10.125 1 81.81 94 TYR B CA 1
ATOM 5160 C C . TYR B 1 94 ? -5.543 -22.047 -10.688 1 81.81 94 TYR B C 1
ATOM 5162 O O . TYR B 1 94 ? -4.926 -20.969 -10.656 1 81.81 94 TYR B O 1
ATOM 5170 N N . PHE B 1 95 ? -5.066 -23.203 -11.188 1 76.31 95 PHE B N 1
ATOM 5171 C CA . PHE B 1 95 ? -3.781 -23.219 -11.875 1 76.31 95 PHE B CA 1
ATOM 5172 C C . PHE B 1 95 ? -3.875 -22.484 -13.211 1 76.31 95 PHE B C 1
ATOM 5174 O O . PHE B 1 95 ? -4.875 -22.609 -13.922 1 76.31 95 PHE B O 1
ATOM 5181 N N . GLU B 1 96 ? -2.949 -21.75 -13.531 1 76.88 96 GLU B N 1
ATOM 5182 C CA . GLU B 1 96 ? -2.945 -20.953 -14.75 1 76.88 96 GLU B CA 1
ATOM 5183 C C . GLU B 1 96 ? -2.326 -21.719 -15.914 1 76.88 96 GLU B C 1
ATOM 5185 O O . GLU B 1 96 ? -1.323 -21.297 -16.484 1 76.88 96 GLU B O 1
ATOM 5190 N N . LEU B 1 97 ? -3.008 -22.812 -16.266 1 71.31 97 LEU B N 1
ATOM 5191 C CA . LEU B 1 97 ? -2.615 -23.672 -17.375 1 71.31 97 LEU B CA 1
ATOM 5192 C C . LEU B 1 97 ? -3.43 -23.359 -18.625 1 71.31 97 LEU B C 1
ATOM 5194 O O . LEU B 1 97 ? -4.617 -23.031 -18.531 1 71.31 97 LEU B O 1
ATOM 5198 N N . PHE B 1 98 ? -2.652 -23.203 -19.719 1 67.69 98 PHE B N 1
ATOM 5199 C CA . PHE B 1 98 ? -3.35 -23.031 -20.984 1 67.69 98 PHE B CA 1
ATOM 5200 C C . PHE B 1 98 ? -3.27 -24.297 -21.828 1 67.69 98 PHE B C 1
ATOM 5202 O O . PHE B 1 98 ? -2.178 -24.781 -22.125 1 67.69 98 PHE B O 1
ATOM 5209 N N . GLN B 1 99 ? -4.273 -25.078 -21.938 1 48.88 99 GLN B N 1
ATOM 5210 C CA . GLN B 1 99 ? -4.289 -26.312 -22.734 1 48.88 99 GLN B CA 1
ATOM 5211 C C . GLN B 1 99 ? -4.098 -26.016 -24.219 1 48.88 99 GLN B C 1
ATOM 5213 O O . GLN B 1 99 ? -4.965 -25.406 -24.844 1 48.88 99 GLN B O 1
ATOM 5218 N N . ALA B 1 100 ? -2.654 -25.797 -24.609 1 48.5 100 ALA B N 1
ATOM 5219 C CA . ALA B 1 100 ? -2.387 -25.609 -26.031 1 48.5 100 ALA B CA 1
ATOM 5220 C C . ALA B 1 100 ? -2.357 -26.953 -26.766 1 48.5 100 ALA B C 1
ATOM 5222 O O . ALA B 1 100 ? -2.016 -27.984 -26.172 1 48.5 100 ALA B O 1
ATOM 5223 N N . LYS B 1 101 ? -3.051 -27.016 -27.922 1 39.59 101 LYS B N 1
ATOM 5224 C CA . LYS B 1 101 ? -2.744 -28.062 -28.891 1 39.59 101 LYS B CA 1
ATOM 5225 C C . LYS B 1 101 ? -1.255 -28.078 -29.234 1 39.59 101 LYS B C 1
ATOM 5227 O O . LYS B 1 101 ? -0.622 -27.031 -29.328 1 39.59 101 LYS B O 1
ATOM 5232 N N . GLY B 1 102 ? -0.547 -29.109 -29 1 36.03 102 GLY B N 1
ATOM 5233 C CA . GLY B 1 102 ? 0.835 -29.562 -29.047 1 36.03 102 GLY B CA 1
ATOM 5234 C C . GLY B 1 102 ? 1.606 -28.984 -30.219 1 36.03 102 GLY B C 1
ATOM 5235 O O . GLY B 1 102 ? 1.311 -29.297 -31.375 1 36.03 102 GLY B O 1
ATOM 5236 N N . ALA B 1 103 ? 1.922 -27.703 -30.281 1 35.56 103 ALA B N 1
ATOM 5237 C CA . ALA B 1 103 ? 2.869 -27.516 -31.375 1 35.56 103 ALA B CA 1
ATOM 5238 C C . ALA B 1 103 ? 4.281 -27.906 -30.953 1 35.56 103 ALA B C 1
ATOM 5240 O O . ALA B 1 103 ? 4.637 -27.797 -29.781 1 35.56 103 ALA B O 1
ATOM 5241 N N . SER B 1 104 ? 5 -28.594 -31.812 1 33.88 104 SER B N 1
ATOM 5242 C CA . SER B 1 104 ? 6.262 -29.328 -31.781 1 33.88 104 SER B CA 1
ATOM 5243 C C . SER B 1 104 ? 7.434 -28.375 -31.516 1 33.88 104 SER B C 1
ATOM 5245 O O . SER B 1 104 ? 8.586 -28.812 -31.484 1 33.88 104 SER B O 1
ATOM 5247 N N . CYS B 1 105 ? 7.398 -27.125 -31.75 1 34.72 105 CYS B N 1
ATOM 5248 C CA . CYS B 1 105 ? 8.727 -26.531 -31.703 1 34.72 105 CYS B CA 1
ATOM 5249 C C . CYS B 1 105 ? 9.078 -26.094 -30.281 1 34.72 105 CYS B C 1
ATOM 5251 O O . CYS B 1 105 ? 8.422 -25.219 -29.719 1 34.72 105 CYS B O 1
ATOM 5253 N N . ILE B 1 106 ? 9.82 -27 -29.484 1 43.16 106 ILE B N 1
ATOM 5254 C CA . ILE B 1 106 ? 10.156 -27.062 -28.062 1 43.16 106 ILE B CA 1
ATOM 5255 C C . ILE B 1 106 ? 11.375 -26.203 -27.781 1 43.16 106 ILE B C 1
ATOM 5257 O O . ILE B 1 106 ? 12.406 -26.312 -28.438 1 43.16 106 ILE B O 1
ATOM 5261 N N . ARG B 1 107 ? 11.25 -24.984 -27.266 1 45.47 107 ARG B N 1
ATOM 5262 C CA . ARG B 1 107 ? 12.461 -24.25 -26.891 1 45.47 107 ARG B CA 1
ATOM 5263 C C . ARG B 1 107 ? 12.914 -24.641 -25.484 1 45.47 107 ARG B C 1
ATOM 5265 O O . ARG B 1 107 ? 12.102 -24.734 -24.562 1 45.47 107 ARG B O 1
ATOM 5272 N N . THR B 1 108 ? 14.195 -25.078 -25.359 1 42.66 108 THR B N 1
ATOM 5273 C CA . THR B 1 108 ? 14.883 -25.391 -24.109 1 42.66 108 THR B CA 1
ATOM 5274 C C . THR B 1 108 ? 15.32 -24.109 -23.406 1 42.66 108 THR B C 1
ATOM 5276 O O . THR B 1 108 ? 15.672 -23.125 -24.062 1 42.66 108 THR B O 1
ATOM 5279 N N . VAL B 1 109 ? 15.062 -23.906 -22.141 1 45.81 109 VAL B N 1
ATOM 5280 C CA . VAL B 1 109 ? 15.516 -22.844 -21.266 1 45.81 109 VAL B CA 1
ATOM 5281 C C . VAL B 1 109 ? 17.031 -22.656 -21.391 1 45.81 109 VAL B C 1
ATOM 5283 O O . VAL B 1 109 ? 17.781 -23.625 -21.203 1 45.81 109 VAL B O 1
ATOM 5286 N N . GLN B 1 110 ? 17.562 -21.75 -22.203 1 44.75 110 GLN B N 1
ATOM 5287 C CA . GLN B 1 110 ? 19.016 -21.547 -22.297 1 44.75 110 GLN B CA 1
ATOM 5288 C C . GLN B 1 110 ? 19.547 -20.828 -21.062 1 44.75 110 GLN B C 1
ATOM 5290 O O . GLN B 1 110 ? 18.984 -19.828 -20.625 1 44.75 110 GLN B O 1
ATOM 5295 N N . THR B 1 111 ? 20.203 -21.547 -20.125 1 48.72 111 THR B N 1
ATOM 5296 C CA . THR B 1 111 ? 20.891 -21.125 -18.906 1 48.72 111 THR B CA 1
ATOM 5297 C C . THR B 1 111 ? 21.984 -20.109 -19.234 1 48.72 111 THR B C 1
ATOM 5299 O O . THR B 1 111 ? 22.594 -20.156 -20.297 1 48.72 111 THR B O 1
ATOM 5302 N N . GLY B 1 112 ? 21.812 -19.016 -18.75 1 48.75 112 GLY B N 1
ATOM 5303 C CA . GLY B 1 112 ? 22.75 -17.906 -18.844 1 48.75 112 GLY B CA 1
ATOM 5304 C C . GLY B 1 112 ? 24.188 -18.297 -18.562 1 48.75 112 GLY B C 1
ATOM 5305 O O . GLY B 1 112 ? 24.438 -19.25 -17.812 1 48.75 112 GLY B O 1
ATOM 5306 N N . ARG B 1 113 ? 25.234 -18.031 -19.484 1 51.44 113 ARG B N 1
ATOM 5307 C CA . ARG B 1 113 ? 26.672 -18.188 -19.688 1 51.44 113 ARG B CA 1
ATOM 5308 C C . ARG B 1 113 ? 27.469 -17.5 -18.578 1 51.44 113 ARG B C 1
ATOM 5310 O O . ARG B 1 113 ? 28.703 -17.578 -18.547 1 51.44 113 ARG B O 1
ATOM 5317 N N . ASN B 1 114 ? 26.938 -16.906 -17.469 1 63.25 114 ASN B N 1
ATOM 5318 C CA . ASN B 1 114 ? 27.906 -16.141 -16.703 1 63.25 114 ASN B CA 1
ATOM 5319 C C . ASN B 1 114 ? 28.172 -16.766 -15.336 1 63.25 114 ASN B C 1
ATOM 5321 O O . ASN B 1 114 ? 28.469 -16.062 -14.367 1 63.25 114 ASN B O 1
ATOM 5325 N N . GLY B 1 115 ? 28.109 -18.188 -15.281 1 82.06 115 GLY B N 1
ATOM 5326 C CA . GLY B 1 115 ? 28.469 -18.844 -14.039 1 82.06 115 GLY B CA 1
ATOM 5327 C C . GLY B 1 115 ? 27.375 -18.75 -12.984 1 82.06 115 GLY B C 1
ATOM 5328 O O . GLY B 1 115 ? 27.578 -19.188 -11.852 1 82.06 115 GLY B O 1
ATOM 5329 N N . LEU B 1 116 ? 26.328 -18.188 -13.227 1 90.31 116 LEU B N 1
ATOM 5330 C CA . LEU B 1 116 ? 25.219 -18.125 -12.281 1 90.31 116 LEU B CA 1
ATOM 5331 C C . LEU B 1 116 ? 24.312 -19.344 -12.438 1 90.31 116 LEU B C 1
ATOM 5333 O O . LEU B 1 116 ? 23.844 -19.641 -13.539 1 90.31 116 LEU B O 1
ATOM 5337 N N . THR B 1 117 ? 24.078 -20.016 -11.328 1 93.5 117 THR B N 1
ATOM 5338 C CA . THR B 1 117 ? 23.359 -21.297 -11.375 1 93.5 117 THR B CA 1
ATOM 5339 C C . THR B 1 117 ? 22.25 -21.312 -10.336 1 93.5 117 THR B C 1
ATOM 5341 O O . THR B 1 117 ? 21.531 -22.312 -10.219 1 93.5 117 THR B O 1
ATOM 5344 N N . GLY B 1 118 ? 22.141 -20.328 -9.539 1 95.62 118 GLY B N 1
ATOM 5345 C CA . GLY B 1 118 ? 21.203 -20.281 -8.43 1 95.62 118 GLY B CA 1
ATOM 5346 C C . GLY B 1 118 ? 21.781 -20.812 -7.133 1 95.62 118 GLY B C 1
ATOM 5347 O O . GLY B 1 118 ? 21.062 -20.922 -6.133 1 95.62 118 GLY B O 1
ATOM 5348 N N . LYS B 1 119 ? 23.109 -21.109 -7.219 1 96 119 LYS B N 1
ATOM 5349 C CA . LYS B 1 119 ? 23.781 -21.641 -6.027 1 96 119 LYS B CA 1
ATOM 5350 C C . LYS B 1 119 ? 23.688 -20.656 -4.863 1 96 119 LYS B C 1
ATOM 5352 O O . LYS B 1 119 ? 23.922 -19.453 -5.035 1 96 119 LYS B O 1
ATOM 5357 N N . GLY B 1 120 ? 23.312 -21.188 -3.756 1 97.56 120 GLY B N 1
ATOM 5358 C CA . GLY B 1 120 ? 23.234 -20.359 -2.564 1 97.56 120 GLY B CA 1
ATOM 5359 C C . GLY B 1 120 ? 21.875 -19.703 -2.385 1 97.56 120 GLY B C 1
ATOM 5360 O O . GLY B 1 120 ? 21.609 -19.078 -1.356 1 97.56 120 GLY B O 1
ATOM 5361 N N . ILE B 1 121 ? 21.016 -19.844 -3.332 1 98.12 121 ILE B N 1
ATOM 5362 C CA . ILE B 1 121 ? 19.688 -19.25 -3.283 1 98.12 121 ILE B CA 1
ATOM 5363 C C . ILE B 1 121 ? 18.641 -20.344 -3.094 1 98.12 121 ILE B C 1
ATOM 5365 O O . ILE B 1 121 ? 18.75 -21.422 -3.682 1 98.12 121 ILE B O 1
ATOM 5369 N N . LEU B 1 122 ? 17.656 -20.047 -2.225 1 98.81 122 LEU B N 1
ATOM 5370 C CA . LEU B 1 122 ? 16.516 -20.938 -2.107 1 98.81 122 LEU B CA 1
ATOM 5371 C C . LEU B 1 122 ? 15.477 -20.625 -3.186 1 98.81 122 LEU B C 1
ATOM 5373 O O . LEU B 1 122 ? 15.234 -19.469 -3.51 1 98.81 122 LEU B O 1
ATOM 5377 N N . THR B 1 123 ? 14.961 -21.641 -3.805 1 98.75 123 THR B N 1
ATOM 5378 C CA . THR B 1 123 ? 13.773 -21.516 -4.648 1 98.75 123 THR B CA 1
ATOM 5379 C C . THR B 1 123 ? 12.57 -22.172 -3.977 1 98.75 123 THR B C 1
ATOM 5381 O O . THR B 1 123 ? 12.586 -23.359 -3.672 1 98.75 123 THR B O 1
ATOM 5384 N N . GLY B 1 124 ? 11.57 -21.359 -3.656 1 98.81 124 GLY B N 1
ATOM 5385 C CA . GLY B 1 124 ? 10.344 -21.828 -3.029 1 98.81 124 GLY B CA 1
ATOM 5386 C C . GLY B 1 124 ? 9.148 -21.797 -3.967 1 98.81 124 GLY B C 1
ATOM 5387 O O . GLY B 1 124 ? 8.977 -20.844 -4.734 1 98.81 124 GLY B O 1
ATOM 5388 N N . VAL B 1 125 ? 8.32 -22.906 -3.928 1 98.31 125 VAL B N 1
ATOM 5389 C CA . VAL B 1 125 ? 7.098 -22.953 -4.73 1 98.31 125 VAL B CA 1
ATOM 5390 C C . VAL B 1 125 ? 5.914 -23.344 -3.85 1 98.31 125 VAL B C 1
ATOM 5392 O O . VAL B 1 125 ? 6.043 -24.203 -2.971 1 98.31 125 VAL B O 1
ATOM 5395 N N . VAL B 1 126 ? 4.836 -22.641 -3.914 1 97.88 126 VAL B N 1
ATOM 5396 C CA . VAL B 1 126 ? 3.529 -23.062 -3.426 1 97.88 126 VAL B CA 1
ATOM 5397 C C . VAL B 1 126 ? 2.658 -23.516 -4.598 1 97.88 126 VAL B C 1
ATOM 5399 O O . VAL B 1 126 ? 2.26 -22.703 -5.43 1 97.88 126 VAL B O 1
ATOM 5402 N N . ASP B 1 127 ? 2.422 -24.797 -4.672 1 96.56 127 ASP B N 1
ATOM 5403 C CA . ASP B 1 127 ? 1.813 -25.344 -5.879 1 96.56 127 ASP B CA 1
ATOM 5404 C C . ASP B 1 127 ? 1.125 -26.672 -5.59 1 96.56 127 ASP B C 1
ATOM 5406 O O . ASP B 1 127 ? 0.581 -26.875 -4.504 1 96.56 127 ASP B O 1
ATOM 5410 N N . SER B 1 128 ? 1.048 -27.516 -6.66 1 94.44 128 SER B N 1
ATOM 5411 C CA . SER B 1 128 ? 0.338 -28.781 -6.551 1 94.44 128 SER B CA 1
ATOM 5412 C C . SER B 1 128 ? 1.238 -29.859 -5.973 1 94.44 128 SER B C 1
ATOM 5414 O O . SER B 1 128 ? 0.811 -31.016 -5.805 1 94.44 128 SER B O 1
ATOM 5416 N N . GLY B 1 129 ? 2.441 -29.516 -5.625 1 96.38 129 GLY B N 1
ATOM 5417 C CA . GLY B 1 129 ? 3.383 -30.5 -5.086 1 96.38 129 GLY B CA 1
ATOM 5418 C C . GLY B 1 129 ? 4.594 -30.703 -5.977 1 96.38 129 GLY B C 1
ATOM 5419 O O . GLY B 1 129 ? 5.004 -29.797 -6.699 1 96.38 129 GLY B O 1
ATOM 5420 N N . VAL B 1 130 ? 5.25 -31.812 -5.742 1 98.19 130 VAL B N 1
ATOM 5421 C CA . VAL B 1 130 ? 6.426 -32.188 -6.523 1 98.19 130 VAL B CA 1
ATOM 5422 C C . VAL B 1 130 ? 6.605 -33.688 -6.504 1 98.19 130 VAL B C 1
ATOM 5424 O O . VAL B 1 130 ? 6.297 -34.344 -5.504 1 98.19 130 VAL B O 1
ATOM 5427 N N . ASP B 1 131 ? 6.957 -34.219 -7.66 1 98.19 131 ASP B N 1
ATOM 5428 C CA . ASP B 1 131 ? 7.465 -35.594 -7.664 1 98.19 131 ASP B CA 1
ATOM 5429 C C . ASP B 1 131 ? 8.922 -35.625 -7.219 1 98.19 131 ASP B C 1
ATOM 5431 O O . ASP B 1 131 ? 9.836 -35.594 -8.055 1 98.19 131 ASP B O 1
ATOM 5435 N N . TYR B 1 132 ? 9.094 -35.906 -5.895 1 98.31 132 TYR B N 1
ATOM 5436 C CA . TYR B 1 132 ? 10.438 -35.844 -5.336 1 98.31 132 TYR B CA 1
ATOM 5437 C C . TYR B 1 132 ? 11.297 -37 -5.812 1 98.31 132 TYR B C 1
ATOM 5439 O O . TYR B 1 132 ? 12.516 -37 -5.625 1 98.31 132 TYR B O 1
ATOM 5447 N N . PHE B 1 133 ? 10.758 -38 -6.527 1 97.81 133 PHE B N 1
ATOM 5448 C CA . PHE B 1 133 ? 11.523 -39.094 -7.113 1 97.81 133 PHE B CA 1
ATOM 5449 C C . PHE B 1 133 ? 12.102 -38.688 -8.461 1 97.81 133 PHE B C 1
ATOM 5451 O O . PHE B 1 133 ? 12.969 -39.375 -9 1 97.81 133 PHE B O 1
ATOM 5458 N N . HIS B 1 134 ? 11.555 -37.656 -9.094 1 97.81 134 HIS B N 1
ATOM 5459 C CA . HIS B 1 134 ? 12.062 -37.25 -10.398 1 97.81 134 HIS B CA 1
ATOM 5460 C C . HIS B 1 134 ? 13.539 -36.875 -10.328 1 97.81 134 HIS B C 1
ATOM 5462 O O . HIS B 1 134 ? 13.953 -36.094 -9.477 1 97.81 134 HIS B O 1
ATOM 5468 N N . PRO B 1 135 ? 14.398 -37.312 -11.25 1 97.56 135 PRO B N 1
ATOM 5469 C CA . PRO B 1 135 ? 15.844 -37.094 -11.18 1 97.56 135 PRO B CA 1
ATOM 5470 C C . PRO B 1 135 ? 16.219 -35.594 -11.188 1 97.56 135 PRO B C 1
ATOM 5472 O O . PRO B 1 135 ? 17.234 -35.219 -10.617 1 97.56 135 PRO B O 1
ATOM 5475 N N . ASP B 1 136 ? 15.391 -34.781 -11.773 1 97.69 136 ASP B N 1
ATOM 5476 C CA . ASP B 1 136 ? 15.688 -33.344 -11.898 1 97.69 136 ASP B CA 1
ATOM 5477 C C . ASP B 1 136 ? 15.773 -32.688 -10.523 1 97.69 136 ASP B C 1
ATOM 5479 O O . ASP B 1 136 ? 16.281 -31.562 -10.398 1 97.69 136 ASP B O 1
ATOM 5483 N N . PHE B 1 137 ? 15.258 -33.312 -9.469 1 98.56 137 PHE B N 1
ATOM 5484 C CA . PHE B 1 137 ? 15.211 -32.688 -8.148 1 98.56 137 PHE B CA 1
ATOM 5485 C C . PHE B 1 137 ? 16.125 -33.438 -7.172 1 98.56 137 PHE B C 1
ATOM 5487 O O . PHE B 1 137 ? 15.969 -33.312 -5.957 1 98.56 137 PHE B O 1
ATOM 5494 N N . ARG B 1 138 ? 17.016 -34.219 -7.734 1 97.94 138 ARG B N 1
ATOM 5495 C CA . ARG B 1 138 ? 17.984 -35 -6.949 1 97.94 138 ARG B CA 1
ATOM 5496 C C . ARG B 1 138 ? 19.406 -34.594 -7.281 1 97.94 138 ARG B C 1
ATOM 5498 O O . ARG B 1 138 ? 19.703 -34.188 -8.406 1 97.94 138 ARG B O 1
ATOM 5505 N N . ASN B 1 139 ? 20.25 -34.781 -6.285 1 97.25 139 ASN B N 1
ATOM 5506 C CA . ASN B 1 139 ? 21.672 -34.562 -6.504 1 97.25 139 ASN B CA 1
ATOM 5507 C C . ASN B 1 139 ? 22.297 -35.719 -7.27 1 97.25 139 ASN B C 1
ATOM 5509 O O . ASN B 1 139 ? 21.656 -36.75 -7.492 1 97.25 139 ASN B O 1
ATOM 5513 N N . ALA B 1 140 ? 23.562 -35.5 -7.633 1 94.88 140 ALA B N 1
ATOM 5514 C CA . ALA B 1 140 ? 24.297 -36.531 -8.375 1 94.88 140 ALA B CA 1
ATOM 5515 C C . ALA B 1 140 ? 24.406 -37.812 -7.578 1 94.88 140 ALA B C 1
ATOM 5517 O O . ALA B 1 140 ? 24.406 -38.906 -8.148 1 94.88 140 ALA B O 1
ATOM 5518 N N . ASP B 1 141 ? 24.406 -37.75 -6.246 1 96.69 141 ASP B N 1
ATOM 5519 C CA . ASP B 1 141 ? 24.562 -38.906 -5.387 1 96.69 141 ASP B CA 1
ATOM 5520 C C . ASP B 1 141 ? 23.219 -39.562 -5.086 1 96.69 141 ASP B C 1
ATOM 5522 O O . ASP B 1 141 ? 23.141 -40.5 -4.297 1 96.69 141 ASP B O 1
ATOM 5526 N N . GLY B 1 142 ? 22.203 -39 -5.672 1 95.62 142 GLY B N 1
ATOM 5527 C CA . GLY B 1 142 ? 20.859 -39.562 -5.508 1 95.62 142 GLY B CA 1
ATOM 5528 C C . GLY B 1 142 ? 20.078 -38.938 -4.391 1 95.62 142 GLY B C 1
ATOM 5529 O O . GLY B 1 142 ? 18.859 -39.125 -4.289 1 95.62 142 GLY B O 1
ATOM 5530 N N . SER B 1 143 ? 20.75 -38.125 -3.611 1 97.75 143 SER B N 1
ATOM 5531 C CA . SER B 1 143 ? 20.062 -37.438 -2.514 1 97.75 143 SER B CA 1
ATOM 5532 C C . SER B 1 143 ? 19.156 -36.344 -3.029 1 97.75 143 SER B C 1
ATOM 5534 O O . SER B 1 143 ? 19.297 -35.875 -4.172 1 97.75 143 SER B O 1
ATOM 5536 N N . SER B 1 144 ? 18.25 -35.938 -2.225 1 98.5 144 SER B N 1
ATOM 5537 C CA . SER B 1 144 ? 17.25 -34.938 -2.605 1 98.5 144 SER B CA 1
ATOM 5538 C C . SER B 1 144 ? 17.859 -33.531 -2.605 1 98.5 144 SER B C 1
ATOM 5540 O O . SER B 1 144 ? 18.703 -33.219 -1.758 1 98.5 144 SER B O 1
ATOM 5542 N N . ARG B 1 145 ? 17.391 -32.688 -3.492 1 98.44 145 ARG B N 1
ATOM 5543 C CA . ARG B 1 145 ? 17.672 -31.266 -3.455 1 98.44 145 ARG B CA 1
ATOM 5544 C C . ARG B 1 145 ? 16.578 -30.516 -2.705 1 98.44 145 ARG B C 1
ATOM 5546 O O . ARG B 1 145 ? 16.703 -29.312 -2.465 1 98.44 145 ARG B O 1
ATOM 5553 N N . ILE B 1 146 ? 15.516 -31.172 -2.373 1 98.88 146 ILE B N 1
ATOM 5554 C CA . ILE B 1 146 ? 14.406 -30.578 -1.622 1 98.88 146 ILE B CA 1
ATOM 5555 C C . ILE B 1 146 ? 14.734 -30.594 -0.13 1 98.88 146 ILE B C 1
ATOM 5557 O O . ILE B 1 146 ? 14.867 -31.656 0.476 1 98.88 146 ILE B O 1
ATOM 5561 N N . LEU B 1 147 ? 14.805 -29.391 0.435 1 98.81 147 LEU B N 1
ATOM 5562 C CA . LEU B 1 147 ? 15.164 -29.266 1.844 1 98.81 147 LEU B CA 1
ATOM 5563 C C . LEU B 1 147 ? 13.945 -29.5 2.736 1 98.81 147 LEU B C 1
ATOM 5565 O O . LEU B 1 147 ? 14.078 -30 3.855 1 98.81 147 LEU B O 1
ATOM 5569 N N . ARG B 1 148 ? 12.812 -29 2.299 1 98.75 148 ARG B N 1
ATOM 5570 C CA . ARG B 1 148 ? 11.539 -29.156 3.004 1 98.75 148 ARG B CA 1
ATOM 5571 C C . ARG B 1 148 ? 10.383 -29.328 2.021 1 98.75 148 ARG B C 1
ATOM 5573 O O . ARG B 1 148 ? 10.352 -28.672 0.979 1 98.75 148 ARG B O 1
ATOM 5580 N N . LEU B 1 149 ? 9.539 -30.234 2.33 1 98.75 149 LEU B N 1
ATOM 5581 C CA . LEU B 1 149 ? 8.281 -30.438 1.623 1 98.75 149 LEU B CA 1
ATOM 5582 C C . LEU B 1 149 ? 7.105 -30.422 2.594 1 98.75 149 LEU B C 1
ATOM 5584 O O . LEU B 1 149 ? 6.969 -31.328 3.428 1 98.75 149 LEU B O 1
ATOM 5588 N N . TRP B 1 150 ? 6.316 -29.375 2.551 1 98.75 150 TRP B N 1
ATOM 5589 C CA . TRP B 1 150 ? 5.086 -29.328 3.334 1 98.75 150 TRP B CA 1
ATOM 5590 C C . TRP B 1 150 ? 3.881 -29.703 2.477 1 98.75 150 TRP B C 1
ATOM 5592 O O . TRP B 1 150 ? 3.514 -28.953 1.562 1 98.75 150 TRP B O 1
ATOM 5602 N N . ASP B 1 151 ? 3.316 -30.828 2.723 1 98 151 ASP B N 1
ATOM 5603 C CA . ASP B 1 151 ? 2.076 -31.25 2.076 1 98 151 ASP B CA 1
ATOM 5604 C C . ASP B 1 151 ? 0.867 -30.953 2.961 1 98 151 ASP B C 1
ATOM 5606 O O . ASP B 1 151 ? 0.63 -31.641 3.951 1 98 151 ASP B O 1
ATOM 5610 N N . GLN B 1 152 ? 0.095 -29.984 2.551 1 96.06 152 GLN B N 1
ATOM 5611 C CA . GLN B 1 152 ? -1.031 -29.531 3.361 1 96.06 152 GLN B CA 1
ATOM 5612 C C . GLN B 1 152 ? -2.176 -30.531 3.326 1 96.06 152 GLN B C 1
ATOM 5614 O O . GLN B 1 152 ? -3.098 -30.469 4.141 1 96.06 152 GLN B O 1
ATOM 5619 N N . SER B 1 153 ? -2.102 -31.516 2.418 1 93.25 153 SER B N 1
ATOM 5620 C CA . SER B 1 153 ? -3.215 -32.438 2.205 1 93.25 153 SER B CA 1
ATOM 5621 C C . SER B 1 153 ? -3.059 -33.688 3.045 1 93.25 153 SER B C 1
ATOM 5623 O O . SER B 1 153 ? -4.008 -34.469 3.191 1 93.25 153 SER B O 1
ATOM 5625 N N . ILE B 1 154 ? -1.903 -33.906 3.551 1 94.5 154 ILE B N 1
ATOM 5626 C CA . ILE B 1 154 ? -1.652 -35.062 4.383 1 94.5 154 ILE B CA 1
ATOM 5627 C C . ILE B 1 154 ? -1.533 -34.656 5.848 1 94.5 154 ILE B C 1
ATOM 5629 O O . ILE B 1 154 ? -0.547 -34.031 6.238 1 94.5 154 ILE B O 1
ATOM 5633 N N . GLN B 1 155 ? -2.5 -35.094 6.641 1 92.62 155 GLN B N 1
ATOM 5634 C CA . GLN B 1 155 ? -2.537 -34.656 8.023 1 92.62 155 GLN B CA 1
ATOM 5635 C C . GLN B 1 155 ? -1.64 -35.5 8.906 1 92.62 155 GLN B C 1
ATOM 5637 O O . GLN B 1 155 ? -1.396 -36.688 8.602 1 92.62 155 GLN B O 1
ATOM 5642 N N . GLY B 1 156 ? -1.155 -34.844 10 1 92.56 156 GLY B N 1
ATOM 5643 C CA . GLY B 1 156 ? -0.478 -35.688 10.977 1 92.56 156 GLY B CA 1
ATOM 5644 C C . GLY B 1 156 ? 0.686 -35 11.656 1 92.56 156 GLY B C 1
ATOM 5645 O O . GLY B 1 156 ? 0.912 -35.156 12.852 1 92.56 156 GLY B O 1
ATOM 5646 N N . ASN B 1 157 ? 1.414 -34.25 10.922 1 96.62 157 ASN B N 1
ATOM 5647 C CA . ASN B 1 157 ? 2.605 -33.594 11.477 1 96.62 157 ASN B CA 1
ATOM 5648 C C . ASN B 1 157 ? 2.865 -32.25 10.836 1 96.62 157 ASN B C 1
ATOM 5650 O O . ASN B 1 157 ? 3.867 -32.062 10.141 1 96.62 157 ASN B O 1
ATOM 5654 N N . PRO B 1 158 ? 2.043 -31.25 11.133 1 97.19 158 PRO B N 1
ATOM 5655 C CA . PRO B 1 158 ? 2.229 -29.922 10.539 1 97.19 158 PRO B CA 1
ATOM 5656 C C . PRO B 1 158 ? 3.529 -29.25 10.984 1 97.19 158 PRO B C 1
ATOM 5658 O O . PRO B 1 158 ? 4.074 -29.594 12.039 1 97.19 158 PRO B O 1
ATOM 5661 N N . PRO B 1 159 ? 4.094 -28.328 10.125 1 97.56 159 PRO B N 1
ATOM 5662 C CA . PRO B 1 159 ? 5.238 -27.547 10.602 1 97.56 159 PRO B CA 1
ATOM 5663 C C . PRO B 1 159 ? 4.926 -26.75 11.859 1 97.56 159 PRO B C 1
ATOM 5665 O O . PRO B 1 159 ? 3.756 -26.484 12.148 1 97.56 159 PRO B O 1
ATOM 5668 N N . GLN B 1 160 ? 5.969 -26.359 12.633 1 95.44 160 GLN B N 1
ATOM 5669 C CA . GLN B 1 160 ? 5.789 -25.547 13.82 1 95.44 160 GLN B CA 1
ATOM 5670 C C . GLN B 1 160 ? 5.027 -24.266 13.5 1 95.44 160 GLN B C 1
ATOM 5672 O O . GLN B 1 160 ? 5.352 -23.562 12.539 1 95.44 160 GLN B O 1
ATOM 5677 N N . GLY B 1 161 ? 4.008 -24.016 14.211 1 93.94 161 GLY B N 1
ATOM 5678 C CA . GLY B 1 161 ? 3.244 -22.781 14.039 1 93.94 161 GLY B CA 1
ATOM 5679 C C . GLY B 1 161 ? 2.012 -22.969 13.18 1 93.94 161 GLY B C 1
ATOM 5680 O O . GLY B 1 161 ? 1.171 -22.062 13.086 1 93.94 161 GLY B O 1
ATOM 5681 N N . TYR B 1 162 ? 1.945 -24.109 12.555 1 96.25 162 TYR B N 1
ATOM 5682 C CA . TYR B 1 162 ? 0.796 -24.406 11.711 1 96.25 162 TYR B CA 1
ATOM 5683 C C . TYR B 1 162 ? 0.008 -25.594 12.258 1 96.25 162 TYR B C 1
ATOM 5685 O O . TYR B 1 162 ? 0.471 -26.281 13.164 1 96.25 162 TYR B O 1
ATOM 5693 N N . VAL B 1 163 ? -1.262 -25.812 11.719 1 94.44 163 VAL B N 1
ATOM 5694 C CA . VAL B 1 163 ? -2.121 -26.797 12.367 1 94.44 163 VAL B CA 1
ATOM 5695 C C . VAL B 1 163 ? -2.562 -27.844 11.359 1 94.44 163 VAL B C 1
ATOM 5697 O O . VAL B 1 163 ? -3.219 -28.828 11.727 1 94.44 163 VAL B O 1
ATOM 5700 N N . THR B 1 164 ? -2.16 -27.703 10.102 1 92.69 164 THR B N 1
ATOM 5701 C CA . THR B 1 164 ? -2.59 -28.656 9.078 1 92.69 164 THR B CA 1
ATOM 5702 C C . THR B 1 164 ? -1.392 -29.172 8.289 1 92.69 164 THR B C 1
ATOM 5704 O O . THR B 1 164 ? -0.344 -28.531 8.234 1 92.69 164 THR B O 1
ATOM 5707 N N . GLY B 1 165 ? -1.562 -30.375 7.77 1 96.31 165 GLY B N 1
ATOM 5708 C CA . GLY B 1 165 ? -0.575 -30.906 6.848 1 96.31 165 GLY B CA 1
ATOM 5709 C C . GLY B 1 165 ? 0.566 -31.625 7.547 1 96.31 165 GLY B C 1
ATOM 5710 O O . GLY B 1 165 ? 0.495 -31.891 8.75 1 96.31 165 GLY B O 1
ATOM 5711 N N . THR B 1 166 ? 1.471 -32.031 6.773 1 97.88 166 THR B N 1
ATOM 5712 C CA . THR B 1 166 ? 2.676 -32.719 7.242 1 97.88 166 THR B CA 1
ATOM 5713 C C . THR B 1 166 ? 3.914 -32.156 6.539 1 97.88 166 THR B C 1
ATOM 5715 O O . THR B 1 166 ? 3.92 -31.984 5.316 1 97.88 166 THR B O 1
ATOM 5718 N N . GLU B 1 167 ? 4.895 -31.828 7.32 1 98.56 167 GLU B N 1
ATOM 5719 C CA . GLU B 1 167 ? 6.18 -31.406 6.785 1 98.56 167 GLU B CA 1
ATOM 5720 C C . GLU B 1 167 ? 7.168 -32.562 6.711 1 98.56 167 GLU B C 1
ATOM 5722 O O . GLU B 1 167 ? 7.324 -33.312 7.676 1 98.56 167 GLU B O 1
ATOM 5727 N N . TYR B 1 168 ? 7.793 -32.75 5.641 1 98.69 168 TYR B N 1
ATOM 5728 C CA . TYR B 1 168 ? 8.859 -33.75 5.449 1 98.69 168 TYR B CA 1
ATOM 5729 C C . TYR B 1 168 ? 10.211 -33.062 5.305 1 98.69 168 TYR B C 1
ATOM 5731 O O . TYR B 1 168 ? 10.352 -32.094 4.535 1 98.69 168 TYR B O 1
ATOM 5739 N N . THR B 1 169 ? 11.211 -33.562 6.062 1 98.25 169 THR B N 1
ATOM 5740 C CA . THR B 1 169 ? 12.57 -33.031 6.02 1 98.25 169 THR B CA 1
ATOM 5741 C C . THR B 1 169 ? 13.375 -33.688 4.898 1 98.25 169 THR B C 1
ATOM 5743 O O . THR B 1 169 ? 12.953 -34.688 4.344 1 98.25 169 THR B O 1
ATOM 5746 N N . LYS B 1 170 ? 14.469 -33.031 4.594 1 98.56 170 LYS B N 1
ATOM 5747 C CA . LYS B 1 170 ? 15.367 -33.625 3.598 1 98.56 170 LYS B CA 1
ATOM 5748 C C . LYS B 1 170 ? 15.766 -35.062 3.982 1 98.56 170 LYS B C 1
ATOM 5750 O O . LYS B 1 170 ? 15.844 -35.938 3.125 1 98.56 170 LYS B O 1
ATOM 5755 N N . GLU B 1 171 ? 16.078 -35.281 5.281 1 98.31 171 GLU B N 1
ATOM 5756 C CA . GLU B 1 171 ? 16.5 -36.594 5.77 1 98.31 171 GLU B CA 1
ATOM 5757 C C . GLU B 1 171 ? 15.422 -37.656 5.504 1 98.31 171 GLU B C 1
ATOM 5759 O O . GLU B 1 171 ? 15.727 -38.75 5.066 1 98.31 171 GLU B O 1
ATOM 5764 N N . GLN B 1 172 ? 14.227 -37.281 5.719 1 98.31 172 GLN B N 1
ATOM 5765 C CA . GLN B 1 172 ? 13.117 -38.188 5.477 1 98.31 172 GLN B CA 1
ATOM 5766 C C . GLN B 1 172 ? 12.961 -38.5 3.986 1 98.31 172 GLN B C 1
ATOM 5768 O O . GLN B 1 172 ? 12.695 -39.625 3.596 1 98.31 172 GLN B O 1
ATOM 5773 N N . ILE B 1 173 ? 13.086 -37.469 3.184 1 98.75 173 ILE B N 1
ATOM 5774 C CA . ILE B 1 173 ? 12.977 -37.625 1.739 1 98.75 173 ILE B CA 1
ATOM 5775 C C . ILE B 1 173 ? 14.117 -38.531 1.229 1 98.75 173 ILE B C 1
ATOM 5777 O O . ILE B 1 173 ? 13.898 -39.406 0.397 1 98.75 173 ILE B O 1
ATOM 5781 N N . ASP B 1 174 ? 15.312 -38.312 1.748 1 98.62 174 ASP B N 1
ATOM 5782 C CA . ASP B 1 174 ? 16.469 -39.125 1.37 1 98.62 174 ASP B CA 1
ATOM 5783 C C . ASP B 1 174 ? 16.234 -40.594 1.735 1 98.62 174 ASP B C 1
ATOM 5785 O O . ASP B 1 174 ? 16.578 -41.5 0.966 1 98.62 174 ASP B O 1
ATOM 5789 N N . GLU B 1 175 ? 15.727 -40.781 2.891 1 98.44 175 GLU B N 1
ATOM 5790 C CA . GLU B 1 175 ? 15.414 -42.125 3.293 1 98.44 175 GLU B CA 1
ATOM 5791 C C . GLU B 1 175 ? 14.398 -42.781 2.346 1 98.44 175 GLU B C 1
ATOM 5793 O O . GLU B 1 175 ? 14.539 -43.938 1.965 1 98.44 175 GLU B O 1
ATOM 5798 N N . ALA B 1 176 ? 13.391 -42.062 2.012 1 98.5 176 ALA B N 1
ATOM 5799 C CA . ALA B 1 176 ? 12.375 -42.531 1.079 1 98.5 176 ALA B CA 1
ATOM 5800 C C . ALA B 1 176 ? 13 -42.875 -0.274 1 98.5 176 ALA B C 1
ATOM 5802 O O . ALA B 1 176 ? 12.664 -43.906 -0.881 1 98.5 176 ALA B O 1
ATOM 5803 N N . LEU B 1 177 ? 13.828 -42 -0.764 1 97.94 177 LEU B N 1
ATOM 5804 C CA . LEU B 1 177 ? 14.508 -42.219 -2.039 1 97.94 177 LEU B CA 1
ATOM 5805 C C . LEU B 1 177 ? 15.344 -43.5 -2.006 1 97.94 177 LEU B C 1
ATOM 5807 O O . LEU B 1 177 ? 15.359 -44.25 -2.977 1 97.94 177 LEU B O 1
ATOM 5811 N N . ALA B 1 178 ? 16.016 -43.75 -0.917 1 97 178 ALA B N 1
ATOM 5812 C CA . ALA B 1 178 ? 16.891 -44.906 -0.763 1 97 178 ALA B CA 1
ATOM 5813 C C . ALA B 1 178 ? 16.078 -46.188 -0.76 1 97 178 ALA B C 1
ATOM 5815 O O . ALA B 1 178 ? 16.562 -47.25 -1.201 1 97 178 ALA B O 1
ATOM 5816 N N . LEU B 1 179 ? 14.859 -46.156 -0.363 1 96.69 179 LEU B N 1
ATOM 5817 C CA . LEU B 1 179 ? 14.008 -47.344 -0.237 1 96.69 179 LEU B CA 1
ATOM 5818 C C . LEU B 1 179 ? 13.367 -47.688 -1.574 1 96.69 179 LEU B C 1
ATOM 5820 O O . LEU B 1 179 ? 12.805 -48.781 -1.731 1 96.69 179 LEU B O 1
ATOM 5824 N N . GLY B 1 180 ? 13.492 -46.844 -2.559 1 93.94 180 GLY B N 1
ATOM 5825 C CA . GLY B 1 180 ? 12.781 -47.031 -3.812 1 93.94 180 GLY B CA 1
ATOM 5826 C C . GLY B 1 180 ? 11.352 -46.5 -3.775 1 93.94 180 GLY B C 1
ATOM 5827 O O . GLY B 1 180 ? 10.828 -46.219 -2.703 1 93.94 180 GLY B O 1
ATOM 5828 N N . GLU B 1 181 ? 10.727 -46.406 -4.891 1 91.69 181 GLU B N 1
ATOM 5829 C CA . GLU B 1 181 ? 9.469 -45.688 -5.035 1 91.69 181 GLU B CA 1
ATOM 5830 C C . GLU B 1 181 ? 8.359 -46.344 -4.219 1 91.69 181 GLU B C 1
ATOM 5832 O O . GLU B 1 181 ? 7.621 -45.656 -3.502 1 91.69 181 GLU B O 1
ATOM 5837 N N . ASN B 1 182 ? 8.18 -47.656 -4.309 1 92.31 182 ASN B N 1
ATOM 5838 C CA . ASN B 1 182 ? 7.098 -48.344 -3.623 1 92.31 182 ASN B CA 1
ATOM 5839 C C . ASN B 1 182 ? 7.203 -48.188 -2.109 1 92.31 182 ASN B C 1
ATOM 5841 O O . ASN B 1 182 ? 6.27 -47.688 -1.464 1 92.31 182 ASN B O 1
ATOM 5845 N N . GLN B 1 183 ? 8.336 -48.5 -1.514 1 95 183 GLN B N 1
ATOM 5846 C CA . GLN B 1 183 ? 8.539 -48.375 -0.073 1 95 183 GLN B CA 1
ATOM 5847 C C . GLN B 1 183 ? 8.734 -46.938 0.352 1 95 183 GLN B C 1
ATOM 5849 O O . GLN B 1 183 ? 8.312 -46.531 1.438 1 95 183 GLN B O 1
ATOM 5854 N N . GLY B 1 184 ? 9.336 -46.219 -0.453 1 96.31 184 GLY B N 1
ATOM 5855 C CA . GLY B 1 184 ? 9.57 -44.812 -0.156 1 96.31 184 GLY B CA 1
ATOM 5856 C C . GLY B 1 184 ? 8.297 -44 -0.017 1 96.31 184 GLY B C 1
ATOM 5857 O O . GLY B 1 184 ? 8.195 -43.125 0.852 1 96.31 184 GLY B O 1
ATOM 5858 N N . ARG B 1 185 ? 7.336 -44.281 -0.851 1 95.25 185 ARG B N 1
ATOM 5859 C CA . ARG B 1 185 ? 6.07 -43.562 -0.835 1 95.25 185 ARG B CA 1
ATOM 5860 C C . ARG B 1 185 ? 5.246 -43.938 0.393 1 95.25 185 ARG B C 1
ATOM 5862 O O . ARG B 1 185 ? 4.305 -43.219 0.75 1 95.25 185 ARG B O 1
ATOM 5869 N N . ARG B 1 186 ? 5.551 -44.938 1.055 1 95.31 186 ARG B N 1
ATOM 5870 C CA . ARG B 1 186 ? 4.918 -45.25 2.334 1 95.31 186 ARG B CA 1
ATOM 5871 C C . ARG B 1 186 ? 5.457 -44.344 3.439 1 95.31 186 ARG B C 1
ATOM 5873 O O . ARG B 1 186 ? 4.715 -43.969 4.34 1 95.31 186 ARG B O 1
ATOM 5880 N N . LEU B 1 187 ? 6.773 -44.062 3.324 1 96 187 LEU B N 1
ATOM 5881 C CA . LEU B 1 187 ? 7.422 -43.188 4.297 1 96 187 LEU B CA 1
ATOM 5882 C C . LEU B 1 187 ? 7.07 -41.719 4.043 1 96 187 LEU B C 1
ATOM 5884 O O . LEU B 1 187 ? 6.754 -40.969 4.977 1 96 187 LEU B O 1
ATOM 5888 N N . VAL B 1 188 ? 7.152 -41.312 2.832 1 98.06 188 VAL B N 1
ATOM 5889 C CA . VAL B 1 188 ? 6.781 -39.969 2.379 1 98.06 188 VAL B CA 1
ATOM 5890 C C . VAL B 1 188 ? 5.734 -40.062 1.273 1 98.06 188 VAL B C 1
ATOM 5892 O O . VAL B 1 188 ? 6.074 -40.062 0.087 1 98.06 188 VAL B O 1
ATOM 5895 N N . PRO B 1 189 ? 4.535 -40.062 1.646 1 97.19 189 PRO B N 1
ATOM 5896 C CA . PRO B 1 189 ? 3.473 -40.375 0.687 1 97.19 189 PRO B CA 1
ATOM 5897 C C . PRO B 1 189 ? 3.096 -39.188 -0.186 1 97.19 189 PRO B C 1
ATOM 5899 O O . PRO B 1 189 ? 2.223 -39.281 -1.05 1 97.19 189 PRO B O 1
ATOM 5902 N N . SER B 1 190 ? 3.699 -38.062 -0.024 1 96.25 190 SER B N 1
ATOM 5903 C CA . SER B 1 190 ? 3.367 -36.875 -0.818 1 96.25 190 SER B CA 1
ATOM 5904 C C . SER B 1 190 ? 3.613 -37.125 -2.303 1 96.25 190 SER B C 1
ATOM 5906 O O . SER B 1 190 ? 4.648 -37.688 -2.682 1 96.25 190 SER B O 1
ATOM 5908 N N . SER B 1 191 ? 2.615 -36.781 -3.143 1 94.5 191 SER B N 1
ATOM 5909 C CA . SER B 1 191 ? 2.703 -36.938 -4.594 1 94.5 191 SER B CA 1
ATOM 5910 C C . SER B 1 191 ? 2.045 -35.75 -5.297 1 94.5 191 SER B C 1
ATOM 5912 O O . SER B 1 191 ? 1.142 -35.125 -4.75 1 94.5 191 SER B O 1
ATOM 5914 N N . ASP B 1 192 ? 2.572 -35.438 -6.426 1 95.06 192 ASP B N 1
ATOM 5915 C CA . ASP B 1 192 ? 2.014 -34.375 -7.254 1 95.06 192 ASP B CA 1
ATOM 5916 C C . ASP B 1 192 ? 1.117 -34.938 -8.352 1 95.06 192 ASP B C 1
ATOM 5918 O O . ASP B 1 192 ? 1.516 -35 -9.516 1 95.06 192 ASP B O 1
ATOM 5922 N N . TYR B 1 193 ? -0.121 -35.125 -8.078 1 89.38 193 TYR B N 1
ATOM 5923 C CA . TYR B 1 193 ? -1.04 -35.781 -9.008 1 89.38 193 TYR B CA 1
ATOM 5924 C C . TYR B 1 193 ? -1.352 -34.875 -10.195 1 89.38 193 TYR B C 1
ATOM 5926 O O . TYR B 1 193 ? -1.52 -35.375 -11.32 1 89.38 193 TYR B O 1
ATOM 5934 N N . SER B 1 194 ? -1.407 -33.625 -9.977 1 88.06 194 SER B N 1
ATOM 5935 C CA . SER B 1 194 ? -1.67 -32.656 -11.055 1 88.06 194 SER B CA 1
ATOM 5936 C C . SER B 1 194 ? -0.468 -32.531 -11.984 1 88.06 194 SER B C 1
ATOM 5938 O O . SER B 1 194 ? -0.628 -32.375 -13.195 1 88.06 194 SER B O 1
ATOM 5940 N N . GLY B 1 195 ? 0.683 -32.594 -11.406 1 94.06 195 GLY B N 1
ATOM 5941 C CA . GLY B 1 195 ? 1.919 -32.438 -12.156 1 94.06 195 GLY B CA 1
ATOM 5942 C C . GLY B 1 195 ? 2.32 -30.984 -12.344 1 94.06 195 GLY B C 1
ATOM 5943 O O . GLY B 1 195 ? 3.457 -30.688 -12.719 1 94.06 195 GLY B O 1
ATOM 5944 N N . HIS B 1 196 ? 1.378 -30.062 -12.07 1 93.44 196 HIS B N 1
ATOM 5945 C CA . HIS B 1 196 ? 1.634 -28.641 -12.273 1 93.44 196 HIS B CA 1
ATOM 5946 C C . HIS B 1 196 ? 2.854 -28.188 -11.484 1 93.44 196 HIS B C 1
ATOM 5948 O O . HIS B 1 196 ? 3.75 -27.547 -12.031 1 93.44 196 HIS B O 1
ATOM 5954 N N . GLY B 1 197 ? 2.963 -28.531 -10.195 1 96.81 197 GLY B N 1
ATOM 5955 C CA . GLY B 1 197 ? 4.066 -28.125 -9.344 1 96.81 197 GLY B CA 1
ATOM 5956 C C . GLY B 1 197 ? 5.402 -28.703 -9.781 1 96.81 197 GLY B C 1
ATOM 5957 O O . GLY B 1 197 ? 6.426 -28.016 -9.719 1 96.81 197 GLY B O 1
ATOM 5958 N N . THR B 1 198 ? 5.375 -29.953 -10.227 1 97.44 198 THR B N 1
ATOM 5959 C CA . THR B 1 198 ? 6.586 -30.578 -10.734 1 97.44 198 THR B CA 1
ATOM 5960 C C . THR B 1 198 ? 7.113 -29.828 -11.953 1 97.44 198 THR B C 1
ATOM 5962 O O . THR B 1 198 ? 8.312 -29.531 -12.039 1 97.44 198 THR B O 1
ATOM 5965 N N . SER B 1 199 ? 6.227 -29.469 -12.836 1 95.88 199 SER B N 1
ATOM 5966 C CA . SER B 1 199 ? 6.609 -28.75 -14.047 1 95.88 199 SER B CA 1
ATOM 5967 C C . SER B 1 199 ? 7.141 -27.359 -13.719 1 95.88 199 SER B C 1
ATOM 5969 O O . SER B 1 199 ? 8.188 -26.953 -14.234 1 95.88 199 SER B O 1
ATOM 5971 N N . VAL B 1 200 ? 6.445 -26.688 -12.883 1 96.75 200 VAL B N 1
ATOM 5972 C CA . VAL B 1 200 ? 6.805 -25.328 -12.5 1 96.75 200 VAL B CA 1
ATOM 5973 C C . VAL B 1 200 ? 8.18 -25.328 -11.836 1 96.75 200 VAL B C 1
ATOM 5975 O O . VAL B 1 200 ? 9.055 -24.531 -12.203 1 96.75 200 VAL B O 1
ATOM 5978 N N . LEU B 1 201 ? 8.336 -26.219 -10.883 1 98.12 201 LEU B N 1
ATOM 5979 C CA . LEU B 1 201 ? 9.602 -26.297 -10.164 1 98.12 201 LEU B CA 1
ATOM 5980 C C . LEU B 1 201 ? 10.742 -26.656 -11.109 1 98.12 201 LEU B C 1
ATOM 5982 O O . LEU B 1 201 ? 11.859 -26.156 -10.984 1 98.12 201 LEU B O 1
ATOM 5986 N N . GLY B 1 202 ? 10.484 -27.562 -12.039 1 96.5 202 GLY B N 1
ATOM 5987 C CA . GLY B 1 202 ? 11.477 -27.969 -13.016 1 96.5 202 GLY B CA 1
ATOM 5988 C C . GLY B 1 202 ? 11.961 -26.812 -13.883 1 96.5 202 GLY B C 1
ATOM 5989 O O . GLY B 1 202 ? 13.164 -26.688 -14.125 1 96.5 202 GLY B O 1
ATOM 5990 N N . ILE B 1 203 ? 11.07 -25.984 -14.344 1 93.5 203 ILE B N 1
ATOM 5991 C CA . ILE B 1 203 ? 11.43 -24.844 -15.172 1 93.5 203 ILE B CA 1
ATOM 5992 C C . ILE B 1 203 ? 12.242 -23.844 -14.352 1 93.5 203 ILE B C 1
ATOM 5994 O O . ILE B 1 203 ? 13.242 -23.297 -14.828 1 93.5 203 ILE B O 1
ATOM 5998 N N . ALA B 1 204 ? 11.859 -23.656 -13.109 1 95.75 204 ALA B N 1
ATOM 5999 C CA . ALA B 1 204 ? 12.523 -22.672 -12.266 1 95.75 204 ALA B CA 1
ATOM 6000 C C . ALA B 1 204 ? 13.914 -23.141 -11.859 1 95.75 204 ALA B C 1
ATOM 6002 O O . ALA B 1 204 ? 14.875 -22.375 -11.883 1 95.75 204 ALA B O 1
ATOM 6003 N N . ALA B 1 205 ? 13.984 -24.531 -11.531 1 96.69 205 ALA B N 1
ATOM 6004 C CA . ALA B 1 205 ? 15.219 -24.891 -10.844 1 96.69 205 ALA B CA 1
ATOM 6005 C C . ALA B 1 205 ? 15.57 -26.359 -11.062 1 96.69 205 ALA B C 1
ATOM 6007 O O . ALA B 1 205 ? 16.438 -26.906 -10.375 1 96.69 205 ALA B O 1
ATOM 6008 N N . GLY B 1 206 ? 14.922 -27.062 -11.953 1 96.25 206 GLY B N 1
ATOM 6009 C CA . GLY B 1 206 ? 15.344 -28.422 -12.258 1 96.25 206 GLY B CA 1
ATOM 6010 C C . GLY B 1 206 ? 16.75 -28.5 -12.805 1 96.25 206 GLY B C 1
ATOM 6011 O O . GLY B 1 206 ? 17.172 -27.656 -13.594 1 96.25 206 GLY B O 1
ATOM 6012 N N . ASN B 1 207 ? 17.469 -29.562 -12.359 1 95.31 207 ASN B N 1
ATOM 6013 C CA . ASN B 1 207 ? 18.875 -29.594 -12.789 1 95.31 207 ASN B CA 1
ATOM 6014 C C . ASN B 1 207 ? 19.031 -30.375 -14.094 1 95.31 207 ASN B C 1
ATOM 6016 O O . ASN B 1 207 ? 20.141 -30.484 -14.609 1 95.31 207 ASN B O 1
ATOM 6020 N N . GLY B 1 208 ? 17.969 -30.922 -14.648 1 93.56 208 GLY B N 1
ATOM 6021 C CA . GLY B 1 208 ? 17.969 -31.5 -15.984 1 93.56 208 GLY B CA 1
ATOM 6022 C C . GLY B 1 208 ? 18.578 -32.906 -16.031 1 93.56 208 GLY B C 1
ATOM 6023 O O . GLY B 1 208 ? 18.891 -33.406 -17.109 1 93.56 208 GLY B O 1
ATOM 6024 N N . ARG B 1 209 ? 18.781 -33.5 -14.914 1 94.75 209 ARG B N 1
ATOM 6025 C CA . ARG B 1 209 ? 19.469 -34.812 -14.844 1 94.75 209 ARG B CA 1
ATOM 6026 C C . ARG B 1 209 ? 18.719 -35.875 -15.641 1 94.75 209 ARG B C 1
ATOM 6028 O O . ARG B 1 209 ? 19.328 -36.75 -16.234 1 94.75 209 ARG B O 1
ATOM 6035 N N . ALA B 1 210 ? 17.438 -35.781 -15.688 1 95.25 210 ALA B N 1
ATOM 6036 C CA . ALA B 1 210 ? 16.625 -36.75 -16.391 1 95.25 210 ALA B CA 1
ATOM 6037 C C . ALA B 1 210 ? 16.797 -36.625 -17.906 1 95.25 210 ALA B C 1
ATOM 6039 O O . ALA B 1 210 ? 16.406 -37.5 -18.656 1 95.25 210 ALA B O 1
ATOM 6040 N N . SER B 1 211 ? 17.391 -35.594 -18.406 1 92.38 211 SER B N 1
ATOM 6041 C CA . SER B 1 211 ? 17.594 -35.344 -19.828 1 92.38 211 SER B CA 1
ATOM 6042 C C . SER B 1 211 ? 19.047 -35.062 -20.141 1 92.38 211 SER B C 1
ATOM 6044 O O . SER B 1 211 ? 19.359 -34.375 -2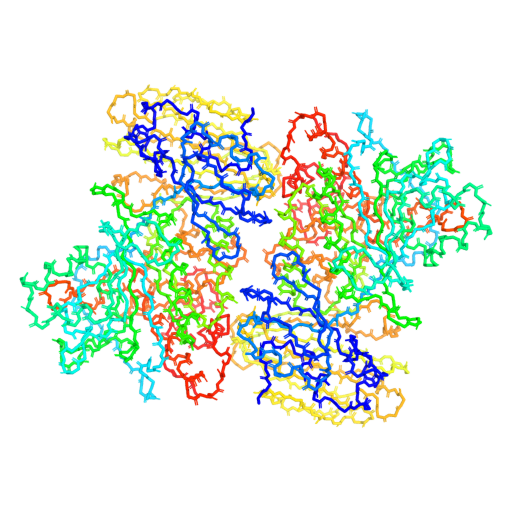1.125 1 92.38 211 SER B O 1
ATOM 6046 N N . ASP B 1 212 ? 19.922 -35.438 -19.312 1 91.38 212 ASP B N 1
ATOM 6047 C CA . ASP B 1 212 ? 21.359 -35.219 -19.484 1 91.38 212 ASP B CA 1
ATOM 6048 C C . ASP B 1 212 ? 21.688 -33.75 -19.688 1 91.38 212 ASP B C 1
ATOM 6050 O O . ASP B 1 212 ? 22.469 -33.375 -20.562 1 91.38 212 ASP B O 1
ATOM 6054 N N . GLY B 1 213 ? 20.906 -32.938 -18.969 1 87.81 213 GLY B N 1
ATOM 6055 C CA . GLY B 1 213 ? 21.219 -31.5 -18.938 1 87.81 213 GLY B CA 1
ATOM 6056 C C . GLY B 1 213 ? 20.469 -30.703 -20 1 87.81 213 GLY B C 1
ATOM 6057 O O . GLY B 1 213 ? 20.484 -29.484 -19.984 1 87.81 213 GLY B O 1
ATOM 6058 N N . VAL B 1 214 ? 19.719 -31.281 -20.891 1 86.81 214 VAL B N 1
ATOM 6059 C CA . VAL B 1 214 ? 19.047 -30.625 -22.016 1 86.81 214 VAL B CA 1
ATOM 6060 C C . VAL B 1 214 ? 17.922 -29.734 -21.5 1 86.81 214 VAL B C 1
ATOM 6062 O O . VAL B 1 214 ? 17.766 -28.594 -21.938 1 86.81 214 VAL B O 1
ATOM 6065 N N . ASN B 1 215 ? 17.109 -30.219 -20.609 1 90.06 215 ASN B N 1
ATOM 6066 C CA . ASN B 1 215 ? 15.953 -29.484 -20.094 1 90.06 215 ASN B CA 1
ATOM 6067 C C . ASN B 1 215 ? 16.219 -28.938 -18.703 1 90.06 215 ASN B C 1
ATOM 6069 O O . ASN B 1 215 ? 15.375 -29.062 -17.797 1 90.06 215 ASN B O 1
ATOM 6073 N N . GLN B 1 216 ? 17.391 -28.375 -18.594 1 91.25 216 GLN B N 1
ATOM 6074 C CA . GLN B 1 216 ? 17.781 -27.781 -17.312 1 91.25 216 GLN B CA 1
ATOM 6075 C C . GLN B 1 216 ? 17 -26.5 -17.031 1 91.25 216 GLN B C 1
ATOM 6077 O O . GLN B 1 216 ? 16.781 -25.688 -17.938 1 91.25 216 GLN B O 1
ATOM 6082 N N . GLY B 1 217 ? 16.484 -26.375 -15.812 1 92.94 217 GLY B N 1
ATOM 6083 C CA . GLY B 1 217 ? 15.844 -25.141 -15.398 1 92.94 217 GLY B CA 1
ATOM 6084 C C . GLY B 1 217 ? 16.812 -23.969 -15.25 1 92.94 217 GLY B C 1
ATOM 6085 O O . GLY B 1 217 ? 18 -24.125 -15.492 1 92.94 217 GLY B O 1
ATOM 6086 N N . VAL B 1 218 ? 16.266 -22.844 -14.867 1 92.12 218 VAL B N 1
ATOM 6087 C CA . VAL B 1 218 ? 17.031 -21.609 -14.867 1 92.12 218 VAL B CA 1
ATOM 6088 C C . VAL B 1 218 ? 18.016 -21.594 -13.703 1 92.12 218 VAL B C 1
ATOM 6090 O O . VAL B 1 218 ? 19.234 -21.484 -13.906 1 92.12 218 VAL B O 1
ATOM 6093 N N . ALA B 1 219 ? 17.516 -21.75 -12.477 1 94.38 219 ALA B N 1
ATOM 6094 C CA . ALA B 1 219 ? 18.359 -21.781 -11.281 1 94.38 219 ALA B CA 1
ATOM 6095 C C . ALA B 1 219 ? 18.625 -23.219 -10.836 1 94.38 219 ALA B C 1
ATOM 6097 O O . ALA B 1 219 ? 18.25 -23.609 -9.727 1 94.38 219 ALA B O 1
ATOM 6098 N N . TYR B 1 220 ? 19.422 -23.953 -11.578 1 94.06 220 TYR B N 1
ATOM 6099 C CA . TYR B 1 220 ? 19.469 -25.422 -11.531 1 94.06 220 TYR B CA 1
ATOM 6100 C C . TYR B 1 220 ? 20.281 -25.891 -10.336 1 94.06 220 TYR B C 1
ATOM 6102 O O . TYR B 1 220 ? 20.297 -27.094 -10.031 1 94.06 220 TYR B O 1
ATOM 6110 N N . GLU B 1 221 ? 20.922 -24.984 -9.562 1 95.88 221 GLU B N 1
ATOM 6111 C CA . GLU B 1 221 ? 21.641 -25.406 -8.367 1 95.88 221 GLU B CA 1
ATOM 6112 C C . GLU B 1 221 ? 21 -24.828 -7.109 1 95.88 221 GLU B C 1
ATOM 6114 O O . GLU B 1 221 ? 21.547 -24.969 -6.012 1 95.88 221 GLU B O 1
ATOM 6119 N N . SER B 1 222 ? 19.891 -24.172 -7.234 1 97.56 222 SER B N 1
ATOM 6120 C CA . SER B 1 222 ? 19.156 -23.703 -6.062 1 97.56 222 SER B CA 1
ATOM 6121 C C . SER B 1 222 ? 18.703 -24.859 -5.191 1 97.56 222 SER B C 1
ATOM 6123 O O . SER B 1 222 ? 18.328 -25.922 -5.703 1 97.56 222 SER B O 1
ATOM 6125 N N . ASP B 1 223 ? 18.719 -24.625 -3.881 1 98.31 223 ASP B N 1
ATOM 6126 C CA . ASP B 1 223 ? 18.031 -25.547 -2.986 1 98.31 223 ASP B CA 1
ATOM 6127 C C . ASP B 1 223 ? 16.516 -25.281 -3 1 98.31 223 ASP B C 1
ATOM 6129 O O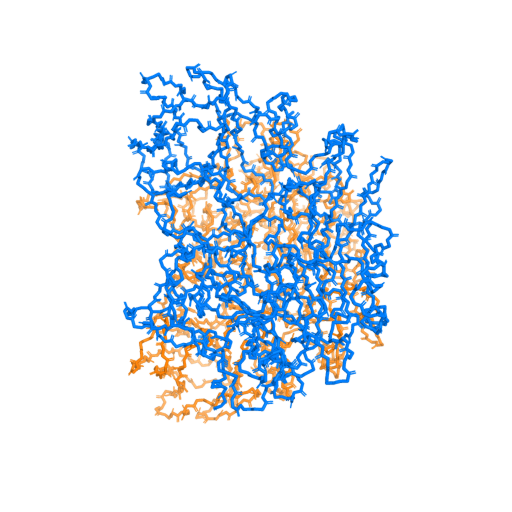 . ASP B 1 223 ? 16.078 -24.172 -3.275 1 98.31 223 ASP B O 1
ATOM 6133 N N . LEU B 1 224 ? 15.797 -26.375 -2.697 1 98.88 224 LEU B N 1
ATOM 6134 C CA . LEU B 1 224 ? 14.383 -26.297 -3.029 1 98.88 224 LEU B CA 1
ATOM 6135 C C . LEU B 1 224 ? 13.523 -26.422 -1.776 1 98.88 224 LEU B C 1
ATOM 6137 O O . LEU B 1 224 ? 13.828 -27.219 -0.885 1 98.88 224 LEU B O 1
ATOM 6141 N N . LEU B 1 225 ? 12.5 -25.609 -1.621 1 98.88 225 LEU B N 1
ATOM 6142 C CA . LEU B 1 225 ? 11.398 -25.75 -0.672 1 98.88 225 LEU B CA 1
ATOM 6143 C C . LEU B 1 225 ? 10.062 -25.797 -1.396 1 98.88 225 LEU B C 1
ATOM 6145 O O . LEU B 1 225 ? 9.789 -24.969 -2.268 1 98.88 225 LEU B O 1
ATOM 6149 N N . VAL B 1 226 ? 9.234 -26.812 -1.035 1 98.81 226 VAL B N 1
ATOM 6150 C CA . VAL B 1 226 ? 7.98 -27.016 -1.748 1 98.81 226 VAL B CA 1
ATOM 6151 C C . VAL B 1 226 ? 6.82 -27.062 -0.753 1 98.81 226 VAL B C 1
ATOM 6153 O O . VAL B 1 226 ? 6.898 -27.734 0.271 1 98.81 226 VAL B O 1
ATOM 6156 N N . VAL B 1 227 ? 5.805 -26.281 -1.04 1 98.62 227 VAL B N 1
ATOM 6157 C CA . VAL B 1 227 ? 4.531 -26.391 -0.335 1 98.62 227 VAL B CA 1
ATOM 6158 C C . VAL B 1 227 ? 3.451 -26.891 -1.288 1 98.62 227 VAL B C 1
ATOM 6160 O O . VAL B 1 227 ? 3.141 -26.234 -2.287 1 98.62 227 VAL B O 1
ATOM 6163 N N . LYS B 1 228 ? 2.977 -28.047 -1.038 1 97.25 228 LYS B N 1
ATOM 6164 C CA . LYS B 1 228 ? 1.804 -28.562 -1.744 1 97.25 228 LYS B CA 1
ATOM 6165 C C . LYS B 1 228 ? 0.514 -28.078 -1.087 1 97.25 228 LYS B C 1
ATOM 6167 O O . LYS B 1 228 ? 0.192 -28.469 0.032 1 97.25 228 LYS B O 1
ATOM 6172 N N . MET B 1 229 ? -0.174 -27.297 -1.811 1 93.31 229 MET B N 1
ATOM 6173 C CA . MET B 1 229 ? -1.401 -26.734 -1.258 1 93.31 229 MET B CA 1
ATOM 6174 C C . MET B 1 229 ? -2.439 -27.828 -1.011 1 93.31 229 MET B C 1
ATOM 6176 O O . MET B 1 229 ? -2.582 -28.75 -1.816 1 93.31 229 MET B O 1
ATOM 6180 N N . GLY B 1 230 ? -3.125 -27.641 0.089 1 85.81 230 GLY B N 1
ATOM 6181 C CA . GLY B 1 230 ? -4.191 -28.562 0.428 1 85.81 230 GLY B CA 1
ATOM 6182 C C . GLY B 1 230 ? -5.441 -28.375 -0.411 1 85.81 230 GLY B C 1
ATOM 6183 O O . GLY B 1 230 ? -5.688 -27.281 -0.925 1 85.81 230 GLY B O 1
ATOM 6184 N N . ILE B 1 231 ? -5.984 -29.453 -0.657 1 69.62 231 ILE B N 1
ATOM 6185 C CA . ILE B 1 231 ? -7.309 -29.438 -1.276 1 69.62 231 ILE B CA 1
ATOM 6186 C C . ILE B 1 231 ? -8.352 -29.922 -0.268 1 69.62 231 ILE B C 1
ATOM 6188 O O . ILE B 1 231 ? -8.297 -31.047 0.214 1 69.62 231 ILE B O 1
ATOM 6192 N N . PRO B 1 232 ? -9.164 -28.938 0.281 1 51.44 232 PRO B N 1
ATOM 6193 C CA . PRO B 1 232 ? -10.055 -29.281 1.393 1 51.44 232 PRO B CA 1
ATOM 6194 C C . PRO B 1 232 ? -10.852 -30.562 1.14 1 51.44 232 PRO B C 1
ATOM 6196 O O . PRO B 1 232 ? -11.156 -31.297 2.078 1 51.44 232 PRO B O 1
ATOM 6199 N N . ARG B 1 233 ? -11.359 -30.75 -0.074 1 55.22 233 ARG B N 1
ATOM 6200 C CA . ARG B 1 233 ? -12.094 -31.953 -0.423 1 55.22 233 ARG B CA 1
ATOM 6201 C C . ARG B 1 233 ? -11.633 -32.5 -1.768 1 55.22 233 ARG B C 1
ATOM 6203 O O . ARG B 1 233 ? -10.945 -31.812 -2.527 1 55.22 233 ARG B O 1
ATOM 6210 N N . GLU B 1 234 ? -11.938 -33.75 -1.875 1 48.34 234 GLU B N 1
ATOM 6211 C CA . GLU B 1 234 ? -11.602 -34.375 -3.15 1 48.34 234 GLU B CA 1
ATOM 6212 C C . GLU B 1 234 ? -12.188 -33.594 -4.32 1 48.34 234 GLU B C 1
ATOM 6214 O O . GLU B 1 234 ? -13.336 -33.156 -4.266 1 48.34 234 GLU B O 1
ATOM 6219 N N . ASN B 1 235 ? -11.445 -33.281 -5.355 1 46.38 235 ASN B N 1
ATOM 6220 C CA . ASN B 1 235 ? -11.836 -32.562 -6.57 1 46.38 235 ASN B CA 1
ATOM 6221 C C . ASN B 1 235 ? -12.086 -31.078 -6.293 1 46.38 235 ASN B C 1
ATOM 6223 O O . ASN B 1 235 ? -12.992 -30.469 -6.871 1 46.38 235 ASN B O 1
ATOM 6227 N N . SER B 1 236 ? -11.43 -30.703 -5.184 1 64.38 236 SER B N 1
ATOM 6228 C CA . SER B 1 236 ? -11.594 -29.297 -4.895 1 64.38 236 SER B CA 1
ATOM 6229 C C . SER B 1 236 ? -10.328 -28.5 -5.23 1 64.38 236 SER B C 1
ATOM 6231 O O . SER B 1 236 ? -9.344 -29.078 -5.715 1 64.38 236 SER B O 1
ATOM 6233 N N . PHE B 1 237 ? -10.453 -27.312 -5.383 1 72.06 237 PHE B N 1
ATOM 6234 C CA . PHE B 1 237 ? -9.383 -26.375 -5.699 1 72.06 237 PHE B CA 1
ATOM 6235 C C . PHE B 1 237 ? -8.797 -25.766 -4.426 1 72.06 237 PHE B C 1
ATOM 6237 O O . PHE B 1 237 ? -9.484 -25.688 -3.404 1 72.06 237 PHE B O 1
ATOM 6244 N N . PRO B 1 238 ? -7.504 -25.531 -4.586 1 81.94 238 PRO B N 1
ATOM 6245 C CA . PRO B 1 238 ? -6.922 -24.812 -3.443 1 81.94 238 PRO B CA 1
ATOM 6246 C C . PRO B 1 238 ? -7.566 -23.453 -3.205 1 81.94 238 PRO B C 1
ATOM 6248 O O . PRO B 1 238 ? -8.234 -22.922 -4.094 1 81.94 238 PRO B O 1
ATOM 6251 N N . ARG B 1 239 ? -7.418 -23.047 -1.966 1 88.81 239 ARG B N 1
ATOM 6252 C CA . ARG B 1 239 ? -8 -21.781 -1.57 1 88.81 239 ARG B CA 1
ATOM 6253 C C . ARG B 1 239 ? -6.922 -20.781 -1.146 1 88.81 239 ARG B C 1
ATOM 6255 O O . ARG B 1 239 ? -5.758 -21.172 -0.978 1 88.81 239 ARG B O 1
ATOM 6262 N N . THR B 1 240 ? -7.348 -19.516 -1.01 1 93 240 THR B N 1
ATOM 6263 C CA . THR B 1 240 ? -6.418 -18.469 -0.604 1 93 240 THR B CA 1
ATOM 6264 C C . THR B 1 240 ? -5.895 -18.719 0.806 1 93 240 THR B C 1
ATOM 6266 O O . THR B 1 240 ? -4.777 -18.328 1.141 1 93 240 THR B O 1
ATOM 6269 N N . THR B 1 241 ? -6.613 -19.438 1.685 1 93.19 241 THR B N 1
ATOM 6270 C CA . THR B 1 241 ? -6.148 -19.734 3.035 1 93.19 241 THR B CA 1
ATOM 6271 C C . THR B 1 241 ? -4.926 -20.656 2.996 1 93.19 241 THR B C 1
ATOM 6273 O O . THR B 1 241 ? -3.975 -20.453 3.754 1 93.19 241 THR B O 1
ATOM 6276 N N . GLU B 1 242 ? -4.965 -21.641 2.131 1 93.88 242 GLU B N 1
ATOM 6277 C CA . GLU B 1 242 ? -3.816 -22.531 1.982 1 93.88 242 GLU B CA 1
ATOM 6278 C C . GLU B 1 242 ? -2.627 -21.797 1.37 1 93.88 242 GLU B C 1
ATOM 6280 O O . GLU B 1 242 ? -1.486 -21.984 1.8 1 93.88 242 GLU B O 1
ATOM 6285 N N . LEU B 1 243 ? -2.932 -20.969 0.401 1 95.06 243 LEU B N 1
ATOM 6286 C CA . LEU B 1 243 ? -1.874 -20.25 -0.292 1 95.06 243 LEU B CA 1
ATOM 6287 C C . LEU B 1 243 ? -1.151 -19.297 0.66 1 95.06 243 LEU B C 1
ATOM 6289 O O . LEU B 1 243 ? 0.081 -19.281 0.704 1 95.06 243 LEU B O 1
ATOM 6293 N N . ILE B 1 244 ? -1.909 -18.516 1.423 1 96.56 244 ILE B N 1
ATOM 6294 C CA . ILE B 1 244 ? -1.313 -17.484 2.281 1 96.56 244 ILE B CA 1
ATOM 6295 C C . ILE B 1 244 ? -0.441 -18.156 3.344 1 96.56 244 ILE B C 1
ATOM 6297 O O . ILE B 1 244 ? 0.628 -17.641 3.686 1 96.56 244 ILE B O 1
ATOM 6301 N N . GLN B 1 245 ? -0.862 -19.297 3.861 1 96.88 245 GLN B N 1
ATOM 6302 C CA . GLN B 1 245 ? -0.057 -20.047 4.824 1 96.88 245 GLN B CA 1
ATOM 6303 C C . GLN B 1 245 ? 1.209 -20.594 4.172 1 96.88 245 GLN B C 1
ATOM 6305 O O . GLN B 1 245 ? 2.277 -20.594 4.789 1 96.88 245 GLN B O 1
ATOM 6310 N N . GLY B 1 246 ? 1.027 -21.078 2.998 1 98.25 246 GLY B N 1
ATOM 6311 C CA . GLY B 1 246 ? 2.191 -21.578 2.279 1 98.25 246 GLY B CA 1
ATOM 6312 C C . GLY B 1 246 ? 3.252 -20.516 2.061 1 98.25 246 GLY B C 1
ATOM 6313 O O . GLY B 1 246 ? 4.445 -20.766 2.244 1 98.25 246 GLY B O 1
ATOM 6314 N N . ILE B 1 247 ? 2.836 -19.328 1.647 1 98.19 247 ILE B N 1
ATOM 6315 C CA . ILE B 1 247 ? 3.758 -18.203 1.468 1 98.19 247 ILE B CA 1
ATOM 6316 C C . ILE B 1 247 ? 4.434 -17.875 2.797 1 98.19 247 ILE B C 1
ATOM 6318 O O . ILE B 1 247 ? 5.652 -17.719 2.855 1 98.19 247 ILE B O 1
ATOM 6322 N N . ASP B 1 248 ? 3.629 -17.797 3.861 1 98.12 248 ASP B N 1
ATOM 6323 C CA . ASP B 1 248 ? 4.148 -17.484 5.191 1 98.12 248 ASP B CA 1
ATOM 6324 C C . ASP B 1 248 ? 5.234 -18.484 5.598 1 98.12 248 ASP B C 1
ATOM 6326 O O . ASP B 1 248 ? 6.293 -18.078 6.094 1 98.12 248 ASP B O 1
ATOM 6330 N N . TYR B 1 249 ? 4.953 -19.734 5.398 1 98.25 249 TYR B N 1
ATOM 6331 C CA . TYR B 1 249 ? 5.879 -20.812 5.742 1 98.25 249 TYR B CA 1
ATOM 6332 C C . TYR B 1 249 ? 7.203 -20.641 5.008 1 98.25 249 TYR B C 1
ATOM 6334 O O . TYR B 1 249 ? 8.273 -20.734 5.617 1 98.25 249 TYR B O 1
ATOM 6342 N N . LEU B 1 250 ? 7.133 -20.406 3.719 1 98.56 250 LEU B N 1
ATOM 6343 C CA . LEU B 1 250 ? 8.352 -20.234 2.93 1 98.56 250 LEU B CA 1
ATOM 6344 C C . LEU B 1 250 ? 9.164 -19.047 3.426 1 98.56 250 LEU B C 1
ATOM 6346 O O . LEU B 1 250 ? 10.391 -19.156 3.58 1 98.56 250 LEU B O 1
ATOM 6350 N N . VAL B 1 251 ? 8.523 -17.953 3.666 1 97.25 251 VAL B N 1
ATOM 6351 C CA . VAL B 1 251 ? 9.219 -16.75 4.125 1 97.25 251 VAL B CA 1
ATOM 6352 C C . VAL B 1 251 ? 9.883 -17.016 5.469 1 97.25 251 VAL B C 1
ATOM 6354 O O . VAL B 1 251 ? 11.047 -16.656 5.676 1 97.25 251 VAL B O 1
ATOM 6357 N N . ARG B 1 252 ? 9.203 -17.672 6.371 1 95.88 252 ARG B N 1
ATOM 6358 C CA . ARG B 1 252 ? 9.766 -17.984 7.68 1 95.88 252 ARG B CA 1
ATOM 6359 C C . ARG B 1 252 ? 10.961 -18.938 7.543 1 95.88 252 ARG B C 1
ATOM 6361 O O . ARG B 1 252 ? 11.945 -18.812 8.273 1 95.88 252 ARG B O 1
ATOM 6368 N N . GLN B 1 253 ? 10.82 -19.906 6.664 1 97.19 253 GLN B N 1
ATOM 6369 C CA . GLN B 1 253 ? 11.945 -20.812 6.422 1 97.19 253 GLN B CA 1
ATOM 6370 C C . GLN B 1 253 ? 13.164 -20.047 5.926 1 97.19 253 GLN B C 1
ATOM 6372 O O . GLN B 1 253 ? 14.289 -20.297 6.363 1 97.19 253 GLN B O 1
ATOM 6377 N N . ALA B 1 254 ? 12.945 -19.141 4.949 1 96.5 254 ALA B N 1
ATOM 6378 C CA . ALA B 1 254 ? 14.047 -18.328 4.438 1 96.5 254 ALA B CA 1
ATOM 6379 C C . ALA B 1 254 ? 14.711 -17.531 5.559 1 96.5 254 ALA B C 1
ATOM 6381 O O . ALA B 1 254 ? 15.938 -17.453 5.633 1 96.5 254 ALA B O 1
ATOM 6382 N N . LEU B 1 255 ? 13.922 -16.969 6.422 1 93.12 255 LEU B N 1
ATOM 6383 C CA . LEU B 1 255 ? 14.43 -16.188 7.543 1 93.12 255 LEU B CA 1
ATOM 6384 C C . LEU B 1 255 ? 15.227 -17.078 8.5 1 93.12 255 LEU B C 1
ATOM 6386 O O . LEU B 1 255 ? 16.312 -16.703 8.938 1 93.12 255 LEU B O 1
ATOM 6390 N N . THR B 1 256 ? 14.68 -18.219 8.82 1 93.56 256 THR B N 1
ATOM 6391 C CA . THR B 1 256 ? 15.312 -19.141 9.75 1 93.56 256 THR B CA 1
ATOM 6392 C C . THR B 1 256 ? 16.641 -19.641 9.188 1 93.56 256 THR B C 1
ATOM 6394 O O . THR B 1 256 ? 17.641 -19.734 9.922 1 93.56 256 THR B O 1
ATOM 6397 N N . MET B 1 257 ? 16.656 -19.891 7.883 1 95.62 257 MET B N 1
ATOM 6398 C CA . MET B 1 257 ? 17.875 -20.406 7.242 1 95.62 257 MET B CA 1
ATOM 6399 C C . MET B 1 257 ? 18.844 -19.281 6.938 1 95.62 257 MET B C 1
ATOM 6401 O O . MET B 1 257 ? 20.016 -19.531 6.617 1 95.62 257 MET B O 1
ATOM 6405 N N . GLY B 1 258 ? 18.406 -18.031 7.016 1 93.19 258 GLY B N 1
ATOM 6406 C CA . GLY B 1 258 ? 19.25 -16.891 6.727 1 93.19 258 GLY B CA 1
ATOM 6407 C C . GLY B 1 258 ? 19.672 -16.812 5.273 1 93.19 258 GLY B C 1
ATOM 6408 O O . GLY B 1 258 ? 20.781 -16.375 4.969 1 93.19 258 GLY B O 1
ATOM 6409 N N . ARG B 1 259 ? 18.859 -17.281 4.359 1 96.62 259 ARG B N 1
ATOM 6410 C CA . ARG B 1 259 ? 19.188 -17.328 2.941 1 96.62 259 ARG B CA 1
ATOM 6411 C C . ARG B 1 259 ? 18.156 -16.578 2.111 1 96.62 259 ARG B C 1
ATOM 6413 O O . ARG B 1 259 ? 16.969 -16.531 2.469 1 96.62 259 ARG B O 1
ATOM 6420 N N . PRO B 1 260 ? 18.656 -15.961 0.999 1 97.19 260 PRO B N 1
ATOM 6421 C CA . PRO B 1 260 ? 17.688 -15.367 0.076 1 97.19 260 PRO B CA 1
ATOM 6422 C C . PRO B 1 260 ? 16.828 -16.406 -0.639 1 97.19 260 PRO B C 1
ATOM 6424 O O . PRO B 1 260 ? 17.266 -17.562 -0.806 1 97.19 260 PRO B O 1
ATOM 6427 N N . MET B 1 261 ? 15.633 -15.945 -1.034 1 98.38 261 MET B N 1
ATOM 6428 C CA . MET B 1 261 ? 14.727 -16.906 -1.656 1 98.38 261 MET B CA 1
ATOM 6429 C C . MET B 1 261 ? 13.938 -16.25 -2.783 1 98.38 261 MET B C 1
ATOM 6431 O O . MET B 1 261 ? 13.484 -15.117 -2.654 1 98.38 261 MET B O 1
ATOM 6435 N N . ALA B 1 262 ? 13.812 -16.953 -3.875 1 98.5 262 ALA B N 1
ATOM 6436 C CA . ALA B 1 262 ? 12.828 -16.656 -4.906 1 98.5 262 ALA B CA 1
ATOM 6437 C C . ALA B 1 262 ? 11.586 -17.531 -4.746 1 98.5 262 ALA B C 1
ATOM 6439 O O . ALA B 1 262 ? 11.695 -18.766 -4.691 1 98.5 262 ALA B O 1
ATOM 6440 N N . ILE B 1 263 ? 10.422 -16.922 -4.648 1 98.81 263 ILE B N 1
ATOM 6441 C CA . ILE B 1 263 ? 9.172 -17.656 -4.473 1 98.81 263 ILE B CA 1
ATOM 6442 C C . ILE B 1 263 ? 8.352 -17.578 -5.758 1 98.81 263 ILE B C 1
ATOM 6444 O O . ILE B 1 263 ? 8.18 -16.5 -6.332 1 98.81 263 ILE B O 1
ATOM 6448 N N . ASN B 1 264 ? 7.863 -18.734 -6.234 1 98.44 264 ASN B N 1
ATOM 6449 C CA . ASN B 1 264 ? 7.023 -18.812 -7.426 1 98.44 264 ASN B CA 1
ATOM 6450 C C . ASN B 1 264 ? 5.57 -19.109 -7.066 1 98.44 264 ASN B C 1
ATOM 6452 O O . ASN B 1 264 ? 5.281 -20.031 -6.312 1 98.44 264 ASN B O 1
ATOM 6456 N N . LEU B 1 265 ? 4.664 -18.281 -7.586 1 97.75 265 LEU B N 1
ATOM 6457 C CA . LEU B 1 265 ? 3.225 -18.469 -7.457 1 97.75 265 LEU B CA 1
ATOM 6458 C C . LEU B 1 265 ? 2.561 -18.531 -8.828 1 97.75 265 LEU B C 1
ATOM 6460 O O . LEU B 1 265 ? 2.521 -17.547 -9.555 1 97.75 265 LEU B O 1
ATOM 6464 N N . SER B 1 266 ? 1.968 -19.672 -9.148 1 95.88 266 SER B N 1
ATOM 6465 C CA . SER B 1 266 ? 1.382 -19.859 -10.477 1 95.88 266 SER B CA 1
ATOM 6466 C C . SER B 1 266 ? -0.109 -20.156 -10.383 1 95.88 266 SER B C 1
ATOM 6468 O O . SER B 1 266 ? -0.602 -21.078 -11.039 1 95.88 266 SER B O 1
ATOM 6470 N N . PHE B 1 267 ? -0.817 -19.344 -9.492 1 91.06 267 PHE B N 1
ATOM 6471 C CA . PHE B 1 267 ? -2.258 -19.438 -9.281 1 91.06 267 PHE B CA 1
ATOM 6472 C C . PHE B 1 267 ? -2.908 -18.062 -9.383 1 91.06 267 PHE B C 1
ATOM 6474 O O . PHE B 1 267 ? -2.23 -17.047 -9.266 1 91.06 267 PHE B O 1
ATOM 6481 N N . GLY B 1 268 ? -4.156 -18.125 -9.664 1 92.25 268 GLY B N 1
ATOM 6482 C CA . GLY B 1 268 ? -4.891 -16.875 -9.633 1 92.25 268 GLY B CA 1
ATOM 6483 C C . GLY B 1 268 ? -6.395 -17.062 -9.609 1 92.25 268 GLY B C 1
ATOM 6484 O O . GLY B 1 268 ? -6.887 -18.188 -9.727 1 92.25 268 GLY B O 1
ATOM 6485 N N . ASN B 1 269 ? -7.141 -16.031 -9.359 1 93 269 ASN B N 1
ATOM 6486 C CA . ASN B 1 269 ? -8.602 -15.992 -9.453 1 93 269 ASN B CA 1
ATOM 6487 C C . ASN B 1 269 ? -9.102 -14.602 -9.805 1 93 269 ASN B C 1
ATOM 6489 O O . ASN B 1 269 ? -8.312 -13.672 -9.977 1 93 269 ASN B O 1
ATOM 6493 N N . ASN B 1 270 ? -10.406 -14.5 -9.992 1 94.31 270 ASN B N 1
ATOM 6494 C CA . ASN B 1 270 ? -10.984 -13.227 -10.391 1 94.31 270 ASN B CA 1
ATOM 6495 C C . ASN B 1 270 ? -11.773 -12.586 -9.25 1 94.31 270 ASN B C 1
ATOM 6497 O O . ASN B 1 270 ? -12.539 -11.648 -9.477 1 94.31 270 ASN B O 1
ATOM 6501 N N . TYR B 1 271 ? -11.68 -13.094 -8.086 1 93.06 271 TYR B N 1
ATOM 6502 C CA . TYR B 1 271 ? -12.516 -12.594 -7 1 93.06 271 TYR B CA 1
ATOM 6503 C C . TYR B 1 271 ? -11.812 -11.461 -6.254 1 93.06 271 TYR B C 1
ATOM 6505 O O . TYR B 1 271 ? -10.969 -11.711 -5.391 1 93.06 271 TYR B O 1
ATOM 6513 N N . GLY B 1 272 ? -12.289 -10.305 -6.422 1 92.06 272 GLY B N 1
ATOM 6514 C CA . GLY B 1 272 ? -11.742 -9.086 -5.852 1 92.06 272 GLY B CA 1
ATOM 6515 C C . GLY B 1 272 ? -11.844 -7.891 -6.781 1 92.06 272 GLY B C 1
ATOM 6516 O O . GLY B 1 272 ? -12.305 -8.016 -7.918 1 92.06 272 GLY B O 1
ATOM 6517 N N . SER B 1 273 ? -11.383 -6.738 -6.332 1 92 273 SER B N 1
ATOM 6518 C CA . SER B 1 273 ? -11.516 -5.5 -7.09 1 92 273 SER B CA 1
ATOM 6519 C C . SER B 1 273 ? -10.43 -5.383 -8.148 1 92 273 SER B C 1
ATOM 6521 O O . SER B 1 273 ? -10.508 -4.531 -9.039 1 92 273 SER B O 1
ATOM 6523 N N . HIS B 1 274 ? -9.406 -6.215 -8.078 1 93.56 274 HIS B N 1
ATOM 6524 C CA . HIS B 1 274 ? -8.258 -6.211 -8.977 1 93.56 274 HIS B CA 1
ATOM 6525 C C . HIS B 1 274 ? -7.426 -4.941 -8.805 1 93.56 274 HIS B C 1
ATOM 6527 O O . HIS B 1 274 ? -6.754 -4.5 -9.734 1 93.56 274 HIS B O 1
ATOM 6533 N N . LYS B 1 275 ? -7.48 -4.336 -7.648 1 90.69 275 LYS B N 1
ATOM 6534 C CA . LYS B 1 275 ? -6.734 -3.104 -7.41 1 90.69 275 LYS B CA 1
ATOM 6535 C C . LYS B 1 275 ? -5.672 -3.305 -6.332 1 90.69 275 LYS B C 1
ATOM 6537 O O . LYS B 1 275 ? -5.145 -2.334 -5.785 1 90.69 275 LYS B O 1
ATOM 6542 N N . GLY B 1 276 ? -5.465 -4.527 -5.969 1 91.06 276 GLY B N 1
ATOM 6543 C CA . GLY B 1 276 ? -4.387 -4.848 -5.043 1 91.06 276 GLY B CA 1
ATOM 6544 C C . GLY B 1 276 ? -4.777 -4.664 -3.588 1 91.06 276 GLY B C 1
ATOM 6545 O O . GLY B 1 276 ? -3.914 -4.461 -2.73 1 91.06 276 GLY B O 1
ATOM 6546 N N . ASP B 1 277 ? -6.082 -4.758 -3.23 1 88.75 277 ASP B N 1
ATOM 6547 C CA . ASP B 1 277 ? -6.488 -4.355 -1.887 1 88.75 277 ASP B CA 1
ATOM 6548 C C . ASP B 1 277 ? -7.078 -5.535 -1.115 1 88.75 277 ASP B C 1
ATOM 6550 O O . ASP B 1 277 ? -7.52 -5.379 0.025 1 88.75 277 ASP B O 1
ATOM 6554 N N . SER B 1 278 ? -7.102 -6.793 -1.708 1 91.81 278 SER B N 1
ATOM 6555 C CA . SER B 1 278 ? -7.539 -7.949 -0.935 1 91.81 278 SER B CA 1
ATOM 6556 C C . SER B 1 278 ? -6.523 -8.312 0.141 1 91.81 278 SER B C 1
ATOM 6558 O O . SER B 1 278 ? -5.379 -7.855 0.1 1 91.81 278 SER B O 1
ATOM 6560 N N . LEU B 1 279 ? -6.945 -9.094 1.106 1 92.31 279 LEU B N 1
ATOM 6561 C CA . LEU B 1 279 ? -6.035 -9.477 2.18 1 92.31 279 LEU B CA 1
ATOM 6562 C C . LEU B 1 279 ? -4.879 -10.312 1.637 1 92.31 279 LEU B C 1
ATOM 6564 O O . LEU B 1 279 ? -3.748 -10.195 2.117 1 92.31 279 LEU B O 1
ATOM 6568 N N . LEU B 1 280 ? -5.18 -11.109 0.633 1 94.19 280 LEU B N 1
ATOM 6569 C CA . LEU B 1 280 ? -4.09 -11.867 0.028 1 94.19 280 LEU B CA 1
ATOM 6570 C C . LEU B 1 280 ? -3.08 -10.938 -0.629 1 94.19 280 LEU B C 1
ATOM 6572 O O . LEU B 1 280 ? -1.872 -11.078 -0.422 1 94.19 280 LEU B O 1
ATOM 6576 N N . GLU B 1 281 ? -3.551 -10.023 -1.396 1 94.31 281 GLU B N 1
ATOM 6577 C CA . GLU B 1 281 ? -2.672 -9.102 -2.109 1 94.31 281 GLU B CA 1
ATOM 6578 C C . GLU B 1 281 ? -1.868 -8.242 -1.137 1 94.31 281 GLU B C 1
ATOM 6580 O O . GLU B 1 281 ? -0.658 -8.078 -1.303 1 94.31 281 GLU B O 1
ATOM 6585 N N . THR B 1 282 ? -2.498 -7.668 -0.116 1 92.88 282 THR B N 1
ATOM 6586 C CA . THR B 1 282 ? -1.799 -6.809 0.832 1 92.88 282 THR B CA 1
ATOM 6587 C C . THR B 1 282 ? -0.827 -7.621 1.683 1 92.88 282 THR B C 1
ATOM 6589 O O . THR B 1 282 ? 0.23 -7.121 2.074 1 92.88 282 THR B O 1
ATOM 6592 N N . TYR B 1 283 ? -1.166 -8.891 1.999 1 95.69 283 TYR B N 1
ATOM 6593 C CA . TYR B 1 283 ? -0.237 -9.766 2.705 1 95.69 283 TYR B CA 1
ATOM 6594 C C . TYR B 1 283 ? 1.032 -9.984 1.89 1 95.69 283 TYR B C 1
ATOM 6596 O O . TYR B 1 283 ? 2.143 -9.875 2.416 1 95.69 283 TYR B O 1
ATOM 6604 N N . ILE B 1 284 ? 0.836 -10.312 0.616 1 97.25 284 ILE B N 1
ATOM 6605 C CA . ILE B 1 284 ? 1.97 -10.547 -0.272 1 97.25 284 ILE B CA 1
ATOM 6606 C C . ILE B 1 284 ? 2.828 -9.289 -0.356 1 97.25 284 ILE B C 1
ATOM 6608 O O . ILE B 1 284 ? 4.059 -9.359 -0.322 1 97.25 284 ILE B O 1
ATOM 6612 N N . ASP B 1 285 ? 2.213 -8.125 -0.469 1 93.88 285 ASP B N 1
ATOM 6613 C CA . ASP B 1 285 ? 2.955 -6.871 -0.473 1 93.88 285 ASP B CA 1
ATOM 6614 C C . ASP B 1 285 ? 3.785 -6.719 0.8 1 93.88 285 ASP B C 1
ATOM 6616 O O . ASP B 1 285 ? 4.941 -6.297 0.746 1 93.88 285 ASP B O 1
ATOM 6620 N N . MET B 1 286 ? 3.172 -7.047 1.908 1 91.25 286 MET B N 1
ATOM 6621 C CA . MET B 1 286 ? 3.838 -6.91 3.199 1 91.25 286 MET B CA 1
ATOM 6622 C C . MET B 1 286 ? 5.035 -7.852 3.297 1 91.25 286 MET B C 1
ATOM 6624 O O . MET B 1 286 ? 6.141 -7.426 3.639 1 91.25 286 MET B O 1
ATOM 6628 N N . VAL B 1 287 ? 4.914 -9.086 2.953 1 94.75 287 VAL B N 1
ATOM 6629 C CA . VAL B 1 287 ? 5.984 -10.055 3.154 1 94.75 287 VAL B CA 1
ATOM 6630 C C . VAL B 1 287 ? 7.074 -9.844 2.107 1 94.75 287 VAL B C 1
ATOM 6632 O O . VAL B 1 287 ? 8.227 -10.25 2.309 1 94.75 287 VAL B O 1
ATOM 6635 N N . SER B 1 288 ? 6.73 -9.25 0.989 1 94 288 SER B N 1
ATOM 6636 C CA . SER B 1 288 ? 7.734 -8.945 -0.026 1 94 288 SER B CA 1
ATOM 6637 C C . SER B 1 288 ? 8.82 -8.031 0.528 1 94 288 SER B C 1
ATOM 6639 O O . SER B 1 288 ? 9.922 -7.965 -0.019 1 94 288 SER B O 1
ATOM 6641 N N . SER B 1 289 ? 8.539 -7.359 1.573 1 87.75 289 SER B N 1
ATOM 6642 C CA . SER B 1 289 ? 9.508 -6.461 2.184 1 87.75 289 SER B CA 1
ATOM 6643 C C . SER B 1 289 ? 10.148 -7.09 3.42 1 87.75 289 SER B C 1
ATOM 6645 O O . SER B 1 289 ? 10.883 -6.426 4.152 1 87.75 289 SER B O 1
ATOM 6647 N N . THR B 1 290 ? 9.773 -8.367 3.596 1 89.06 290 THR B N 1
ATOM 6648 C CA . THR B 1 290 ? 10.297 -9.086 4.754 1 89.06 290 THR B CA 1
ATOM 6649 C C . THR B 1 290 ? 11.422 -10.039 4.344 1 89.06 290 THR B C 1
ATOM 6651 O O . THR B 1 290 ? 11.219 -10.914 3.5 1 89.06 290 THR B O 1
ATOM 6654 N N . GLY B 1 291 ? 12.68 -9.789 4.777 1 89.75 291 GLY B N 1
ATOM 6655 C CA . GLY B 1 291 ? 13.797 -10.648 4.422 1 89.75 291 GLY B CA 1
ATOM 6656 C C . GLY B 1 291 ? 14.305 -10.414 3.012 1 89.75 291 GLY B C 1
ATOM 6657 O O . GLY B 1 291 ? 14.062 -9.352 2.43 1 89.75 291 GLY B O 1
ATOM 6658 N N . ARG B 1 292 ? 15.133 -11.359 2.531 1 94.19 292 ARG B N 1
ATOM 6659 C CA . ARG B 1 292 ? 15.727 -11.258 1.201 1 94.19 292 ARG B CA 1
ATOM 6660 C C . ARG B 1 292 ? 14.977 -12.117 0.197 1 94.19 292 ARG B C 1
ATOM 6662 O O . ARG B 1 292 ? 15.406 -13.227 -0.124 1 94.19 292 ARG B O 1
ATOM 6669 N N . LEU B 1 293 ? 13.812 -11.5 -0.279 1 96.81 293 LEU B N 1
ATOM 6670 C CA . LEU B 1 293 ? 12.875 -12.289 -1.069 1 96.81 293 LEU B CA 1
ATOM 6671 C C . LEU B 1 293 ? 12.602 -11.625 -2.412 1 96.81 293 LEU B C 1
ATOM 6673 O O . LEU B 1 293 ? 12.734 -10.406 -2.545 1 96.81 293 LEU B O 1
ATOM 6677 N N . ALA B 1 294 ? 12.289 -12.398 -3.373 1 97.38 294 ALA B N 1
ATOM 6678 C CA . ALA B 1 294 ? 11.602 -12.008 -4.598 1 97.38 294 ALA B CA 1
ATOM 6679 C C . ALA B 1 294 ? 10.422 -12.938 -4.887 1 97.38 294 ALA B C 1
ATOM 6681 O O . ALA B 1 294 ? 10.594 -14.156 -4.938 1 97.38 294 ALA B O 1
ATOM 6682 N N . ILE B 1 295 ? 9.227 -12.367 -5.039 1 98.56 295 ILE B N 1
ATOM 6683 C CA . ILE B 1 295 ? 8.039 -13.18 -5.285 1 98.56 295 ILE B CA 1
ATOM 6684 C C . ILE B 1 295 ? 7.531 -12.93 -6.707 1 98.56 295 ILE B C 1
ATOM 6686 O O . ILE B 1 295 ? 7.254 -11.789 -7.082 1 98.56 295 ILE B O 1
ATOM 6690 N N . CYS B 1 296 ? 7.426 -13.977 -7.488 1 98.12 296 CYS B N 1
ATOM 6691 C CA . CYS B 1 296 ? 6.945 -13.906 -8.867 1 98.12 296 CYS B CA 1
ATOM 6692 C C . CYS B 1 296 ? 5.582 -14.578 -9 1 98.12 296 CYS B C 1
ATOM 6694 O O . CYS B 1 296 ? 5.344 -15.641 -8.43 1 98.12 296 CYS B O 1
ATOM 6696 N N . THR B 1 297 ? 4.672 -13.945 -9.742 1 97.94 297 THR B N 1
ATOM 6697 C CA . THR B 1 297 ? 3.33 -14.469 -9.961 1 97.94 297 THR B CA 1
ATOM 6698 C C . THR B 1 297 ? 2.941 -14.359 -11.43 1 97.94 297 THR B C 1
ATOM 6700 O O . THR B 1 297 ? 3.305 -13.398 -12.109 1 97.94 297 THR B O 1
ATOM 6703 N N . GLY B 1 298 ? 2.203 -15.375 -11.906 1 97.12 298 GLY B N 1
ATOM 6704 C CA . GLY B 1 298 ? 1.659 -15.297 -13.258 1 97.12 298 GLY B CA 1
ATOM 6705 C C . GLY B 1 298 ? 0.5 -14.328 -13.375 1 97.12 298 GLY B C 1
ATOM 6706 O O . GLY B 1 298 ? -0.216 -14.086 -12.398 1 97.12 298 GLY B O 1
ATOM 6707 N N . THR B 1 299 ? 0.262 -13.812 -14.625 1 97.12 299 THR B N 1
ATOM 6708 C CA . THR B 1 299 ? -0.77 -12.812 -14.859 1 97.12 299 THR B CA 1
ATOM 6709 C C . THR B 1 299 ? -2.127 -13.469 -15.086 1 97.12 299 THR B C 1
ATOM 6711 O O . THR B 1 299 ? -3.146 -12.789 -15.188 1 97.12 299 THR B O 1
ATOM 6714 N N . GLY B 1 300 ? -2.141 -14.781 -15.203 1 95.75 300 GLY B N 1
ATOM 6715 C CA . GLY B 1 300 ? -3.359 -15.5 -15.539 1 95.75 300 GLY B CA 1
ATOM 6716 C C . GLY B 1 300 ? -3.555 -15.68 -17.031 1 95.75 300 GLY B C 1
ATOM 6717 O O . GLY B 1 300 ? -2.84 -15.07 -17.844 1 95.75 300 GLY B O 1
ATOM 6718 N N . ASN B 1 301 ? -4.504 -16.5 -17.422 1 94.25 301 ASN B N 1
ATOM 6719 C CA . ASN B 1 301 ? -4.734 -16.859 -18.812 1 94.25 301 ASN B CA 1
ATOM 6720 C C . ASN B 1 301 ? -6.098 -16.375 -19.297 1 94.25 301 ASN B C 1
ATOM 6722 O O . ASN B 1 301 ? -6.742 -17.031 -20.125 1 94.25 301 ASN B O 1
ATOM 6726 N N . ASN B 1 302 ? -6.551 -15.32 -18.719 1 94.69 302 ASN B N 1
ATOM 6727 C CA . ASN B 1 302 ? -7.902 -14.859 -19.016 1 94.69 302 ASN B CA 1
ATOM 6728 C C . ASN B 1 302 ? -7.906 -13.82 -20.141 1 94.69 302 ASN B C 1
ATOM 6730 O O . ASN B 1 302 ? -8.945 -13.219 -20.422 1 94.69 302 ASN B O 1
ATOM 6734 N N . GLY B 1 303 ? -6.781 -13.586 -20.781 1 95.75 303 GLY B N 1
ATOM 6735 C CA . GLY B 1 303 ? -6.625 -12.469 -21.703 1 95.75 303 GLY B CA 1
ATOM 6736 C C . GLY B 1 303 ? -7.539 -12.57 -22.906 1 95.75 303 GLY B C 1
ATOM 6737 O O . GLY B 1 303 ? -7.941 -11.547 -23.469 1 95.75 303 GLY B O 1
ATOM 6738 N N . ASN B 1 304 ? -7.855 -13.742 -23.344 1 94.31 304 ASN B N 1
ATOM 6739 C CA . ASN B 1 304 ? -8.695 -13.906 -24.531 1 94.31 304 ASN B CA 1
ATOM 6740 C C . ASN B 1 304 ? -10.008 -14.602 -24.172 1 94.31 304 ASN B C 1
ATOM 6742 O O . ASN B 1 304 ? -10.648 -15.203 -25.047 1 94.31 304 ASN B O 1
ATOM 6746 N N . GLN B 1 305 ? -10.336 -14.648 -22.953 1 94.75 305 GLN B N 1
ATOM 6747 C CA . GLN B 1 305 ? -11.602 -15.211 -22.5 1 94.75 305 GLN B CA 1
ATOM 6748 C C . GLN B 1 305 ? -12.641 -14.117 -22.25 1 94.75 305 GLN B C 1
ATOM 6750 O O . GLN B 1 305 ? -12.281 -12.977 -21.953 1 94.75 305 GLN B O 1
ATOM 6755 N N . PRO B 1 306 ? -13.891 -14.398 -22.438 1 97.06 306 PRO B N 1
ATOM 6756 C CA . PRO B 1 306 ? -14.93 -13.383 -22.281 1 97.06 306 PRO B CA 1
ATOM 6757 C C . PRO B 1 306 ? -15.375 -13.211 -20.828 1 97.06 306 PRO B C 1
ATOM 6759 O O . PRO B 1 306 ? -16.578 -13.156 -20.547 1 97.06 306 PRO B O 1
ATOM 6762 N N . LEU B 1 307 ? -14.461 -13.016 -19.922 1 97.5 307 LEU B N 1
ATOM 6763 C CA . LEU B 1 307 ? -14.758 -13.102 -18.5 1 97.5 307 LEU B CA 1
ATOM 6764 C C . LEU B 1 307 ? -14.742 -11.719 -17.859 1 97.5 307 LEU B C 1
ATOM 6766 O O . LEU B 1 307 ? -15.031 -11.57 -16.672 1 97.5 307 LEU B O 1
ATOM 6770 N N . HIS B 1 308 ? -14.422 -10.664 -18.656 1 97.69 308 HIS B N 1
ATOM 6771 C CA . HIS B 1 308 ? -14.312 -9.32 -18.109 1 97.69 308 HIS B CA 1
ATOM 6772 C C . HIS B 1 308 ? -14.945 -8.297 -19.047 1 97.69 308 HIS B C 1
ATOM 6774 O O . HIS B 1 308 ? -14.805 -8.391 -20.266 1 97.69 308 HIS B O 1
ATOM 6780 N N . GLU B 1 309 ? -15.672 -7.426 -18.453 1 97.44 309 GLU B N 1
ATOM 6781 C CA . GLU B 1 309 ? -16.234 -6.262 -19.141 1 97.44 309 GLU B CA 1
ATOM 6782 C C . GLU B 1 309 ? -16.156 -5.016 -18.25 1 97.44 309 GLU B C 1
ATOM 6784 O O . GLU B 1 309 ? -16.016 -5.117 -17.031 1 97.44 309 GLU B O 1
ATOM 6789 N N . GLY B 1 310 ? -16.141 -3.854 -18.859 1 96 310 GLY B N 1
ATOM 6790 C CA . GLY B 1 310 ? -16.109 -2.615 -18.109 1 96 310 GLY B CA 1
ATOM 6791 C C . GLY B 1 310 ? -16.031 -1.379 -18.984 1 96 310 GLY B C 1
ATOM 6792 O O . GLY B 1 310 ? -15.969 -1.485 -20.203 1 96 310 GLY B O 1
ATOM 6793 N N . GLY B 1 311 ? -16.109 -0.246 -18.359 1 94 311 GLY B N 1
ATOM 6794 C CA . GLY B 1 311 ? -16.078 1.028 -19.047 1 94 311 GLY B CA 1
ATOM 6795 C C . GLY B 1 311 ? -16.406 2.209 -18.156 1 94 311 GLY B C 1
ATOM 6796 O O . GLY B 1 311 ? -16.156 2.174 -16.953 1 94 311 GLY B O 1
ATOM 6797 N N . THR B 1 312 ? -16.781 3.324 -18.859 1 94 312 THR B N 1
ATOM 6798 C CA . THR B 1 312 ? -17.219 4.535 -18.156 1 94 312 THR B CA 1
ATOM 6799 C C . THR B 1 312 ? -18.641 4.898 -18.547 1 94 312 THR B C 1
ATOM 6801 O O . THR B 1 312 ? -19.016 4.789 -19.719 1 94 312 THR B O 1
ATOM 6804 N N . LEU B 1 313 ? -19.375 5.207 -17.562 1 95.88 313 LEU B N 1
ATOM 6805 C CA . LEU B 1 313 ? -20.766 5.621 -17.75 1 95.88 313 LEU B CA 1
ATOM 6806 C C . LEU B 1 313 ? -20.938 7.102 -17.422 1 95.88 313 LEU B C 1
ATOM 6808 O O . LEU B 1 313 ? -20.438 7.574 -16.391 1 95.88 313 LEU B O 1
ATOM 6812 N N . LYS B 1 314 ? -21.656 7.852 -18.281 1 94.62 314 LYS B N 1
ATOM 6813 C CA . LYS B 1 314 ? -21.938 9.258 -18.031 1 94.62 314 LYS B CA 1
ATOM 6814 C C . LYS B 1 314 ? -23.297 9.438 -17.344 1 94.62 314 LYS B C 1
ATOM 6816 O O . LYS B 1 314 ? -24.141 8.539 -17.391 1 94.62 314 LYS B O 1
ATOM 6821 N N . GLN B 1 315 ? -23.406 10.602 -16.734 1 93.44 315 GLN B N 1
ATOM 6822 C CA . GLN B 1 315 ? -24.703 10.93 -16.125 1 93.44 315 GLN B CA 1
ATOM 6823 C C . GLN B 1 315 ? -25.812 10.914 -17.172 1 93.44 315 GLN B C 1
ATOM 6825 O O . GLN B 1 315 ? -25.656 11.461 -18.266 1 93.44 315 GLN B O 1
ATOM 6830 N N . GLY B 1 316 ? -26.875 10.211 -16.922 1 95.56 316 GLY B N 1
ATOM 6831 C CA . GLY B 1 316 ? -28.016 10.125 -17.797 1 95.56 316 GLY B CA 1
ATOM 6832 C C . GLY B 1 316 ? -27.891 9.039 -18.844 1 95.56 316 GLY B C 1
ATOM 6833 O O . GLY B 1 316 ? -28.859 8.695 -19.531 1 95.56 316 GLY B O 1
ATOM 6834 N N . GLN B 1 317 ? -26.734 8.492 -18.953 1 97.25 317 GLN B N 1
ATOM 6835 C CA . GLN B 1 317 ? -26.5 7.445 -19.938 1 97.25 317 GLN B CA 1
ATOM 6836 C C . GLN B 1 317 ? -26.922 6.082 -19.406 1 97.25 317 GLN B C 1
ATOM 6838 O O . GLN B 1 317 ? -26.859 5.832 -18.203 1 97.25 317 GLN B O 1
ATOM 6843 N N . THR B 1 318 ? -27.375 5.266 -20.328 1 97.94 318 THR B N 1
ATOM 6844 C CA . THR B 1 318 ? -27.688 3.883 -20 1 97.94 318 THR B CA 1
ATOM 6845 C C . THR B 1 318 ? -26.828 2.922 -20.812 1 97.94 318 THR B C 1
ATOM 6847 O O . THR B 1 318 ? -26.625 3.127 -22.016 1 97.94 318 THR B O 1
ATOM 6850 N N . ARG B 1 319 ? -26.219 2.002 -20.141 1 97.81 319 ARG B N 1
ATOM 6851 C CA . ARG B 1 319 ? -25.391 0.977 -20.781 1 97.81 319 ARG B CA 1
ATOM 6852 C C . ARG B 1 319 ? -25.969 -0.415 -20.531 1 97.81 319 ARG B C 1
ATOM 6854 O O . ARG B 1 319 ? -26.297 -0.762 -19.391 1 97.81 319 ARG B O 1
ATOM 6861 N N . GLN B 1 320 ? -26.172 -1.162 -21.625 1 98.06 320 GLN B N 1
ATOM 6862 C CA . GLN B 1 320 ? -26.594 -2.555 -21.531 1 98.06 320 GLN B CA 1
ATOM 6863 C C . GLN B 1 320 ? -25.406 -3.504 -21.703 1 98.06 320 GLN B C 1
ATOM 6865 O O . GLN B 1 320 ? -24.766 -3.504 -22.75 1 98.06 320 GLN B O 1
ATOM 6870 N N . ILE B 1 321 ? -25.109 -4.238 -20.688 1 98.44 321 ILE B N 1
ATOM 6871 C CA . ILE B 1 321 ? -24.062 -5.25 -20.719 1 98.44 321 ILE B CA 1
ATOM 6872 C C . ILE B 1 321 ? -24.672 -6.629 -20.938 1 98.44 321 ILE B C 1
ATOM 6874 O O . ILE B 1 321 ? -25.406 -7.133 -20.078 1 98.44 321 ILE B O 1
ATOM 6878 N N . GLU B 1 322 ? -24.344 -7.203 -22.047 1 98.44 322 GLU B N 1
ATOM 6879 C CA . GLU B 1 322 ? -24.938 -8.484 -22.391 1 98.44 322 GLU B CA 1
ATOM 6880 C C . GLU B 1 322 ? -24.062 -9.648 -21.953 1 98.44 322 GLU B C 1
ATOM 6882 O O . GLU B 1 322 ? -22.844 -9.609 -22.125 1 98.44 322 GLU B O 1
ATOM 6887 N N . LEU B 1 323 ? -24.672 -10.586 -21.328 1 98.38 323 LEU B N 1
ATOM 6888 C CA . LEU B 1 323 ? -24.047 -11.812 -20.844 1 98.38 323 LEU B CA 1
ATOM 6889 C C . LEU B 1 323 ? -24.719 -13.039 -21.453 1 98.38 323 LEU B C 1
ATOM 6891 O O . LEU B 1 323 ? -25.891 -13.305 -21.203 1 98.38 323 LEU B O 1
ATOM 6895 N N . SER B 1 324 ? -23.938 -13.75 -22.25 1 98.12 324 SER B N 1
ATOM 6896 C CA . SER B 1 324 ? -24.438 -14.992 -22.812 1 98.12 324 SER B CA 1
ATOM 6897 C C . SER B 1 324 ? -24.312 -16.141 -21.828 1 98.12 324 SER B C 1
ATOM 6899 O O . SER B 1 324 ? -23.25 -16.344 -21.234 1 98.12 324 SER B O 1
ATOM 6901 N N . VAL B 1 325 ? -25.359 -16.906 -21.641 1 97.69 325 VAL B N 1
ATOM 6902 C CA . VAL B 1 325 ? -25.344 -18.094 -20.797 1 97.69 325 VAL B CA 1
ATOM 6903 C C . VAL B 1 325 ? -25.641 -19.328 -21.641 1 97.69 325 VAL B C 1
ATOM 6905 O O . VAL B 1 325 ? -26.688 -19.422 -22.266 1 97.69 325 VAL B O 1
ATOM 6908 N N . SER B 1 326 ? -24.75 -20.219 -21.625 1 96.62 326 SER B N 1
ATOM 6909 C CA . SER B 1 326 ? -24.859 -21.453 -22.406 1 96.62 326 SER B CA 1
ATOM 6910 C C . SER B 1 326 ? -25.906 -22.391 -21.812 1 96.62 326 SER B C 1
ATOM 6912 O O . SER B 1 326 ? -26.344 -22.203 -20.672 1 96.62 326 SER B O 1
ATOM 6914 N N . SER B 1 327 ? -26.25 -23.422 -22.656 1 94.06 327 SER B N 1
ATOM 6915 C CA . SER B 1 327 ? -27.141 -24.469 -22.172 1 94.06 327 SER B CA 1
ATOM 6916 C C . SER B 1 327 ? -26.484 -25.281 -21.062 1 94.06 327 SER B C 1
ATOM 6918 O O . SER B 1 327 ? -25.281 -25.516 -21.078 1 94.06 327 SER B O 1
ATOM 6920 N N . ARG B 1 328 ? -27.312 -25.656 -20.031 1 94.06 328 ARG B N 1
ATOM 6921 C CA . ARG B 1 328 ? -26.922 -26.531 -18.938 1 94.06 328 ARG B CA 1
ATOM 6922 C C . ARG B 1 328 ? -25.875 -25.891 -18.062 1 94.06 328 ARG B C 1
ATOM 6924 O O . ARG B 1 328 ? -24.938 -26.562 -17.594 1 94.06 328 ARG B O 1
ATOM 6931 N N . GLU B 1 329 ? -25.828 -24.578 -18.016 1 95.56 329 GLU B N 1
ATOM 6932 C CA . GLU B 1 329 ? -25 -23.875 -17.047 1 95.56 329 GLU B CA 1
ATOM 6933 C C . GLU B 1 329 ? -25.547 -24.031 -15.633 1 95.56 329 GLU B C 1
ATOM 6935 O O . GLU B 1 329 ? -26.656 -23.562 -15.336 1 95.56 329 GLU B O 1
ATOM 6940 N N . PRO B 1 330 ? -24.844 -24.703 -14.789 1 93.19 330 PRO B N 1
ATOM 6941 C CA . PRO B 1 330 ? -25.391 -24.953 -13.453 1 93.19 330 PRO B CA 1
ATOM 6942 C C . PRO B 1 330 ? -25.562 -23.672 -12.633 1 93.19 330 PRO B C 1
ATOM 6944 O O . PRO B 1 330 ? -26.609 -23.469 -12 1 93.19 330 PRO B O 1
ATOM 6947 N N . THR B 1 331 ? -24.547 -22.859 -12.531 1 94.19 331 THR B N 1
ATOM 6948 C CA . THR B 1 331 ? -24.547 -21.609 -11.797 1 94.19 331 THR B CA 1
ATOM 6949 C C . THR B 1 331 ? -23.469 -20.656 -12.336 1 94.19 331 THR B C 1
ATOM 6951 O O . THR B 1 331 ? -22.594 -21.078 -13.102 1 94.19 331 THR B O 1
ATOM 6954 N N . LEU B 1 332 ? -23.609 -19.453 -12.086 1 94.81 332 LEU B N 1
ATOM 6955 C CA . LEU B 1 332 ? -22.578 -18.453 -12.328 1 94.81 332 LEU B CA 1
ATOM 6956 C C . LEU B 1 332 ? -22.766 -17.234 -11.414 1 94.81 332 LEU B C 1
ATOM 6958 O O . LEU B 1 332 ? -23.797 -17.109 -10.758 1 94.81 332 LEU B O 1
ATOM 6962 N N . ASN B 1 333 ? -21.797 -16.438 -11.297 1 96.31 333 ASN B N 1
ATOM 6963 C CA . ASN B 1 333 ? -21.906 -15.188 -10.555 1 96.31 333 ASN B CA 1
ATOM 6964 C C . ASN B 1 333 ? -21.156 -14.055 -11.258 1 96.31 333 ASN B C 1
ATOM 6966 O O . ASN B 1 333 ? -20.281 -14.297 -12.086 1 96.31 333 ASN B O 1
ATOM 6970 N N . VAL B 1 334 ? -21.562 -12.875 -11.016 1 97.81 334 VAL B N 1
ATOM 6971 C CA . VAL B 1 334 ? -20.969 -11.664 -11.57 1 97.81 334 VAL B CA 1
ATOM 6972 C C . VAL B 1 334 ? -20.594 -10.711 -10.438 1 97.81 334 VAL B C 1
ATOM 6974 O O . VAL B 1 334 ? -21.391 -10.469 -9.531 1 97.81 334 VAL B O 1
ATOM 6977 N N . GLN B 1 335 ? -19.375 -10.297 -10.477 1 97.44 335 GLN B N 1
ATOM 6978 C CA . GLN B 1 335 ? -18.938 -9.203 -9.609 1 97.44 335 GLN B CA 1
ATOM 6979 C C . GLN B 1 335 ? -18.953 -7.875 -10.359 1 97.44 335 GLN B C 1
ATOM 6981 O O . GLN B 1 335 ? -18.281 -7.73 -11.391 1 97.44 335 GLN B O 1
ATOM 6986 N N . LEU B 1 336 ? -19.703 -6.98 -9.906 1 97.94 336 LEU B N 1
ATOM 6987 C CA . LEU B 1 336 ? -19.672 -5.613 -10.406 1 97.94 336 LEU B CA 1
ATOM 6988 C C . LEU B 1 336 ? -18.984 -4.684 -9.422 1 97.94 336 LEU B C 1
ATOM 6990 O O . LEU B 1 336 ? -19.406 -4.562 -8.273 1 97.94 336 LEU B O 1
ATOM 6994 N N . TRP B 1 337 ? -17.906 -4.09 -9.836 1 96 337 TRP B N 1
ATOM 6995 C CA . TRP B 1 337 ? -17.156 -3.141 -9.023 1 96 337 TRP B CA 1
ATOM 6996 C C . TRP B 1 337 ? -17.25 -1.732 -9.602 1 96 337 TRP B C 1
ATOM 6998 O O . TRP B 1 337 ? -17.094 -1.535 -10.805 1 96 337 TRP B O 1
ATOM 7008 N N . LYS B 1 338 ? -17.516 -0.751 -8.75 1 94.88 338 LYS B N 1
ATOM 7009 C CA . LYS B 1 338 ? -17.578 0.651 -9.156 1 94.88 338 LYS B CA 1
ATOM 7010 C C . LYS B 1 338 ? -17.172 1.572 -8.008 1 94.88 338 LYS B C 1
ATOM 7012 O O . LYS B 1 338 ? -17 1.122 -6.871 1 94.88 338 LYS B O 1
ATOM 7017 N N . SER B 1 339 ? -16.984 2.881 -8.32 1 90.75 339 SER B N 1
ATOM 7018 C CA . SER B 1 339 ? -16.734 3.869 -7.277 1 90.75 339 SER B CA 1
ATOM 7019 C C . SER B 1 339 ? -18.016 4.207 -6.516 1 90.75 339 SER B C 1
ATOM 7021 O O . SER B 1 339 ? -19.078 4.328 -7.117 1 90.75 339 SER B O 1
ATOM 7023 N N . TYR B 1 340 ? -17.953 4.375 -5.234 1 91.56 340 TYR B N 1
ATOM 7024 C CA . TYR B 1 340 ? -19.125 4.609 -4.395 1 91.56 340 TYR B CA 1
ATOM 7025 C C . TYR B 1 340 ? -19.781 5.941 -4.738 1 91.56 340 TYR B C 1
ATOM 7027 O O . TYR B 1 340 ? -21 6.074 -4.645 1 91.56 340 TYR B O 1
ATOM 7035 N N . GLU B 1 341 ? -18.953 6.867 -5.176 1 90.62 341 GLU B N 1
ATOM 7036 C CA . GLU B 1 341 ? -19.453 8.211 -5.441 1 90.62 341 GLU B CA 1
ATOM 7037 C C . GLU B 1 341 ? -20.344 8.227 -6.684 1 90.62 341 GLU B C 1
ATOM 7039 O O . GLU B 1 341 ? -21.078 9.188 -6.914 1 90.62 341 GLU B O 1
ATOM 7044 N N . ASP B 1 342 ? -20.219 7.234 -7.527 1 93.44 342 ASP B N 1
ATOM 7045 C CA . ASP B 1 342 ? -21.047 7.152 -8.727 1 93.44 342 ASP B CA 1
ATOM 7046 C C . ASP B 1 342 ? -22.359 6.418 -8.438 1 93.44 342 ASP B C 1
ATOM 7048 O O . ASP B 1 342 ? -22.359 5.215 -8.164 1 93.44 342 ASP B O 1
ATOM 7052 N N . GLU B 1 343 ? -23.422 7.141 -8.555 1 93.81 343 GLU B N 1
ATOM 7053 C CA . GLU B 1 343 ? -24.734 6.547 -8.367 1 93.81 343 GLU B CA 1
ATOM 7054 C C . GLU B 1 343 ? -25.297 6.012 -9.68 1 93.81 343 GLU B C 1
ATOM 7056 O O . GLU B 1 343 ? -25.562 6.777 -10.609 1 93.81 343 GLU B O 1
ATOM 7061 N N . MET B 1 344 ? -25.438 4.703 -9.688 1 96.12 344 MET B N 1
ATOM 7062 C CA . MET B 1 344 ? -25.969 4.023 -10.859 1 96.12 344 MET B CA 1
ATOM 7063 C C . MET B 1 344 ? -27.141 3.109 -10.484 1 96.12 344 MET B C 1
ATOM 7065 O O . MET B 1 344 ? -27.047 2.369 -9.508 1 96.12 344 MET B O 1
ATOM 7069 N N . SER B 1 345 ? -28.266 3.238 -11.273 1 97.75 345 SER B N 1
ATOM 7070 C CA . SER B 1 345 ? -29.297 2.223 -11.148 1 97.75 345 SER B CA 1
ATOM 7071 C C . SER B 1 345 ? -28.922 0.95 -11.898 1 97.75 345 SER B C 1
ATOM 7073 O O . SER B 1 345 ? -28.359 1.013 -12.992 1 97.75 345 SER B O 1
ATOM 7075 N N . ILE B 1 346 ? -29.188 -0.17 -11.281 1 98.44 346 ILE B N 1
ATOM 7076 C CA . ILE B 1 346 ? -28.812 -1.451 -11.867 1 98.44 346 ILE B CA 1
ATOM 7077 C C . ILE B 1 346 ? -30.062 -2.299 -12.102 1 98.44 346 ILE B C 1
ATOM 7079 O O . ILE B 1 346 ? -30.844 -2.529 -11.172 1 98.44 346 ILE B O 1
ATOM 7083 N N . TYR B 1 347 ? -30.25 -2.748 -13.289 1 98.5 347 TYR B N 1
ATOM 7084 C CA . TYR B 1 347 ? -31.328 -3.654 -13.672 1 98.5 347 TYR B CA 1
ATOM 7085 C C . TYR B 1 347 ? -30.766 -4.957 -14.234 1 98.5 347 TYR B C 1
ATOM 7087 O O . TYR B 1 347 ? -29.641 -4.996 -14.734 1 98.5 347 TYR B O 1
ATOM 7095 N N . ILE B 1 348 ? -31.5 -6.012 -14.086 1 98.62 348 ILE B N 1
ATOM 7096 C CA . ILE B 1 348 ? -31.156 -7.301 -14.68 1 98.62 348 ILE B CA 1
ATOM 7097 C C . ILE B 1 348 ? -32.344 -7.809 -15.508 1 98.62 348 ILE B C 1
ATOM 7099 O O . ILE B 1 348 ? -33.469 -7.789 -15.055 1 98.62 348 ILE B O 1
ATOM 7103 N N . GLU B 1 349 ? -32.031 -8.188 -16.688 1 98.62 349 GLU B N 1
ATOM 7104 C CA . GLU B 1 349 ? -33.062 -8.711 -17.594 1 98.62 349 GLU B CA 1
ATOM 7105 C C . GLU B 1 349 ? -32.719 -10.125 -18.047 1 98.62 349 GLU B C 1
ATOM 7107 O O . GLU B 1 349 ? -31.578 -10.406 -18.422 1 98.62 349 GLU B O 1
ATOM 7112 N N . ASN B 1 350 ? -33.719 -11.016 -17.984 1 98.12 350 ASN B N 1
ATOM 7113 C CA . ASN B 1 350 ? -33.469 -12.383 -18.406 1 98.12 350 ASN B CA 1
ATOM 7114 C C . ASN B 1 350 ? -33.688 -12.547 -19.906 1 98.12 350 ASN B C 1
ATOM 7116 O O . ASN B 1 350 ? -34.094 -11.609 -20.594 1 98.12 350 ASN B O 1
ATOM 7120 N N . PRO B 1 351 ? -33.344 -13.695 -20.469 1 97.5 351 PRO B N 1
ATOM 7121 C CA . PRO B 1 351 ? -33.438 -13.898 -21.922 1 97.5 351 PRO B CA 1
ATOM 7122 C C . PRO B 1 351 ? -34.844 -13.734 -22.453 1 97.5 351 PRO B C 1
ATOM 7124 O O . PRO B 1 351 ? -35.031 -13.414 -23.625 1 97.5 351 PRO B O 1
ATOM 7127 N N . SER B 1 352 ? -35.844 -13.906 -21.594 1 97.06 352 SER B N 1
ATOM 7128 C CA . SER B 1 352 ? -37.25 -13.789 -22.016 1 97.06 352 SER B CA 1
ATOM 7129 C C . SER B 1 352 ? -37.688 -12.336 -21.984 1 97.06 352 SER B C 1
ATOM 7131 O O . SER B 1 352 ? -38.844 -12.039 -22.344 1 97.06 352 SER B O 1
ATOM 7133 N N . GLY B 1 353 ? -36.906 -11.461 -21.469 1 96.62 353 GLY B N 1
ATOM 7134 C CA . GLY B 1 353 ? -37.219 -10.047 -21.5 1 96.62 353 GLY B CA 1
ATOM 7135 C C . GLY B 1 353 ? -37.812 -9.539 -20.188 1 96.62 353 GLY B C 1
ATOM 7136 O O . GLY B 1 353 ? -38.094 -8.352 -20.062 1 96.62 353 GLY B O 1
ATOM 7137 N N . ASN B 1 354 ? -37.969 -10.438 -19.188 1 97.5 354 ASN B N 1
ATOM 7138 C CA . ASN B 1 354 ? -38.406 -9.992 -17.859 1 97.5 354 ASN B CA 1
ATOM 7139 C C . ASN B 1 354 ? -37.281 -9.234 -17.141 1 97.5 354 ASN B C 1
ATOM 7141 O O . ASN B 1 354 ? -36.125 -9.664 -17.156 1 97.5 354 ASN B O 1
ATOM 7145 N N . ARG B 1 355 ? -37.656 -8.141 -16.547 1 97.38 355 ARG B N 1
ATOM 7146 C CA . ARG B 1 355 ? -36.656 -7.266 -15.945 1 97.38 355 ARG B CA 1
ATOM 7147 C C . ARG B 1 355 ? -36.938 -7.02 -14.469 1 97.38 355 ARG B C 1
ATOM 7149 O O . ARG B 1 355 ? -38.125 -6.855 -14.086 1 97.38 355 ARG B O 1
ATOM 7156 N N . ILE B 1 356 ? -35.938 -7.031 -13.68 1 97.44 356 ILE B N 1
ATOM 7157 C CA . ILE B 1 356 ? -36.031 -6.582 -12.297 1 97.44 356 ILE B CA 1
ATOM 7158 C C . ILE B 1 356 ? -35.156 -5.348 -12.094 1 97.44 356 ILE B C 1
ATOM 7160 O O . ILE B 1 356 ? -34.25 -5.09 -12.883 1 97.44 356 ILE B O 1
ATOM 7164 N N . GLY B 1 357 ? -35.531 -4.598 -10.914 1 92.12 357 GLY B N 1
ATOM 7165 C CA . GLY B 1 357 ? -34.781 -3.404 -10.57 1 92.12 357 GLY B CA 1
ATOM 7166 C C . GLY B 1 357 ? -35.594 -2.135 -10.617 1 92.12 357 GLY B C 1
ATOM 7167 O O . GLY B 1 357 ? -36.781 -2.174 -10.953 1 92.12 357 GLY B O 1
ATOM 7168 N N . PRO B 1 358 ? -34.906 -1.096 -10.352 1 96.94 358 PRO B N 1
ATOM 7169 C CA . PRO B 1 358 ? -33.5 -1.002 -9.898 1 96.94 358 PRO B CA 1
ATOM 7170 C C . PRO B 1 358 ? -33.281 -1.759 -8.594 1 96.94 358 PRO B C 1
ATOM 7172 O O . PRO B 1 358 ? -34.156 -1.817 -7.734 1 96.94 358 PRO B O 1
ATOM 7175 N N . LEU B 1 359 ? -32.094 -2.381 -8.508 1 97.44 359 LEU B N 1
ATOM 7176 C CA . LEU B 1 359 ? -31.719 -3.057 -7.273 1 97.44 359 LEU B CA 1
ATOM 7177 C C . LEU B 1 359 ? -31.719 -2.086 -6.098 1 97.44 359 LEU B C 1
ATOM 7179 O O . LEU B 1 359 ? -31.375 -0.912 -6.254 1 97.44 359 LEU B O 1
ATOM 7183 N N . ASP B 1 360 ? -32.094 -2.611 -4.957 1 93.81 360 ASP B N 1
ATOM 7184 C CA . ASP B 1 360 ? -32.125 -1.777 -3.762 1 93.81 360 ASP B CA 1
ATOM 7185 C C . ASP B 1 360 ? -30.703 -1.479 -3.258 1 93.81 360 ASP B C 1
ATOM 7187 O O . ASP B 1 360 ? -29.875 -2.381 -3.158 1 93.81 360 ASP B O 1
ATOM 7191 N N . GLU B 1 361 ? -30.516 -0.245 -2.965 1 91.19 361 GLU B N 1
ATOM 7192 C CA . GLU B 1 361 ? -29.219 0.153 -2.42 1 91.19 361 GLU B CA 1
ATOM 7193 C C . GLU B 1 361 ? -29.172 -0.014 -0.904 1 91.19 361 GLU B C 1
ATOM 7195 O O . GLU B 1 361 ? -29.031 0.964 -0.169 1 91.19 361 GLU B O 1
ATOM 7200 N N . LYS B 1 362 ? -29.25 -1.155 -0.485 1 88.38 362 LYS B N 1
ATOM 7201 C CA . LYS B 1 362 ? -29.219 -1.491 0.936 1 88.38 362 LYS B CA 1
ATOM 7202 C C . LYS B 1 362 ? -28.359 -2.723 1.188 1 88.38 362 LYS B C 1
ATOM 7204 O O . LYS B 1 362 ? -28.234 -3.592 0.323 1 88.38 362 LYS B O 1
ATOM 7209 N N . LEU B 1 363 ? -27.828 -2.707 2.365 1 87.25 363 LEU B N 1
ATOM 7210 C CA . LEU B 1 363 ? -27.031 -3.871 2.742 1 87.25 363 LEU B CA 1
ATOM 7211 C C . LEU B 1 363 ? -27.922 -5.066 3.053 1 87.25 363 LEU B C 1
ATOM 7213 O O . LEU B 1 363 ? -29.078 -4.895 3.42 1 87.25 363 LEU B O 1
ATOM 7217 N N . GLY B 1 364 ? -27.375 -6.234 2.904 1 88.38 364 GLY B N 1
ATOM 7218 C CA . GLY B 1 364 ? -28.141 -7.461 3.115 1 88.38 364 GLY B CA 1
ATOM 7219 C C . GLY B 1 364 ? -28.484 -8.18 1.824 1 88.38 364 GLY B C 1
ATOM 7220 O O . GLY B 1 364 ? -28.359 -7.605 0.739 1 88.38 364 GLY B O 1
ATOM 7221 N N . PRO B 1 365 ? -28.922 -9.391 1.954 1 92.12 365 PRO B N 1
ATOM 7222 C CA . PRO B 1 365 ? -29.234 -10.172 0.759 1 92.12 365 PRO B CA 1
ATOM 7223 C C . PRO B 1 365 ? -30.516 -9.711 0.075 1 92.12 365 PRO B C 1
ATOM 7225 O O . PRO B 1 365 ? -31.484 -9.336 0.75 1 92.12 365 PRO B O 1
ATOM 7228 N N . GLN B 1 366 ? -30.484 -9.641 -1.184 1 95.62 366 GLN B N 1
ATOM 7229 C CA . GLN B 1 366 ? -31.672 -9.445 -2.012 1 95.62 366 GLN B CA 1
ATOM 7230 C C . GLN B 1 366 ? -31.953 -10.68 -2.869 1 95.62 366 GLN B C 1
ATOM 7232 O O . GLN B 1 366 ? -31.031 -11.281 -3.416 1 95.62 366 GLN B O 1
ATOM 7237 N N . ARG B 1 367 ? -33.25 -11.062 -2.926 1 96.75 367 ARG B N 1
ATOM 7238 C CA . ARG B 1 367 ? -33.656 -12.25 -3.674 1 96.75 367 ARG B CA 1
ATOM 7239 C C . ARG B 1 367 ? -34.688 -11.898 -4.738 1 96.75 367 ARG B C 1
ATOM 7241 O O . ARG B 1 367 ? -35.625 -11.172 -4.465 1 96.75 367 ARG B O 1
ATOM 7248 N N . TYR B 1 368 ? -34.344 -12.281 -5.871 1 97 368 TYR B N 1
ATOM 7249 C CA . TYR B 1 368 ? -35.25 -12.141 -6.988 1 97 368 TYR B CA 1
ATOM 7250 C C . TYR B 1 368 ? -35.375 -13.438 -7.781 1 97 368 TYR B C 1
ATOM 7252 O O . TYR B 1 368 ? -34.469 -14.281 -7.719 1 97 368 TYR B O 1
ATOM 7260 N N . ARG B 1 369 ? -36.531 -13.578 -8.445 1 96.38 369 ARG B N 1
ATOM 7261 C CA . ARG B 1 369 ? -36.688 -14.695 -9.367 1 96.38 369 ARG B CA 1
ATOM 7262 C C . ARG B 1 369 ? -37 -14.203 -10.773 1 96.38 369 ARG B C 1
ATOM 7264 O O . ARG B 1 369 ? -37.906 -13.383 -10.969 1 96.38 369 ARG B O 1
ATOM 7271 N N . LEU B 1 370 ? -36.219 -14.602 -11.695 1 97.19 370 LEU B N 1
ATOM 7272 C CA . LEU B 1 370 ? -36.438 -14.367 -13.117 1 97.19 370 LEU B CA 1
ATOM 7273 C C . LEU B 1 370 ? -36.5 -15.688 -13.883 1 97.19 370 LEU B C 1
ATOM 7275 O O . LEU B 1 370 ? -35.469 -16.344 -14.062 1 97.19 370 LEU B O 1
ATOM 7279 N N . GLY B 1 371 ? -37.719 -16.031 -14.328 1 96.12 371 GLY B N 1
ATOM 7280 C CA . GLY B 1 371 ? -37.844 -17.344 -14.93 1 96.12 371 GLY B CA 1
ATOM 7281 C C . GLY B 1 371 ? -37.5 -18.469 -13.984 1 96.12 371 GLY B C 1
ATOM 7282 O O . GLY B 1 371 ? -38.031 -18.547 -12.875 1 96.12 371 GLY B O 1
ATOM 7283 N N . ASN B 1 372 ? -36.594 -19.312 -14.438 1 96.06 372 ASN B N 1
ATOM 7284 C CA . ASN B 1 372 ? -36.188 -20.453 -13.617 1 96.06 372 ASN B CA 1
ATOM 7285 C C . ASN B 1 372 ? -34.844 -20.188 -12.922 1 96.06 372 ASN B C 1
ATOM 7287 O O . ASN B 1 372 ? -34.094 -21.109 -12.617 1 96.06 372 ASN B O 1
ATOM 7291 N N . THR B 1 373 ? -34.5 -18.969 -12.789 1 97.62 373 THR B N 1
ATOM 7292 C CA . THR B 1 373 ? -33.25 -18.594 -12.156 1 97.62 373 THR B CA 1
ATOM 7293 C C . THR B 1 373 ? -33.5 -17.703 -10.938 1 97.62 373 THR B C 1
ATOM 7295 O O . THR B 1 373 ? -34.219 -16.703 -11.023 1 97.62 373 THR B O 1
ATOM 7298 N N . ASP B 1 374 ? -32.969 -18.125 -9.844 1 96.88 374 ASP B N 1
ATOM 7299 C CA . ASP B 1 374 ? -32.969 -17.297 -8.641 1 96.88 374 ASP B CA 1
ATOM 7300 C C . ASP B 1 374 ? -31.719 -16.422 -8.547 1 96.88 374 ASP B C 1
ATOM 7302 O O . ASP B 1 374 ? -30.609 -16.922 -8.75 1 96.88 374 ASP B O 1
ATOM 7306 N N . LEU B 1 375 ? -31.953 -15.148 -8.336 1 97.5 375 LEU B N 1
ATOM 7307 C CA . LEU B 1 375 ? -30.844 -14.227 -8.133 1 97.5 375 LEU B CA 1
ATOM 7308 C C . LEU B 1 375 ? -30.656 -13.922 -6.648 1 97.5 375 LEU B C 1
ATOM 7310 O O . LEU B 1 375 ? -31.594 -13.523 -5.969 1 97.5 375 LEU B O 1
ATOM 7314 N N . LEU B 1 376 ? -29.484 -14.242 -6.195 1 96.62 376 LEU B N 1
ATOM 7315 C CA . LEU B 1 376 ? -29.062 -13.844 -4.855 1 96.62 376 LEU B CA 1
ATOM 7316 C C . LEU B 1 376 ? -28.031 -12.734 -4.918 1 96.62 376 LEU B C 1
ATOM 7318 O O . LEU B 1 376 ? -26.922 -12.938 -5.418 1 96.62 376 LEU B O 1
ATOM 7322 N N . ILE B 1 377 ? -28.375 -11.516 -4.375 1 96.25 377 ILE B N 1
ATOM 7323 C CA . ILE B 1 377 ? -27.578 -10.32 -4.637 1 96.25 377 ILE B CA 1
ATOM 7324 C C . ILE B 1 377 ? -27.125 -9.703 -3.314 1 96.25 377 ILE B C 1
ATOM 7326 O O . ILE B 1 377 ? -27.891 -9.664 -2.344 1 96.25 377 ILE B O 1
ATOM 7330 N N . TYR B 1 378 ? -25.891 -9.32 -3.275 1 94.62 378 TYR B N 1
ATOM 7331 C CA . TYR B 1 378 ? -25.375 -8.477 -2.203 1 94.62 378 TYR B CA 1
ATOM 7332 C C . TYR B 1 378 ? -24.938 -7.117 -2.738 1 94.62 378 TYR B C 1
ATOM 7334 O O . TYR B 1 378 ? -23.984 -7.02 -3.51 1 94.62 378 TYR B O 1
ATOM 7342 N N . TYR B 1 379 ? -25.703 -6.121 -2.412 1 94.56 379 TYR B N 1
ATOM 7343 C CA . TYR B 1 379 ? -25.391 -4.746 -2.801 1 94.56 379 TYR B CA 1
ATOM 7344 C C . TYR B 1 379 ? -24.469 -4.086 -1.788 1 94.56 379 TYR B C 1
ATOM 7346 O O . TYR B 1 379 ? -24.922 -3.348 -0.912 1 94.56 379 TYR B O 1
ATOM 7354 N N . GLY B 1 380 ? -23.188 -4.289 -1.972 1 91.88 380 GLY B N 1
ATOM 7355 C CA . GLY B 1 380 ? -22.203 -3.881 -0.99 1 91.88 380 GLY B CA 1
ATOM 7356 C C . GLY B 1 380 ? -22.047 -2.375 -0.886 1 91.88 380 GLY B C 1
ATOM 7357 O O . GLY B 1 380 ? -22.625 -1.633 -1.691 1 91.88 380 GLY B O 1
ATOM 7358 N N . LYS B 1 381 ? -21.359 -1.897 0.165 1 90.31 381 LYS B N 1
ATOM 7359 C CA . LYS B 1 381 ? -20.859 -0.543 0.41 1 90.31 381 LYS B CA 1
ATOM 7360 C C . LYS B 1 381 ? -19.359 -0.542 0.694 1 90.31 381 LYS B C 1
ATOM 7362 O O . LYS B 1 381 ? -18.781 -1.584 1.006 1 90.31 381 LYS B O 1
ATOM 7367 N N . PRO B 1 382 ? -18.781 0.635 0.516 1 88.81 382 PRO B N 1
ATOM 7368 C CA . PRO B 1 382 ? -17.422 0.676 1.03 1 88.81 382 PRO B CA 1
ATOM 7369 C C . PRO B 1 382 ? -17.328 0.319 2.512 1 88.81 382 PRO B C 1
ATOM 7371 O O . PRO B 1 382 ? -18.328 0.417 3.232 1 88.81 382 PRO B O 1
ATOM 7374 N N . GLY B 1 383 ? -16.266 -0.242 2.918 1 86.5 383 GLY B N 1
ATOM 7375 C CA . GLY B 1 383 ? -15.961 -0.491 4.316 1 86.5 383 GLY B CA 1
ATOM 7376 C C . GLY B 1 383 ? -14.797 0.335 4.832 1 86.5 383 GLY B C 1
ATOM 7377 O O . GLY B 1 383 ? -14.188 1.098 4.078 1 86.5 383 GLY B O 1
ATOM 7378 N N . PRO B 1 384 ? -14.586 0.219 6.113 1 86.88 384 PRO B N 1
ATOM 7379 C CA . PRO B 1 384 ? -13.461 0.979 6.668 1 86.88 384 PRO B CA 1
ATOM 7380 C C . PRO B 1 384 ? -12.125 0.603 6.039 1 86.88 384 PRO B C 1
ATOM 7382 O O . PRO B 1 384 ? -11.188 1.401 6.055 1 86.88 384 PRO B O 1
ATOM 7385 N N . TYR B 1 385 ? -12.109 -0.6 5.402 1 82.69 385 TYR B N 1
ATOM 7386 C CA . TYR B 1 385 ? -10.852 -1.113 4.871 1 82.69 385 TYR B CA 1
ATOM 7387 C C . TYR B 1 385 ? -10.789 -0.95 3.357 1 82.69 385 TYR B C 1
ATOM 7389 O O . TYR B 1 385 ? -9.727 -1.084 2.754 1 82.69 385 TYR B O 1
ATOM 7397 N N . HIS B 1 386 ? -11.961 -0.592 2.74 1 84.69 386 HIS B N 1
ATOM 7398 C CA . HIS B 1 386 ? -12.031 -0.576 1.283 1 84.69 386 HIS B CA 1
ATOM 7399 C C . HIS B 1 386 ? -12.828 0.627 0.783 1 84.69 386 HIS B C 1
ATOM 7401 O O . HIS B 1 386 ? -13.914 0.917 1.292 1 84.69 386 HIS B O 1
ATOM 7407 N N . LEU B 1 387 ? -12.273 1.22 -0.315 1 85.62 387 LEU B N 1
ATOM 7408 C CA . LEU B 1 387 ? -12.906 2.402 -0.884 1 85.62 387 LEU B CA 1
ATOM 7409 C C . LEU B 1 387 ? -13.953 2.012 -1.923 1 85.62 387 LEU B C 1
ATOM 7411 O O . LEU B 1 387 ? -14.93 2.736 -2.129 1 85.62 387 LEU B O 1
ATOM 7415 N N . THR B 1 388 ? -13.789 0.907 -2.617 1 82.75 388 THR B N 1
ATOM 7416 C CA . THR B 1 388 ? -14.617 0.567 -3.77 1 82.75 388 THR B CA 1
ATOM 7417 C C . THR B 1 388 ? -15.859 -0.197 -3.334 1 82.75 388 THR B C 1
ATOM 7419 O O . THR B 1 388 ? -15.891 -0.785 -2.25 1 82.75 388 THR B O 1
ATOM 7422 N N . GLN B 1 389 ? -16.844 -0.118 -4.148 1 92.81 389 GLN B N 1
ATOM 7423 C CA . GLN B 1 389 ? -18.125 -0.775 -3.891 1 92.81 389 GLN B CA 1
ATOM 7424 C C . GLN B 1 389 ? -18.312 -1.994 -4.789 1 92.81 389 GLN B C 1
ATOM 7426 O O . GLN B 1 389 ? -18.125 -1.907 -6.008 1 92.81 389 GLN B O 1
ATOM 7431 N N . GLU B 1 390 ? -18.641 -3.074 -4.195 1 95.06 390 GLU B N 1
ATOM 7432 C CA . GLU B 1 390 ? -18.922 -4.312 -4.91 1 95.06 390 GLU B CA 1
ATOM 7433 C C . GLU B 1 390 ? -20.422 -4.617 -4.91 1 95.06 390 GLU B C 1
ATOM 7435 O O . GLU B 1 390 ? -21.094 -4.484 -3.881 1 95.06 390 GLU B O 1
ATOM 7440 N N . ILE B 1 391 ? -21 -4.887 -6.051 1 97.12 391 ILE B N 1
ATOM 7441 C CA . ILE B 1 391 ? -22.297 -5.539 -6.176 1 97.12 391 ILE B CA 1
ATOM 7442 C C . ILE B 1 391 ? -22.109 -6.965 -6.691 1 97.12 391 ILE B C 1
ATOM 7444 O O . ILE B 1 391 ? -21.656 -7.168 -7.82 1 97.12 391 ILE B O 1
ATOM 7448 N N . TYR B 1 392 ? -22.375 -7.898 -5.824 1 96.62 392 TYR B N 1
ATOM 7449 C CA . TYR B 1 392 ? -22.219 -9.312 -6.156 1 96.62 392 TYR B CA 1
ATOM 7450 C C . TYR B 1 392 ? -23.562 -9.93 -6.527 1 96.62 392 TYR B C 1
ATOM 7452 O O . TYR B 1 392 ? -24.531 -9.836 -5.77 1 96.62 392 TYR B O 1
ATOM 7460 N N . ILE B 1 393 ? -23.641 -10.555 -7.688 1 97.44 393 ILE B N 1
ATOM 7461 C CA . ILE B 1 393 ? -24.859 -11.188 -8.188 1 97.44 393 ILE B CA 1
ATOM 7462 C C . ILE B 1 393 ? -24.609 -12.68 -8.406 1 97.44 393 ILE B C 1
ATOM 7464 O O . ILE B 1 393 ? -23.812 -13.062 -9.258 1 97.44 393 ILE B O 1
ATOM 7468 N N . ASP B 1 394 ? -25.297 -13.484 -7.691 1 96.62 394 ASP B N 1
ATOM 7469 C CA . ASP B 1 394 ? -25.234 -14.938 -7.84 1 96.62 394 ASP B CA 1
ATOM 7470 C C . ASP B 1 394 ? -26.453 -15.477 -8.57 1 96.62 394 ASP B C 1
ATOM 7472 O O . ASP B 1 394 ? -27.594 -15.211 -8.172 1 96.62 394 ASP B O 1
ATOM 7476 N N . PHE B 1 395 ? -26.234 -16.172 -9.672 1 97.44 395 PHE B N 1
ATOM 7477 C CA . PHE B 1 395 ? -27.297 -16.828 -10.438 1 97.44 395 PHE B CA 1
ATOM 7478 C C . PHE B 1 395 ? -27.438 -18.281 -10 1 97.44 395 PHE B C 1
ATOM 7480 O O . PHE B 1 395 ? -26.562 -19.109 -10.242 1 97.44 395 PHE B O 1
ATOM 7487 N N . LEU B 1 396 ? -28.547 -18.562 -9.359 1 96.25 396 LEU B N 1
ATOM 7488 C CA . LEU B 1 396 ? -28.812 -19.906 -8.852 1 96.25 396 LEU B CA 1
ATOM 7489 C C . LEU B 1 396 ? -29.906 -20.594 -9.672 1 96.25 396 LEU B C 1
ATOM 7491 O O . LEU B 1 396 ? -30.922 -19.969 -10 1 96.25 396 LEU B O 1
ATOM 7495 N N . PRO B 1 397 ? -29.703 -21.828 -9.961 1 95.25 397 PRO B N 1
ATOM 7496 C CA . PRO B 1 397 ? -30.734 -22.531 -10.719 1 95.25 397 PRO B CA 1
ATOM 7497 C C . PRO B 1 397 ? -31.984 -22.828 -9.875 1 95.25 397 PRO B C 1
ATOM 7499 O O . PRO B 1 397 ? -31.859 -23.281 -8.734 1 95.25 397 PRO B O 1
ATOM 7502 N N . GLY B 1 398 ? -33.125 -22.547 -10.43 1 91.12 398 GLY B N 1
ATOM 7503 C CA . GLY B 1 398 ? -34.344 -22.984 -9.773 1 91.12 398 GLY B CA 1
ATOM 7504 C C . GLY B 1 398 ? -34.438 -24.484 -9.625 1 91.12 398 GLY B C 1
ATOM 7505 O O . GLY B 1 398 ? -34.875 -24.984 -8.586 1 91.12 398 GLY B O 1
ATOM 7506 N N . LYS B 1 399 ? -34.094 -25.078 -10.656 1 90.81 399 LYS B N 1
ATOM 7507 C CA . LYS B 1 399 ? -34.031 -26.531 -10.625 1 90.81 399 LYS B CA 1
ATOM 7508 C C . LYS B 1 399 ? -32.625 -27.031 -10.805 1 90.81 399 LYS B C 1
ATOM 7510 O O . LYS B 1 399 ? -31.844 -27.062 -9.844 1 90.81 399 LYS B O 1
ATOM 7515 N N . THR B 1 400 ? -32.219 -27.219 -12.141 1 91.56 400 THR B N 1
ATOM 7516 C CA . THR B 1 400 ? -30.922 -27.828 -12.359 1 91.56 400 THR B CA 1
ATOM 7517 C C . THR B 1 400 ? -29.953 -26.812 -12.961 1 91.56 400 THR B C 1
ATOM 7519 O O . THR B 1 400 ? -28.766 -26.828 -12.648 1 91.56 400 THR B O 1
ATOM 7522 N N . TYR B 1 401 ? -30.453 -26.016 -13.859 1 95.75 401 TYR B N 1
ATOM 7523 C CA . TYR B 1 401 ? -29.594 -25.078 -14.57 1 95.75 401 TYR B CA 1
ATOM 7524 C C . TYR B 1 401 ? -30.172 -23.672 -14.562 1 95.75 401 TYR B C 1
ATOM 7526 O O . TYR B 1 401 ? -31.375 -23.5 -14.406 1 95.75 401 TYR B O 1
ATOM 7534 N N . VAL B 1 402 ? -29.297 -22.703 -14.688 1 96.44 402 VAL B N 1
ATOM 7535 C CA . VAL B 1 402 ? -29.719 -21.312 -14.93 1 96.44 402 VAL B CA 1
ATOM 7536 C C . VAL B 1 402 ? -30.281 -21.188 -16.344 1 96.44 402 VAL B C 1
ATOM 7538 O O . VAL B 1 402 ? -29.891 -21.922 -17.25 1 96.44 402 VAL B O 1
ATOM 7541 N N . ASP B 1 403 ? -31.234 -20.219 -16.484 1 97.12 403 ASP B N 1
ATOM 7542 C CA . ASP B 1 403 ? -31.828 -20.031 -17.797 1 97.12 403 ASP B CA 1
ATOM 7543 C C . ASP B 1 403 ? -30.766 -19.656 -18.828 1 97.12 403 ASP B C 1
ATOM 7545 O O . ASP B 1 403 ? -30 -18.719 -18.625 1 97.12 403 ASP B O 1
ATOM 7549 N N . SER B 1 404 ? -30.766 -20.406 -19.953 1 97.62 404 SER B N 1
ATOM 7550 C CA . SER B 1 404 ? -29.828 -20.109 -21.031 1 97.62 404 SER B CA 1
ATOM 7551 C C . SER B 1 404 ? -30.344 -18.953 -21.891 1 97.62 404 SER B C 1
ATOM 7553 O O . SER B 1 404 ? -31.531 -18.688 -21.938 1 97.62 404 SER B O 1
ATOM 7555 N N . GLY B 1 405 ? -29.375 -18.328 -22.578 1 97.69 405 GLY B N 1
ATOM 7556 C CA . GLY B 1 405 ? -29.688 -17.203 -23.438 1 97.69 405 GLY B CA 1
ATOM 7557 C C . GLY B 1 405 ? -28.953 -15.922 -23.062 1 97.69 405 GLY B C 1
ATOM 7558 O O . GLY B 1 405 ? -27.953 -15.969 -22.359 1 97.69 405 GLY B O 1
ATOM 7559 N N . ASP B 1 406 ? -29.469 -14.836 -23.625 1 97.75 406 ASP B N 1
ATOM 7560 C CA . ASP B 1 406 ? -28.797 -13.555 -23.438 1 97.75 406 ASP B CA 1
ATOM 7561 C C . ASP B 1 406 ? -29.391 -12.789 -22.25 1 97.75 406 ASP B C 1
ATOM 7563 O O . ASP B 1 406 ? -30.516 -12.297 -22.328 1 97.75 406 ASP B O 1
ATOM 7567 N N . TRP B 1 407 ? -28.609 -12.789 -21.203 1 98.56 407 TRP B N 1
ATOM 7568 C CA . TRP B 1 407 ? -28.953 -11.953 -20.047 1 98.56 407 TRP B CA 1
ATOM 7569 C C . TRP B 1 407 ? -28.406 -10.539 -20.234 1 98.56 407 TRP B C 1
ATOM 7571 O O . TRP B 1 407 ? -27.484 -10.312 -21.016 1 98.56 407 TRP B O 1
ATOM 7581 N N . LYS B 1 408 ? -29.016 -9.57 -19.578 1 98.62 408 LYS B N 1
ATOM 7582 C CA . LYS B 1 408 ? -28.531 -8.195 -19.625 1 98.62 408 LYS B CA 1
ATOM 7583 C C . LYS B 1 408 ? -28.406 -7.613 -18.219 1 98.62 408 LYS B C 1
ATOM 7585 O O . LYS B 1 408 ? -29.281 -7.801 -17.391 1 98.62 408 LYS B O 1
ATOM 7590 N N . ILE B 1 409 ? -27.328 -7.066 -17.938 1 98.62 409 ILE B N 1
ATOM 7591 C CA . ILE B 1 409 ? -27.141 -6.164 -16.797 1 98.62 409 ILE B CA 1
ATOM 7592 C C . ILE B 1 409 ? -27.156 -4.719 -17.297 1 98.62 409 ILE B C 1
ATOM 7594 O O . ILE B 1 409 ? -26.312 -4.309 -18.094 1 98.62 409 ILE B O 1
ATOM 7598 N N . ILE B 1 410 ? -28.094 -3.971 -16.875 1 98.62 410 ILE B N 1
ATOM 7599 C CA . ILE B 1 410 ? -28.328 -2.619 -17.375 1 98.62 410 ILE B CA 1
ATOM 7600 C C . ILE B 1 410 ? -27.938 -1.6 -16.312 1 98.62 410 ILE B C 1
ATOM 7602 O O . ILE B 1 410 ? -28.453 -1.634 -15.188 1 98.62 410 ILE B O 1
ATOM 7606 N N . LEU B 1 411 ? -27.016 -0.767 -16.609 1 98.5 411 LEU B N 1
ATOM 7607 C CA . LEU B 1 411 ? -26.578 0.313 -15.742 1 98.5 411 LEU B CA 1
ATOM 7608 C C . LEU B 1 411 ? -27.094 1.661 -16.234 1 98.5 411 LEU B C 1
ATOM 7610 O O . LEU B 1 411 ? -26.938 1.986 -17.422 1 98.5 411 LEU B O 1
ATOM 7614 N N . SER B 1 412 ? -27.734 2.367 -15.383 1 98 412 SER B N 1
ATOM 7615 C CA . SER B 1 412 ? -28.203 3.715 -15.695 1 98 412 SER B CA 1
ATOM 7616 C C . SER B 1 412 ? -27.562 4.746 -14.766 1 98 412 SER B C 1
ATOM 7618 O O . SER B 1 412 ? -27.75 4.688 -13.547 1 98 412 SER B O 1
ATOM 7620 N N . GLY B 1 413 ? -26.875 5.711 -15.391 1 96.75 413 GLY B N 1
ATOM 7621 C CA . GLY B 1 413 ? -26.172 6.707 -14.594 1 96.75 413 GLY B CA 1
ATOM 7622 C C . GLY B 1 413 ? -27.094 7.773 -14.031 1 96.75 413 GLY B C 1
ATOM 7623 O O . GLY B 1 413 ? -27.719 8.523 -14.781 1 96.75 413 GLY B O 1
ATOM 7624 N N . LYS B 1 414 ? -27.125 7.855 -12.727 1 95.12 414 LYS B N 1
ATOM 7625 C CA . LYS B 1 414 ? -27.859 8.922 -12.047 1 95.12 414 LYS B CA 1
ATOM 7626 C C . LYS B 1 414 ? -26.953 10.109 -11.75 1 95.12 414 LYS B C 1
ATOM 7628 O O . LYS B 1 414 ? -26.766 10.984 -12.602 1 95.12 414 LYS B O 1
ATOM 7633 N N . LYS B 1 415 ? -26.312 10.133 -10.664 1 91.56 415 LYS B N 1
ATOM 7634 C CA . LYS B 1 415 ? -25.219 11.062 -10.359 1 91.56 415 LYS B CA 1
ATOM 7635 C C . LYS B 1 415 ? -23.859 10.398 -10.547 1 91.56 415 LYS B C 1
ATOM 7637 O O . LYS B 1 415 ? -23.469 9.531 -9.766 1 91.56 415 LYS B O 1
ATOM 7642 N N . VAL B 1 416 ? -23.25 10.852 -11.664 1 92.56 416 VAL B N 1
ATOM 7643 C CA . VAL B 1 416 ? -22.016 10.164 -12.031 1 92.56 416 VAL B CA 1
ATOM 7644 C C . VAL B 1 416 ? -20.891 11.18 -12.18 1 92.56 416 VAL B C 1
ATOM 7646 O O . VAL B 1 416 ? -21.078 12.242 -12.773 1 92.56 416 VAL B O 1
ATOM 7649 N N . ARG B 1 417 ? -19.781 10.914 -11.648 1 89.69 417 ARG B N 1
ATOM 7650 C CA . ARG B 1 417 ? -18.547 11.688 -11.812 1 89.69 417 ARG B CA 1
ATOM 7651 C C . ARG B 1 417 ? -17.594 11 -12.766 1 89.69 417 ARG B C 1
ATOM 7653 O O . ARG B 1 417 ? -17.766 11.055 -13.984 1 89.69 417 ARG B O 1
ATOM 7660 N N . GLY B 1 418 ? -16.734 10.117 -12.289 1 87.5 418 GLY B N 1
ATOM 7661 C CA . GLY B 1 418 ? -15.836 9.359 -13.148 1 87.5 418 GLY B CA 1
ATOM 7662 C C . GLY B 1 418 ? -16.531 8.258 -13.922 1 87.5 418 GLY B C 1
ATOM 7663 O O . GLY B 1 418 ? -16.203 7.988 -15.07 1 87.5 418 GLY B O 1
ATOM 7664 N N . GLY B 1 419 ? -17.5 7.648 -13.289 1 93.19 419 GLY B N 1
ATOM 7665 C CA . GLY B 1 419 ? -18.422 6.727 -13.93 1 93.19 419 GLY B CA 1
ATOM 7666 C C . GLY B 1 419 ? -17.812 5.371 -14.227 1 93.19 419 GLY B C 1
ATOM 7667 O O . GLY B 1 419 ? -18.391 4.57 -14.969 1 93.19 419 GLY B O 1
ATOM 7668 N N . GLU B 1 420 ? -16.625 5 -13.688 1 92.75 420 GLU B N 1
ATOM 7669 C CA . GLU B 1 420 ? -15.961 3.734 -13.992 1 92.75 420 GLU B CA 1
ATOM 7670 C C . GLU B 1 420 ? -16.719 2.559 -13.375 1 92.75 420 GLU B C 1
ATOM 7672 O O . GLU B 1 420 ? -17.203 2.648 -12.25 1 92.75 420 GLU B O 1
ATOM 7677 N N . TYR B 1 421 ? -16.875 1.489 -14.133 1 95.94 421 TYR B N 1
ATOM 7678 C CA . TYR B 1 421 ? -17.422 0.224 -13.664 1 95.94 421 TYR B CA 1
ATOM 7679 C C . TYR B 1 421 ? -16.703 -0.958 -14.305 1 95.94 421 TYR B C 1
ATOM 7681 O O . TYR B 1 421 ? -16.281 -0.881 -15.461 1 95.94 421 TYR B O 1
ATOM 7689 N N . TYR B 1 422 ? -16.578 -2.053 -13.539 1 96.62 422 TYR B N 1
ATOM 7690 C CA . TYR B 1 422 ? -15.938 -3.264 -14.039 1 96.62 422 TYR B CA 1
ATOM 7691 C C . TYR B 1 422 ? -16.688 -4.508 -13.57 1 96.62 422 TYR B C 1
ATOM 7693 O O . TYR B 1 422 ? -17.156 -4.562 -12.438 1 96.62 422 TYR B O 1
ATOM 7701 N N . LEU B 1 423 ? -16.781 -5.434 -14.461 1 98.06 423 LEU B N 1
ATOM 7702 C CA . LEU B 1 423 ? -17.422 -6.707 -14.156 1 98.06 423 LEU B CA 1
ATOM 7703 C C . LEU B 1 423 ? -16.469 -7.871 -14.414 1 98.06 423 LEU B C 1
ATOM 7705 O O . LEU B 1 423 ? -15.742 -7.871 -15.406 1 98.06 423 LEU B O 1
ATOM 7709 N N . TRP B 1 424 ? -16.5 -8.844 -13.555 1 97.44 424 TRP B N 1
ATOM 7710 C CA . TRP B 1 424 ? -15.734 -10.07 -13.758 1 97.44 424 TRP B CA 1
ATOM 7711 C C . TRP B 1 424 ? -16.609 -11.305 -13.523 1 97.44 424 TRP B C 1
ATOM 7713 O O . TRP B 1 424 ? -17.453 -11.305 -12.625 1 97.44 424 TRP B O 1
ATOM 7723 N N . LEU B 1 425 ? -16.406 -12.297 -14.32 1 97.31 425 LEU B N 1
ATOM 7724 C CA . LEU B 1 425 ? -16.922 -13.648 -14.133 1 97.31 425 LEU B CA 1
ATOM 7725 C C . LEU B 1 425 ? -15.852 -14.547 -13.516 1 97.31 425 LEU B C 1
ATOM 7727 O O . LEU B 1 425 ? -14.664 -14.203 -13.516 1 97.31 425 LEU B O 1
ATOM 7731 N N . PRO B 1 426 ? -16.297 -15.648 -12.906 1 92.06 426 PRO B N 1
ATOM 7732 C CA . PRO B 1 426 ? -15.297 -16.578 -12.375 1 92.06 426 PRO B CA 1
ATOM 7733 C C . PRO B 1 426 ? -14.359 -17.109 -13.461 1 92.06 426 PRO B C 1
ATOM 7735 O O . PRO B 1 426 ? -14.789 -17.375 -14.586 1 92.06 426 PRO B O 1
ATOM 7738 N N . GLY B 1 427 ? -13.102 -17.266 -13.07 1 87.25 427 GLY B N 1
ATOM 7739 C CA . GLY B 1 427 ? -12.133 -17.875 -13.953 1 87.25 427 GLY B CA 1
ATOM 7740 C C . GLY B 1 427 ? -12.008 -19.375 -13.75 1 87.25 427 GLY B C 1
ATOM 7741 O O . GLY B 1 427 ? -12.922 -20.016 -13.227 1 87.25 427 GLY B O 1
ATOM 7742 N N . GLY B 1 428 ? -10.953 -19.969 -14.289 1 78.38 428 GLY B N 1
ATOM 7743 C CA . GLY B 1 428 ? -10.586 -21.359 -14.039 1 78.38 428 GLY B CA 1
ATOM 7744 C C . GLY B 1 428 ? -11.414 -22.344 -14.836 1 78.38 428 GLY B C 1
ATOM 7745 O O . GLY B 1 428 ? -11.633 -23.484 -14.398 1 78.38 428 GLY B O 1
ATOM 7746 N N . ASN B 1 429 ? -11.977 -21.859 -15.883 1 78.19 429 ASN B N 1
ATOM 7747 C CA . ASN B 1 429 ? -12.805 -22.719 -16.719 1 78.19 429 ASN B CA 1
ATOM 7748 C C . ASN B 1 429 ? -13.953 -23.344 -15.938 1 78.19 429 ASN B C 1
ATOM 7750 O O . ASN B 1 429 ? -14.227 -24.531 -16.062 1 78.19 429 ASN B O 1
ATOM 7754 N N . THR B 1 430 ? -14.484 -22.578 -15.078 1 82.38 430 THR B N 1
ATOM 7755 C CA . THR B 1 430 ? -15.602 -23.031 -14.258 1 82.38 430 THR B CA 1
ATOM 7756 C C . THR B 1 430 ? -16.922 -22.891 -15.008 1 82.38 430 THR B C 1
ATOM 7758 O O . THR B 1 430 ? -17.938 -23.453 -14.609 1 82.38 430 THR B O 1
ATOM 7761 N N . LEU B 1 431 ? -16.875 -22.156 -16.062 1 90.75 431 LEU B N 1
ATOM 7762 C CA . LEU B 1 431 ? -18.078 -21.891 -16.844 1 90.75 431 LEU B CA 1
ATOM 7763 C C . LEU B 1 431 ? -18.078 -22.688 -18.141 1 90.75 431 LEU B C 1
ATOM 7765 O O . LEU B 1 431 ? -17 -22.969 -18.688 1 90.75 431 LEU B O 1
ATOM 7769 N N . ASN B 1 432 ? -19.266 -22.984 -18.578 1 92.88 432 ASN B N 1
ATOM 7770 C CA . ASN B 1 432 ? -19.375 -23.672 -19.859 1 92.88 432 ASN B CA 1
ATOM 7771 C C . ASN B 1 432 ? -18.906 -22.781 -21.016 1 92.88 432 ASN B C 1
ATOM 7773 O O . ASN B 1 432 ? -19.016 -21.562 -20.938 1 92.88 432 ASN B O 1
ATOM 7777 N N . ARG B 1 433 ? -18.531 -23.562 -22.047 1 90.5 433 ARG B N 1
ATOM 7778 C CA . ARG B 1 433 ? -18.156 -22.828 -23.25 1 90.5 433 ARG B CA 1
ATOM 7779 C C . ARG B 1 433 ? -19.328 -22 -23.781 1 90.5 433 ARG B C 1
ATOM 7781 O O . ARG B 1 433 ? -20.469 -22.484 -23.812 1 90.5 433 ARG B O 1
ATOM 7788 N N . GLY B 1 434 ? -19.203 -20.906 -24.094 1 93.19 434 GLY B N 1
ATOM 7789 C CA . GLY B 1 434 ? -20.25 -20.031 -24.625 1 93.19 434 GLY B CA 1
ATOM 7790 C C . GLY B 1 434 ? -20.781 -19.062 -23.578 1 93.19 434 GLY B C 1
ATOM 7791 O O . GLY B 1 434 ? -21.438 -18.078 -23.938 1 93.19 434 GLY B O 1
ATOM 7792 N N . THR B 1 435 ? -20.578 -19.422 -22.344 1 97.06 435 THR B N 1
ATOM 7793 C CA . THR B 1 435 ? -20.984 -18.484 -21.281 1 97.06 435 THR B CA 1
ATOM 7794 C C . THR B 1 435 ? -19.953 -17.375 -21.109 1 97.06 435 THR B C 1
ATOM 7796 O O . THR B 1 435 ? -18.766 -17.656 -20.938 1 97.06 435 THR B O 1
ATOM 7799 N N . GLY B 1 436 ? -20.344 -16.188 -21.203 1 97.88 436 GLY B N 1
ATOM 7800 C CA . GLY B 1 436 ? -19.453 -15.047 -21.078 1 97.88 436 GLY B CA 1
ATOM 7801 C C . GLY B 1 436 ? -20.047 -13.75 -21.609 1 97.88 436 GLY B C 1
ATOM 7802 O O . GLY B 1 436 ? -21.156 -13.75 -22.141 1 97.88 436 GLY B O 1
ATOM 7803 N N . PHE B 1 437 ? -19.344 -12.703 -21.406 1 98.5 437 PHE B N 1
ATOM 7804 C CA . PHE B 1 437 ? -19.812 -11.414 -21.891 1 98.5 437 PHE B CA 1
ATOM 7805 C C . PHE B 1 437 ? -19.781 -11.359 -23.422 1 98.5 437 PHE B C 1
ATOM 7807 O O . PHE B 1 437 ? -18.859 -11.883 -24.047 1 98.5 437 PHE B O 1
ATOM 7814 N N . TYR B 1 438 ? -20.703 -10.703 -23.984 1 96.62 438 TYR B N 1
ATOM 7815 C CA . TYR B 1 438 ? -20.812 -10.578 -25.438 1 96.62 438 TYR B CA 1
ATOM 7816 C C . TYR B 1 438 ? -19.719 -9.656 -25.969 1 96.62 438 TYR B C 1
ATOM 7818 O O . TYR B 1 438 ? -19.188 -9.883 -27.062 1 96.62 438 TYR B O 1
ATOM 7826 N N . GLU B 1 439 ? -19.438 -8.594 -25.297 1 96.75 439 GLU B N 1
ATOM 7827 C CA . GLU B 1 439 ? -18.391 -7.652 -25.641 1 96.75 439 GLU B CA 1
ATOM 7828 C C . GLU B 1 439 ? -17.328 -7.578 -24.547 1 96.75 439 GLU B C 1
ATOM 7830 O O . GLU B 1 439 ? -17.141 -6.531 -23.938 1 96.75 439 GLU B O 1
ATOM 7835 N N . PRO B 1 440 ? -16.562 -8.648 -24.422 1 97.31 440 PRO B N 1
ATOM 7836 C CA . PRO B 1 440 ? -15.547 -8.664 -23.359 1 97.31 440 PRO B CA 1
ATOM 7837 C C . PRO B 1 440 ? -14.414 -7.676 -23.609 1 97.31 440 PRO B C 1
ATOM 7839 O O . PRO B 1 440 ? -14.133 -7.324 -24.75 1 97.31 440 PRO B O 1
ATOM 7842 N N . ARG B 1 441 ? -13.859 -7.172 -22.562 1 95.38 441 ARG B N 1
ATOM 7843 C CA . ARG B 1 441 ? -12.68 -6.312 -22.578 1 95.38 441 ARG B CA 1
ATOM 7844 C C . ARG B 1 441 ? -11.422 -7.102 -22.219 1 95.38 441 ARG B C 1
ATOM 7846 O O . ARG B 1 441 ? -11.375 -7.777 -21.203 1 95.38 441 ARG B O 1
ATOM 7853 N N . ALA B 1 442 ? -10.414 -6.984 -23.031 1 95.19 442 ALA B N 1
ATOM 7854 C CA . ALA B 1 442 ? -9.18 -7.73 -22.797 1 95.19 442 ALA B CA 1
ATOM 7855 C C . ALA B 1 442 ? -8.344 -7.09 -21.703 1 95.19 442 ALA B C 1
ATOM 7857 O O . ALA B 1 442 ? -7.668 -7.785 -20.938 1 95.19 442 ALA B O 1
ATOM 7858 N N . TYR B 1 443 ? -8.328 -5.754 -21.656 1 96.56 443 TYR B N 1
ATOM 7859 C CA . TYR B 1 443 ? -7.574 -5.055 -20.625 1 96.56 443 TYR B CA 1
ATOM 7860 C C . TYR B 1 443 ? -8.266 -5.156 -19.266 1 96.56 443 TYR B C 1
ATOM 7862 O O . TYR B 1 443 ? -9.484 -4.965 -19.172 1 96.56 443 TYR B O 1
ATOM 7870 N N . GLY B 1 444 ? -7.504 -5.535 -18.25 1 96.62 444 GLY B N 1
ATOM 7871 C CA . GLY B 1 444 ? -8.055 -5.738 -16.922 1 96.62 444 GLY B CA 1
ATOM 7872 C C . GLY B 1 444 ? -8.305 -7.199 -16.594 1 96.62 444 GLY B C 1
ATOM 7873 O O . GLY B 1 444 ? -9.141 -7.516 -15.75 1 96.62 444 GLY B O 1
ATOM 7874 N N . THR B 1 445 ? -7.559 -8.117 -17.281 1 97.12 445 THR B N 1
ATOM 7875 C CA . THR B 1 445 ? -7.809 -9.539 -17.125 1 97.12 445 THR B CA 1
ATOM 7876 C C . THR B 1 445 ? -6.727 -10.188 -16.266 1 97.12 445 THR B C 1
ATOM 7878 O O . THR B 1 445 ? -6.59 -11.414 -16.25 1 97.12 445 THR B O 1
ATOM 7881 N N . LEU B 1 446 ? -5.91 -9.375 -15.555 1 97.19 446 LEU B N 1
ATOM 7882 C CA . LEU B 1 446 ? -5 -9.953 -14.562 1 97.19 446 LEU B CA 1
ATOM 7883 C C . LEU B 1 446 ? -5.777 -10.711 -13.492 1 97.19 446 LEU B C 1
ATOM 7885 O O . LEU B 1 446 ? -6.828 -10.258 -13.039 1 97.19 446 LEU B O 1
ATOM 7889 N N . THR B 1 447 ? -5.262 -11.836 -13.18 1 96.19 447 THR B N 1
ATOM 7890 C CA . THR B 1 447 ? -5.855 -12.547 -12.047 1 96.19 447 THR B CA 1
ATOM 7891 C C . THR B 1 447 ? -5.18 -12.148 -10.742 1 96.19 447 THR B C 1
ATOM 7893 O O . THR B 1 447 ? -4.047 -11.656 -10.75 1 96.19 447 THR B O 1
ATOM 7896 N N . ILE B 1 448 ? -5.875 -12.25 -9.688 1 94.88 448 ILE B N 1
ATOM 7897 C CA . ILE B 1 448 ? -5.336 -12.031 -8.352 1 94.88 448 ILE B CA 1
ATOM 7898 C C . ILE B 1 448 ? -4.512 -13.242 -7.922 1 94.88 448 ILE B C 1
ATOM 7900 O O . ILE B 1 448 ? -4.977 -14.383 -8.016 1 94.88 448 ILE B O 1
ATOM 7904 N N . PRO B 1 449 ? -3.256 -13.102 -7.598 1 95.88 449 PRO B N 1
ATOM 7905 C CA . PRO B 1 449 ? -2.703 -11.906 -6.957 1 95.88 449 PRO B CA 1
ATOM 7906 C C . PRO B 1 449 ? -1.745 -11.141 -7.867 1 95.88 449 PRO B C 1
ATOM 7908 O O . PRO B 1 449 ? -0.903 -10.383 -7.379 1 95.88 449 PRO B O 1
ATOM 7911 N N . ALA B 1 450 ? -1.771 -11.336 -9.133 1 97.06 450 ALA B N 1
ATOM 7912 C CA . ALA B 1 450 ? -0.87 -10.617 -10.031 1 97.06 450 ALA B CA 1
ATOM 7913 C C . ALA B 1 450 ? -1.089 -9.109 -9.93 1 97.06 450 ALA B C 1
ATOM 7915 O O . ALA B 1 450 ? -0.267 -8.32 -10.406 1 97.06 450 ALA B O 1
ATOM 7916 N N . THR B 1 451 ? -2.172 -8.68 -9.305 1 95.81 451 THR B N 1
ATOM 7917 C CA . THR B 1 451 ? -2.533 -7.277 -9.148 1 95.81 451 THR B CA 1
ATOM 7918 C C . THR B 1 451 ? -1.887 -6.684 -7.902 1 95.81 451 THR B C 1
ATOM 7920 O O . THR B 1 451 ? -1.992 -5.48 -7.656 1 95.81 451 THR B O 1
ATOM 7923 N N . ALA B 1 452 ? -1.168 -7.469 -7.109 1 95.12 452 ALA B N 1
ATOM 7924 C CA . ALA B 1 452 ? -0.461 -6.949 -5.941 1 95.12 452 ALA B CA 1
ATOM 7925 C C . ALA B 1 452 ? 0.686 -6.035 -6.355 1 95.12 452 ALA B C 1
ATOM 7927 O O . ALA B 1 452 ? 1.337 -6.266 -7.379 1 95.12 452 ALA B O 1
ATOM 7928 N N . ARG B 1 453 ? 0.983 -5.066 -5.547 1 92.5 453 ARG B N 1
ATOM 7929 C CA . ARG B 1 453 ? 1.911 -3.996 -5.898 1 92.5 453 ARG B CA 1
ATOM 7930 C C . ARG B 1 453 ? 3.334 -4.527 -6.027 1 92.5 453 ARG B C 1
ATOM 7932 O O . ARG B 1 453 ? 4.016 -4.258 -7.016 1 92.5 453 ARG B O 1
ATOM 7939 N N . ARG B 1 454 ? 3.756 -5.332 -5.074 1 95.31 454 ARG B N 1
ATOM 7940 C CA . ARG B 1 454 ? 5.188 -5.586 -4.945 1 95.31 454 ARG B CA 1
ATOM 7941 C C . ARG B 1 454 ? 5.57 -6.906 -5.605 1 95.31 454 ARG B C 1
ATOM 7943 O O . ARG B 1 454 ? 6.754 -7.211 -5.754 1 95.31 454 ARG B O 1
ATOM 7950 N N . VAL B 1 455 ? 4.613 -7.688 -6.109 1 97.12 455 VAL B N 1
ATOM 7951 C CA . VAL B 1 455 ? 4.961 -8.914 -6.82 1 97.12 455 VAL B CA 1
ATOM 7952 C C . VAL B 1 455 ? 5.527 -8.578 -8.195 1 97.12 455 VAL B C 1
ATOM 7954 O O . VAL B 1 455 ? 5.266 -7.5 -8.734 1 97.12 455 VAL B O 1
ATOM 7957 N N . ILE B 1 456 ? 6.363 -9.445 -8.664 1 97.56 456 ILE B N 1
ATOM 7958 C CA . ILE B 1 456 ? 6.758 -9.422 -10.062 1 97.56 456 ILE B CA 1
ATOM 7959 C C . ILE B 1 456 ? 5.746 -10.195 -10.898 1 97.56 456 ILE B C 1
ATOM 7961 O O . ILE B 1 456 ? 5.73 -11.43 -10.875 1 97.56 456 ILE B O 1
ATOM 7965 N N . ALA B 1 457 ? 4.883 -9.5 -11.555 1 97.94 457 ALA B N 1
ATOM 7966 C CA . ALA B 1 457 ? 3.848 -10.117 -12.383 1 97.94 457 ALA B CA 1
ATOM 7967 C C . ALA B 1 457 ? 4.395 -10.484 -13.758 1 97.94 457 ALA B C 1
ATOM 7969 O O . ALA B 1 457 ? 4.945 -9.633 -14.469 1 97.94 457 ALA B O 1
ATOM 7970 N N . VAL B 1 458 ? 4.207 -11.734 -14.156 1 97.31 458 VAL B N 1
ATOM 7971 C CA . VAL B 1 458 ? 4.855 -12.258 -15.359 1 97.31 458 VAL B CA 1
ATOM 7972 C C . VAL B 1 458 ? 3.797 -12.719 -16.359 1 97.31 458 VAL B C 1
ATOM 7974 O O . VAL B 1 458 ? 3.016 -13.625 -16.062 1 97.31 458 VAL B O 1
ATOM 7977 N N . GLY B 1 459 ? 3.783 -12.094 -17.516 1 96.94 459 GLY B N 1
ATOM 7978 C CA . GLY B 1 459 ? 2.977 -12.578 -18.625 1 96.94 459 GLY B CA 1
ATOM 7979 C C . GLY B 1 459 ? 3.701 -13.594 -19.5 1 96.94 459 GLY B C 1
ATOM 7980 O O . GLY B 1 459 ? 4.844 -13.961 -19.203 1 96.94 459 GLY B O 1
ATOM 7981 N N . ALA B 1 460 ? 2.969 -14.062 -20.578 1 95.31 460 ALA B N 1
ATOM 7982 C CA . ALA B 1 460 ? 3.523 -15.109 -21.438 1 95.31 460 ALA B CA 1
ATOM 7983 C C . ALA B 1 460 ? 3.641 -14.625 -22.875 1 95.31 460 ALA B C 1
ATOM 7985 O O . ALA B 1 460 ? 2.777 -13.891 -23.375 1 95.31 460 ALA B O 1
ATOM 7986 N N . TYR B 1 461 ? 4.711 -15.008 -23.484 1 91.94 461 TYR B N 1
ATOM 7987 C CA . TYR B 1 461 ? 4.828 -14.844 -24.922 1 91.94 461 TYR B CA 1
ATOM 7988 C C . TYR B 1 461 ? 5.289 -16.141 -25.578 1 91.94 461 TYR B C 1
ATOM 7990 O O . TYR B 1 461 ? 5.695 -17.078 -24.906 1 91.94 461 TYR B O 1
ATOM 7998 N N . ASP B 1 462 ? 5.117 -16.219 -26.875 1 90.56 462 ASP B N 1
ATOM 7999 C CA . ASP B 1 462 ? 5.598 -17.328 -27.688 1 90.56 462 ASP B CA 1
ATOM 8000 C C . ASP B 1 462 ? 7.012 -17.062 -28.188 1 90.56 462 ASP B C 1
ATOM 8002 O O . ASP B 1 462 ? 7.211 -16.25 -29.094 1 90.56 462 ASP B O 1
ATOM 8006 N N . SER B 1 463 ? 7.895 -17.797 -27.703 1 85.25 463 SER B N 1
ATOM 8007 C CA . SER B 1 463 ? 9.297 -17.547 -28.016 1 85.25 463 SER B CA 1
ATOM 8008 C C . SER B 1 463 ? 9.648 -18 -29.422 1 85.25 463 SER B C 1
ATOM 8010 O O . SER B 1 463 ? 10.688 -17.609 -29.969 1 85.25 463 SER B O 1
ATOM 8012 N N . LEU B 1 464 ? 8.875 -18.844 -30 1 82.19 464 LEU B N 1
ATOM 8013 C CA . LEU B 1 464 ? 9.133 -19.312 -31.359 1 82.19 464 LEU B CA 1
ATOM 8014 C C . LEU B 1 464 ? 8.906 -18.188 -32.375 1 82.19 464 LEU B C 1
ATOM 8016 O O . LEU B 1 464 ? 9.641 -18.078 -33.344 1 82.19 464 LEU B O 1
ATOM 8020 N N . VAL B 1 465 ? 7.949 -17.375 -32.062 1 86.94 465 VAL B N 1
ATOM 8021 C CA . VAL B 1 465 ? 7.617 -16.344 -33.031 1 86.94 465 VAL B CA 1
ATOM 8022 C C . VAL B 1 465 ? 7.805 -14.961 -32.406 1 86.94 465 VAL B C 1
ATOM 8024 O O . VAL B 1 465 ? 7.527 -13.938 -33.031 1 86.94 465 VAL B O 1
ATOM 8027 N N . ASP B 1 466 ? 8.18 -14.945 -31.156 1 87.12 466 ASP B N 1
ATOM 8028 C CA . ASP B 1 466 ? 8.422 -13.711 -30.422 1 87.12 466 ASP B CA 1
ATOM 8029 C C . ASP B 1 466 ? 7.184 -12.82 -30.406 1 87.12 466 ASP B C 1
ATOM 8031 O O . ASP B 1 466 ? 7.258 -11.641 -30.75 1 87.12 466 ASP B O 1
ATOM 8035 N N . SER B 1 467 ? 6.125 -13.453 -30.094 1 91.38 467 SER B N 1
ATOM 8036 C CA . SER B 1 467 ? 4.863 -12.719 -30.047 1 91.38 467 SER B CA 1
ATOM 8037 C C . SER B 1 467 ? 4.145 -12.945 -28.719 1 91.38 467 SER B C 1
ATOM 8039 O O . SER B 1 467 ? 4.234 -14.031 -28.141 1 91.38 467 SER B O 1
ATOM 8041 N N . TYR B 1 468 ? 3.484 -11.898 -28.344 1 93.5 468 TYR B N 1
ATOM 8042 C CA . TYR B 1 468 ? 2.672 -11.953 -27.125 1 93.5 468 TYR B CA 1
ATOM 8043 C C . TYR B 1 468 ? 1.638 -13.07 -27.203 1 93.5 468 TYR B C 1
ATOM 8045 O O . TYR B 1 468 ? 1.042 -13.297 -28.266 1 93.5 468 TYR B O 1
ATOM 8053 N N . ALA B 1 469 ? 1.506 -13.891 -26.172 1 94.12 469 ALA B N 1
ATOM 8054 C CA . ALA B 1 469 ? 0.469 -14.922 -26.125 1 94.12 469 ALA B CA 1
ATOM 8055 C C . ALA B 1 469 ? -0.895 -14.312 -25.828 1 94.12 469 ALA B C 1
ATOM 8057 O O . ALA B 1 469 ? -1.092 -13.711 -24.766 1 94.12 469 ALA B O 1
ATOM 8058 N N . ASP B 1 470 ? -1.858 -14.555 -26.562 1 94.88 470 ASP B N 1
ATOM 8059 C CA . ASP B 1 470 ? -3.143 -13.867 -26.484 1 94.88 470 ASP B CA 1
ATOM 8060 C C . ASP B 1 470 ? -3.881 -14.227 -25.203 1 94.88 470 ASP B C 1
ATOM 8062 O O . ASP B 1 470 ? -4.723 -13.461 -24.719 1 94.88 470 ASP B O 1
ATOM 8066 N N . PHE B 1 471 ? -3.602 -15.406 -24.656 1 94.62 471 PHE B N 1
ATOM 8067 C CA . PHE B 1 471 ? -4.285 -15.82 -23.438 1 94.62 471 PHE B CA 1
ATOM 8068 C C . PHE B 1 471 ? -3.715 -15.102 -22.219 1 94.62 471 PHE B C 1
ATOM 8070 O O . PHE B 1 471 ? -4.316 -15.117 -21.141 1 94.62 471 PHE B O 1
ATOM 8077 N N . SER B 1 472 ? -2.545 -14.5 -22.328 1 96.81 472 SER B N 1
ATOM 8078 C CA . SER B 1 472 ? -1.888 -13.852 -21.188 1 96.81 472 SER B CA 1
ATOM 8079 C C . SER B 1 472 ? -2.721 -12.688 -20.672 1 96.81 472 SER B C 1
ATOM 8081 O O . SER B 1 472 ? -3.182 -11.844 -21.438 1 96.81 472 SER B O 1
ATOM 8083 N N . GLY B 1 473 ? -2.918 -12.734 -19.312 1 97.44 473 GLY B N 1
ATOM 8084 C CA . GLY B 1 473 ? -3.668 -11.641 -18.719 1 97.44 473 GLY B CA 1
ATOM 8085 C C . GLY B 1 473 ? -3.051 -10.281 -18.984 1 97.44 473 GLY B C 1
ATOM 8086 O O . GLY B 1 473 ? -1.826 -10.148 -19.031 1 97.44 473 GLY B O 1
ATOM 8087 N N . ARG B 1 474 ? -3.936 -9.281 -19.109 1 97.81 474 ARG B N 1
ATOM 8088 C CA . ARG B 1 474 ? -3.492 -7.934 -19.453 1 97.81 474 ARG B CA 1
ATOM 8089 C C . ARG B 1 474 ? -3.795 -6.953 -18.312 1 97.81 474 ARG B C 1
ATOM 8091 O O . ARG B 1 474 ? -4.824 -7.062 -17.656 1 97.81 474 ARG B O 1
ATOM 8098 N N . GLY B 1 475 ? -2.865 -6.008 -18.125 1 96.88 475 GLY B N 1
ATOM 8099 C CA . GLY B 1 475 ? -3.113 -4.914 -17.203 1 96.88 475 GLY B CA 1
ATOM 8100 C C . GLY B 1 475 ? -4.145 -3.926 -17.719 1 96.88 475 GLY B C 1
ATOM 8101 O O . GLY B 1 475 ? -4.84 -4.195 -18.703 1 96.88 475 GLY B O 1
ATOM 8102 N N . SER B 1 476 ? -4.363 -2.887 -16.875 1 92.31 476 SER B N 1
ATOM 8103 C CA . SER B 1 476 ? -5.27 -1.809 -17.25 1 92.31 476 SER B CA 1
ATOM 8104 C C . SER B 1 476 ? -4.855 -0.486 -16.625 1 92.31 476 SER B C 1
ATOM 8106 O O . SER B 1 476 ? -4.211 -0.472 -15.57 1 92.31 476 SER B O 1
ATOM 8108 N N . ARG B 1 477 ? -5.191 0.616 -17.203 1 79.56 477 ARG B N 1
ATOM 8109 C CA . ARG B 1 477 ? -4.891 1.947 -16.688 1 79.56 477 ARG B CA 1
ATOM 8110 C C . ARG B 1 477 ? -5.641 2.213 -15.391 1 79.56 477 ARG B C 1
ATOM 8112 O O . ARG B 1 477 ? -5.32 3.154 -14.664 1 79.56 477 ARG B O 1
ATOM 8119 N N . MET B 1 478 ? -6.543 1.365 -15.148 1 76.5 478 MET B N 1
ATOM 8120 C CA . MET B 1 478 ? -7.324 1.529 -13.93 1 76.5 478 MET B CA 1
ATOM 8121 C C . MET B 1 478 ? -6.555 1.021 -12.711 1 76.5 478 MET B C 1
ATOM 8123 O O . MET B 1 478 ? -6.906 1.34 -11.578 1 76.5 478 MET B O 1
ATOM 8127 N N . LEU B 1 479 ? -5.539 0.238 -12.977 1 80.56 479 LEU B N 1
ATOM 8128 C CA . LEU B 1 479 ? -4.711 -0.246 -11.875 1 80.56 479 LEU B CA 1
ATOM 8129 C C . LEU B 1 479 ? -3.781 0.852 -11.375 1 80.56 479 LEU B C 1
ATOM 8131 O O . LEU B 1 479 ? -3.291 1.665 -12.164 1 80.56 479 LEU B O 1
ATOM 8135 N N . PRO B 1 480 ? -3.633 0.906 -10.07 1 80.81 480 PRO B N 1
ATOM 8136 C CA . PRO B 1 480 ? -2.725 1.921 -9.531 1 80.81 480 PRO B CA 1
ATOM 8137 C C . PRO B 1 480 ? -1.29 1.751 -10.031 1 80.81 480 PRO B C 1
ATOM 8139 O O . PRO B 1 480 ? -0.547 2.73 -10.133 1 80.81 480 PRO B O 1
ATOM 8142 N N . TYR B 1 481 ? -0.957 0.524 -10.359 1 87.44 481 TYR B N 1
ATOM 8143 C CA . TYR B 1 481 ? 0.393 0.234 -10.836 1 87.44 481 TYR B CA 1
ATOM 8144 C C . TYR B 1 481 ? 0.358 -0.487 -12.18 1 87.44 481 TYR B C 1
ATOM 8146 O O . TYR B 1 481 ? -0.506 -1.335 -12.414 1 87.44 481 TYR B O 1
ATOM 8154 N N . LEU B 1 482 ? 1.279 -0.17 -12.961 1 91.38 482 LEU B N 1
ATOM 8155 C CA . LEU B 1 482 ? 1.328 -0.786 -14.281 1 91.38 482 LEU B CA 1
ATOM 8156 C C . LEU B 1 482 ? 1.792 -2.236 -14.188 1 91.38 482 LEU B C 1
ATOM 8158 O O . LEU B 1 482 ? 2.807 -2.527 -13.547 1 91.38 482 LEU B O 1
ATOM 8162 N N . LYS B 1 483 ? 1.1 -3.133 -14.719 1 95.81 483 LYS B N 1
ATOM 8163 C CA . LYS B 1 483 ? 1.357 -4.566 -14.844 1 95.81 483 LYS B CA 1
ATOM 8164 C C . LYS B 1 483 ? 0.982 -5.07 -16.234 1 95.81 483 LYS B C 1
ATOM 8166 O O . LYS B 1 483 ? 0.109 -4.5 -16.891 1 95.81 483 LYS B O 1
ATOM 8171 N N . PRO B 1 484 ? 1.558 -6.215 -16.703 1 97.38 484 PRO B N 1
ATOM 8172 C CA . PRO B 1 484 ? 2.59 -6.996 -16.016 1 97.38 484 PRO B CA 1
ATOM 8173 C C . PRO B 1 484 ? 3.932 -6.27 -15.953 1 97.38 484 PRO B C 1
ATOM 8175 O O . PRO B 1 484 ? 4.086 -5.191 -16.531 1 97.38 484 PRO B O 1
ATOM 8178 N N . ASP B 1 485 ? 4.809 -6.82 -15.164 1 96.5 485 ASP B N 1
ATOM 8179 C CA . ASP B 1 485 ? 6.16 -6.27 -15.133 1 96.5 485 ASP B CA 1
ATOM 8180 C C . ASP B 1 485 ? 6.953 -6.695 -16.359 1 96.5 485 ASP B C 1
ATOM 8182 O O . ASP B 1 485 ? 7.66 -5.879 -16.969 1 96.5 485 ASP B O 1
ATOM 8186 N N . LEU B 1 486 ? 6.863 -7.879 -16.703 1 95.19 486 LEU B N 1
ATOM 8187 C CA . LEU B 1 486 ? 7.535 -8.398 -17.891 1 95.19 486 LEU B CA 1
ATOM 8188 C C . LEU B 1 486 ? 6.887 -9.695 -18.359 1 95.19 486 LEU B C 1
ATOM 8190 O O . LEU B 1 486 ? 5.922 -10.164 -17.766 1 95.19 486 LEU B O 1
ATOM 8194 N N . VAL B 1 487 ? 7.41 -10.25 -19.516 1 95.25 487 VAL B N 1
ATOM 8195 C CA . VAL B 1 487 ? 6.895 -11.508 -20.062 1 95.25 487 VAL B CA 1
ATOM 8196 C C . VAL B 1 487 ? 8.039 -12.516 -20.203 1 95.25 487 VAL B C 1
ATOM 8198 O O . VAL B 1 487 ? 9.203 -12.125 -20.281 1 95.25 487 VAL B O 1
ATOM 8201 N N . ALA B 1 488 ? 7.742 -13.727 -20.156 1 93.94 488 ALA B N 1
ATOM 8202 C CA . ALA B 1 488 ? 8.656 -14.844 -20.375 1 93.94 488 ALA B CA 1
ATOM 8203 C C . ALA B 1 488 ? 8.016 -15.93 -21.234 1 93.94 488 ALA B C 1
ATOM 8205 O O . ALA B 1 488 ? 6.809 -15.883 -21.5 1 93.94 488 ALA B O 1
ATOM 8206 N N . PRO B 1 489 ? 8.828 -16.828 -21.828 1 90.56 489 PRO B N 1
ATOM 8207 C CA . PRO B 1 489 ? 8.242 -17.891 -22.656 1 90.56 489 PRO B CA 1
ATOM 8208 C C . PRO B 1 489 ? 7.188 -18.703 -21.906 1 90.56 489 PRO B C 1
ATOM 8210 O O . PRO B 1 489 ? 7.445 -19.188 -20.797 1 90.56 489 PRO B O 1
ATOM 8213 N N . GLY B 1 490 ? 6.031 -18.812 -22.484 1 92.88 490 GLY B N 1
ATOM 8214 C CA . GLY B 1 490 ? 4.957 -19.547 -21.844 1 92.88 490 GLY B CA 1
ATOM 8215 C C . GLY B 1 490 ? 4.191 -20.453 -22.797 1 92.88 490 GLY B C 1
ATOM 8216 O O . GLY B 1 490 ? 3.164 -21.016 -22.438 1 92.88 490 GLY B O 1
ATOM 8217 N N . VAL B 1 491 ? 4.719 -20.609 -24.031 1 91.88 491 VAL B N 1
ATOM 8218 C CA . VAL B 1 491 ? 4.059 -21.422 -25.047 1 91.88 491 VAL B CA 1
ATOM 8219 C C . VAL B 1 491 ? 4.953 -22.594 -25.438 1 91.88 491 VAL B C 1
ATOM 8221 O O . VAL B 1 491 ? 6.113 -22.406 -25.812 1 91.88 491 VAL B O 1
ATOM 8224 N N . ASN B 1 492 ? 4.426 -23.781 -25.281 1 90.06 492 ASN B N 1
ATOM 8225 C CA . ASN B 1 492 ? 5.105 -25.016 -25.672 1 90.06 492 ASN B CA 1
ATOM 8226 C C . ASN B 1 492 ? 6.438 -25.172 -24.938 1 90.06 492 ASN B C 1
ATOM 8228 O O . ASN B 1 492 ? 7.473 -25.391 -25.562 1 90.06 492 ASN B O 1
ATOM 8232 N N . ILE B 1 493 ? 6.344 -25.062 -23.672 1 89.81 493 ILE B N 1
ATOM 8233 C CA . ILE B 1 493 ? 7.535 -25.203 -22.828 1 89.81 493 ILE B CA 1
ATOM 8234 C C . ILE B 1 493 ? 7.715 -26.656 -22.422 1 89.81 493 ILE B C 1
ATOM 8236 O O . ILE B 1 493 ? 6.766 -27.312 -21.984 1 89.81 493 ILE B O 1
ATOM 8240 N N . VAL B 1 494 ? 8.914 -27.203 -22.578 1 90 494 VAL B N 1
ATOM 8241 C CA . VAL B 1 494 ? 9.203 -28.562 -22.125 1 90 494 VAL B CA 1
ATOM 8242 C C . VAL B 1 494 ? 9.516 -28.562 -20.625 1 90 494 VAL B C 1
ATOM 8244 O O . VAL B 1 494 ? 10.406 -27.828 -20.172 1 90 494 VAL B O 1
ATOM 8247 N N . ALA B 1 495 ? 8.789 -29.391 -19.828 1 92.81 495 ALA B N 1
ATOM 8248 C CA . ALA B 1 495 ? 8.961 -29.422 -18.375 1 92.81 495 ALA B CA 1
ATOM 8249 C C . ALA B 1 495 ? 8.805 -30.828 -17.828 1 92.81 495 ALA B C 1
ATOM 8251 O O . ALA B 1 495 ? 8.125 -31.672 -18.438 1 92.81 495 ALA B O 1
ATOM 8252 N N . PRO B 1 496 ? 9.484 -31.109 -16.75 1 95.62 496 PRO B N 1
ATOM 8253 C CA . PRO B 1 496 ? 9.344 -32.438 -16.172 1 95.62 496 PRO B CA 1
ATOM 8254 C C . PRO B 1 496 ? 7.934 -32.719 -15.648 1 95.62 496 PRO B C 1
ATOM 8256 O O . PRO B 1 496 ? 7.23 -31.781 -15.25 1 95.62 496 PRO B O 1
ATOM 8259 N N . VAL B 1 497 ? 7.57 -34 -15.609 1 95.81 497 VAL B N 1
ATOM 8260 C CA . VAL B 1 497 ? 6.258 -34.406 -15.133 1 95.81 497 VAL B CA 1
ATOM 8261 C C . VAL B 1 497 ? 6.418 -35.562 -14.133 1 95.81 497 VAL B C 1
ATOM 8263 O O . VAL B 1 497 ? 7.441 -36.25 -14.125 1 95.81 497 VAL B O 1
ATOM 8266 N N . PRO B 1 498 ? 5.414 -35.688 -13.281 1 95.44 498 PRO B N 1
ATOM 8267 C CA . PRO B 1 498 ? 5.477 -36.844 -12.359 1 95.44 498 PRO B CA 1
ATOM 8268 C C . PRO B 1 498 ? 5.574 -38.188 -13.086 1 95.44 498 PRO B C 1
ATOM 8270 O O . PRO B 1 498 ? 4.965 -38.344 -14.148 1 95.44 498 PRO B O 1
ATOM 8273 N N . GLY B 1 499 ? 6.234 -39.125 -12.531 1 93.25 499 GLY B N 1
ATOM 8274 C CA . GLY B 1 499 ? 6.41 -40.438 -13.133 1 93.25 499 GLY B CA 1
ATOM 8275 C C . GLY B 1 499 ? 7.625 -40.5 -14.031 1 93.25 499 GLY B C 1
ATOM 8276 O O . GLY B 1 499 ? 7.949 -41.594 -14.547 1 93.25 499 GLY B O 1
ATOM 8277 N N . GLY B 1 500 ? 8.234 -39.438 -14.273 1 91.44 500 GLY B N 1
ATOM 8278 C CA . GLY B 1 500 ? 9.453 -39.375 -15.07 1 91.44 500 GLY B CA 1
ATOM 8279 C C . GLY B 1 500 ? 9.242 -38.75 -16.438 1 91.44 500 GLY B C 1
ATOM 8280 O O . GLY B 1 500 ? 8.117 -38.75 -16.953 1 91.44 500 GLY B O 1
ATOM 8281 N N . GLY B 1 501 ? 10.289 -38.188 -16.969 1 93.38 501 GLY B N 1
ATOM 8282 C CA . GLY B 1 501 ? 10.25 -37.625 -18.312 1 93.38 501 GLY B CA 1
ATOM 8283 C C . GLY B 1 501 ? 9.773 -36.188 -18.344 1 93.38 501 GLY B C 1
ATOM 8284 O O . GLY B 1 501 ? 9.875 -35.469 -17.359 1 93.38 501 GLY B O 1
ATOM 8285 N N . TYR B 1 502 ? 9.484 -35.75 -19.531 1 93.69 502 TYR B N 1
ATOM 8286 C CA . TYR B 1 502 ? 9.109 -34.375 -19.797 1 93.69 502 TYR B CA 1
ATOM 8287 C C . TYR B 1 502 ? 7.867 -34.312 -20.688 1 93.69 502 TYR B C 1
ATOM 8289 O O . TYR B 1 502 ? 7.539 -35.25 -21.375 1 93.69 502 TYR B O 1
ATOM 8297 N N . ARG B 1 503 ? 7.137 -33.219 -20.625 1 92.56 503 ARG B N 1
ATOM 8298 C CA . ARG B 1 503 ? 6.035 -32.906 -21.516 1 92.56 503 ARG B CA 1
ATOM 8299 C C . ARG B 1 503 ? 6.023 -31.422 -21.859 1 92.56 503 ARG B C 1
ATOM 8301 O O . ARG B 1 503 ? 6.715 -30.625 -21.234 1 92.56 503 ARG B O 1
ATOM 8308 N N . THR B 1 504 ? 5.293 -31.125 -22.922 1 90.81 504 THR B N 1
ATOM 8309 C CA . THR B 1 504 ? 5.121 -29.734 -23.312 1 90.81 504 THR B CA 1
ATOM 8310 C C . THR B 1 504 ? 3.93 -29.109 -22.578 1 90.81 504 THR B C 1
ATOM 8312 O O . THR B 1 504 ? 2.865 -29.719 -22.484 1 90.81 504 THR B O 1
ATOM 8315 N N . VAL B 1 505 ? 4.137 -27.906 -22.016 1 90.94 505 VAL B N 1
ATOM 8316 C CA . VAL B 1 505 ? 3.105 -27.203 -21.266 1 90.94 505 VAL B CA 1
ATOM 8317 C C . VAL B 1 505 ? 3.002 -25.766 -21.766 1 90.94 505 VAL B C 1
ATOM 8319 O O . VAL B 1 505 ? 3.969 -25.203 -22.297 1 90.94 505 VAL B O 1
ATOM 8322 N N . THR B 1 506 ? 1.825 -25.172 -21.688 1 92 506 THR B N 1
ATOM 8323 C CA . THR B 1 506 ? 1.556 -23.797 -22.125 1 92 506 THR B CA 1
ATOM 8324 C C . THR B 1 506 ? 0.758 -23.047 -21.062 1 92 506 THR B C 1
ATOM 8326 O O . THR B 1 506 ? -0.162 -23.594 -20.453 1 92 506 THR B O 1
ATOM 8329 N N . GLY B 1 507 ? 1.113 -21.781 -20.781 1 93.12 507 GLY B N 1
ATOM 8330 C CA . GLY B 1 507 ? 0.418 -20.922 -19.828 1 93.12 507 GLY B CA 1
ATOM 8331 C C . GLY B 1 507 ? 1.33 -19.922 -19.141 1 93.12 507 GLY B C 1
ATOM 8332 O O . GLY B 1 507 ? 2.553 -20.094 -19.156 1 93.12 507 GLY B O 1
ATOM 8333 N N . THR B 1 508 ? 0.688 -18.922 -18.547 1 92.69 508 THR B N 1
ATOM 8334 C CA . THR B 1 508 ? 1.483 -17.984 -17.766 1 92.69 508 THR B CA 1
ATOM 8335 C C . THR B 1 508 ? 2.098 -18.672 -16.547 1 92.69 508 THR B C 1
ATOM 8337 O O . THR B 1 508 ? 3.127 -18.234 -16.031 1 92.69 508 THR B O 1
ATOM 8340 N N . SER B 1 509 ? 1.52 -19.75 -16.125 1 95 509 SER B N 1
ATOM 8341 C CA . SER B 1 509 ? 2.041 -20.578 -15.039 1 95 509 SER B CA 1
ATOM 8342 C C . SER B 1 509 ? 3.457 -21.062 -15.336 1 95 509 SER B C 1
ATOM 8344 O O . SER B 1 509 ? 4.242 -21.297 -14.414 1 95 509 SER B O 1
ATOM 8346 N N . PHE B 1 510 ? 3.695 -21.219 -16.594 1 93.38 510 PHE B N 1
ATOM 8347 C CA . PHE B 1 510 ? 4.969 -21.812 -16.969 1 93.38 510 PHE B CA 1
ATOM 8348 C C . PHE B 1 510 ? 5.941 -20.75 -17.469 1 93.38 510 PHE B C 1
ATOM 8350 O O . PHE B 1 510 ? 7.141 -21 -17.578 1 93.38 510 PHE B O 1
ATOM 8357 N N . ALA B 1 511 ? 5.441 -19.547 -17.688 1 94.06 511 ALA B N 1
ATOM 8358 C CA . ALA B 1 511 ? 6.297 -18.391 -17.922 1 94.06 511 ALA B CA 1
ATOM 8359 C C . ALA B 1 511 ? 6.91 -17.891 -16.609 1 94.06 511 ALA B C 1
ATOM 8361 O O . ALA B 1 511 ? 8.094 -17.531 -16.562 1 94.06 511 ALA B O 1
ATOM 8362 N N . THR B 1 512 ? 6.176 -17.938 -15.547 1 96.25 512 THR B N 1
ATOM 8363 C CA . THR B 1 512 ? 6.512 -17.359 -14.25 1 96.25 512 THR B CA 1
ATOM 8364 C C . THR B 1 512 ? 7.781 -17.984 -13.688 1 96.25 512 THR B C 1
ATOM 8366 O O . THR B 1 512 ? 8.664 -17.281 -13.195 1 96.25 512 THR B O 1
ATOM 8369 N N . PRO B 1 513 ? 7.926 -19.281 -13.766 1 96.12 513 PRO B N 1
ATOM 8370 C CA . PRO B 1 513 ? 9.109 -19.891 -13.156 1 96.12 513 PRO B CA 1
ATOM 8371 C C . PRO B 1 513 ? 10.406 -19.5 -13.867 1 96.12 513 PRO B C 1
ATOM 8373 O O . PRO B 1 513 ? 11.484 -19.531 -13.266 1 96.12 513 PRO B O 1
ATOM 8376 N N . PHE B 1 514 ? 10.375 -19.109 -15.172 1 93 514 PHE B N 1
ATOM 8377 C CA . PHE B 1 514 ? 11.57 -18.562 -15.797 1 93 514 PHE B CA 1
ATOM 8378 C C . PHE B 1 514 ? 12.055 -17.328 -15.055 1 93 514 PHE B C 1
ATOM 8380 O O . PHE B 1 514 ? 13.25 -17.172 -14.797 1 93 514 PHE B O 1
ATOM 8387 N N . VAL B 1 515 ? 11.133 -16.5 -14.703 1 95.62 515 VAL B N 1
ATOM 8388 C CA . VAL B 1 515 ? 11.469 -15.242 -14.047 1 95.62 515 VAL B CA 1
ATOM 8389 C C . VAL B 1 515 ? 11.859 -15.508 -12.594 1 95.62 515 VAL B C 1
ATOM 8391 O O . VAL B 1 515 ? 12.742 -14.844 -12.047 1 95.62 515 VAL B O 1
ATOM 8394 N N . SER B 1 516 ? 11.188 -16.484 -11.953 1 96.62 516 SER B N 1
ATOM 8395 C CA . SER B 1 516 ? 11.609 -16.875 -10.617 1 96.62 516 SER B CA 1
ATOM 8396 C C . SER B 1 516 ? 13.055 -17.344 -10.602 1 96.62 516 SER B C 1
ATOM 8398 O O . SER B 1 516 ? 13.82 -17 -9.703 1 96.62 516 SER B O 1
ATOM 8400 N N . GLY B 1 517 ? 13.398 -18.172 -11.562 1 95 517 GLY B N 1
ATOM 8401 C CA . GLY B 1 517 ? 14.789 -18.578 -11.695 1 95 517 GLY B CA 1
ATOM 8402 C C . GLY B 1 517 ? 15.734 -17.422 -11.945 1 95 517 GLY B C 1
ATOM 8403 O O . GLY B 1 517 ? 16.828 -17.359 -11.367 1 95 517 GLY B O 1
ATOM 8404 N N . SER B 1 518 ? 15.305 -16.5 -12.805 1 93.94 518 SER B N 1
ATOM 8405 C CA . SER B 1 518 ? 16.109 -15.32 -13.078 1 93.94 518 SER B CA 1
ATOM 8406 C C . SER B 1 518 ? 16.328 -14.492 -11.82 1 93.94 518 SER B C 1
ATOM 8408 O O . SER B 1 518 ? 17.422 -13.961 -11.602 1 93.94 518 SER B O 1
ATOM 8410 N N . ALA B 1 519 ? 15.281 -14.375 -11.055 1 95.5 519 ALA B N 1
ATOM 8411 C CA . ALA B 1 519 ? 15.398 -13.664 -9.781 1 95.5 519 ALA B CA 1
ATOM 8412 C C . ALA B 1 519 ? 16.422 -14.328 -8.875 1 95.5 519 ALA B C 1
ATOM 8414 O O . ALA B 1 519 ? 17.234 -13.656 -8.227 1 95.5 519 ALA B O 1
ATOM 8415 N N . ALA B 1 520 ? 16.406 -15.641 -8.852 1 96.31 520 ALA B N 1
ATOM 8416 C CA . ALA B 1 520 ? 17.375 -16.391 -8.062 1 96.31 520 ALA B CA 1
ATOM 8417 C C . ALA B 1 520 ? 18.797 -16.109 -8.539 1 96.31 520 ALA B C 1
ATOM 8419 O O . ALA B 1 520 ? 19.703 -15.914 -7.73 1 96.31 520 ALA B O 1
ATOM 8420 N N . LEU B 1 521 ? 19.016 -16.078 -9.852 1 94.25 521 LEU B N 1
ATOM 8421 C CA . LEU B 1 521 ? 20.328 -15.812 -10.406 1 94.25 521 LEU B CA 1
ATOM 8422 C C . LEU B 1 521 ? 20.797 -14.406 -10.039 1 94.25 521 LEU B C 1
ATOM 8424 O O . LEU B 1 521 ? 21.953 -14.195 -9.703 1 94.25 521 LEU B O 1
ATOM 8428 N N . LEU B 1 522 ? 19.875 -13.445 -10.125 1 93.31 522 LEU B N 1
ATOM 8429 C CA . LEU B 1 522 ? 20.219 -12.086 -9.742 1 93.31 522 LEU B CA 1
ATOM 8430 C C . LEU B 1 522 ? 20.625 -12.008 -8.273 1 93.31 522 LEU B C 1
ATOM 8432 O O . LEU B 1 522 ? 21.594 -11.344 -7.926 1 93.31 522 LEU B O 1
ATOM 8436 N N . MET B 1 523 ? 19.891 -12.688 -7.477 1 95.94 523 MET B N 1
ATOM 8437 C CA . MET B 1 523 ? 20.203 -12.672 -6.047 1 95.94 523 MET B CA 1
ATOM 8438 C C . MET B 1 523 ? 21.516 -13.375 -5.773 1 95.94 523 MET B C 1
ATOM 8440 O O . MET B 1 523 ? 22.266 -12.969 -4.883 1 95.94 523 MET B O 1
ATOM 8444 N N . GLN B 1 524 ? 21.797 -14.453 -6.562 1 95.12 524 GLN B N 1
ATOM 8445 C CA . GLN B 1 524 ? 23.125 -15.055 -6.441 1 95.12 524 GLN B CA 1
ATOM 8446 C C . GLN B 1 524 ? 24.219 -14.047 -6.773 1 95.12 524 GLN B C 1
ATOM 8448 O O . GLN B 1 524 ? 25.172 -13.875 -6.004 1 95.12 524 GLN B O 1
ATOM 8453 N N . TRP B 1 525 ? 24.062 -13.398 -7.895 1 92.38 525 TRP B N 1
ATOM 8454 C CA . TRP B 1 525 ? 25.062 -12.422 -8.336 1 92.38 525 TRP B CA 1
ATOM 8455 C C . TRP B 1 525 ? 25.25 -11.336 -7.293 1 92.38 525 TRP B C 1
ATOM 8457 O O . TRP B 1 525 ? 26.391 -10.969 -6.969 1 92.38 525 TRP B O 1
ATOM 8467 N N . GLY B 1 526 ? 24.203 -10.93 -6.82 1 92.75 526 GLY B N 1
ATOM 8468 C CA . GLY B 1 526 ? 24.266 -9.828 -5.875 1 92.75 526 GLY B CA 1
ATOM 8469 C C . GLY B 1 526 ? 24.688 -10.258 -4.484 1 92.75 526 GLY B C 1
ATOM 8470 O O . GLY B 1 526 ? 25.719 -9.812 -3.982 1 92.75 526 GLY B O 1
ATOM 8471 N N . ILE B 1 527 ? 24 -11.164 -3.93 1 94.19 527 ILE B N 1
ATOM 8472 C CA . ILE B 1 527 ? 24.109 -11.477 -2.508 1 94.19 527 ILE B CA 1
ATOM 8473 C C . ILE B 1 527 ? 25.219 -12.516 -2.297 1 94.19 527 ILE B C 1
ATOM 8475 O O . ILE B 1 527 ? 26.188 -12.266 -1.579 1 94.19 527 ILE B O 1
ATOM 8479 N N . VAL B 1 528 ? 25.125 -13.578 -2.986 1 94.5 528 VAL B N 1
ATOM 8480 C CA . VAL B 1 528 ? 26.031 -14.695 -2.748 1 94.5 528 VAL B CA 1
ATOM 8481 C C . VAL B 1 528 ? 27.422 -14.352 -3.275 1 94.5 528 VAL B C 1
ATOM 8483 O O . VAL B 1 528 ? 28.422 -14.555 -2.586 1 94.5 528 VAL B O 1
ATOM 8486 N N . ASN B 1 529 ? 27.469 -13.773 -4.523 1 92.81 529 ASN B N 1
ATOM 8487 C CA . ASN B 1 529 ? 28.766 -13.43 -5.117 1 92.81 529 ASN B CA 1
ATOM 8488 C C . ASN B 1 529 ? 29.281 -12.094 -4.594 1 92.81 529 ASN B C 1
ATOM 8490 O O . ASN B 1 529 ? 30.406 -11.695 -4.914 1 92.81 529 ASN B O 1
ATOM 8494 N N . GLY B 1 530 ? 28.453 -11.352 -3.918 1 90.81 530 GLY B N 1
ATOM 8495 C CA . GLY B 1 530 ? 28.922 -10.188 -3.18 1 90.81 530 GLY B CA 1
ATOM 8496 C C . GLY B 1 530 ? 28.906 -8.914 -4.004 1 90.81 530 GLY B C 1
ATOM 8497 O O . GLY B 1 530 ? 29.422 -7.883 -3.572 1 90.81 530 GLY B O 1
ATOM 8498 N N . ASN B 1 531 ? 28.266 -8.938 -5.152 1 88.31 531 ASN B N 1
ATOM 8499 C CA . ASN B 1 531 ? 28.25 -7.754 -6.008 1 88.31 531 ASN B CA 1
ATOM 8500 C C . ASN B 1 531 ? 27.266 -6.703 -5.5 1 88.31 531 ASN B C 1
ATOM 8502 O O . ASN B 1 531 ? 27.453 -5.512 -5.746 1 88.31 531 ASN B O 1
ATOM 8506 N N . ASP B 1 532 ? 26.234 -7.141 -4.848 1 90.19 532 ASP B N 1
ATOM 8507 C CA . ASP B 1 532 ? 25.188 -6.277 -4.289 1 90.19 532 ASP B CA 1
ATOM 8508 C C . ASP B 1 532 ? 24.391 -7.008 -3.217 1 90.19 532 ASP B C 1
ATOM 8510 O O . ASP B 1 532 ? 23.344 -7.602 -3.512 1 90.19 532 ASP B O 1
ATOM 8514 N N . PRO B 1 533 ? 24.828 -6.891 -2.012 1 90.62 533 PRO B N 1
ATOM 8515 C CA . PRO B 1 533 ? 24.188 -7.645 -0.932 1 90.62 533 PRO B CA 1
ATOM 8516 C C . PRO B 1 533 ? 22.703 -7.285 -0.757 1 90.62 533 PRO B C 1
ATOM 8518 O O . PRO B 1 533 ? 21.984 -7.977 -0.041 1 90.62 533 PRO B O 1
ATOM 8521 N N . TYR B 1 534 ? 22.219 -6.219 -1.468 1 90.62 534 TYR B N 1
ATOM 8522 C CA . TYR B 1 534 ? 20.844 -5.742 -1.281 1 90.62 534 TYR B CA 1
ATOM 8523 C C . TYR B 1 534 ? 20 -6.035 -2.51 1 90.62 534 TYR B C 1
ATOM 8525 O O . TYR B 1 534 ? 18.891 -5.496 -2.654 1 90.62 534 TYR B O 1
ATOM 8533 N N . LEU B 1 535 ? 20.453 -6.855 -3.373 1 93.25 535 LEU B N 1
ATOM 8534 C CA . LEU B 1 535 ? 19.75 -7.176 -4.605 1 93.25 535 LEU B CA 1
ATOM 8535 C C . LEU B 1 535 ? 18.641 -8.188 -4.348 1 93.25 535 LEU B C 1
ATOM 8537 O O . LEU B 1 535 ? 18.766 -9.367 -4.699 1 93.25 535 LEU B O 1
ATOM 8541 N N . TYR B 1 536 ? 17.594 -7.793 -3.697 1 94.75 536 TYR B N 1
ATOM 8542 C CA . TYR B 1 536 ? 16.359 -8.531 -3.455 1 94.75 536 TYR B CA 1
ATOM 8543 C C . TYR B 1 536 ? 15.164 -7.59 -3.428 1 94.75 536 TYR B C 1
ATOM 8545 O O . TYR B 1 536 ? 15.312 -6.383 -3.621 1 94.75 536 TYR B O 1
ATOM 8553 N N . GLY B 1 537 ? 13.969 -8.141 -3.363 1 94.44 537 GLY B N 1
ATOM 8554 C CA . GLY B 1 537 ? 12.758 -7.332 -3.277 1 94.44 537 GLY B CA 1
ATOM 8555 C C . GLY B 1 537 ? 12.539 -6.449 -4.492 1 94.44 537 GLY B C 1
ATOM 8556 O O . GLY B 1 537 ? 12.68 -6.902 -5.629 1 94.44 537 GLY B O 1
ATOM 8557 N N . GLU B 1 538 ? 12.18 -5.18 -4.219 1 94.12 538 GLU B N 1
ATOM 8558 C CA . GLU B 1 538 ? 11.875 -4.215 -5.27 1 94.12 538 GLU B CA 1
ATOM 8559 C C . GLU B 1 538 ? 13.094 -3.963 -6.156 1 94.12 538 GLU B C 1
ATOM 8561 O O . GLU B 1 538 ? 12.953 -3.646 -7.336 1 94.12 538 GLU B O 1
ATOM 8566 N N . LYS B 1 539 ? 14.281 -4.16 -5.586 1 92.94 539 LYS B N 1
ATOM 8567 C CA . LYS B 1 539 ? 15.484 -3.939 -6.383 1 92.94 539 LYS B CA 1
ATOM 8568 C C . LYS B 1 539 ? 15.609 -4.992 -7.48 1 92.94 539 LYS B C 1
ATOM 8570 O O . LYS B 1 539 ? 16.016 -4.68 -8.602 1 92.94 539 LYS B O 1
ATOM 8575 N N . VAL B 1 540 ? 15.32 -6.246 -7.121 1 94.62 540 VAL B N 1
ATOM 8576 C CA . VAL B 1 540 ? 15.312 -7.285 -8.148 1 94.62 540 VAL B CA 1
ATOM 8577 C C . VAL B 1 540 ? 14.328 -6.914 -9.25 1 94.62 540 VAL B C 1
ATOM 8579 O O . VAL B 1 540 ? 14.641 -7.062 -10.438 1 94.62 540 VAL B O 1
ATOM 8582 N N . LYS B 1 541 ? 13.156 -6.523 -8.906 1 96 541 LYS B N 1
ATOM 8583 C CA . LYS B 1 541 ? 12.148 -6.094 -9.875 1 96 541 LYS B CA 1
ATOM 8584 C C . LYS B 1 541 ? 12.695 -4.992 -10.773 1 96 541 LYS B C 1
ATOM 8586 O O . LYS B 1 541 ? 12.508 -5.035 -11.992 1 96 541 LYS B O 1
ATOM 8591 N N . ALA B 1 542 ? 13.312 -3.99 -10.195 1 92.69 542 ALA B N 1
ATOM 8592 C CA . ALA B 1 542 ? 13.883 -2.881 -10.961 1 92.69 542 ALA B CA 1
ATOM 8593 C C . ALA B 1 542 ? 14.914 -3.379 -11.961 1 92.69 542 ALA B C 1
ATOM 8595 O O . ALA B 1 542 ? 14.945 -2.922 -13.109 1 92.69 542 ALA B O 1
ATOM 8596 N N . TYR B 1 543 ? 15.758 -4.289 -11.531 1 91.62 543 TYR B N 1
ATOM 8597 C CA . TYR B 1 543 ? 16.797 -4.824 -12.398 1 91.62 543 TYR B CA 1
ATOM 8598 C C . TYR B 1 543 ? 16.203 -5.645 -13.531 1 91.62 543 TYR B C 1
ATOM 8600 O O . TYR B 1 543 ? 16.688 -5.594 -14.664 1 91.62 543 TYR B O 1
ATOM 8608 N N . LEU B 1 544 ? 15.188 -6.402 -13.211 1 93.25 544 LEU B N 1
ATOM 8609 C CA . LEU B 1 544 ? 14.516 -7.184 -14.242 1 93.25 544 LEU B CA 1
ATOM 8610 C C . LEU B 1 544 ? 13.867 -6.273 -15.281 1 93.25 544 LEU B C 1
ATOM 8612 O O . LEU B 1 544 ? 13.969 -6.523 -16.484 1 93.25 544 LEU B O 1
ATOM 8616 N N . ARG B 1 545 ? 13.172 -5.254 -14.836 1 92.12 545 ARG B N 1
ATOM 8617 C CA . ARG B 1 545 ? 12.555 -4.293 -15.742 1 92.12 545 ARG B CA 1
ATOM 8618 C C . ARG B 1 545 ? 13.602 -3.619 -16.625 1 92.12 545 ARG B C 1
ATOM 8620 O O . ARG B 1 545 ? 13.398 -3.457 -17.828 1 92.12 545 ARG B O 1
ATOM 8627 N N . LYS B 1 546 ? 14.711 -3.246 -16.031 1 90.06 546 LYS B N 1
ATOM 8628 C CA . LYS B 1 546 ? 15.781 -2.582 -16.766 1 90.06 546 LYS B CA 1
ATOM 8629 C C . LYS B 1 546 ? 16.375 -3.506 -17.812 1 90.06 546 LYS B C 1
ATOM 8631 O O . LYS B 1 546 ? 16.719 -3.062 -18.922 1 90.06 546 LYS B O 1
ATOM 8636 N N . GLY B 1 547 ? 16.453 -4.777 -17.5 1 88 547 GLY B N 1
ATOM 8637 C CA . GLY B 1 547 ? 17.094 -5.746 -18.375 1 88 547 GLY B CA 1
ATOM 8638 C C . GLY B 1 547 ? 16.156 -6.312 -19.422 1 88 547 GLY B C 1
ATOM 8639 O O . GLY B 1 547 ? 16.594 -7.016 -20.328 1 88 547 GLY B O 1
ATOM 8640 N N . ALA B 1 548 ? 14.898 -6.043 -19.328 1 90.25 548 ALA B N 1
ATOM 8641 C CA . ALA B 1 548 ? 13.906 -6.602 -20.25 1 90.25 548 ALA B CA 1
ATOM 8642 C C . ALA B 1 548 ? 14.148 -6.109 -21.672 1 90.25 548 ALA B C 1
ATOM 8644 O O . ALA B 1 548 ? 14.594 -4.98 -21.875 1 90.25 548 ALA B O 1
ATOM 8645 N N . ARG B 1 549 ? 13.891 -6.965 -22.625 1 88.88 549 ARG B N 1
ATOM 8646 C CA . ARG B 1 549 ? 14.062 -6.629 -24.047 1 88.88 549 ARG B CA 1
ATOM 8647 C C . ARG B 1 549 ? 12.719 -6.391 -24.719 1 88.88 549 ARG B C 1
ATOM 8649 O O . ARG B 1 549 ? 11.758 -7.117 -24.469 1 88.88 549 ARG B O 1
ATOM 8656 N N . PRO B 1 550 ? 12.688 -5.453 -25.625 1 89.38 550 PRO B N 1
ATOM 8657 C CA . PRO B 1 550 ? 11.438 -5.211 -26.359 1 89.38 550 PRO B CA 1
ATOM 8658 C C . PRO B 1 550 ? 11.023 -6.398 -27.219 1 89.38 550 PRO B C 1
ATOM 8660 O O . PRO B 1 550 ? 11.875 -7.059 -27.828 1 89.38 550 PRO B O 1
ATOM 8663 N N . LEU B 1 551 ? 9.781 -6.637 -27.219 1 90.19 551 LEU B N 1
ATOM 8664 C CA . LEU B 1 551 ? 9.195 -7.609 -28.141 1 90.19 551 LEU B CA 1
ATOM 8665 C C . LEU B 1 551 ? 8.75 -6.934 -29.438 1 90.19 551 LEU B C 1
ATOM 8667 O O . LEU B 1 551 ? 8.242 -5.812 -29.422 1 90.19 551 LEU B O 1
ATOM 8671 N N . PRO B 1 552 ? 8.93 -7.602 -30.562 1 90.25 552 PRO B N 1
ATOM 8672 C CA . PRO B 1 552 ? 8.445 -7.012 -31.812 1 90.25 552 PRO B CA 1
ATOM 8673 C C . PRO B 1 552 ? 6.957 -6.684 -31.766 1 90.25 552 PRO B C 1
ATOM 8675 O O . PRO B 1 552 ? 6.176 -7.422 -31.172 1 90.25 552 PRO B O 1
ATOM 8678 N N . GLY B 1 553 ? 6.629 -5.578 -32.344 1 91.44 553 GLY B N 1
ATOM 8679 C CA . GLY B 1 553 ? 5.223 -5.234 -32.469 1 91.44 553 GLY B CA 1
ATOM 8680 C C . GLY B 1 553 ? 4.773 -4.176 -31.5 1 91.44 553 GLY B C 1
ATOM 8681 O O . GLY B 1 553 ? 3.633 -3.707 -31.562 1 91.44 553 GLY B O 1
ATOM 8682 N N . TYR B 1 554 ? 5.625 -3.822 -30.625 1 92.25 554 TYR B N 1
ATOM 8683 C CA . TYR B 1 554 ? 5.273 -2.795 -29.656 1 92.25 554 TYR B CA 1
ATOM 8684 C C . TYR B 1 554 ? 6.164 -1.567 -29.812 1 92.25 554 TYR B C 1
ATOM 8686 O O . TYR B 1 554 ? 7.387 -1.688 -29.938 1 92.25 554 TYR B O 1
ATOM 8694 N N . GLU B 1 555 ? 5.559 -0.345 -29.734 1 89.25 555 GLU B N 1
ATOM 8695 C CA . GLU B 1 555 ? 6.312 0.896 -29.875 1 89.25 555 GLU B CA 1
ATOM 8696 C C . GLU B 1 555 ? 6.473 1.615 -28.547 1 89.25 555 GLU B C 1
ATOM 8698 O O . GLU B 1 555 ? 7.395 2.414 -28.375 1 89.25 555 GLU B O 1
ATOM 8703 N N . GLU B 1 556 ? 5.594 1.284 -27.703 1 91.25 556 GLU B N 1
ATOM 8704 C CA . GLU B 1 556 ? 5.594 2.006 -26.438 1 91.25 556 GLU B CA 1
ATOM 8705 C C . GLU B 1 556 ? 5.852 1.062 -25.266 1 91.25 556 GLU B C 1
ATOM 8707 O O . GLU B 1 556 ? 5.258 -0.014 -25.188 1 91.25 556 GLU B O 1
ATOM 8712 N N . TYR B 1 557 ? 6.77 1.452 -24.516 1 92.12 557 TYR B N 1
ATOM 8713 C CA . TYR B 1 557 ? 7.059 0.76 -23.266 1 92.12 557 TYR B CA 1
ATOM 8714 C C . TYR B 1 557 ? 7.082 1.736 -22.094 1 92.12 557 TYR B C 1
ATOM 8716 O O . TYR B 1 557 ? 7.469 2.895 -22.25 1 92.12 557 TYR B O 1
ATOM 8724 N N . PRO B 1 558 ? 6.727 1.218 -20.891 1 92.69 558 PRO B N 1
ATOM 8725 C CA . PRO B 1 558 ? 6.012 -0.035 -20.625 1 92.69 558 PRO B CA 1
ATOM 8726 C C . PRO B 1 558 ? 4.566 -0.006 -21.125 1 92.69 558 PRO B C 1
ATOM 8728 O O . PRO B 1 558 ? 4.043 1.062 -21.453 1 92.69 558 PRO B O 1
ATOM 8731 N N . ASN B 1 559 ? 3.988 -1.133 -21.281 1 95.06 559 ASN B N 1
ATOM 8732 C CA . ASN B 1 559 ? 2.586 -1.198 -21.688 1 95.06 559 ASN B CA 1
ATOM 8733 C C . ASN B 1 559 ? 1.841 -2.303 -20.938 1 95.06 559 ASN B C 1
ATOM 8735 O O . ASN B 1 559 ? 2.443 -3.055 -20.172 1 95.06 559 ASN B O 1
ATOM 8739 N N . GLU B 1 560 ? 0.525 -2.469 -21.156 1 96.44 560 GLU B N 1
ATOM 8740 C CA . GLU B 1 560 ? -0.359 -3.295 -20.328 1 96.44 560 GLU B CA 1
ATOM 8741 C C . GLU B 1 560 ? -0.339 -4.75 -20.797 1 96.44 560 GLU B C 1
ATOM 8743 O O . GLU B 1 560 ? -0.934 -5.617 -20.156 1 96.44 560 GLU B O 1
ATOM 8748 N N . GLU B 1 561 ? 0.384 -5.094 -21.875 1 96.69 561 GLU B N 1
ATOM 8749 C CA . GLU B 1 561 ? 0.428 -6.457 -22.406 1 96.69 561 GLU B CA 1
ATOM 8750 C C . GLU B 1 561 ? 1.738 -7.145 -22.031 1 96.69 561 GLU B C 1
ATOM 8752 O O . GLU B 1 561 ? 1.732 -8.25 -21.484 1 96.69 561 GLU B O 1
ATOM 8757 N N . VAL B 1 562 ? 2.848 -6.387 -22.266 1 96.25 562 VAL B N 1
ATOM 8758 C CA . VAL B 1 562 ? 4.137 -7.055 -22.109 1 96.25 562 VAL B CA 1
ATOM 8759 C C . VAL B 1 562 ? 4.977 -6.312 -21.078 1 96.25 562 VAL B C 1
ATOM 8761 O O . VAL B 1 562 ? 6.145 -6.645 -20.859 1 96.25 562 VAL B O 1
ATOM 8764 N N . GLY B 1 563 ? 4.422 -5.324 -20.391 1 95.94 563 GLY B N 1
ATOM 8765 C CA . GLY B 1 563 ? 5.168 -4.555 -19.406 1 95.94 563 GLY B CA 1
ATOM 8766 C C . GLY B 1 563 ? 6.414 -3.906 -19.984 1 95.94 563 GLY B C 1
ATOM 8767 O O . GLY B 1 563 ? 6.344 -3.193 -20.984 1 95.94 563 GLY B O 1
ATOM 8768 N N . TRP B 1 564 ? 7.523 -4.223 -19.438 1 93.88 564 TRP B N 1
ATOM 8769 C CA . TRP B 1 564 ? 8.781 -3.619 -19.859 1 93.88 564 TRP B CA 1
ATOM 8770 C C . TRP B 1 564 ? 9.461 -4.477 -20.922 1 93.88 564 TRP B C 1
ATOM 8772 O O . TRP B 1 564 ? 10.539 -4.129 -21.422 1 93.88 564 TRP B O 1
ATOM 8782 N N . GLY B 1 565 ? 8.875 -5.621 -21.297 1 92.94 565 GLY B N 1
ATOM 8783 C CA . GLY B 1 565 ? 9.406 -6.465 -22.344 1 92.94 565 GLY B CA 1
ATOM 8784 C C . GLY B 1 565 ? 9.688 -7.887 -21.891 1 92.94 565 GLY B C 1
ATOM 8785 O O . GLY B 1 565 ? 9.102 -8.359 -20.922 1 92.94 565 GLY B O 1
ATOM 8786 N N . GLU B 1 566 ? 10.477 -8.586 -22.688 1 90.06 566 GLU B N 1
ATOM 8787 C CA . GLU B 1 566 ? 10.734 -9.992 -22.375 1 90.06 566 GLU B CA 1
ATOM 8788 C C . GLU B 1 566 ? 11.922 -10.148 -21.438 1 90.06 566 GLU B C 1
ATOM 8790 O O . GLU B 1 566 ? 12.898 -9.406 -21.531 1 90.06 566 GLU B O 1
ATOM 8795 N N . ASP B 1 567 ? 11.711 -11.109 -20.547 1 79.25 567 ASP B N 1
ATOM 8796 C CA . ASP B 1 567 ? 12.781 -11.453 -19.609 1 79.25 567 ASP B CA 1
ATOM 8797 C C . ASP B 1 567 ? 14.008 -11.984 -20.359 1 79.25 567 ASP B C 1
ATOM 8799 O O . ASP B 1 567 ? 13.891 -12.898 -21.172 1 79.25 567 ASP B O 1
ATOM 8803 N N . VAL B 1 568 ? 15.047 -11.109 -20.281 1 66 568 VAL B N 1
ATOM 8804 C CA . VAL B 1 568 ? 16.281 -11.555 -20.938 1 66 568 VAL B CA 1
ATOM 8805 C C . VAL B 1 568 ? 17.203 -12.188 -19.906 1 66 568 VAL B C 1
ATOM 8807 O O . VAL B 1 568 ? 17.703 -11.508 -19 1 66 568 VAL B O 1
ATOM 8810 N N . ILE B 1 569 ? 16.641 -12.891 -19 1 53.53 569 ILE B N 1
ATOM 8811 C CA . ILE B 1 569 ? 17.266 -13.445 -17.797 1 53.53 569 ILE B CA 1
ATOM 8812 C C . ILE B 1 569 ? 18.75 -13.109 -17.797 1 53.53 569 ILE B C 1
ATOM 8814 O O . ILE B 1 569 ? 19.328 -12.812 -16.75 1 53.53 569 ILE B O 1
ATOM 8818 N N . ILE B 1 570 ? 20.266 -13.633 -18.188 1 38.88 570 ILE B N 1
ATOM 8819 C CA . ILE B 1 570 ? 21.547 -13.188 -17.656 1 38.88 570 ILE B CA 1
ATOM 8820 C C . ILE B 1 570 ? 22.016 -11.938 -18.406 1 38.88 570 ILE B C 1
ATOM 8822 O O . ILE B 1 570 ? 22.812 -11.156 -17.891 1 38.88 570 ILE B O 1
ATOM 8826 N N . ARG B 1 571 ? 22.047 -11.023 -19.312 1 40.31 571 ARG B N 1
ATOM 8827 C CA . ARG B 1 571 ? 23.328 -10.367 -19.516 1 40.31 571 ARG B CA 1
ATOM 8828 C C . ARG B 1 571 ? 23.469 -9.148 -18.609 1 40.31 571 ARG B C 1
ATOM 8830 O O . ARG B 1 571 ? 22.75 -8.156 -18.797 1 40.31 571 ARG B O 1
ATOM 8837 N N . LEU B 1 572 ? 23.672 -9.375 -17.062 1 33.16 572 LEU B N 1
ATOM 8838 C CA . LEU B 1 572 ? 24.188 -8.5 -16.016 1 33.16 572 LEU B CA 1
ATOM 8839 C C . LEU B 1 572 ? 25.125 -7.445 -16.609 1 33.16 572 LEU B C 1
ATOM 8841 O O . LEU B 1 572 ? 25.672 -7.633 -17.703 1 33.16 572 LEU B O 1
ATOM 8845 N N . HIS B 1 573 ? 26.672 -7.059 -16.172 1 27.91 573 HIS B N 1
ATOM 8846 C CA . HIS B 1 573 ? 27.391 -5.957 -16.812 1 27.91 573 HIS B CA 1
ATOM 8847 C C . HIS B 1 573 ? 27.375 -6.098 -18.328 1 27.91 573 HIS B C 1
ATOM 8849 O O . HIS B 1 573 ? 27.562 -7.195 -18.859 1 27.91 573 HIS B O 1
#

Foldseek 3Di:
DQDLLEDQLQSLLLQDDPVRCVLQVFSCQQADPVVQKGWKKFAWDDDPVQQDDVQKDWQAFPPRIITIIHHSVCVVVSCPRNGTRHIYHKGFKFFQFDPDDDDPPADALDAFPPPFQLPQAEEEEAEQFAQQLACQQADPVQFGLEAKEWEQAAADDHPPRDHGTHMDGSVLQRVLSVVPPVSSCVSVVDDRPVQLRHFLCQQQAGCCVQPVRRRHHHNPNHRYYYYRFHAPDDPHGGILNSVLVSVRVVLVVCVVVVTEYQYEERMFKAPDPLQQQDPSLVSCVVSLPPHFYAYFYEQHQCLPPQFKDKDFDDAQDKDKWKWFADPQWSKWKKKKKDFQQWDKFKKKADQVGDIDDSDDQDADWDWDDDPQWIKTWGFADAHPRGRMTIIMIIIGGNPGHGDGGMMIIMIHTHDGDRRIMMMGIIDNCSGDPRTHIPDGDSASQGGPPLSRDFHQYEWEDAPVVLGFDSSGRWHDPVHPDADNQFYFHFFQYWGFGPPYDTGTTGGSSNGRSSVSSLLSSQCCVACVVPVNVNCGTSNVSVVQLVQADAGPPDDDAPHGRGHSHHRPRPPDD/DQDLLEDQLQSLLLQDDPVRCVLQVFSCQQADPVVQKGWKKFAWDDDPVQQDDVQKDWQAFPPRIITIIHHSVCVVVSCPRNGTRHIYHKGFKFFQFDPDDFDPPADALPADPPPFQLPQEEEEEAEQFAQQLACQQADPVQFGLEQKEWEQADADDHPPRDHGTHMDGSVLQRVLSVVDPVSSCVSVVDDRPVQLRHFLCQQQAGCCVLPVRRRHHHNPNHRYYYYRFHAPDPPHGGILNSVLVSVRVVLVVCVVVVTEYQYEERMFKAPDPLQQQDPSLVSCVVSLPPHFYAYFYEQHQCLPPQFKDKDFDDAQDKDKWKWFADPQWSKWKKKKKDAQQWDKFKKKADQVGDIDDSDDQDADWDWDDDPQWIKTWGFADAHPRGRMTIIMIIIGGNPGHGDGGMMIIMIHTHDGDRRIMMMGIIDNCSGDPRTHIPDGDSESQGGPPLSRDFHQYEWEDAPVVLGFDSSGRWHDPVHPDADNQFYFHFFQYWGFGHPYDTGTTGGSSNGRSSVSSLLSSQCCVACVVPVNVNCGTNNVSVVQLVQADAGPPDDDAPHGRGHSHHRPRDPDD

InterPro domains:
  IPR000209 Peptidase S8/S53 domain [PF00082] (118-307)
  IPR000209 Peptidase S8/S53 domain [PF00082] (441-565)
  IPR015500 Peptidase S8, subtilisin-related [PR00723] (118-137)
  IPR015500 Peptidase S8, subtilisin-related [PR00723] (192-205)
  IPR015500 Peptidase S8, subtilisin-related [PR00723] (506-522)
  IPR017310 Peptidase S8A, subtilisin-related, clostridia [PIRSF037894] (61-566)
  IPR023827 Peptidase S8, subtilisin, Asp-active site [PS00136] (123-134)
  IPR023828 Peptidase S8, subtilisin, Ser-active site [PS00138] (507-517)
  IPR034045 CspA-like domain [cd07478] (116-565)
  IPR036852 Peptidase S8/S53 domain superfamily [G3DSA:3.40.50.200] (116-565)
  IPR036852 Peptidase S8/S53 domain superfamily [SSF52743] (113-565)
  IPR041365 Csp protease B, prodomain [PF18425] (4-91)
  IPR051048 Peptidase S8/S53 subtilisin kexin sedolisin [PTHR43399] (433-530)